Protein AF-U7PY48-F1 (afdb_monomer_lite)

pLDDT: mean 72.56, std 24.2, range [18.25, 97.94]

Secondary structure (DSSP, 8-state):
---EEE-TTS-EEE-----S-TTSPPS-EEEEEES----PPPSSSS---HHHHHHHHHHHHH-GGGTTSPPEEEEEES-TT-HHHHHHHTTTTT--TTSEEEEESS-EE--HHHHTTS--HHHHHHHHHHHHHTT-SEEEEEGGG----SEEPSEEEEHHHHHHH--S-PBEEEEEEEHHHHHHHHHHHHTTTTS--TT-EEEESEEEEE-TTSPTTS-EEEEEETTBPPPTTSEEEEEEEHHHHTTGGG-GGG-BGGGTSSBEEEE-TTTPPBHHHHHHHHHHHHHHTTT-S-S-HHHHHHHHHHHHHHHHHSPEEPPPPTHHHHSS----SSS-SS-----S-----GGG--HHHHHHHHHT-PBP-TT-SS--PPPTTHHHHHHHHHHHHHHHHHHHHHHHHHT----S-PPPPTTT---SSSPEE-----S-EEES----S-----S-------------------------------------------------------------------------------THHHHHHH-------S-----SS-----PPP---S-----------------HHHHHHHHHHH--S-THHHHHHHHHHH--TTHHHHHHHHHHTT----HHHHHHHH-HHHHHHHT--GGGHHHHHHHHHHHHHHHHHHHHHIIIIIS-S-THHHHHHHHHHHHHHHHH-S-TT--EEE-HHHHHHHHHHHHHHHHTTS--TT-HHHHHHHHHHHHHHHHHHHHHHHHTTGGGHHHHS-HHHHHHHHHHHHHHHHHHHHHHHTT-HHHHHHSTTTTTS-HHHHHHHHHHTGGG--HHHHHHHHHHHHHHHHHHHHHHHHTTT-GGGGG--HHHHHHHHHHHHHHHTTTTTTTPPB------TTSSS-----S--GGGHHHHHHHHHHHHHHHHHHHHHHHHHHHHHTTS-SSTT----HHHHHHHHHHHHHHHHTTTPPPEEE-HHHHHHHHHTT--STHHHHHHHHHHHHIIIIITTGGGG-BHHHHHHHHHHHHHHHHHTHHHHHHHHHHTT-HHHHHHHHHHHHHHHHT-HHHHHHHHHHHHHHHHHHHHSS---EEEEEPTTSS-EEETTT-GGG-BPPTTEEEEE--S-B-HHHHHHHHHHHHHHHHHSSTTS-TTSPP-S-GGGGSEEEEE-TT---B-HHHHHHHHHHHHHHHHTT-EEEEESPPPTTSHHHHHHHHTTHHHHHTSGGGEESSHHHHHHHHHHHHHHHTT-PPPP-

Organism: Sporothrix schenckii (strain ATCC 58251 / de Perez 2211183) (NCBI:txid1391915)

Radius of gyration: 40.42 Å; chains: 1; bounding box: 119×93×109 Å

Foldseek 3Di:
DFDWDADPVGDTDTDDDPPDDPPDADQAAEAEAEDDDDQDADPDPVGGHPVVVVVVLCCCQPPPVCVPHDGYHYYYDYPPPQVVVVCVVVVCLQHPFAAFLAFALAWWQLALQDLLAHATLVLALLQLLLCQLVVFLKEKEQSLQFQLNGIHHGATDTLNNLCNGHVDQWFKWKWWAFLQLVLQLCLLLCQPPPPSDRSNIRMGQKFWEFANVDHRPCGTPDMDGNNHGGDRGDITIYIYTLCLCCCPSNSQSNPDVVNVGDIDTPAHRVNGDGSSVSVSVLSVLQQPLVPDPDDDVVVNVSSVSSNVSSCVQWNWQAAQDCVVCVVVPPDDDDDDPPDDDDDPDDDPDCVCVDPVNLLVLRQPRHHDDPVDSNDPDPPPCSVVVVVNVVVVVVVVVVVVVVCVVVVPDDDDDDRRDSVRRHHRRGIHIHRDDPNSYHYPDDPPPDDPDDDDDDDDDDDDDDDDDDDDDDDDDDDDDDDDDDDDDDDDDDDDDDDDDDDDDDDDDDDDDDDDDDDDDDDDDDDDDDDPDDCVVVVVPPPPDDPDDDDDPDDPDDDDDPPPPPDDDDDDDDDDDDDDDDDDDDVVVVVVCCVVPVDPPPPPVLVVVLVVPDDPVCVVVCVVCVVVVHDDDSVLVVCQQWVLVVDVVVDDPVLVVLLLLLLVLLLLQCLLLLLLLQVQQQLAQSVLQLLQLQQQLVLCQGQPLFFLWAKGFDNLLSNLNNVLVVVCVVVVVDDSPLNVVSLLLQLLLLQLLLQLLQVCLVVVVLCLLVLADPLLVLLLLLLVLLLLLLSLVCVLQVNVVVQVVPPQANAHFSVSSVVVCVVCVVVGPVVSNCLLVVLLVQVVVLVVCCVVCCVVDVCSLSPSSLSCSQLVQLVCCVVVVVVVVSFDASAQSADSVNDLFDFDQSPDPVCVVSSVVSNLSSNLSSVVQLNQQSVLRVVSVPDPLDPPRDHDSSSQSNSLSVSSSRSSRRSHHRIHTHNVSSVSSVSSSRSGSVSSVSSNVVSVCCSVPVSVSSRSGGSSSSSSSSSSVSVVSNVVNVVVVVVCVVVVVVVSVVLSVQLSCCPRVPHSSRSSVSSSVVSNVVVLVVVQAFPKFWWFAQPPDPDTDGCQVPVPRGHQDAQETEIERQAAFDPRHLVCVVVQVVCCQQPVDSPDDPPDGRPHDPRRQLEYEYACLNHLYYDLNRLVSVLVVLLVCVVVNRAYAYEQDDDCVGPVVVSCVVSCVCVSNPHCCSYYHHPVSNVVVVVCVVCVVVVNDDPDD

Sequence (1253 aa):
MRTISTSSDGTEFPTFTPDHSIDSPPNLRILHFNDVYHLDPSSAEPVGGAARFQTAVNEYRSSKRYIGQPDLITLFSGDAFNPSLESSVTKGSHMSLEKAIGWTAAPLDARFTTVRVKESNLGNFVCDIMRLHYEADCAIMASGTIRGDQIYPPGPVRVKDITDCFPFEDPVVVLRVTGQAILDALENGVSLYPALEGRFAQVSNITYEFDPLKPPGSRITKWELGGAPADLQKMYVLCTRGYMARGKDGFASLLAKSEGGTAEEIVDEEGGILISMMLRQYFMALKVLDQWTHWSPPMEHHWGRVVSKVDHHHPHLQPGSTTALLIAEPIARQKDFRGRSLSPDNDEGWGDWTAARLRQRRCSAVPFNERVVDDATPAQNTEEMRRIDRQMQIMRRVARKWCRLAGVPSRLGDTLTEWEYEADWTKAIAPRVEGRIRVVCEVGEGNMASSSGSLTSSGGSSLRPSFALDAASSSSRDKLDPPRESSPQPSPRTRPTTQFRNDAGYSSYNVDEELRLSQAGPSAAPSESTALLQDVLNDRHCSHAGSCNHGTFSPRPASPALADDNSDTGIDSARDGPSGSIPIIDGLISTITGSRNSSTWRRRLVRNVRSKKMSSSSALAERHGLTDTGSMYLAYYVPSVAWMSQYKLGYLKGDFVAALTIAGIYLPMALSLASNLSHVPAISGLYAFVFNPMIYALLGSCPQMIVGPEAAGSLLVGTVIRASVDSGSGNDADDVLHARICGVITGIAGATVLLAGIARLGFLDSVLSRPFLRGFISAIGFVIFVDQLVPELGLSKLASETASVDHGSTVDKLRFIYSNLDRVHRLTAIIAFVSFAIIMVFREIKRRMQPRYLGVAYIPDRLIVVILSAYLAWRLEWDQQGVEILGTVKAASGRAFTFRWPFQASHMSHIRDSMSTSFLIALLGFFESSVAAKSLGGQETFPGIQLSPNRELVALGVANFVGGCFMSLPAFGGYGRSKVNKQTGGKTPMSSVFLSLISLVSILFLLPYFYYLPKPVLCSMISVVAWSLIEEAPSDISFFLRIHAWPEIGLMFIIVLATIFYSLNLGIAIGIGLSLLQVIRHATRPRIQILGRIPGTQRFENAEDHPERLEFIEGCLIVKIPEPLTFANTGELKTRLRRLELYGTSKAHPALPRLRREEHNRNVIFDIHGVTSMDGSGTQVLEEIVRAYRDRGVRVFFSRGPDKAHDVWQQMELSGIVDLIGGETHYVDDVEEALKMTEVEEGSELGIRPPSA

Structure (mmCIF, N/CA/C/O backbone):
data_AF-U7PY48-F1
#
_entry.id   AF-U7PY48-F1
#
loop_
_atom_site.group_PDB
_atom_site.id
_atom_site.type_symbol
_atom_site.label_atom_id
_atom_site.label_alt_id
_atom_site.label_comp_id
_atom_site.label_asym_id
_atom_site.label_entity_id
_atom_site.label_seq_id
_atom_site.pdbx_PDB_ins_code
_atom_site.Cartn_x
_atom_site.Cartn_y
_atom_site.Cartn_z
_atom_site.occupancy
_atom_site.B_iso_or_equiv
_atom_site.auth_seq_id
_atom_site.auth_comp_id
_atom_site.auth_asym_id
_atom_site.auth_atom_id
_atom_site.pdbx_PDB_model_num
ATOM 1 N N . MET A 1 1 ? -9.387 -53.737 -4.055 1.00 31.83 1 MET A N 1
ATOM 2 C CA . MET A 1 1 ? -8.280 -53.599 -5.038 1.00 31.83 1 MET A CA 1
ATOM 3 C C . MET A 1 1 ? -8.285 -52.168 -5.568 1.00 31.83 1 MET A C 1
ATOM 5 O O . MET A 1 1 ? -9.367 -51.637 -5.752 1.00 31.83 1 MET A O 1
ATOM 9 N N . ARG A 1 2 ? -7.126 -51.519 -5.766 1.00 30.47 2 ARG A N 1
ATOM 10 C CA . ARG A 1 2 ? -7.052 -50.192 -6.411 1.00 30.47 2 ARG A CA 1
ATOM 11 C C . ARG A 1 2 ? -7.219 -50.377 -7.917 1.00 30.47 2 ARG A C 1
ATOM 13 O O . ARG A 1 2 ? -6.299 -50.879 -8.553 1.00 30.47 2 ARG A O 1
ATOM 20 N N . THR A 1 3 ? -8.355 -49.994 -8.479 1.00 37.97 3 THR A N 1
ATOM 21 C CA . THR A 1 3 ? -8.480 -49.826 -9.931 1.00 37.97 3 THR A CA 1
ATOM 22 C C . THR A 1 3 ? -8.105 -48.395 -10.286 1.00 37.97 3 THR A C 1
ATOM 24 O O . THR A 1 3 ? -8.651 -47.442 -9.736 1.00 37.97 3 THR A O 1
ATOM 27 N N . ILE A 1 4 ? -7.109 -48.263 -11.156 1.00 41.09 4 ILE A N 1
ATOM 28 C CA . ILE A 1 4 ? -6.611 -46.994 -11.678 1.00 41.09 4 ILE A CA 1
ATOM 29 C C . ILE A 1 4 ? -7.418 -46.694 -12.940 1.00 41.09 4 ILE A C 1
ATOM 31 O O . ILE A 1 4 ? -7.403 -47.498 -13.871 1.00 41.09 4 ILE A O 1
ATOM 35 N N . SER A 1 5 ? -8.137 -45.574 -12.970 1.00 43.19 5 SER A N 1
ATOM 36 C CA . SER A 1 5 ? -8.785 -45.086 -14.191 1.00 43.19 5 SER A CA 1
ATOM 37 C C . SER A 1 5 ? -8.016 -43.892 -14.748 1.00 43.19 5 SER A C 1
ATOM 39 O O . SER A 1 5 ? -7.664 -42.971 -14.007 1.00 43.19 5 SER A O 1
ATOM 41 N N . THR A 1 6 ? -7.766 -43.928 -16.052 1.00 45.19 6 THR A N 1
ATOM 42 C CA . THR A 1 6 ? -7.030 -42.929 -16.830 1.00 45.19 6 THR A CA 1
ATOM 43 C C . THR A 1 6 ? -7.986 -41.932 -17.487 1.00 45.19 6 THR A C 1
ATOM 45 O O . THR A 1 6 ? -8.971 -42.322 -18.114 1.00 45.19 6 THR A O 1
ATOM 48 N N . SER A 1 7 ? -7.706 -40.635 -17.344 1.00 42.12 7 SER A N 1
ATOM 49 C CA . SER A 1 7 ? -8.405 -39.563 -18.068 1.00 42.12 7 SER A CA 1
ATOM 50 C C . SER A 1 7 ? -7.979 -39.495 -19.544 1.00 42.12 7 SER A C 1
ATOM 52 O O . SER A 1 7 ? -6.978 -40.100 -19.937 1.00 42.12 7 SER A O 1
ATOM 54 N N . SER A 1 8 ? -8.713 -38.729 -20.365 1.00 50.84 8 SER A N 1
ATOM 55 C CA . SER A 1 8 ? -8.420 -38.531 -21.800 1.00 50.84 8 SER A CA 1
ATOM 56 C C . SER A 1 8 ? -7.015 -37.990 -22.078 1.00 50.84 8 SER A C 1
ATOM 58 O O . SER A 1 8 ? -6.458 -38.277 -23.134 1.00 50.84 8 SER A O 1
ATOM 60 N N . ASP A 1 9 ? -6.426 -37.279 -21.113 1.00 54.41 9 ASP A N 1
ATOM 61 C CA . ASP A 1 9 ? -5.087 -36.690 -21.222 1.00 54.41 9 ASP A CA 1
ATOM 62 C C . ASP A 1 9 ? -4.021 -37.538 -20.495 1.00 54.41 9 ASP A C 1
ATOM 64 O O . ASP A 1 9 ? -2.923 -37.069 -20.197 1.00 54.41 9 ASP A O 1
ATOM 68 N N . GLY A 1 10 ? -4.330 -38.807 -20.198 1.00 35.09 10 GLY A N 1
ATOM 69 C CA . GLY A 1 10 ? -3.370 -39.795 -19.695 1.00 35.09 10 GLY A CA 1
ATOM 70 C C . GLY A 1 10 ? -3.006 -39.660 -18.216 1.00 35.09 10 GLY A C 1
ATOM 71 O O . GLY A 1 10 ? -2.039 -40.271 -17.768 1.00 35.09 10 GLY A O 1
ATOM 72 N N . THR A 1 11 ? -3.760 -38.880 -17.438 1.00 42.00 11 THR A N 1
ATOM 73 C CA . THR A 1 11 ? -3.543 -38.753 -15.991 1.00 42.00 11 THR A CA 1
ATOM 74 C C . THR A 1 11 ? -4.301 -39.846 -15.234 1.00 42.00 11 THR A C 1
ATOM 76 O O . THR A 1 11 ? -5.509 -40.019 -15.396 1.00 42.00 11 THR A O 1
ATOM 79 N N . GLU A 1 12 ? -3.575 -40.602 -14.411 1.00 37.62 12 GLU A N 1
ATOM 80 C CA . GLU A 1 12 ? -4.096 -41.680 -13.567 1.00 37.62 12 GLU A CA 1
ATOM 81 C C . GLU A 1 12 ? -4.584 -41.132 -12.221 1.00 37.62 12 GLU A C 1
ATOM 83 O O . GLU A 1 12 ? -3.803 -40.544 -11.470 1.00 37.62 12 GLU A O 1
ATOM 88 N N . PHE A 1 13 ? -5.855 -41.365 -11.878 1.00 43.56 13 PHE A N 1
ATOM 89 C CA . PHE A 1 13 ? -6.392 -41.014 -10.561 1.00 43.56 13 PHE A CA 1
ATOM 90 C C . PHE A 1 13 ? -6.893 -42.269 -9.829 1.00 43.56 13 PHE A C 1
ATOM 92 O O . PHE A 1 13 ? -7.588 -43.095 -10.427 1.00 43.56 13 PHE A O 1
ATOM 99 N N . PRO A 1 14 ? -6.568 -42.440 -8.535 1.00 35.44 14 PRO A N 1
ATOM 100 C CA . PRO A 1 14 ? -7.105 -43.532 -7.738 1.00 35.44 14 PRO A CA 1
ATOM 101 C C . PRO A 1 14 ? -8.566 -43.241 -7.373 1.00 35.44 14 PRO A C 1
ATOM 103 O O . PRO A 1 14 ? -8.846 -42.385 -6.536 1.00 35.44 14 PRO A O 1
ATOM 106 N N . THR A 1 15 ? -9.507 -43.969 -7.971 1.00 33.56 15 THR A N 1
ATOM 107 C CA . THR A 1 15 ? -10.919 -43.920 -7.572 1.00 33.56 15 THR A CA 1
ATOM 108 C C . THR A 1 15 ? -11.188 -44.991 -6.516 1.00 33.56 15 THR A C 1
ATOM 110 O O . THR A 1 15 ? -10.932 -46.175 -6.731 1.00 33.56 15 THR A O 1
ATOM 113 N N . PHE A 1 16 ? -11.699 -44.577 -5.357 1.00 35.91 16 PHE A N 1
ATOM 114 C CA . PHE A 1 16 ? -12.185 -45.486 -4.320 1.00 35.91 16 PHE A CA 1
ATOM 115 C C . PHE A 1 16 ? -13.639 -45.855 -4.622 1.00 35.91 16 PHE A C 1
ATOM 117 O O . PHE A 1 16 ? -14.543 -45.058 -4.387 1.00 35.91 16 PHE A O 1
ATOM 124 N N . THR A 1 17 ? -13.879 -47.062 -5.125 1.00 39.03 17 THR A N 1
ATOM 125 C CA . THR A 1 17 ? -15.214 -47.667 -5.091 1.00 39.03 17 THR A CA 1
ATOM 126 C C . THR A 1 17 ? -15.397 -48.370 -3.739 1.00 39.03 17 THR A C 1
ATOM 128 O O . THR A 1 17 ? -14.537 -49.168 -3.355 1.00 39.03 17 THR A O 1
ATOM 131 N N . PRO A 1 18 ? -16.454 -48.061 -2.965 1.00 39.59 18 PRO A N 1
ATOM 132 C CA . PRO A 1 18 ? -16.675 -48.689 -1.669 1.00 39.59 18 PRO A CA 1
ATOM 133 C C . PRO A 1 18 ? -17.075 -50.154 -1.871 1.00 39.59 18 PRO A C 1
ATOM 135 O O . PRO A 1 18 ? -18.191 -50.449 -2.280 1.00 39.59 18 PRO A O 1
ATOM 138 N N . ASP A 1 19 ? -16.155 -51.068 -1.569 1.00 41.53 19 ASP A N 1
ATOM 139 C CA . ASP A 1 19 ? -16.368 -52.524 -1.630 1.00 41.53 19 ASP A CA 1
ATOM 140 C C . ASP A 1 19 ? -16.940 -53.089 -0.312 1.00 41.53 19 ASP A C 1
ATOM 142 O O . ASP A 1 19 ? -16.859 -54.283 -0.035 1.00 41.53 19 ASP A O 1
ATOM 146 N N . HIS A 1 20 ? -17.500 -52.233 0.548 1.00 42.06 20 HIS A N 1
ATOM 147 C CA . HIS A 1 20 ? -18.075 -52.656 1.820 1.00 42.06 20 HIS A CA 1
ATOM 148 C C . HIS A 1 20 ? -19.596 -52.714 1.725 1.00 42.06 20 HIS A C 1
ATOM 150 O O . HIS A 1 20 ? -20.274 -51.696 1.589 1.00 42.06 20 HIS A O 1
ATOM 156 N N . SER A 1 21 ? -20.111 -53.940 1.821 1.00 37.78 21 SER A N 1
ATOM 157 C CA . SER A 1 21 ? -21.498 -54.256 2.151 1.00 37.78 21 SER A CA 1
ATOM 158 C C . SER A 1 21 ? -22.031 -53.280 3.204 1.00 37.78 21 SER A C 1
ATOM 160 O O . SER A 1 21 ? -21.446 -53.154 4.280 1.00 37.78 21 SER A O 1
ATOM 162 N N . ILE A 1 22 ? -23.143 -52.617 2.889 1.00 47.72 22 ILE A N 1
ATOM 163 C CA . ILE A 1 22 ? -23.787 -51.532 3.655 1.00 47.72 22 ILE A CA 1
ATOM 164 C C . ILE A 1 22 ? -24.178 -51.938 5.100 1.00 47.72 22 ILE A C 1
ATOM 166 O O . ILE A 1 22 ? -24.555 -51.088 5.902 1.00 47.72 22 ILE A O 1
ATOM 170 N N . ASP A 1 23 ? -24.028 -53.210 5.473 1.00 51.66 23 ASP A N 1
ATOM 171 C CA . ASP A 1 23 ? -24.512 -53.767 6.738 1.00 51.66 23 ASP A CA 1
ATOM 172 C C . ASP A 1 23 ? -23.545 -53.653 7.934 1.00 51.66 23 ASP A C 1
ATOM 174 O O . ASP A 1 23 ? -23.920 -54.006 9.052 1.00 51.66 23 ASP A O 1
ATOM 178 N N . SER A 1 24 ? -22.313 -53.157 7.760 1.00 60.91 24 SER A N 1
ATOM 179 C CA . SER A 1 24 ? -21.398 -52.928 8.893 1.00 60.91 24 SER A CA 1
ATOM 180 C C . SER A 1 24 ? -21.536 -51.513 9.478 1.00 60.91 24 SER A C 1
ATOM 182 O O . SER A 1 24 ? -21.611 -50.551 8.708 1.00 60.91 24 SER A O 1
ATOM 184 N N . PRO A 1 25 ? -21.516 -51.342 10.817 1.00 70.12 25 PRO A N 1
ATOM 185 C CA . PRO A 1 25 ? -21.620 -50.028 11.445 1.00 70.12 25 PRO A CA 1
ATOM 186 C C . PRO A 1 25 ? -20.457 -49.109 11.025 1.00 70.12 25 PRO A C 1
ATOM 188 O O . PRO A 1 25 ? -19.328 -49.581 10.864 1.00 70.12 25 PRO A O 1
ATOM 191 N N . PRO A 1 26 ? -20.703 -47.796 10.855 1.00 77.81 26 PRO A N 1
ATOM 192 C CA . PRO A 1 26 ? -19.671 -46.851 10.436 1.00 77.81 26 PRO A CA 1
ATOM 193 C C . PRO A 1 26 ? -18.576 -46.726 11.503 1.00 77.81 26 PRO A C 1
ATOM 195 O O . PRO A 1 26 ? -18.862 -46.824 12.691 1.00 77.81 26 PRO A O 1
ATOM 198 N N . ASN A 1 27 ? -17.330 -46.450 11.100 1.00 82.56 27 ASN A N 1
ATOM 199 C CA . ASN A 1 27 ? -16.225 -46.223 12.046 1.00 82.56 27 ASN A CA 1
ATOM 200 C C . ASN A 1 27 ? -16.312 -44.876 12.781 1.00 82.56 27 ASN A C 1
ATOM 202 O O . ASN A 1 27 ? -15.704 -44.714 13.835 1.00 82.56 27 ASN A O 1
ATOM 206 N N . LEU A 1 28 ? -17.036 -43.908 12.219 1.00 82.12 28 LEU A N 1
ATOM 207 C CA . LEU A 1 28 ? -17.170 -42.556 12.746 1.00 82.12 28 LEU A CA 1
ATOM 208 C C . LEU A 1 28 ? -18.557 -42.017 12.417 1.00 82.12 28 LEU A C 1
ATOM 210 O O . LEU A 1 28 ? -19.059 -42.224 11.311 1.00 82.12 28 LEU A O 1
ATOM 214 N N . ARG A 1 29 ? -19.166 -41.302 13.363 1.00 85.12 29 ARG A N 1
ATOM 215 C CA . ARG A 1 29 ? -20.477 -40.680 13.182 1.00 85.12 29 ARG A CA 1
ATOM 216 C C . ARG A 1 29 ? -20.379 -39.190 13.435 1.00 85.12 29 ARG A C 1
ATOM 218 O O . ARG A 1 29 ? -20.016 -38.774 14.529 1.00 85.12 29 ARG A O 1
ATOM 225 N N . ILE A 1 30 ? -20.707 -38.401 12.416 1.00 82.69 30 ILE A N 1
ATOM 226 C CA . ILE A 1 30 ? -20.664 -36.940 12.468 1.00 82.69 30 ILE A CA 1
ATOM 227 C C . ILE A 1 30 ? -22.059 -36.393 12.172 1.00 82.69 30 ILE A C 1
ATOM 229 O O . ILE A 1 30 ? -22.649 -36.732 11.148 1.00 82.69 30 ILE A O 1
ATOM 233 N N . LEU A 1 31 ? -22.566 -35.526 13.047 1.00 80.56 31 LEU A N 1
ATOM 234 C CA . LEU A 1 31 ? -23.701 -34.652 12.764 1.00 80.56 31 LEU A CA 1
ATOM 235 C C . LEU A 1 31 ? -23.160 -33.245 12.514 1.00 80.56 31 LEU A C 1
ATOM 237 O O . LEU A 1 31 ? -22.610 -32.621 13.416 1.00 80.56 31 LEU A O 1
ATOM 241 N N . HIS A 1 32 ? -23.276 -32.767 11.282 1.00 74.44 32 HIS A N 1
ATOM 242 C CA . HIS A 1 32 ? -22.669 -31.518 10.833 1.00 74.44 32 HIS A CA 1
ATOM 243 C C . HIS A 1 32 ? -23.745 -30.452 10.588 1.00 74.44 32 HIS A C 1
ATOM 245 O O . HIS A 1 32 ? -24.683 -30.685 9.826 1.00 74.44 32 HIS A O 1
ATOM 251 N N . PHE A 1 33 ? -23.611 -29.300 11.244 1.00 68.25 33 PHE A N 1
ATOM 252 C CA . PHE A 1 33 ? -24.504 -28.149 11.125 1.00 68.25 33 PHE A CA 1
ATOM 253 C C . PHE A 1 33 ? -23.804 -27.035 10.343 1.00 68.25 33 PHE A C 1
ATOM 255 O O . PHE A 1 33 ? -22.838 -26.462 10.846 1.00 68.25 33 PHE A O 1
ATOM 262 N N . ASN A 1 34 ? -24.296 -26.748 9.133 1.00 63.28 34 ASN A N 1
ATOM 263 C CA . ASN A 1 34 ? -23.718 -25.775 8.205 1.00 63.28 34 ASN A CA 1
ATOM 264 C C . ASN A 1 34 ? -24.680 -24.602 7.947 1.00 63.28 34 ASN A C 1
ATOM 266 O O . ASN A 1 34 ? -25.856 -24.836 7.674 1.00 63.28 34 ASN A O 1
ATOM 270 N N . ASP A 1 35 ? -24.183 -23.363 8.006 1.00 55.75 35 ASP A N 1
ATOM 271 C CA . ASP A 1 35 ? -24.884 -22.127 7.596 1.00 55.75 35 ASP A CA 1
ATOM 272 C C . ASP A 1 35 ? -26.216 -21.782 8.314 1.00 55.75 35 ASP A C 1
ATOM 274 O O . ASP A 1 35 ? -27.113 -21.179 7.719 1.00 55.75 35 ASP A O 1
ATOM 278 N N . VAL A 1 36 ? -26.375 -22.112 9.605 1.00 54.28 36 VAL A N 1
ATOM 279 C CA . VAL A 1 36 ? -27.564 -21.716 10.399 1.00 54.28 36 VAL A CA 1
ATOM 280 C C . VAL A 1 36 ? -27.224 -20.584 11.374 1.00 54.28 36 VAL A C 1
ATOM 282 O O . VAL A 1 36 ? -26.629 -20.819 12.422 1.00 54.28 36 VAL A O 1
ATOM 285 N N . TYR A 1 37 ? -27.636 -19.355 11.044 1.00 56.12 37 TYR A N 1
ATOM 286 C CA . TYR A 1 37 ? -27.324 -18.136 11.816 1.00 56.12 37 TYR A CA 1
ATOM 287 C C . TYR A 1 37 ? -28.415 -17.724 12.823 1.00 56.12 37 TYR A C 1
ATOM 289 O O . TYR A 1 37 ? -28.129 -17.043 13.806 1.00 56.12 37 TYR A O 1
ATOM 297 N N . HIS A 1 38 ? -29.666 -18.146 12.600 1.00 52.53 38 HIS A N 1
ATOM 298 C CA . HIS A 1 38 ? -30.813 -17.833 13.458 1.00 52.53 38 HIS A CA 1
ATOM 299 C C . HIS A 1 38 ? -31.591 -19.111 13.810 1.00 52.53 38 HIS A C 1
ATOM 301 O O . HIS A 1 38 ? -32.169 -19.759 12.941 1.00 52.53 38 HIS A O 1
ATOM 307 N N . LEU A 1 39 ? -31.616 -19.470 15.098 1.00 59.56 39 LEU A N 1
ATOM 308 C CA . LEU A 1 39 ? -32.328 -20.637 15.647 1.00 59.56 39 LEU A CA 1
ATOM 309 C C . LEU A 1 39 ? -33.665 -20.231 16.290 1.00 59.56 39 LEU A C 1
ATOM 311 O O . LEU A 1 39 ? -34.009 -20.701 17.377 1.00 59.56 39 LEU A O 1
ATOM 315 N N . ASP A 1 40 ? -34.413 -19.341 15.637 1.00 59.19 40 ASP A N 1
ATOM 316 C CA . ASP A 1 40 ? -35.706 -18.896 16.155 1.00 59.19 40 ASP A CA 1
ATOM 317 C C . ASP A 1 40 ? -36.750 -20.029 16.076 1.00 59.19 40 ASP A C 1
ATOM 319 O O . ASP A 1 40 ? -36.811 -20.755 15.075 1.00 59.19 40 ASP A O 1
ATOM 323 N N . PRO A 1 41 ? -37.602 -20.198 17.104 1.00 61.84 41 PRO A N 1
ATOM 324 C CA . PRO A 1 41 ? -38.715 -21.134 17.042 1.00 61.84 41 PRO A CA 1
ATOM 325 C C . PRO A 1 41 ? -39.719 -20.678 15.975 1.00 61.84 41 PRO A C 1
ATOM 327 O O . PRO A 1 41 ? -40.289 -19.588 16.055 1.00 61.84 41 PRO A O 1
ATOM 330 N N . SER A 1 42 ? -39.959 -21.527 14.978 1.00 59.25 42 SER A N 1
ATOM 331 C CA . SER A 1 42 ? -41.057 -21.353 14.020 1.00 59.25 42 SER A CA 1
ATOM 332 C C . SER A 1 42 ? -42.276 -22.161 14.483 1.00 59.25 42 SER A C 1
ATOM 334 O O . SER A 1 42 ? -42.167 -23.048 15.321 1.00 59.25 42 SER A O 1
ATOM 336 N N . SER A 1 43 ? -43.461 -21.850 13.959 1.00 66.19 43 SER A N 1
ATOM 337 C CA . SER A 1 43 ? -44.686 -22.650 14.169 1.00 66.19 43 SER A CA 1
ATOM 338 C C . SER A 1 43 ? -45.144 -23.380 12.900 1.00 66.19 43 SER A C 1
ATOM 340 O O . SER A 1 43 ? -46.146 -24.087 12.936 1.00 66.19 43 SER A O 1
ATOM 342 N N . ALA A 1 44 ? -44.421 -23.214 11.786 1.00 47.28 44 ALA A N 1
ATOM 343 C CA . ALA A 1 44 ? -44.731 -23.818 10.492 1.00 47.28 44 ALA A CA 1
ATOM 344 C C . ALA A 1 44 ? -43.461 -24.393 9.845 1.00 47.28 44 ALA A C 1
ATOM 346 O O . ALA A 1 44 ? -42.380 -23.827 10.018 1.00 47.28 44 ALA A O 1
ATOM 347 N N . GLU A 1 45 ? -43.599 -25.517 9.133 1.00 42.75 45 GLU A N 1
ATOM 348 C CA . GLU A 1 45 ? -42.483 -26.202 8.470 1.00 42.75 45 GLU A CA 1
ATOM 349 C C . GLU A 1 45 ? -41.885 -25.367 7.316 1.00 42.75 45 GLU A C 1
ATOM 351 O O . GLU A 1 45 ? -42.652 -24.806 6.530 1.00 42.75 45 GLU A O 1
ATOM 356 N N . PRO A 1 46 ? -40.543 -25.303 7.176 1.00 49.38 46 PRO A N 1
ATOM 357 C CA . PRO A 1 46 ? -39.547 -25.901 8.067 1.00 49.38 46 PRO A CA 1
ATOM 358 C C . PRO A 1 46 ? -39.532 -25.257 9.472 1.00 49.38 46 PRO A C 1
ATOM 360 O O . PRO A 1 46 ? -39.306 -24.056 9.620 1.00 49.38 46 PRO A O 1
ATOM 363 N N . VAL A 1 47 ? -39.797 -26.055 10.520 1.00 53.16 47 VAL A N 1
ATOM 364 C CA . VAL A 1 47 ? -39.908 -25.571 11.907 1.00 53.16 47 VAL A CA 1
ATOM 365 C C . VAL A 1 47 ? -38.499 -25.467 12.486 1.00 53.16 47 VAL A C 1
ATOM 367 O O . VAL A 1 47 ? -37.886 -26.496 12.778 1.00 53.16 47 VAL A O 1
ATOM 370 N N . GLY A 1 48 ? -37.980 -24.242 12.617 1.00 61.88 48 GLY A N 1
ATOM 371 C CA . GLY A 1 48 ? -36.717 -23.932 13.299 1.00 61.88 48 GLY A CA 1
ATOM 372 C C . GLY A 1 48 ? -36.815 -23.990 14.830 1.00 61.88 48 GLY A C 1
ATOM 373 O O . GLY A 1 48 ? -37.895 -24.188 15.389 1.00 61.88 48 GLY A O 1
ATOM 374 N N . GLY A 1 49 ? -35.681 -23.814 15.513 1.00 66.81 49 GLY A N 1
ATOM 375 C CA . GLY A 1 49 ? -35.600 -23.733 16.975 1.00 66.81 49 GLY A CA 1
ATOM 376 C C . GLY A 1 49 ? -34.566 -24.680 17.588 1.00 66.81 49 GLY A C 1
ATOM 377 O O . GLY A 1 49 ? -34.459 -25.847 17.202 1.00 66.81 49 GLY A O 1
ATOM 378 N N . ALA A 1 50 ? -33.845 -24.198 18.605 1.00 70.50 50 ALA A N 1
ATOM 379 C CA . ALA A 1 50 ? -32.818 -24.971 19.315 1.00 70.50 50 ALA A CA 1
ATOM 380 C C . ALA A 1 50 ? -33.338 -26.312 19.883 1.00 70.50 50 ALA A C 1
ATOM 382 O O . ALA A 1 50 ? -32.612 -27.303 19.886 1.00 70.50 50 ALA A O 1
ATOM 383 N N . ALA A 1 51 ? -34.611 -26.386 20.293 1.00 73.69 51 ALA A N 1
ATOM 384 C CA . ALA A 1 51 ? -35.215 -27.610 20.830 1.00 73.69 51 ALA A CA 1
ATOM 385 C C . ALA A 1 51 ? -35.306 -28.750 19.799 1.00 73.69 51 ALA A C 1
ATOM 387 O O . ALA A 1 51 ? -35.070 -29.910 20.136 1.00 73.69 51 ALA A O 1
ATOM 388 N N . ARG A 1 52 ? -35.607 -28.446 18.529 1.00 68.50 52 ARG A N 1
ATOM 389 C CA . ARG A 1 52 ? -35.670 -29.465 17.471 1.00 68.50 52 ARG A CA 1
ATOM 390 C C . ARG A 1 52 ? -34.273 -29.924 17.061 1.00 68.50 52 ARG A C 1
ATOM 392 O O . ARG A 1 52 ? -34.077 -31.113 16.838 1.00 68.50 52 ARG A O 1
ATOM 399 N N . PHE A 1 53 ? -33.297 -29.011 17.056 1.00 75.19 53 PHE A N 1
ATOM 400 C CA . PHE A 1 53 ? -31.884 -29.371 16.914 1.00 75.19 53 PHE A CA 1
ATOM 401 C C . PHE A 1 53 ? -31.444 -30.321 18.029 1.00 75.19 53 PHE A C 1
ATOM 403 O O . PHE A 1 53 ? -30.940 -31.402 17.739 1.00 75.19 53 PHE A O 1
ATOM 410 N N . GLN A 1 54 ? -31.725 -29.980 19.289 1.00 80.06 54 GLN A N 1
ATOM 411 C CA . GLN A 1 54 ? -31.442 -30.863 20.417 1.00 80.06 54 GLN A CA 1
ATOM 412 C C . GLN A 1 54 ? -32.165 -32.207 20.277 1.00 80.06 54 GLN A C 1
ATOM 414 O O . GLN A 1 54 ? -31.592 -33.243 20.593 1.00 80.06 54 GLN A O 1
ATOM 419 N N . THR A 1 55 ? -33.398 -32.212 19.767 1.00 81.00 55 THR A N 1
ATOM 420 C CA . THR A 1 55 ? -34.149 -33.447 19.498 1.00 81.00 55 THR A CA 1
ATOM 421 C C . THR A 1 55 ? -33.454 -34.300 18.438 1.00 81.00 55 THR A C 1
ATOM 423 O O . THR A 1 55 ? -33.309 -35.497 18.651 1.00 81.00 55 THR A O 1
ATOM 426 N N . ALA A 1 56 ? -32.953 -33.705 17.351 1.00 77.38 56 ALA A N 1
ATOM 427 C CA . ALA A 1 56 ? -32.190 -34.414 16.324 1.00 77.38 56 ALA A CA 1
ATOM 428 C C . ALA A 1 56 ? -30.843 -34.930 16.861 1.00 77.38 56 ALA A C 1
ATOM 430 O O . ALA A 1 56 ? -30.507 -36.093 16.657 1.00 77.38 56 ALA A O 1
ATOM 431 N N . VAL A 1 57 ? -30.091 -34.110 17.604 1.00 84.06 57 VAL A N 1
ATOM 432 C CA . VAL A 1 57 ? -28.850 -34.534 18.277 1.00 84.06 57 VAL A CA 1
ATOM 433 C C . VAL A 1 57 ? -29.132 -35.705 19.217 1.00 84.06 57 VAL A C 1
ATOM 435 O O . VAL A 1 57 ? -28.418 -36.704 19.177 1.00 84.06 57 VAL A O 1
ATOM 438 N N . ASN A 1 58 ? -30.195 -35.619 20.022 1.00 85.69 58 ASN A N 1
ATOM 439 C CA . ASN A 1 58 ? -30.622 -36.689 20.919 1.00 85.69 58 ASN A CA 1
ATOM 440 C C . ASN A 1 58 ? -31.029 -37.940 20.137 1.00 85.69 58 ASN A C 1
ATOM 442 O O . ASN A 1 58 ? -30.585 -39.024 20.483 1.00 85.69 58 ASN A O 1
ATOM 446 N N . GLU A 1 59 ? -31.805 -37.814 19.061 1.00 83.31 59 GLU A N 1
ATOM 447 C CA . GLU A 1 59 ? -32.203 -38.946 18.222 1.00 83.31 59 GLU A CA 1
ATOM 448 C C . GLU A 1 59 ? -30.980 -39.664 17.640 1.00 83.31 59 GLU A C 1
ATOM 450 O O . GLU A 1 59 ? -30.864 -40.883 17.762 1.00 83.31 59 GLU A O 1
ATOM 455 N N . TYR A 1 60 ? -30.020 -38.932 17.070 1.00 83.75 60 TYR A N 1
ATOM 456 C CA . TYR A 1 60 ? -28.780 -39.538 16.584 1.00 83.75 60 TYR A CA 1
ATOM 457 C C . TYR A 1 60 ? -27.934 -40.108 17.730 1.00 83.75 60 TYR A C 1
ATOM 459 O O . TYR A 1 60 ? -27.299 -41.146 17.561 1.00 83.75 60 TYR A O 1
ATOM 467 N N . ARG A 1 61 ? -27.928 -39.492 18.912 1.00 84.19 61 ARG A N 1
ATOM 468 C CA . ARG A 1 61 ? -27.128 -39.967 20.046 1.00 84.19 61 ARG A CA 1
ATOM 469 C C . ARG A 1 61 ? -27.715 -41.214 20.718 1.00 84.19 61 ARG A C 1
ATOM 471 O O . ARG A 1 61 ? -26.945 -42.084 21.102 1.00 84.19 61 ARG A O 1
ATOM 478 N N . SER A 1 62 ? -29.038 -41.317 20.859 1.00 80.62 62 SER A N 1
ATOM 479 C CA . SER A 1 62 ? -29.684 -42.312 21.734 1.00 80.62 62 SER A CA 1
ATOM 480 C C . SER A 1 62 ? -30.781 -43.165 21.087 1.00 80.62 62 SER A C 1
ATOM 482 O O . SER A 1 62 ? -31.299 -44.073 21.740 1.00 80.62 62 SER A O 1
ATOM 484 N N . SER A 1 63 ? -31.149 -42.941 19.818 1.00 82.06 63 SER A N 1
ATOM 485 C CA . SER A 1 63 ? -32.134 -43.799 19.145 1.00 82.06 63 SER A CA 1
ATOM 486 C C . SER A 1 63 ? -31.651 -45.247 19.065 1.00 82.06 63 SER A C 1
ATOM 488 O O . SER A 1 63 ? -30.486 -45.522 18.765 1.00 82.06 63 SER A O 1
ATOM 490 N N . LYS A 1 64 ? -32.584 -46.195 19.238 1.00 80.38 64 LYS A N 1
ATOM 491 C CA . LYS A 1 64 ? -32.311 -47.639 19.150 1.00 80.38 64 LYS A CA 1
ATOM 492 C C . LYS A 1 64 ? -31.644 -48.050 17.833 1.00 80.38 64 LYS A C 1
ATOM 494 O O . LYS A 1 64 ? -30.931 -49.046 17.805 1.00 80.38 64 LYS A O 1
ATOM 499 N N . ARG A 1 65 ? -31.840 -47.268 16.762 1.00 78.38 65 ARG A N 1
ATOM 500 C CA . ARG A 1 65 ? -31.234 -47.483 15.438 1.00 78.38 65 ARG A CA 1
ATOM 501 C C . ARG A 1 65 ? -29.701 -47.412 15.448 1.00 78.38 65 ARG A C 1
ATOM 503 O O . ARG A 1 65 ? -29.072 -47.988 14.567 1.00 78.38 65 ARG A O 1
ATOM 510 N N . TYR A 1 66 ? -29.113 -46.711 16.415 1.00 82.75 66 TYR A N 1
ATOM 511 C CA . TYR A 1 66 ? -27.673 -46.458 16.477 1.00 82.75 66 TYR A CA 1
ATOM 512 C C . TYR A 1 66 ? -26.971 -47.186 17.630 1.00 82.75 66 TYR A C 1
ATOM 514 O O . TYR A 1 66 ? -25.780 -46.976 17.850 1.00 82.75 66 TYR A O 1
ATOM 522 N N . ILE A 1 67 ? -27.686 -48.055 18.354 1.00 77.81 67 ILE A N 1
ATOM 523 C CA . ILE A 1 67 ? -27.104 -48.896 19.406 1.00 77.81 67 ILE A CA 1
ATOM 524 C C . ILE A 1 67 ? -26.016 -49.786 18.789 1.00 77.81 67 ILE A C 1
ATOM 526 O O . ILE A 1 67 ? -26.265 -50.495 17.816 1.00 77.81 67 ILE A O 1
ATOM 530 N N . GLY A 1 68 ? -24.806 -49.734 19.353 1.00 80.25 68 GLY A N 1
ATOM 531 C CA . GLY A 1 68 ? -23.632 -50.464 18.859 1.00 80.25 68 GLY A CA 1
ATOM 532 C C . GLY A 1 68 ? -22.818 -49.732 17.785 1.00 80.25 68 GLY A C 1
ATOM 533 O O . GLY A 1 68 ? -21.809 -50.267 17.332 1.00 80.25 68 GLY A O 1
ATOM 534 N N . GLN A 1 69 ? -23.220 -48.523 17.381 1.00 85.00 69 GLN A N 1
ATOM 535 C CA . GLN A 1 69 ? -22.405 -47.651 16.529 1.00 85.00 69 GLN A CA 1
ATOM 536 C C . GLN A 1 69 ? -21.553 -46.685 17.380 1.00 85.00 69 GLN A C 1
ATOM 538 O O . GLN A 1 69 ? -21.868 -46.484 18.552 1.00 85.00 69 GLN A O 1
ATOM 543 N N . PRO A 1 70 ? -20.503 -46.056 16.816 1.00 84.19 70 PRO A N 1
ATOM 544 C CA . PRO A 1 70 ? -19.664 -45.097 17.539 1.00 84.19 70 PRO A CA 1
ATOM 545 C C . PRO A 1 70 ? -20.417 -43.860 18.043 1.00 84.19 70 PRO A C 1
ATOM 547 O O . PRO A 1 70 ? -21.494 -43.513 17.537 1.00 84.19 70 PRO A O 1
ATOM 550 N N . ASP A 1 71 ? -19.798 -43.155 18.990 1.00 84.19 71 ASP A N 1
ATOM 551 C CA . ASP A 1 71 ? -20.320 -41.903 19.532 1.00 84.19 71 ASP A CA 1
ATOM 552 C C . ASP A 1 71 ? -20.469 -40.821 18.457 1.00 84.19 71 ASP A C 1
ATOM 554 O O . ASP A 1 71 ? -19.662 -40.684 17.533 1.00 84.19 71 ASP A O 1
ATOM 558 N N . LEU A 1 72 ? -21.542 -40.040 18.591 1.00 87.44 72 LEU A N 1
ATOM 559 C CA . LEU A 1 72 ? -21.866 -38.955 17.677 1.00 87.44 72 LEU A CA 1
ATOM 560 C C . LEU A 1 72 ? -20.994 -37.725 17.955 1.00 87.44 72 LEU A C 1
ATOM 562 O O . LEU A 1 72 ? -21.164 -37.058 18.978 1.00 87.44 72 LEU A O 1
ATOM 566 N N . ILE A 1 73 ? -20.156 -37.351 16.994 1.00 85.56 73 ILE A N 1
ATOM 567 C CA . ILE A 1 73 ? -19.456 -36.066 16.983 1.00 85.56 73 ILE A CA 1
ATOM 568 C C . ILE A 1 73 ? -20.366 -35.026 16.331 1.00 85.56 73 ILE A C 1
ATOM 570 O O . ILE A 1 73 ? -20.721 -35.149 15.164 1.00 85.56 73 ILE A O 1
ATOM 574 N N . THR A 1 74 ? -20.763 -33.993 17.070 1.00 80.62 74 THR A N 1
ATOM 575 C CA . THR A 1 74 ? -21.548 -32.881 16.508 1.00 80.62 74 THR A CA 1
ATOM 576 C C . THR A 1 74 ? -20.614 -31.722 16.176 1.00 80.62 74 THR A C 1
ATOM 578 O O . THR A 1 74 ? -19.906 -31.246 17.059 1.00 80.62 74 THR A O 1
ATOM 581 N N . LEU A 1 75 ? -20.585 -31.290 14.915 1.00 73.38 75 LEU A N 1
ATOM 582 C CA . LEU A 1 75 ? -19.727 -30.212 14.420 1.00 73.38 75 LEU A CA 1
ATOM 583 C C . LEU A 1 75 ? -20.584 -29.037 13.945 1.00 73.38 75 LEU A C 1
ATOM 585 O O . LEU A 1 75 ? -21.502 -29.226 13.149 1.00 73.38 75 LEU A O 1
ATOM 589 N N . PHE A 1 76 ? -20.244 -27.831 14.389 1.00 67.06 76 PHE A N 1
ATOM 590 C CA . PHE A 1 76 ? -20.727 -26.585 13.798 1.00 67.06 76 PHE A CA 1
ATOM 591 C C . PHE A 1 76 ? -19.657 -26.104 12.825 1.00 67.06 76 PHE A C 1
ATOM 593 O O . PHE A 1 76 ? -18.505 -25.928 13.224 1.00 67.06 76 PHE A O 1
ATOM 600 N N . SER A 1 77 ? -19.983 -25.946 11.549 1.00 55.84 77 SER A N 1
ATOM 601 C CA . SER A 1 77 ? -19.042 -25.400 10.569 1.00 55.84 77 SER A CA 1
ATOM 602 C C . SER A 1 77 ? -19.748 -24.359 9.713 1.00 55.84 77 SER A C 1
ATOM 604 O O . SER A 1 77 ? -20.941 -24.442 9.462 1.00 55.84 77 SER A O 1
ATOM 606 N N . GLY A 1 78 ? -19.019 -23.311 9.375 1.00 52.09 78 GLY A N 1
ATOM 607 C CA . GLY A 1 78 ? -19.544 -22.056 8.851 1.00 52.09 78 GLY A CA 1
ATOM 608 C C . GLY A 1 78 ? -18.662 -20.928 9.372 1.00 52.09 78 GLY A C 1
ATOM 609 O O . GLY A 1 78 ? -17.936 -21.128 10.351 1.00 52.09 78 GLY A O 1
ATOM 610 N N . ASP A 1 79 ? -18.678 -19.777 8.703 1.00 50.09 79 ASP A N 1
ATOM 611 C CA . ASP A 1 79 ? -17.836 -18.630 9.044 1.00 50.09 79 ASP A CA 1
ATOM 612 C C . ASP A 1 79 ? -18.056 -18.203 10.503 1.00 50.09 79 ASP A C 1
ATOM 614 O O . ASP A 1 79 ? -18.935 -17.400 10.816 1.00 50.09 79 ASP A O 1
ATOM 618 N N . ALA A 1 80 ? -17.219 -18.706 11.413 1.00 44.03 80 ALA A N 1
ATOM 619 C CA . ALA A 1 80 ? -17.149 -18.236 12.796 1.00 44.03 80 ALA A CA 1
ATOM 620 C C . ALA A 1 80 ? -16.850 -16.721 12.862 1.00 44.03 80 ALA A C 1
ATOM 622 O O . ALA A 1 80 ? -17.112 -16.076 13.874 1.00 44.03 80 ALA A O 1
ATOM 623 N N . PHE A 1 81 ? -16.351 -16.152 11.755 1.00 42.06 81 PHE A N 1
ATOM 624 C CA . PHE A 1 81 ? -16.016 -14.744 11.562 1.00 42.06 81 PHE A CA 1
ATOM 625 C C . PHE A 1 81 ? -16.685 -14.170 10.300 1.00 42.06 81 PHE A C 1
ATOM 627 O O . PHE A 1 81 ? -16.021 -13.748 9.361 1.00 42.06 81 PHE A O 1
ATOM 634 N N . ASN A 1 82 ? -18.016 -14.164 10.258 1.00 48.88 82 ASN A N 1
ATOM 635 C CA . ASN A 1 82 ? -18.770 -13.399 9.259 1.00 48.88 82 ASN A CA 1
ATOM 636 C C . ASN A 1 82 ? -18.497 -11.873 9.426 1.00 48.88 82 ASN A C 1
ATOM 638 O O . ASN A 1 82 ? -18.407 -11.416 10.570 1.00 48.88 82 ASN A O 1
ATOM 642 N N . PRO A 1 83 ? -18.449 -11.062 8.345 1.00 44.72 83 PRO A N 1
ATOM 643 C CA . PRO A 1 83 ? -18.320 -9.594 8.392 1.00 44.72 83 PRO A CA 1
ATOM 644 C C . PRO A 1 83 ? -19.277 -8.863 9.352 1.00 44.72 83 PRO A C 1
ATOM 646 O O . PRO A 1 83 ? -18.944 -7.823 9.906 1.00 44.72 83 PRO A O 1
ATOM 649 N N . SER A 1 84 ? -20.473 -9.395 9.595 1.00 45.69 84 SER A N 1
ATOM 650 C CA . SER A 1 84 ? -21.445 -8.893 10.577 1.00 45.69 84 SER A CA 1
ATOM 651 C C . SER A 1 84 ? -21.027 -9.171 12.030 1.00 45.69 84 SER A C 1
ATOM 653 O O . SER A 1 84 ? -21.315 -8.368 12.922 1.00 45.69 84 SER A O 1
ATOM 655 N N . LEU A 1 85 ? -20.279 -10.249 12.282 1.00 48.47 85 LEU A N 1
ATOM 656 C CA . LEU A 1 85 ? -19.660 -10.550 13.574 1.00 48.47 85 LEU A CA 1
ATOM 657 C C . LEU A 1 85 ? -18.372 -9.738 13.746 1.00 48.47 85 LEU A C 1
ATOM 659 O O . LEU A 1 85 ? -18.179 -9.151 14.804 1.00 48.47 85 LEU A O 1
ATOM 663 N N . GLU A 1 86 ? -17.566 -9.574 12.692 1.00 46.81 86 GLU A N 1
ATOM 664 C CA . GLU A 1 86 ? -16.453 -8.614 12.677 1.00 46.81 86 GLU A CA 1
ATOM 665 C C . GLU A 1 86 ? -16.955 -7.184 12.921 1.00 46.81 86 GLU A C 1
ATOM 667 O O . GLU A 1 86 ? -16.407 -6.471 13.754 1.00 46.81 86 GLU A O 1
ATOM 672 N N . SER A 1 87 ? -18.058 -6.776 12.296 1.00 46.16 87 SER A N 1
ATOM 673 C CA . SER A 1 87 ? -18.772 -5.525 12.567 1.00 46.16 87 SER A CA 1
ATOM 674 C C . SER A 1 87 ? -19.243 -5.433 14.018 1.00 46.16 87 SER A C 1
ATOM 676 O O . SER A 1 87 ? -19.130 -4.373 14.628 1.00 46.16 87 SER A O 1
ATOM 678 N N . SER A 1 88 ? -19.751 -6.521 14.593 1.00 45.19 88 SER A N 1
ATOM 679 C CA . SER A 1 88 ? -20.208 -6.543 15.985 1.00 45.19 88 SER A CA 1
ATOM 680 C C . SER A 1 88 ? -19.036 -6.448 16.971 1.00 45.19 88 SER A C 1
ATOM 682 O O . SER A 1 88 ? -19.128 -5.723 17.963 1.00 45.19 88 SER A O 1
ATOM 684 N N . VAL A 1 89 ? -17.912 -7.107 16.668 1.00 48.94 89 VAL A N 1
ATOM 685 C CA . VAL A 1 89 ? -16.668 -7.115 17.460 1.00 48.94 89 VAL A CA 1
ATOM 686 C C . VAL A 1 89 ? -15.936 -5.776 17.349 1.00 48.94 89 VAL A C 1
ATOM 688 O O . VAL A 1 89 ? -15.521 -5.205 18.355 1.00 48.94 89 VAL A O 1
ATOM 691 N N . THR A 1 90 ? -15.841 -5.221 16.143 1.00 47.62 90 THR A N 1
ATOM 692 C CA . THR A 1 90 ? -15.252 -3.897 15.876 1.00 47.62 90 THR A CA 1
ATOM 693 C C . THR A 1 90 ? -16.219 -2.746 16.167 1.00 47.62 90 THR A C 1
ATOM 695 O O . THR A 1 90 ? -15.850 -1.581 16.013 1.00 47.62 90 THR A O 1
ATOM 698 N N . LYS A 1 91 ? -17.467 -3.047 16.562 1.00 40.34 91 LYS A N 1
ATOM 699 C CA . LYS A 1 91 ? -18.591 -2.098 16.652 1.00 40.34 91 LYS A CA 1
ATOM 700 C C . LYS A 1 91 ? -18.747 -1.212 15.401 1.00 40.34 91 LYS A C 1
ATOM 702 O O . LYS A 1 91 ? -19.189 -0.070 15.504 1.00 40.34 91 LYS A O 1
ATOM 707 N N . GLY A 1 92 ? -18.368 -1.715 14.224 1.00 43.34 92 GLY A N 1
ATOM 708 C CA . GLY A 1 92 ? -18.443 -0.990 12.958 1.00 43.34 92 GLY A CA 1
ATOM 709 C C . GLY A 1 92 ? -17.548 0.250 12.902 1.00 43.34 92 GLY A C 1
ATOM 710 O O . GLY A 1 92 ? -17.850 1.172 12.153 1.00 43.34 92 GLY A O 1
ATOM 711 N N . SER A 1 93 ? -16.454 0.312 13.671 1.00 42.56 93 SER A N 1
ATOM 712 C CA . SER A 1 93 ? -15.526 1.457 13.647 1.00 42.56 93 SER A CA 1
ATOM 713 C C . SER A 1 93 ? -14.961 1.760 12.253 1.00 42.56 93 SER A C 1
ATOM 715 O O . SER A 1 93 ? -14.624 2.903 11.968 1.00 42.56 93 SER A O 1
ATOM 717 N N . HIS A 1 94 ? -14.913 0.765 11.366 1.00 46.22 94 HIS A N 1
ATOM 718 C CA . HIS A 1 94 ? -14.492 0.922 9.975 1.00 46.22 94 HIS A CA 1
ATOM 719 C C . HIS A 1 94 ? -15.635 1.339 9.026 1.00 46.22 94 HIS A C 1
ATOM 721 O O . HIS A 1 94 ? -15.372 1.803 7.920 1.00 46.22 94 HIS A O 1
ATOM 727 N N . MET A 1 95 ? -16.907 1.205 9.427 1.00 47.66 95 MET A N 1
ATOM 728 C CA . MET A 1 95 ? -18.078 1.494 8.592 1.00 47.66 95 MET A CA 1
ATOM 729 C C . MET A 1 95 ? -19.286 1.876 9.457 1.00 47.66 95 MET A C 1
ATOM 731 O O . MET A 1 95 ? -19.843 1.050 10.173 1.00 47.66 95 MET A O 1
ATOM 735 N N . SER A 1 96 ? -19.777 3.114 9.349 1.00 58.41 96 SER A N 1
ATOM 736 C CA . SER A 1 96 ? -21.037 3.529 9.987 1.00 58.41 96 SER A CA 1
ATOM 737 C C . SER A 1 96 ? -22.243 2.847 9.311 1.00 58.41 96 SER A C 1
ATOM 739 O O . SER A 1 96 ? -22.906 3.428 8.451 1.00 58.41 96 SER A O 1
ATOM 741 N N . LEU A 1 97 ? -22.492 1.584 9.673 1.00 65.00 97 LEU A N 1
ATOM 742 C CA . LEU A 1 97 ? -23.450 0.689 9.015 1.00 65.00 97 LEU A CA 1
ATOM 743 C C . LEU A 1 97 ? -24.908 1.177 9.097 1.00 65.00 97 LEU A C 1
ATOM 745 O O . LEU A 1 97 ? -25.691 0.950 8.181 1.00 65.00 97 LEU A O 1
ATOM 749 N N . GLU A 1 98 ? -25.283 1.890 10.159 1.00 67.38 98 GLU A N 1
ATOM 750 C CA . GLU A 1 98 ? -26.668 2.353 10.374 1.00 67.38 98 GLU A CA 1
ATOM 751 C C . GLU A 1 98 ? -27.070 3.562 9.508 1.00 67.38 98 GLU A C 1
ATOM 753 O O . GLU A 1 98 ? -28.232 3.970 9.508 1.00 67.38 98 GLU A O 1
ATOM 758 N N . LYS A 1 99 ? -26.139 4.169 8.763 1.00 72.88 99 LYS A N 1
ATOM 759 C CA . LYS A 1 99 ? -26.448 5.336 7.925 1.00 72.88 99 LYS A CA 1
ATOM 760 C C . LYS A 1 99 ? -27.297 4.944 6.714 1.00 72.88 99 LYS A C 1
ATOM 762 O O . LYS A 1 99 ? -26.969 3.997 5.998 1.00 72.88 99 LYS A O 1
ATOM 767 N N . ALA A 1 100 ? -28.342 5.726 6.445 1.00 80.75 100 ALA A N 1
ATOM 768 C CA . ALA A 1 100 ? -29.186 5.568 5.263 1.00 80.75 100 ALA A CA 1
ATOM 769 C C . ALA A 1 100 ? -28.439 6.041 4.007 1.00 80.75 100 ALA A C 1
ATOM 771 O O . ALA A 1 100 ? -28.041 7.200 3.925 1.00 80.75 100 ALA A O 1
ATOM 772 N N . ILE A 1 101 ? -28.244 5.169 3.023 1.00 83.62 101 ILE A N 1
ATOM 773 C CA . ILE A 1 101 ? -27.638 5.522 1.729 1.00 83.62 101 ILE A CA 1
ATOM 774 C C . ILE A 1 101 ? -28.690 5.906 0.691 1.00 83.62 101 ILE A C 1
ATOM 776 O O . ILE A 1 101 ? -28.422 6.756 -0.150 1.00 83.62 101 ILE A O 1
ATOM 780 N N . GLY A 1 102 ? -29.892 5.338 0.782 1.00 86.81 102 GLY A N 1
ATOM 781 C CA . GLY A 1 102 ? -30.990 5.602 -0.139 1.00 86.81 102 GLY A CA 1
ATOM 782 C C . GLY A 1 102 ? -32.348 5.312 0.479 1.00 86.81 102 GLY A C 1
ATOM 783 O O . GLY A 1 102 ? -32.464 5.125 1.691 1.00 86.81 102 GLY A O 1
ATOM 784 N N . TRP A 1 103 ? -33.376 5.259 -0.361 1.00 87.12 103 TRP A N 1
ATOM 785 C CA . TRP A 1 103 ? -34.745 4.973 0.052 1.00 87.12 103 TRP A CA 1
ATOM 786 C C . TRP A 1 103 ? -35.417 4.049 -0.957 1.00 87.12 103 TRP A C 1
ATOM 788 O O . TRP A 1 103 ? -35.247 4.235 -2.159 1.00 87.12 103 TRP A O 1
ATOM 798 N N . THR A 1 104 ? -36.185 3.071 -0.482 1.00 88.06 104 THR A N 1
ATOM 799 C CA . THR A 1 104 ? -36.997 2.185 -1.321 1.00 88.06 104 THR A CA 1
ATOM 800 C C . THR A 1 104 ? -38.485 2.399 -1.050 1.00 88.06 104 THR A C 1
ATOM 802 O O . THR A 1 104 ? -38.920 2.455 0.097 1.00 88.06 104 THR A O 1
ATOM 805 N N . ALA A 1 105 ? -39.277 2.556 -2.104 1.00 85.19 105 ALA A N 1
ATOM 806 C CA . ALA A 1 105 ? -40.733 2.664 -2.076 1.00 85.19 105 ALA A CA 1
ATOM 807 C C . ALA A 1 105 ? -41.423 1.302 -2.238 1.00 85.19 105 ALA A C 1
ATOM 809 O O . ALA A 1 105 ? -42.580 1.148 -1.853 1.00 85.19 105 ALA A O 1
ATOM 810 N N . ALA A 1 106 ? -40.714 0.306 -2.772 1.00 83.25 106 ALA A N 1
ATOM 811 C CA . ALA A 1 106 ? -41.180 -1.073 -2.873 1.00 83.25 106 ALA A CA 1
ATOM 812 C C . ALA A 1 106 ? -40.452 -1.968 -1.850 1.00 83.25 106 ALA A C 1
ATOM 814 O O . ALA A 1 106 ? -39.283 -1.714 -1.538 1.00 83.25 106 ALA A O 1
ATOM 815 N N . PRO A 1 107 ? -41.101 -3.020 -1.318 1.00 84.06 107 PRO A N 1
ATOM 816 C CA . PRO A 1 107 ? -40.414 -4.011 -0.497 1.00 84.06 107 PRO A CA 1
ATOM 817 C C . PRO A 1 107 ? -39.378 -4.773 -1.336 1.00 84.06 107 PRO A C 1
ATOM 819 O O . PRO A 1 107 ? -39.731 -5.294 -2.387 1.00 84.06 107 PRO A O 1
ATOM 822 N N . LEU A 1 108 ? -38.125 -4.876 -0.891 1.00 90.50 108 LEU A N 1
ATOM 823 C CA . LEU A 1 108 ? -37.069 -5.637 -1.574 1.00 90.50 108 LEU A CA 1
ATOM 824 C C . LEU A 1 108 ? -37.020 -7.061 -1.016 1.00 90.50 108 LEU A C 1
ATOM 826 O O . LEU A 1 108 ? -36.699 -7.255 0.158 1.00 90.50 108 LEU A O 1
ATOM 830 N N . ASP A 1 109 ? -37.346 -8.059 -1.834 1.00 89.19 109 ASP A N 1
ATOM 831 C CA . ASP A 1 109 ? -37.407 -9.454 -1.388 1.00 89.19 109 ASP A CA 1
ATOM 832 C C . ASP A 1 109 ? -36.048 -10.157 -1.532 1.00 89.19 109 ASP A C 1
ATOM 834 O O . ASP A 1 109 ? -35.678 -10.608 -2.618 1.00 89.19 109 ASP A O 1
ATOM 838 N N . ALA A 1 110 ? -35.304 -10.262 -0.429 1.00 90.94 110 ALA A N 1
ATOM 839 C CA . ALA A 1 110 ? -34.005 -10.933 -0.358 1.00 90.94 110 ALA A CA 1
ATOM 840 C C . ALA A 1 110 ? -34.080 -12.343 0.259 1.00 90.94 110 ALA A C 1
ATOM 842 O O . ALA A 1 110 ? -33.042 -12.930 0.569 1.00 90.94 110 ALA A O 1
ATOM 843 N N . ARG A 1 111 ? -35.287 -12.891 0.472 1.00 87.44 111 ARG A N 1
ATOM 844 C CA . ARG A 1 111 ? -35.474 -14.221 1.076 1.00 87.44 111 ARG A CA 1
ATOM 845 C C . ARG A 1 111 ? -34.901 -15.312 0.191 1.00 87.44 111 ARG A C 1
ATOM 847 O O . ARG A 1 111 ? -35.156 -15.320 -1.014 1.00 87.44 111 ARG A O 1
ATOM 854 N N . PHE A 1 112 ? -34.252 -16.309 0.786 1.00 87.38 112 PHE A N 1
ATOM 855 C CA . PHE A 1 112 ? -33.740 -17.468 0.046 1.00 87.38 112 PHE A CA 1
ATOM 856 C C . PHE A 1 112 ? -34.853 -18.245 -0.653 1.00 87.38 112 PHE A C 1
ATOM 858 O O . PHE A 1 112 ? -34.677 -18.690 -1.784 1.00 87.38 112 PHE A O 1
ATOM 865 N N . THR A 1 113 ? -36.028 -18.306 -0.027 1.00 84.19 113 THR A N 1
ATOM 866 C CA . THR A 1 113 ? -37.250 -18.901 -0.591 1.00 84.19 113 THR A CA 1
ATOM 867 C C . THR A 1 113 ? -37.813 -18.164 -1.806 1.00 84.19 113 THR A C 1
ATOM 869 O O . THR A 1 113 ? -38.665 -18.724 -2.486 1.00 84.19 113 THR A O 1
ATOM 872 N N . THR A 1 114 ? -37.349 -16.946 -2.103 1.00 87.88 114 THR A N 1
ATOM 873 C CA . THR A 1 114 ? -37.692 -16.224 -3.335 1.00 87.88 114 THR A CA 1
ATOM 874 C C . THR A 1 114 ? -36.500 -16.214 -4.284 1.00 87.88 114 THR A C 1
ATOM 876 O O . THR A 1 114 ? -36.583 -16.789 -5.365 1.00 87.88 114 THR A O 1
ATOM 879 N N . VAL A 1 115 ? -35.369 -15.621 -3.881 1.00 92.81 115 VAL A N 1
ATOM 880 C CA . VAL A 1 115 ? -34.241 -15.327 -4.786 1.00 92.81 115 VAL A CA 1
ATOM 881 C C . VAL A 1 115 ? -33.606 -16.574 -5.404 1.00 92.81 115 VAL A C 1
ATOM 883 O O . VAL A 1 115 ? -32.963 -16.452 -6.442 1.00 92.81 115 VAL A O 1
ATOM 886 N N . ARG A 1 116 ? -33.768 -17.756 -4.791 1.00 93.38 116 ARG A N 1
ATOM 887 C CA . ARG A 1 116 ? -33.172 -19.020 -5.263 1.00 93.38 116 ARG A CA 1
ATOM 888 C C . ARG A 1 116 ? -34.111 -19.893 -6.102 1.00 93.38 116 ARG A C 1
ATOM 890 O O . ARG A 1 116 ? -33.693 -20.936 -6.587 1.00 93.38 116 ARG A O 1
ATOM 897 N N . VAL A 1 117 ? -35.378 -19.508 -6.249 1.00 89.81 117 VAL A N 1
ATOM 898 C CA . VAL A 1 117 ? -36.395 -20.315 -6.960 1.00 89.81 117 VAL A CA 1
ATOM 899 C C . VAL A 1 117 ? -37.266 -19.501 -7.910 1.00 89.81 117 VAL A C 1
ATOM 901 O O . VAL A 1 117 ? -37.894 -20.066 -8.803 1.00 89.81 117 VAL A O 1
ATOM 904 N N . LYS A 1 118 ? -37.353 -18.185 -7.718 1.00 91.19 118 LYS A N 1
ATOM 905 C CA . LYS A 1 118 ? -38.188 -17.277 -8.502 1.00 91.19 118 LYS A CA 1
ATOM 906 C C . LYS A 1 118 ? -37.423 -15.979 -8.776 1.00 91.19 118 LYS A C 1
ATOM 908 O O . LYS A 1 118 ? -36.404 -15.673 -8.153 1.00 91.19 118 LYS A O 1
ATOM 913 N N . GLU A 1 119 ? -37.918 -15.209 -9.734 1.00 93.75 119 GLU A N 1
ATOM 914 C CA . GLU A 1 119 ? -37.462 -13.836 -9.957 1.00 93.75 119 GLU A CA 1
ATOM 915 C C . GLU A 1 119 ? -37.700 -12.992 -8.702 1.00 93.75 119 GLU A C 1
ATOM 917 O O . GLU A 1 119 ? -38.779 -13.039 -8.106 1.00 93.75 119 GLU A O 1
ATOM 922 N N . SER A 1 120 ? -36.695 -12.214 -8.302 1.00 93.44 120 SER A N 1
ATOM 923 C CA . SER A 1 120 ? -36.817 -11.242 -7.216 1.00 93.44 120 SER A CA 1
ATOM 924 C C . SER A 1 120 ? -36.639 -9.832 -7.758 1.00 93.44 120 SER A C 1
ATOM 926 O O . SER A 1 120 ? -35.780 -9.580 -8.602 1.00 93.44 120 SER A O 1
ATOM 928 N N . ASN A 1 121 ? -37.398 -8.881 -7.216 1.00 93.56 121 ASN A N 1
ATOM 929 C CA . ASN A 1 121 ? -37.222 -7.477 -7.561 1.00 93.56 121 ASN A CA 1
ATOM 930 C C . ASN A 1 121 ? -35.853 -6.926 -7.128 1.00 93.56 121 ASN A C 1
ATOM 932 O O . ASN A 1 121 ? -35.298 -6.084 -7.829 1.00 93.56 121 ASN A O 1
ATOM 936 N N . LEU A 1 122 ? -35.279 -7.420 -6.024 1.00 94.19 122 LEU A N 1
ATOM 937 C CA . LEU A 1 122 ? -33.908 -7.092 -5.628 1.00 94.19 122 LEU A CA 1
ATOM 938 C C . LEU A 1 122 ? -32.898 -7.674 -6.626 1.00 94.19 122 LEU A C 1
ATOM 940 O O . LEU A 1 122 ? -31.947 -6.993 -7.002 1.00 94.19 122 LEU A O 1
ATOM 944 N N . GLY A 1 123 ? -33.129 -8.912 -7.079 1.00 94.44 123 GLY A N 1
ATOM 945 C CA . GLY A 1 123 ? -32.320 -9.564 -8.110 1.00 94.44 123 GLY A CA 1
ATOM 946 C C . GLY A 1 123 ? -32.298 -8.766 -9.414 1.00 94.44 123 GLY A C 1
ATOM 947 O O . GLY A 1 123 ? -31.217 -8.463 -9.920 1.00 94.44 123 GLY A O 1
ATOM 948 N N . ASN A 1 124 ? -33.473 -8.353 -9.897 1.00 95.75 124 ASN A N 1
ATOM 949 C CA . ASN A 1 124 ? -33.614 -7.498 -11.079 1.00 95.75 124 ASN A CA 1
ATOM 950 C C . ASN A 1 124 ? -32.873 -6.172 -10.918 1.00 95.75 124 ASN A C 1
ATOM 952 O O . ASN A 1 124 ? -32.058 -5.825 -11.768 1.00 95.75 124 ASN A O 1
ATOM 956 N N . PHE A 1 125 ? -33.103 -5.480 -9.799 1.00 95.94 125 PHE A N 1
ATOM 957 C CA . PHE A 1 125 ? -32.502 -4.178 -9.521 1.00 95.94 125 PHE A CA 1
ATOM 958 C C . PHE A 1 125 ? -30.979 -4.215 -9.567 1.00 95.94 125 PHE A C 1
ATOM 960 O O . PHE A 1 125 ? -30.346 -3.382 -10.214 1.00 95.94 125 PHE A O 1
ATOM 967 N N . VAL A 1 126 ? -30.384 -5.212 -8.917 1.00 95.69 126 VAL A N 1
ATOM 968 C CA . VAL A 1 126 ? -28.928 -5.355 -8.850 1.00 95.69 126 VAL A CA 1
ATOM 969 C C . VAL A 1 126 ? -28.364 -5.732 -10.219 1.00 95.69 126 VAL A C 1
ATOM 971 O O . VAL A 1 126 ? -27.403 -5.109 -10.668 1.00 95.69 126 VAL A O 1
ATOM 974 N N . CYS A 1 127 ? -28.986 -6.685 -10.922 1.00 97.12 127 CYS A N 1
ATOM 975 C CA . CYS A 1 127 ? -28.539 -7.086 -12.257 1.00 97.12 127 CYS A CA 1
ATOM 976 C C . CYS A 1 127 ? -28.654 -5.939 -13.275 1.00 97.12 127 CYS A C 1
ATOM 978 O O . CYS A 1 127 ? -27.788 -5.799 -14.140 1.00 97.12 127 CYS A O 1
ATOM 980 N N . ASP A 1 128 ? -29.690 -5.104 -13.179 1.00 96.88 128 ASP A N 1
ATOM 981 C CA . ASP A 1 128 ? -29.876 -3.948 -14.057 1.00 96.88 128 ASP A CA 1
ATOM 982 C C . ASP A 1 128 ? -28.804 -2.887 -13.818 1.00 96.88 128 ASP A C 1
ATOM 984 O O . ASP A 1 128 ? -28.208 -2.405 -14.782 1.00 96.88 128 ASP A O 1
ATOM 988 N N . ILE A 1 129 ? -28.487 -2.573 -12.557 1.00 96.31 129 ILE A N 1
ATOM 989 C CA . ILE A 1 129 ? -27.389 -1.650 -12.236 1.00 96.31 129 ILE A CA 1
ATOM 990 C C . ILE A 1 129 ? -26.056 -2.219 -12.735 1.00 96.31 129 ILE A C 1
ATOM 992 O O . ILE A 1 129 ? -25.310 -1.493 -13.389 1.00 96.31 129 ILE A O 1
ATOM 996 N N . MET A 1 130 ? -25.778 -3.509 -12.509 1.00 96.50 130 MET A N 1
ATOM 997 C CA . MET A 1 130 ? -24.565 -4.179 -13.001 1.00 96.50 130 MET A CA 1
ATOM 998 C C . MET A 1 130 ? -24.414 -4.060 -14.520 1.00 96.50 130 MET A C 1
ATOM 1000 O O . MET A 1 130 ? -23.354 -3.672 -15.018 1.00 96.50 130 MET A O 1
ATOM 1004 N N . ARG A 1 131 ? -25.480 -4.366 -15.267 1.00 96.94 131 ARG A N 1
ATOM 1005 C CA . ARG A 1 131 ? -25.489 -4.283 -16.730 1.00 96.94 131 ARG A CA 1
ATOM 1006 C C . ARG A 1 131 ? -25.291 -2.850 -17.214 1.00 96.94 131 ARG A C 1
ATOM 1008 O O . ARG A 1 131 ? -24.498 -2.608 -18.119 1.00 96.94 131 ARG A O 1
ATOM 1015 N N . LEU A 1 132 ? -26.015 -1.900 -16.624 1.00 95.81 132 LEU A N 1
ATOM 1016 C CA . LEU A 1 132 ? -26.025 -0.504 -17.059 1.00 95.81 132 LEU A CA 1
ATOM 1017 C C . LEU A 1 132 ? -24.743 0.240 -16.679 1.00 95.81 132 LEU A C 1
ATOM 1019 O O . LEU A 1 132 ? -24.299 1.087 -17.451 1.00 95.81 132 LEU A O 1
ATOM 1023 N N . HIS A 1 133 ? -24.133 -0.095 -15.540 1.00 94.31 133 HIS A N 1
ATOM 1024 C CA . HIS A 1 133 ? -22.859 0.472 -15.102 1.00 94.31 133 HIS A CA 1
ATOM 1025 C C . HIS A 1 133 ? -21.703 0.089 -16.033 1.00 94.31 133 HIS A C 1
ATOM 1027 O O . HIS A 1 133 ? -20.845 0.922 -16.295 1.00 94.31 133 HIS A O 1
ATOM 1033 N N . TYR A 1 134 ? -21.691 -1.137 -16.559 1.00 94.62 134 TYR A N 1
ATOM 1034 C CA . TYR A 1 134 ? -20.650 -1.609 -17.482 1.00 94.62 134 TYR A CA 1
ATOM 1035 C C . TYR A 1 134 ? -21.038 -1.538 -18.964 1.00 94.62 134 TYR A C 1
ATOM 1037 O O . TYR A 1 134 ? -20.267 -1.973 -19.813 1.00 94.62 134 TYR A O 1
ATOM 1045 N N . GLU A 1 135 ? -22.223 -1.008 -19.285 1.00 92.19 135 GLU A N 1
ATOM 1046 C CA . GLU A 1 135 ? -22.779 -0.993 -20.648 1.00 92.19 135 GLU A CA 1
ATOM 1047 C C . GLU A 1 135 ? -22.780 -2.385 -21.318 1.00 92.19 135 GLU A C 1
ATOM 1049 O O . GLU A 1 135 ? -22.577 -2.518 -22.523 1.00 92.19 135 GLU A O 1
ATOM 1054 N N . ALA A 1 136 ? -23.014 -3.434 -20.527 1.00 95.69 136 ALA A N 1
ATOM 1055 C CA . ALA A 1 136 ? -23.050 -4.813 -21.000 1.00 95.69 136 ALA A CA 1
ATOM 1056 C C . ALA A 1 136 ? -24.363 -5.134 -21.742 1.00 95.69 136 ALA A C 1
ATOM 1058 O O . ALA A 1 136 ? -25.409 -4.521 -21.494 1.00 95.69 136 ALA A O 1
ATOM 1059 N N . ASP A 1 137 ? -24.336 -6.144 -22.615 1.00 96.44 137 ASP A N 1
ATOM 1060 C CA . ASP A 1 137 ? -25.527 -6.627 -23.326 1.00 96.44 137 ASP A CA 1
ATOM 1061 C C . ASP A 1 137 ? -26.525 -7.272 -22.353 1.00 96.44 137 ASP A C 1
ATOM 1063 O O . ASP A 1 137 ? -27.739 -7.096 -22.483 1.00 96.44 137 ASP A O 1
ATOM 1067 N N . CYS A 1 138 ? -26.020 -7.997 -21.353 1.00 96.88 138 CYS A N 1
ATOM 1068 C CA . CYS A 1 138 ? -26.811 -8.689 -20.337 1.00 96.88 138 CYS A CA 1
ATOM 1069 C C . CYS A 1 138 ? -26.041 -8.829 -19.014 1.00 96.88 138 CYS A C 1
ATOM 1071 O O . CYS A 1 138 ? -24.830 -8.598 -18.962 1.00 96.88 138 CYS A O 1
ATOM 1073 N N . ALA A 1 139 ? -26.738 -9.204 -17.938 1.00 97.75 139 ALA A N 1
ATOM 1074 C CA . ALA A 1 139 ? -26.101 -9.580 -16.675 1.00 97.75 139 ALA A CA 1
ATOM 1075 C C . ALA A 1 139 ? -26.689 -10.871 -16.103 1.00 97.75 139 ALA A C 1
ATOM 1077 O O . ALA A 1 139 ? -27.893 -11.106 -16.221 1.00 97.75 139 ALA A O 1
ATOM 1078 N N . ILE A 1 140 ? -25.836 -11.673 -15.461 1.00 97.62 140 ILE A N 1
ATOM 1079 C CA . ILE A 1 140 ? -26.215 -12.880 -14.720 1.00 97.62 140 ILE A CA 1
ATOM 1080 C C . ILE A 1 140 ? -25.552 -12.835 -13.346 1.00 97.62 140 ILE A C 1
ATOM 1082 O O . ILE A 1 140 ? -24.328 -12.726 -13.235 1.00 97.62 140 ILE A O 1
ATOM 1086 N N . MET A 1 141 ? -26.365 -12.990 -12.305 1.00 95.75 141 MET A N 1
ATOM 1087 C CA . MET A 1 141 ? -25.927 -13.090 -10.920 1.00 95.75 141 MET A CA 1
ATOM 1088 C C . MET A 1 141 ? -26.505 -14.355 -10.282 1.00 95.75 141 MET A C 1
ATOM 1090 O O . MET A 1 141 ? -27.720 -14.539 -10.219 1.00 95.75 141 MET A O 1
ATOM 1094 N N . ALA A 1 142 ? -25.635 -15.212 -9.752 1.00 94.06 142 ALA A N 1
ATOM 1095 C CA . ALA A 1 142 ? -26.046 -16.341 -8.926 1.00 94.06 142 ALA A CA 1
ATOM 1096 C C . ALA A 1 142 ? -26.767 -15.837 -7.664 1.00 94.06 142 ALA A C 1
ATOM 1098 O O . ALA A 1 142 ? -26.272 -14.963 -6.955 1.00 94.06 142 ALA A O 1
ATOM 1099 N N . SER A 1 143 ? -27.933 -16.382 -7.347 1.00 92.31 143 SER A N 1
ATOM 1100 C CA . SER A 1 143 ? -28.756 -15.986 -6.197 1.00 92.31 143 SER A CA 1
ATOM 1101 C C . SER A 1 143 ? -28.065 -16.151 -4.840 1.00 92.31 143 SER A C 1
ATOM 1103 O O . SER A 1 143 ? -28.391 -15.430 -3.903 1.00 92.31 143 SER A O 1
ATOM 1105 N N . GLY A 1 144 ? -27.053 -17.019 -4.741 1.00 89.00 144 GLY A N 1
ATOM 1106 C CA . GLY A 1 144 ? -26.184 -17.187 -3.573 1.00 89.00 144 GLY A CA 1
ATOM 1107 C C . GLY A 1 144 ? -25.339 -15.952 -3.249 1.00 89.00 144 GLY A C 1
ATOM 1108 O O . GLY A 1 144 ? -24.749 -15.882 -2.169 1.00 89.00 144 GLY A O 1
ATOM 1109 N N . THR A 1 145 ? -25.310 -14.975 -4.161 1.00 89.75 145 THR A N 1
ATOM 1110 C CA . THR A 1 145 ? -24.802 -13.619 -3.917 1.00 89.75 145 THR A CA 1
ATOM 1111 C C . THR A 1 145 ? -25.641 -12.875 -2.881 1.00 89.75 145 THR A C 1
ATOM 1113 O O . THR A 1 145 ? -25.084 -12.144 -2.071 1.00 89.75 145 THR A O 1
ATOM 1116 N N . ILE A 1 146 ? -26.966 -13.051 -2.907 1.00 91.00 146 ILE A N 1
ATOM 1117 C CA . ILE A 1 146 ? -27.900 -12.345 -2.029 1.00 91.00 146 ILE A CA 1
ATOM 1118 C C . ILE A 1 146 ? -28.035 -13.146 -0.729 1.00 91.00 146 ILE A C 1
ATOM 1120 O O . ILE A 1 146 ? -28.513 -14.281 -0.742 1.00 91.00 146 ILE A O 1
ATOM 1124 N N . ARG A 1 147 ? -27.613 -12.557 0.395 1.00 85.69 147 ARG A N 1
ATOM 1125 C CA . ARG A 1 147 ? -27.524 -13.201 1.721 1.00 85.69 147 ARG A CA 1
ATOM 1126 C C . ARG A 1 147 ? -28.424 -12.600 2.806 1.00 85.69 147 ARG A C 1
ATOM 1128 O O . ARG A 1 147 ? -28.402 -13.089 3.927 1.00 85.69 147 ARG A O 1
ATOM 1135 N N . GLY A 1 148 ? -29.269 -11.624 2.467 1.00 80.62 148 GLY A N 1
ATOM 1136 C CA . GLY A 1 148 ? -30.075 -10.901 3.459 1.00 80.62 148 GLY A CA 1
ATOM 1137 C C . GLY A 1 148 ? -31.187 -11.715 4.142 1.00 80.62 148 GLY A C 1
ATOM 1138 O O . GLY A 1 148 ? -31.625 -11.324 5.219 1.00 80.62 148 GLY A O 1
ATOM 1139 N N . ASP A 1 149 ? -31.668 -12.794 3.507 1.00 86.31 149 ASP A N 1
ATOM 1140 C CA . ASP A 1 149 ? -32.763 -13.701 3.927 1.00 86.31 149 ASP A CA 1
ATOM 1141 C C . ASP A 1 149 ? -33.987 -13.044 4.592 1.00 86.31 149 ASP A C 1
ATOM 1143 O O . ASP A 1 149 ? -34.626 -13.567 5.505 1.00 86.31 149 ASP A O 1
ATOM 1147 N N . GLN A 1 150 ? -34.342 -11.853 4.129 1.00 78.88 150 GLN A N 1
ATOM 1148 C CA . GLN A 1 150 ? -35.462 -11.096 4.663 1.00 78.88 150 GLN A CA 1
ATOM 1149 C C . GLN A 1 150 ? -36.073 -10.221 3.582 1.00 78.88 150 GLN A C 1
ATOM 1151 O O . GLN A 1 150 ? -35.542 -10.080 2.483 1.00 78.88 150 GLN A O 1
ATOM 1156 N N . ILE A 1 151 ? -37.214 -9.621 3.899 1.00 80.69 151 ILE A N 1
ATOM 1157 C CA . ILE A 1 151 ? -37.814 -8.612 3.035 1.00 80.69 151 ILE A CA 1
ATOM 1158 C C . ILE A 1 151 ? -37.510 -7.253 3.636 1.00 80.69 151 ILE A C 1
ATOM 1160 O O . ILE A 1 151 ? -37.996 -6.941 4.730 1.00 80.69 151 ILE A O 1
ATOM 1164 N N . TYR A 1 152 ? -36.746 -6.445 2.909 1.00 84.19 152 TYR A N 1
ATOM 1165 C CA . TYR A 1 152 ? -36.510 -5.065 3.294 1.00 84.19 152 TYR A CA 1
ATOM 1166 C C . TYR A 1 152 ? -37.769 -4.265 2.960 1.00 84.19 152 TYR A C 1
ATOM 1168 O O . TYR A 1 152 ? -38.197 -4.230 1.809 1.00 84.19 152 TYR A O 1
ATOM 1176 N N . PRO A 1 153 ? -38.437 -3.680 3.957 1.00 73.38 153 PRO A N 1
ATOM 1177 C CA . PRO A 1 153 ? -39.680 -2.946 3.753 1.00 73.38 153 PRO A CA 1
ATOM 1178 C C . PRO A 1 153 ? -39.442 -1.639 2.973 1.00 73.38 153 PRO A C 1
ATOM 1180 O O . PRO A 1 153 ? -38.317 -1.143 2.958 1.00 73.38 153 PRO A O 1
ATOM 1183 N N . PRO A 1 154 ? -40.504 -0.998 2.448 1.00 80.31 154 PRO A N 1
ATOM 1184 C CA . PRO A 1 154 ? -40.428 0.400 2.041 1.00 80.31 154 PRO A CA 1
ATOM 1185 C C . PRO A 1 154 ? -39.894 1.286 3.180 1.00 80.31 154 PRO A C 1
ATOM 1187 O O . PRO A 1 154 ? -40.361 1.178 4.322 1.00 80.31 154 PRO A O 1
ATOM 1190 N N . GLY A 1 155 ? -38.911 2.137 2.881 1.00 80.12 155 GLY A N 1
ATOM 1191 C CA . GLY A 1 155 ? -38.179 2.941 3.860 1.00 80.12 155 GLY A CA 1
ATOM 1192 C C . GLY A 1 155 ? -36.713 3.205 3.481 1.00 80.12 155 GLY A C 1
ATOM 1193 O O . GLY A 1 155 ? -36.307 2.938 2.347 1.00 80.12 155 GLY A O 1
ATOM 1194 N N . PRO A 1 156 ? -35.908 3.736 4.420 1.00 82.12 156 PRO A N 1
ATOM 1195 C CA . PRO A 1 156 ? -34.490 3.988 4.193 1.00 82.12 156 PRO A CA 1
ATOM 1196 C C . PRO A 1 156 ? -33.719 2.677 3.996 1.00 82.12 156 PRO A C 1
ATOM 1198 O O . PRO A 1 156 ? -33.850 1.757 4.798 1.00 82.12 156 PRO A O 1
ATOM 1201 N N . VAL A 1 157 ? -32.877 2.637 2.964 1.00 86.75 157 VAL A N 1
ATOM 1202 C CA . VAL A 1 157 ? -31.896 1.572 2.721 1.00 86.75 157 VAL A CA 1
ATOM 1203 C C . VAL A 1 157 ? -30.583 1.999 3.362 1.00 86.75 157 VAL A C 1
ATOM 1205 O O . VAL A 1 157 ? -30.034 3.048 3.012 1.00 86.75 157 VAL A O 1
ATOM 1208 N N . ARG A 1 158 ? -30.084 1.219 4.316 1.00 83.50 158 ARG A N 1
ATOM 1209 C CA . ARG A 1 158 ? -28.864 1.498 5.084 1.00 83.50 158 ARG A CA 1
ATOM 1210 C C . ARG A 1 158 ? -27.652 0.801 4.490 1.00 83.50 158 ARG A C 1
ATOM 1212 O O . ARG A 1 158 ? -27.779 -0.164 3.741 1.00 83.50 158 ARG A O 1
ATOM 1219 N N . VAL A 1 159 ? -26.459 1.259 4.872 1.00 81.88 159 VAL A N 1
ATOM 1220 C CA . VAL A 1 159 ? -25.215 0.539 4.547 1.00 81.88 159 VAL A CA 1
ATOM 1221 C C . VAL A 1 159 ? -25.297 -0.899 5.068 1.00 81.88 159 VAL A C 1
ATOM 1223 O O . VAL A 1 159 ? -24.967 -1.818 4.331 1.00 81.88 159 VAL A O 1
ATOM 1226 N N . LYS A 1 160 ? -25.828 -1.090 6.283 1.00 78.81 160 LYS A N 1
ATOM 1227 C CA . LYS A 1 160 ? -26.095 -2.402 6.876 1.00 78.81 160 LYS A CA 1
ATOM 1228 C C . LYS A 1 160 ? -26.942 -3.286 5.966 1.00 78.81 160 LYS A C 1
ATOM 1230 O O . LYS A 1 160 ? -26.572 -4.424 5.746 1.00 78.81 160 LYS A O 1
ATOM 1235 N N . ASP A 1 161 ? -28.028 -2.761 5.401 1.00 86.25 161 ASP A N 1
ATOM 1236 C CA . ASP A 1 161 ? -28.925 -3.550 4.551 1.00 86.25 161 ASP A CA 1
ATOM 1237 C C . ASP A 1 161 ? -28.199 -4.075 3.303 1.00 86.25 161 ASP A C 1
ATOM 1239 O O . ASP A 1 161 ? -28.383 -5.225 2.908 1.00 86.25 161 ASP A O 1
ATOM 1243 N N . ILE A 1 162 ? -27.322 -3.252 2.713 1.00 87.44 162 ILE A N 1
ATOM 1244 C CA . ILE A 1 162 ? -26.475 -3.657 1.585 1.00 87.44 162 ILE A CA 1
ATOM 1245 C C . ILE A 1 162 ? -25.407 -4.659 2.017 1.00 87.44 162 ILE A C 1
ATOM 1247 O O . ILE A 1 162 ? -25.189 -5.630 1.302 1.00 87.44 162 ILE A O 1
ATOM 1251 N N . THR A 1 163 ? -24.750 -4.450 3.158 1.00 81.00 163 THR A N 1
ATOM 1252 C CA . THR A 1 163 ? -23.726 -5.366 3.682 1.00 81.00 163 THR A CA 1
ATOM 1253 C C . THR A 1 163 ? -24.322 -6.722 4.072 1.00 81.00 163 THR A C 1
ATOM 1255 O O . THR A 1 163 ? -23.738 -7.749 3.750 1.00 81.00 163 THR A O 1
ATOM 1258 N N . ASP A 1 164 ? -25.511 -6.744 4.677 1.00 82.56 164 ASP A N 1
ATOM 1259 C CA . ASP A 1 164 ? -26.248 -7.967 5.012 1.00 82.56 164 ASP A CA 1
ATOM 1260 C C . ASP A 1 164 ? -26.689 -8.706 3.732 1.00 82.56 164 ASP A C 1
ATOM 1262 O O . ASP A 1 164 ? -26.635 -9.934 3.657 1.00 82.56 164 ASP A O 1
ATOM 1266 N N . CYS A 1 165 ? -27.093 -7.969 2.687 1.00 86.50 165 CYS A N 1
ATOM 1267 C CA . CYS A 1 165 ? -27.420 -8.558 1.386 1.00 86.50 165 CYS A CA 1
ATOM 1268 C C . CYS A 1 165 ? -26.197 -9.072 0.622 1.00 86.50 165 CYS A C 1
ATOM 1270 O O . CYS A 1 165 ? -26.297 -10.110 -0.026 1.00 86.50 165 CYS A O 1
ATOM 1272 N N . PHE A 1 166 ? -25.081 -8.346 0.664 1.00 88.81 166 PHE A N 1
ATOM 1273 C CA . PHE A 1 166 ? -23.877 -8.567 -0.141 1.00 88.81 166 PHE A CA 1
ATOM 1274 C C . PHE A 1 166 ? -22.629 -8.572 0.756 1.00 88.81 166 PHE A C 1
ATOM 1276 O O . PHE A 1 166 ? -21.826 -7.638 0.690 1.00 88.81 166 PHE A O 1
ATOM 1283 N N . PRO A 1 167 ? -22.460 -9.600 1.608 1.00 77.31 167 PRO A N 1
ATOM 1284 C CA . PRO A 1 167 ? -21.374 -9.639 2.585 1.00 77.31 167 PRO A CA 1
ATOM 1285 C C . PRO A 1 167 ? -20.011 -9.948 1.957 1.00 77.31 167 PRO A C 1
ATOM 1287 O O . PRO A 1 167 ? -18.984 -9.641 2.551 1.00 77.31 167 PRO A O 1
ATOM 1290 N N . PHE A 1 168 ? -19.989 -10.562 0.771 1.00 76.94 168 PHE A N 1
ATOM 1291 C CA . PHE A 1 168 ? -18.754 -10.961 0.102 1.00 76.94 168 PHE A CA 1
ATOM 1292 C C . PHE A 1 168 ? -18.183 -9.830 -0.755 1.00 76.94 168 PHE A C 1
ATOM 1294 O O . PHE A 1 168 ? -18.907 -9.179 -1.515 1.00 76.94 168 PHE A O 1
ATOM 1301 N N . GLU A 1 169 ? -16.865 -9.652 -0.689 1.00 75.38 169 GLU A N 1
ATOM 1302 C CA . GLU A 1 169 ? -16.100 -8.727 -1.530 1.00 75.38 169 GLU A CA 1
ATOM 1303 C C . GLU A 1 169 ? -15.855 -9.307 -2.931 1.00 75.38 169 GLU A C 1
ATOM 1305 O O . GLU A 1 169 ? -14.727 -9.373 -3.408 1.00 75.38 169 GLU A O 1
ATOM 1310 N N . ASP A 1 170 ? -16.916 -9.742 -3.611 1.00 71.75 170 ASP A N 1
ATOM 1311 C CA . ASP A 1 170 ? -16.790 -10.238 -4.979 1.00 71.75 170 ASP A CA 1
ATOM 1312 C C . ASP A 1 170 ? -16.973 -9.105 -5.999 1.00 71.75 170 ASP A C 1
ATOM 1314 O O . ASP A 1 170 ? -18.064 -8.516 -6.082 1.00 71.75 170 ASP A O 1
ATOM 1318 N N . PRO A 1 171 ? -15.939 -8.803 -6.803 1.00 88.44 171 PRO A N 1
ATOM 1319 C CA . PRO A 1 171 ? -16.021 -7.795 -7.841 1.00 88.44 171 PRO A CA 1
ATOM 1320 C C . PRO A 1 171 ? -16.894 -8.266 -9.004 1.00 88.44 171 PRO A C 1
ATOM 1322 O O . PRO A 1 171 ? -17.046 -9.462 -9.296 1.00 88.44 171 PRO A O 1
ATOM 1325 N N . VAL A 1 172 ? -17.478 -7.285 -9.683 1.00 94.25 172 VAL A N 1
ATOM 1326 C CA . VAL A 1 172 ? -18.197 -7.488 -10.934 1.00 94.25 172 VAL A CA 1
ATOM 1327 C C . VAL A 1 172 ? -17.195 -7.605 -12.080 1.00 94.25 172 VAL A C 1
ATOM 1329 O O . VAL A 1 172 ? -16.415 -6.690 -12.322 1.00 94.25 172 VAL A O 1
ATOM 1332 N N . VAL A 1 173 ? -17.253 -8.720 -12.799 1.00 94.25 173 VAL A N 1
ATOM 1333 C CA . VAL A 1 173 ? -16.404 -9.050 -13.948 1.00 94.25 173 VAL A CA 1
ATOM 1334 C C . VAL A 1 173 ? -17.232 -8.925 -15.221 1.00 94.25 173 VAL A C 1
ATOM 1336 O O . VAL A 1 173 ? -18.408 -9.299 -15.258 1.00 94.25 173 VAL A O 1
ATOM 1339 N N . VAL A 1 174 ? -16.620 -8.408 -16.284 1.00 97.44 174 VAL A N 1
ATOM 1340 C CA . VAL A 1 174 ? -17.263 -8.267 -17.594 1.00 97.44 174 VAL A CA 1
ATOM 1341 C C . VAL A 1 174 ? -16.604 -9.226 -18.568 1.00 97.44 174 VAL A C 1
ATOM 1343 O O . VAL A 1 174 ? -15.425 -9.088 -18.889 1.00 97.44 174 VAL A O 1
ATOM 1346 N N . LEU A 1 175 ? -17.378 -10.185 -19.059 1.00 96.50 175 LEU A N 1
ATOM 1347 C CA . LEU A 1 175 ? -16.930 -11.249 -19.945 1.00 96.50 175 LEU A CA 1
ATOM 1348 C C . LEU A 1 175 ? -17.502 -11.062 -21.349 1.00 96.50 175 LEU A C 1
ATOM 1350 O O . LEU A 1 175 ? -18.657 -10.685 -21.524 1.00 96.50 175 LEU A O 1
ATOM 1354 N N . ARG A 1 176 ? -16.722 -11.400 -22.370 1.00 96.81 176 ARG A N 1
ATOM 1355 C CA . ARG A 1 176 ? -17.197 -11.626 -23.731 1.00 96.81 176 ARG A CA 1
ATOM 1356 C C . ARG A 1 176 ? -17.395 -13.127 -23.927 1.00 96.81 176 ARG A C 1
ATOM 1358 O O . ARG A 1 176 ? -16.424 -13.886 -23.936 1.00 96.81 176 ARG A O 1
ATOM 1365 N N . VAL A 1 177 ? -18.646 -13.544 -24.093 1.00 96.44 177 VAL A N 1
ATOM 1366 C CA . VAL A 1 177 ? -19.061 -14.956 -24.166 1.00 96.44 177 VAL A CA 1
ATOM 1367 C C . VAL A 1 177 ? -20.012 -15.198 -25.333 1.00 96.44 177 VAL A C 1
ATOM 1369 O O . VAL A 1 177 ? -20.667 -14.272 -25.802 1.00 96.44 177 VAL A O 1
ATOM 1372 N N . THR A 1 178 ? -20.092 -16.434 -25.820 1.00 95.50 178 THR A N 1
ATOM 1373 C CA . THR A 1 178 ? -21.067 -16.817 -26.851 1.00 95.50 178 THR A CA 1
ATOM 1374 C C . THR A 1 178 ? -22.479 -16.910 -26.270 1.00 95.50 178 THR A C 1
ATOM 1376 O O . THR A 1 178 ? -22.654 -17.144 -25.071 1.00 95.50 178 THR A O 1
ATOM 1379 N N . GLY A 1 179 ? -23.507 -16.792 -27.116 1.00 94.56 179 GLY A N 1
ATOM 1380 C CA . GLY A 1 179 ? -24.890 -17.067 -26.713 1.00 94.56 179 GLY A CA 1
ATOM 1381 C C . GLY A 1 179 ? -25.079 -18.482 -26.148 1.00 94.56 179 GLY A C 1
ATOM 1382 O O . GLY A 1 179 ? -25.848 -18.664 -25.209 1.00 94.56 179 GLY A O 1
ATOM 1383 N N . GLN A 1 180 ? -24.325 -19.469 -26.646 1.00 94.88 180 GLN A N 1
ATOM 1384 C CA . GLN A 1 180 ? -24.315 -20.827 -26.094 1.00 94.88 180 GLN A CA 1
ATOM 1385 C C . GLN A 1 180 ? -23.819 -20.861 -24.642 1.00 94.88 180 GLN A C 1
ATOM 1387 O O . GLN A 1 180 ? -24.466 -21.466 -23.797 1.00 94.88 180 GLN A O 1
ATOM 1392 N N . ALA A 1 181 ? -22.724 -20.164 -24.323 1.00 95.75 181 ALA A N 1
ATOM 1393 C CA . ALA A 1 181 ? -22.195 -20.133 -22.960 1.00 95.75 181 ALA A CA 1
ATOM 1394 C C . ALA A 1 181 ? -23.177 -19.492 -21.959 1.00 95.75 181 ALA A C 1
ATOM 1396 O O . ALA A 1 181 ? -23.243 -19.910 -20.799 1.00 95.75 181 ALA A O 1
ATOM 1397 N N . ILE A 1 182 ? -23.963 -18.508 -22.418 1.00 96.75 182 ILE A N 1
ATOM 1398 C CA . ILE A 1 182 ? -25.064 -17.902 -21.655 1.00 96.75 182 ILE A CA 1
ATOM 1399 C C . ILE A 1 182 ? -26.172 -18.931 -21.406 1.00 96.75 182 ILE A C 1
ATOM 1401 O O . ILE A 1 182 ? -26.604 -19.080 -20.265 1.00 96.75 182 ILE A O 1
ATOM 1405 N N . LEU A 1 183 ? -26.607 -19.667 -22.434 1.00 96.62 183 LEU A N 1
ATOM 1406 C CA . LEU A 1 183 ? -27.610 -20.726 -22.286 1.00 96.62 183 LEU A CA 1
ATOM 1407 C C . LEU A 1 183 ? -27.150 -21.811 -21.302 1.00 96.62 183 LEU A C 1
ATOM 1409 O O . LEU A 1 183 ? -27.901 -22.169 -20.398 1.00 96.62 183 LEU A O 1
ATOM 1413 N N . ASP A 1 184 ? -25.905 -22.268 -21.422 1.00 96.06 184 ASP A N 1
ATOM 1414 C CA . ASP A 1 184 ? -25.321 -23.272 -20.527 1.00 96.06 184 ASP A CA 1
ATOM 1415 C C . ASP A 1 184 ? -25.267 -22.769 -19.072 1.00 96.06 184 ASP A C 1
ATOM 1417 O O . ASP A 1 184 ? -25.516 -23.525 -18.130 1.00 96.06 184 ASP A O 1
ATOM 1421 N N . ALA A 1 185 ? -25.002 -21.472 -18.872 1.00 96.50 185 ALA A N 1
ATOM 1422 C CA . ALA A 1 185 ? -25.041 -20.850 -17.551 1.00 96.50 185 ALA A CA 1
ATOM 1423 C C . ALA A 1 185 ? -26.468 -20.816 -16.972 1.00 96.50 185 ALA A C 1
ATOM 1425 O O . ALA A 1 185 ? -26.651 -21.088 -15.783 1.00 96.50 185 ALA A O 1
ATOM 1426 N N . LEU A 1 186 ? -27.484 -20.519 -17.791 1.00 96.75 186 LEU A N 1
ATOM 1427 C CA . LEU A 1 186 ? -28.891 -20.546 -17.371 1.00 96.75 186 LEU A CA 1
ATOM 1428 C C . LEU A 1 186 ? -29.351 -21.970 -17.032 1.00 96.75 186 LEU A C 1
ATOM 1430 O O . LEU A 1 186 ? -29.966 -22.173 -15.985 1.00 96.75 186 LEU A O 1
ATOM 1434 N N . GLU A 1 187 ? -28.999 -22.956 -17.861 1.00 96.19 187 GLU A N 1
ATOM 1435 C CA . GLU A 1 187 ? -29.243 -24.382 -17.607 1.00 96.19 187 GLU A CA 1
ATOM 1436 C C . GLU A 1 187 ? -28.598 -24.845 -16.297 1.00 96.19 187 GLU A C 1
ATOM 1438 O O . GLU A 1 187 ? -29.250 -25.497 -15.476 1.00 96.19 187 GLU A O 1
ATOM 1443 N N . ASN A 1 188 ? -27.344 -24.450 -16.043 1.00 95.88 188 ASN A N 1
ATOM 1444 C CA . ASN A 1 188 ? -26.693 -24.714 -14.762 1.00 95.88 188 ASN A CA 1
ATOM 1445 C C . ASN A 1 188 ? -27.457 -24.063 -13.597 1.00 95.88 188 ASN A C 1
ATOM 1447 O O . ASN A 1 188 ? -27.649 -24.700 -12.557 1.00 95.88 188 ASN A O 1
ATOM 1451 N N . GLY A 1 189 ? -27.953 -22.837 -13.777 1.00 93.81 189 GLY A N 1
ATOM 1452 C CA . GLY A 1 189 ? -28.721 -22.125 -12.758 1.00 93.81 189 GLY A CA 1
ATOM 1453 C C . GLY A 1 189 ? -30.007 -22.843 -12.338 1.00 93.81 189 GLY A C 1
ATOM 1454 O O . GLY A 1 189 ? -30.338 -22.864 -11.154 1.00 93.81 189 GLY A O 1
ATOM 1455 N N . VAL A 1 190 ? -30.705 -23.498 -13.271 1.00 94.06 190 VAL A N 1
ATOM 1456 C CA . VAL A 1 190 ? -31.950 -24.241 -12.987 1.00 94.06 190 VAL A CA 1
ATOM 1457 C C . VAL A 1 190 ? -31.747 -25.748 -12.793 1.00 94.06 190 VAL A C 1
ATOM 1459 O O . VAL A 1 190 ? -32.706 -26.469 -12.511 1.00 94.06 190 VAL A O 1
ATOM 1462 N N . SER A 1 191 ? -30.513 -26.246 -12.905 1.00 92.56 191 SER A N 1
ATOM 1463 C CA . SER A 1 191 ? -30.178 -27.679 -12.873 1.00 92.56 191 SER A CA 1
ATOM 1464 C C . SER A 1 191 ? -30.611 -28.404 -11.594 1.00 92.56 191 SER A C 1
ATOM 1466 O O . SER A 1 191 ? -31.076 -29.539 -11.664 1.00 92.56 191 SER A O 1
ATOM 1468 N N . LEU A 1 192 ? -30.507 -27.748 -10.434 1.00 89.12 192 LEU A N 1
ATOM 1469 C CA . LEU A 1 192 ? -30.882 -28.309 -9.128 1.00 89.12 192 LEU A CA 1
ATOM 1470 C C . LEU A 1 192 ? -32.249 -27.833 -8.623 1.00 89.12 192 LEU A C 1
ATOM 1472 O O . LEU A 1 192 ? -32.643 -28.176 -7.512 1.00 89.12 192 LEU A O 1
ATOM 1476 N N . TYR A 1 193 ? -33.002 -27.072 -9.421 1.00 87.62 193 TYR A N 1
ATOM 1477 C CA . TYR A 1 193 ? -34.349 -26.635 -9.048 1.00 87.62 193 TYR A CA 1
ATOM 1478 C C . TYR A 1 193 ? -35.239 -27.842 -8.670 1.00 87.62 193 TYR A C 1
ATOM 1480 O O . TYR A 1 193 ? -35.187 -28.850 -9.389 1.00 87.62 193 TYR A O 1
ATOM 1488 N N . PRO A 1 194 ? -36.068 -27.767 -7.602 1.00 82.44 194 PRO A N 1
ATOM 1489 C CA . PRO A 1 194 ? -36.377 -26.604 -6.752 1.00 82.44 194 PRO A CA 1
ATOM 1490 C C . PRO A 1 194 ? -35.501 -26.463 -5.490 1.00 82.44 194 PRO A C 1
ATOM 1492 O O . PRO A 1 194 ? -35.917 -25.804 -4.537 1.00 82.44 194 PRO A O 1
ATOM 1495 N N . ALA A 1 195 ? -34.319 -27.088 -5.431 1.00 82.00 195 ALA A N 1
ATOM 1496 C CA . ALA A 1 195 ? -33.429 -26.923 -4.283 1.00 82.00 195 ALA A CA 1
ATOM 1497 C C . ALA A 1 195 ? -33.088 -25.437 -4.078 1.00 82.00 195 ALA A C 1
ATOM 1499 O O . ALA A 1 195 ? -32.824 -24.722 -5.046 1.00 82.00 195 ALA A O 1
ATOM 1500 N N . LEU A 1 196 ? -33.076 -24.978 -2.819 1.00 81.00 196 LEU A N 1
ATOM 1501 C CA . LEU A 1 196 ? -32.722 -23.604 -2.427 1.00 81.00 196 LEU A CA 1
ATOM 1502 C C . LEU A 1 196 ? -31.206 -23.365 -2.547 1.00 81.00 196 LEU A C 1
ATOM 1504 O O . LEU A 1 196 ? -30.549 -22.918 -1.608 1.00 81.00 196 LEU A O 1
ATOM 1508 N N . GLU A 1 197 ? -30.646 -23.682 -3.706 1.00 80.56 197 GLU A N 1
ATOM 1509 C CA . GLU A 1 197 ? -29.230 -23.600 -4.037 1.00 80.56 197 GLU A CA 1
ATOM 1510 C C . GLU A 1 197 ? -28.854 -22.201 -4.524 1.00 80.56 197 GLU A C 1
ATOM 1512 O O . GLU A 1 197 ? -29.620 -21.529 -5.213 1.00 80.56 197 GLU A O 1
ATOM 1517 N N . GLY A 1 198 ? -27.640 -21.758 -4.195 1.00 84.38 198 GLY A N 1
ATOM 1518 C CA . GLY A 1 198 ? -27.158 -20.425 -4.571 1.00 84.38 198 GLY A CA 1
ATOM 1519 C C . GLY A 1 198 ? -26.963 -20.228 -6.080 1.00 84.38 198 GLY A C 1
ATOM 1520 O O . GLY A 1 198 ? -26.868 -19.095 -6.547 1.00 84.38 198 GLY A O 1
ATOM 1521 N N . ARG A 1 199 ? -26.942 -21.306 -6.870 1.00 92.00 199 ARG A N 1
ATOM 1522 C CA . ARG A 1 199 ? -26.676 -21.239 -8.314 1.00 92.00 199 ARG A CA 1
ATOM 1523 C C . ARG A 1 199 ? -27.822 -20.667 -9.150 1.00 92.00 199 ARG A C 1
ATOM 1525 O O . ARG A 1 199 ? -27.583 -20.299 -10.292 1.00 92.00 199 ARG A O 1
ATOM 1532 N N . PHE A 1 200 ? -29.045 -20.573 -8.623 1.00 95.25 200 PHE A N 1
ATOM 1533 C CA . PHE A 1 200 ? -30.180 -20.045 -9.392 1.00 95.25 200 PHE A CA 1
ATOM 1534 C C . PHE A 1 200 ? -29.885 -18.640 -9.929 1.00 95.25 200 PHE A C 1
ATOM 1536 O O . PHE A 1 200 ? -29.442 -17.776 -9.174 1.00 95.25 200 PHE A O 1
ATOM 1543 N N . ALA A 1 201 ? -30.093 -18.417 -11.226 1.00 95.56 201 ALA A N 1
ATOM 1544 C CA . ALA A 1 201 ? -29.626 -17.225 -11.926 1.00 95.56 201 ALA A CA 1
ATOM 1545 C C . ALA A 1 201 ? -30.675 -16.099 -11.919 1.00 95.56 201 ALA A C 1
ATOM 1547 O O . ALA A 1 201 ? -31.720 -16.212 -12.564 1.00 95.56 201 ALA A O 1
ATOM 1548 N N . GLN A 1 202 ? -30.363 -14.991 -11.239 1.00 96.81 202 GLN A N 1
ATOM 1549 C CA . GLN A 1 202 ? -31.033 -13.699 -11.423 1.00 96.81 202 GLN A CA 1
ATOM 1550 C C . GLN A 1 202 ? -30.405 -12.984 -12.626 1.00 96.81 202 GLN A C 1
ATOM 1552 O O . GLN A 1 202 ? -29.199 -13.110 -12.857 1.00 96.81 202 GLN A O 1
ATOM 1557 N N . VAL A 1 203 ? -31.208 -12.265 -13.415 1.00 97.19 203 VAL A N 1
ATOM 1558 C CA . VAL A 1 203 ? -30.777 -11.801 -14.743 1.00 97.19 203 VAL A CA 1
ATOM 1559 C C . VAL A 1 203 ? -31.223 -10.379 -15.096 1.00 97.19 203 VAL A C 1
ATOM 1561 O O . VAL A 1 203 ? -32.240 -9.876 -14.615 1.00 97.19 203 VAL A O 1
ATOM 1564 N N . SER A 1 204 ? -30.472 -9.743 -16.001 1.00 96.94 204 SER A N 1
ATOM 1565 C CA . SER A 1 204 ? -30.832 -8.478 -16.654 1.00 96.94 204 SER A CA 1
ATOM 1566 C C . SER A 1 204 ? -30.757 -8.599 -18.170 1.00 96.94 204 SER A C 1
ATOM 1568 O O . SER A 1 204 ? -29.777 -9.118 -18.708 1.00 96.94 204 SER A O 1
ATOM 1570 N N . ASN A 1 205 ? -31.784 -8.077 -18.850 1.00 95.75 205 ASN A N 1
ATOM 1571 C CA . ASN A 1 205 ? -31.951 -8.124 -20.308 1.00 95.75 205 ASN A CA 1
ATOM 1572 C C . ASN A 1 205 ? -31.980 -9.548 -20.906 1.00 95.75 205 ASN A C 1
ATOM 1574 O O . ASN A 1 205 ? -31.753 -9.735 -22.101 1.00 95.75 205 ASN A O 1
ATOM 1578 N N . ILE A 1 206 ? -32.272 -10.542 -20.065 1.00 96.88 206 ILE A N 1
ATOM 1579 C CA . ILE A 1 206 ? -32.512 -11.940 -20.423 1.00 96.88 206 ILE A CA 1
ATOM 1580 C C . ILE A 1 206 ? -33.898 -12.291 -19.890 1.00 96.88 206 ILE A C 1
ATOM 1582 O O . ILE A 1 206 ? -34.219 -11.967 -18.748 1.00 96.88 206 ILE A O 1
ATOM 1586 N N . THR A 1 207 ? -34.709 -12.948 -20.710 1.00 96.25 207 THR A N 1
ATOM 1587 C CA . THR A 1 207 ? -35.966 -13.575 -20.289 1.00 96.25 207 THR A CA 1
ATOM 1588 C C . THR A 1 207 ? -35.869 -15.062 -20.581 1.00 96.25 207 THR A C 1
ATOM 1590 O O . THR A 1 207 ? -35.496 -15.424 -21.691 1.00 96.25 207 THR A O 1
ATOM 1593 N N . TYR A 1 208 ? -36.175 -15.930 -19.620 1.00 95.81 208 TYR A N 1
ATOM 1594 C CA . TYR A 1 208 ? -36.166 -17.374 -19.833 1.00 95.81 208 TYR A CA 1
ATOM 1595 C C . TYR A 1 208 ? -37.329 -18.078 -19.132 1.00 95.81 208 TYR A C 1
ATOM 1597 O O . TYR A 1 208 ? -37.769 -17.706 -18.042 1.00 95.81 208 TYR A O 1
ATOM 1605 N N . GLU A 1 209 ? -37.825 -19.120 -19.787 1.00 94.62 209 GLU A N 1
ATOM 1606 C CA . GLU A 1 209 ? -38.853 -20.023 -19.296 1.00 94.62 209 GLU A CA 1
ATOM 1607 C C . GLU A 1 209 ? -38.245 -21.409 -19.134 1.00 94.62 209 GLU A C 1
ATOM 1609 O O . GLU A 1 209 ? -37.626 -21.931 -20.068 1.00 94.62 209 GLU A O 1
ATOM 1614 N N . PHE A 1 210 ? -38.436 -22.033 -17.977 1.00 94.56 210 PHE A N 1
ATOM 1615 C CA . PHE A 1 210 ? -37.909 -23.368 -17.724 1.00 94.56 210 PHE A CA 1
ATOM 1616 C C . PHE A 1 210 ? -38.970 -24.331 -17.202 1.00 94.56 210 PHE A C 1
ATOM 1618 O O . PHE A 1 210 ? -39.928 -23.943 -16.531 1.00 94.56 210 PHE A O 1
ATOM 1625 N N . ASP A 1 211 ? -38.787 -25.601 -17.544 1.00 92.19 211 ASP A N 1
ATOM 1626 C CA . ASP A 1 211 ? -39.618 -26.713 -17.109 1.00 92.19 211 ASP A CA 1
ATOM 1627 C C . ASP A 1 211 ? -38.815 -27.592 -16.133 1.00 92.19 211 ASP A C 1
ATOM 1629 O O . ASP A 1 211 ? -37.882 -28.288 -16.552 1.00 92.19 211 ASP A O 1
ATOM 1633 N N . PRO A 1 212 ? -39.158 -27.579 -14.833 1.00 89.50 212 PRO A N 1
ATOM 1634 C CA . PRO A 1 212 ? -38.526 -28.418 -13.819 1.00 89.50 212 PRO A CA 1
ATOM 1635 C C . PRO A 1 212 ? -38.604 -29.921 -14.101 1.00 89.50 212 PRO A C 1
ATOM 1637 O O . PRO A 1 212 ? -37.770 -30.671 -13.592 1.00 89.50 212 PRO A O 1
ATOM 1640 N N . LEU A 1 213 ? -39.604 -30.366 -14.875 1.00 87.69 213 LEU A N 1
ATOM 1641 C CA . LEU A 1 213 ? -39.824 -31.778 -15.199 1.00 87.69 213 LEU A CA 1
ATOM 1642 C C . LEU A 1 213 ? -38.805 -32.309 -16.212 1.00 87.69 213 LEU A C 1
ATOM 1644 O O . LEU A 1 213 ? -38.621 -33.522 -16.324 1.00 87.69 213 LEU A O 1
ATOM 1648 N N . LYS A 1 214 ? -38.124 -31.423 -16.946 1.00 90.31 214 LYS A N 1
ATOM 1649 C CA . LYS A 1 214 ? -37.071 -31.813 -17.883 1.00 90.31 214 LYS A CA 1
ATOM 1650 C C . LYS A 1 214 ? -35.764 -32.159 -17.153 1.00 90.31 214 LYS A C 1
ATOM 1652 O O . LYS A 1 214 ? -35.475 -31.621 -16.074 1.00 90.31 214 LYS A O 1
ATOM 1657 N N . PRO A 1 215 ? -34.941 -33.058 -17.726 1.00 89.31 215 PRO A N 1
ATOM 1658 C CA . PRO A 1 215 ? -33.651 -33.398 -17.139 1.00 89.31 215 PRO A CA 1
ATOM 1659 C C . PRO A 1 215 ? -32.742 -32.155 -17.048 1.00 89.31 215 PRO A C 1
ATOM 1661 O O . PRO A 1 215 ? -32.797 -31.299 -17.937 1.00 89.31 215 PRO A O 1
ATOM 1664 N N . PRO A 1 216 ? -31.912 -32.033 -15.991 1.00 87.50 216 PRO A N 1
ATOM 1665 C CA . PRO A 1 216 ? -30.920 -30.961 -15.871 1.00 87.50 216 PRO A CA 1
ATOM 1666 C C . PRO A 1 216 ? -30.054 -30.840 -17.138 1.00 87.50 216 PRO A C 1
ATOM 1668 O O . PRO A 1 216 ? -29.568 -31.854 -17.635 1.00 87.50 216 PRO A O 1
ATOM 1671 N N . GLY A 1 217 ? -29.873 -29.621 -17.660 1.00 87.38 217 GLY A N 1
ATOM 1672 C CA . GLY A 1 217 ? -29.183 -29.365 -18.934 1.00 87.38 217 GLY A CA 1
ATOM 1673 C C . GLY A 1 217 ? -30.106 -29.259 -20.155 1.00 87.38 217 GLY A C 1
ATOM 1674 O O . GLY A 1 217 ? -29.640 -28.978 -21.255 1.00 87.38 217 GLY A O 1
ATOM 1675 N N . SER A 1 218 ? -31.411 -29.494 -20.000 1.00 91.56 218 SER A N 1
ATOM 1676 C CA . SER A 1 218 ? -32.428 -29.216 -21.030 1.00 91.56 218 SER A CA 1
ATOM 1677 C C . SER A 1 218 ? -33.715 -28.642 -20.427 1.00 91.56 218 SER A C 1
ATOM 1679 O O . SER A 1 218 ? -34.816 -28.883 -20.932 1.00 91.56 218 SER A O 1
ATOM 1681 N N . ARG A 1 219 ? -33.595 -27.940 -19.296 1.00 93.81 219 ARG A N 1
ATOM 1682 C CA . ARG A 1 219 ? -34.720 -27.367 -18.549 1.00 93.81 219 ARG A CA 1
ATOM 1683 C C . ARG A 1 219 ? -35.193 -26.052 -19.138 1.00 93.81 219 ARG A C 1
ATOM 1685 O O . ARG A 1 219 ? -36.389 -25.779 -19.076 1.00 93.81 219 ARG A O 1
ATOM 1692 N N . ILE A 1 220 ? -34.304 -25.255 -19.718 1.00 94.62 220 ILE A N 1
ATOM 1693 C CA . ILE A 1 220 ? -34.651 -24.007 -20.393 1.00 94.62 220 ILE A CA 1
ATOM 1694 C C . ILE A 1 220 ? -35.433 -24.359 -21.665 1.00 94.62 220 ILE A C 1
ATOM 1696 O O . ILE A 1 220 ? -34.935 -24.981 -22.598 1.00 94.62 220 ILE A O 1
ATOM 1700 N N . THR A 1 221 ? -36.708 -23.983 -21.693 1.00 91.81 221 THR A N 1
ATOM 1701 C CA . THR A 1 221 ? -37.630 -24.277 -22.802 1.00 91.81 221 THR A CA 1
ATOM 1702 C C . THR A 1 221 ? -37.691 -23.151 -23.822 1.00 91.81 221 THR A C 1
ATOM 1704 O O . THR A 1 221 ? -37.795 -23.405 -25.021 1.00 91.81 221 THR A O 1
ATOM 1707 N N . LYS A 1 222 ? -37.598 -21.910 -23.346 1.00 91.94 222 LYS A N 1
ATOM 1708 C CA . LYS A 1 222 ? -37.590 -20.699 -24.156 1.00 91.94 222 LYS A CA 1
ATOM 1709 C C . LYS A 1 222 ? -36.672 -19.691 -23.486 1.00 91.94 222 LYS A C 1
ATOM 1711 O O . LYS A 1 222 ? -36.699 -19.564 -22.267 1.00 91.94 222 LYS A O 1
ATOM 1716 N N . TRP A 1 223 ? -35.881 -18.960 -24.259 1.00 94.69 223 TRP A N 1
ATOM 1717 C CA . TRP A 1 223 ? -35.141 -17.820 -23.736 1.00 94.69 223 TRP A CA 1
ATOM 1718 C C . TRP A 1 223 ? -34.894 -16.772 -24.818 1.00 94.69 223 TRP A C 1
ATOM 1720 O O . TRP A 1 223 ? -34.829 -17.080 -26.009 1.00 94.69 223 TRP A O 1
ATOM 1730 N N . GLU A 1 224 ? -34.797 -15.523 -24.390 1.00 94.62 224 GLU A N 1
ATOM 1731 C CA . GLU A 1 224 ? -34.632 -14.341 -25.225 1.00 94.62 224 GLU A CA 1
ATOM 1732 C C . GLU A 1 224 ? -33.605 -13.414 -24.565 1.00 94.62 224 GLU A C 1
ATOM 1734 O O . GLU A 1 224 ? -33.569 -13.277 -23.339 1.00 94.62 224 GLU A O 1
ATOM 1739 N N . LEU A 1 225 ? -32.783 -12.756 -25.379 1.00 94.06 225 LEU A N 1
ATOM 1740 C CA . LEU A 1 225 ? -31.815 -11.752 -24.945 1.00 94.06 225 LEU A CA 1
ATOM 1741 C C . LEU A 1 225 ? -32.127 -10.448 -25.679 1.00 94.06 225 LEU A C 1
ATOM 1743 O O . LEU A 1 225 ? -32.166 -10.410 -26.908 1.00 94.06 225 LEU A O 1
ATOM 1747 N N . GLY A 1 226 ? -32.397 -9.377 -24.932 1.00 88.69 226 GLY A N 1
ATOM 1748 C CA . GLY A 1 226 ? -32.822 -8.100 -25.516 1.00 88.69 226 GLY A CA 1
ATOM 1749 C C . GLY A 1 226 ? -34.194 -8.131 -26.200 1.00 88.69 226 GLY A C 1
ATOM 1750 O O . GLY A 1 226 ? -34.430 -7.335 -27.104 1.00 88.69 226 GLY A O 1
ATOM 1751 N N . GLY A 1 227 ? -35.080 -9.057 -25.811 1.00 86.62 227 GLY A N 1
ATOM 1752 C CA . GLY A 1 227 ? -36.423 -9.215 -26.394 1.00 86.62 227 GLY A CA 1
ATOM 1753 C C . GLY A 1 227 ? -36.462 -9.943 -27.743 1.00 86.62 227 GLY A C 1
ATOM 1754 O O . GLY A 1 227 ? -37.508 -9.989 -28.385 1.00 86.62 227 GLY A O 1
ATOM 1755 N N . ALA A 1 228 ? -35.335 -10.504 -28.187 1.00 88.31 228 ALA A N 1
ATOM 1756 C CA . ALA A 1 228 ? -35.251 -11.354 -29.368 1.00 88.31 228 ALA A CA 1
ATOM 1757 C C . ALA A 1 228 ? -34.651 -12.723 -29.001 1.00 88.31 228 ALA A C 1
ATOM 1759 O O . ALA A 1 228 ? -33.877 -12.814 -28.042 1.00 88.31 228 ALA A O 1
ATOM 1760 N N . PRO A 1 229 ? -34.957 -13.794 -29.759 1.00 88.88 229 PRO A N 1
ATOM 1761 C CA . PRO A 1 229 ? -34.256 -15.066 -29.623 1.00 88.88 229 PRO A CA 1
ATOM 1762 C C . PRO A 1 229 ? -32.748 -14.849 -29.776 1.00 88.88 229 PRO A C 1
ATOM 1764 O O . PRO A 1 229 ? -32.298 -14.239 -30.749 1.00 88.88 229 PRO A O 1
ATOM 1767 N N . ALA A 1 230 ? -31.970 -15.302 -28.798 1.00 84.19 230 ALA A N 1
ATOM 1768 C CA . ALA A 1 230 ? -30.533 -15.081 -28.786 1.00 84.19 230 ALA A CA 1
ATOM 1769 C C . ALA A 1 230 ? -29.819 -15.963 -29.823 1.00 84.19 230 ALA A C 1
ATOM 1771 O O . ALA A 1 230 ? -30.157 -17.132 -30.007 1.00 84.19 230 ALA A O 1
ATOM 1772 N N . ASP A 1 231 ? -28.800 -15.408 -30.476 1.00 91.06 231 ASP A N 1
ATOM 1773 C CA . ASP A 1 231 ? -27.951 -16.149 -31.407 1.00 91.06 231 ASP A CA 1
ATOM 1774 C C . ASP A 1 231 ? -26.854 -16.879 -30.624 1.00 91.06 231 ASP A C 1
ATOM 1776 O O . ASP A 1 231 ? -25.995 -16.256 -29.999 1.00 91.06 231 ASP A O 1
ATOM 1780 N N . LEU A 1 232 ? -26.870 -18.212 -30.666 1.00 92.69 232 LEU A N 1
ATOM 1781 C CA . LEU A 1 232 ? -25.950 -19.061 -29.907 1.00 92.69 232 LEU A CA 1
ATOM 1782 C C . LEU A 1 232 ? -24.476 -18.852 -30.283 1.00 92.69 232 LEU A C 1
ATOM 1784 O O . LEU A 1 232 ? -23.605 -19.060 -29.439 1.00 92.69 232 LEU A O 1
ATOM 1788 N N . GLN A 1 233 ? -24.189 -18.430 -31.517 1.00 91.75 233 GLN A N 1
ATOM 1789 C CA . GLN A 1 233 ? -22.819 -18.245 -32.010 1.00 91.75 233 GLN A CA 1
ATOM 1790 C C . GLN A 1 233 ? -22.334 -16.796 -31.896 1.00 91.75 233 GLN A C 1
ATOM 1792 O O . GLN A 1 233 ? -21.137 -16.526 -32.010 1.00 91.75 233 GLN A O 1
ATOM 1797 N N . LYS A 1 234 ? -23.242 -15.848 -31.646 1.00 92.44 234 LYS A N 1
ATOM 1798 C CA . LYS A 1 234 ? -22.886 -14.443 -31.457 1.00 92.44 234 LYS A CA 1
ATOM 1799 C C . LYS A 1 234 ? -22.169 -14.246 -30.121 1.00 92.44 234 LYS A C 1
ATOM 1801 O O . LYS A 1 234 ? -22.557 -14.808 -29.100 1.00 92.44 234 LYS A O 1
ATOM 1806 N N . MET A 1 235 ? -21.132 -13.408 -30.133 1.00 94.75 235 MET A N 1
ATOM 1807 C CA . MET A 1 235 ? -20.460 -12.950 -28.917 1.00 94.75 235 MET A CA 1
ATOM 1808 C C . MET A 1 235 ? -21.248 -11.799 -28.284 1.00 94.75 235 MET A C 1
ATOM 1810 O O . MET A 1 235 ? -21.531 -10.802 -28.951 1.00 94.75 235 MET A O 1
ATOM 1814 N N . TYR A 1 236 ? -21.531 -11.920 -26.994 1.00 96.31 236 TYR A N 1
ATOM 1815 C CA . TYR A 1 236 ? -22.192 -10.929 -26.156 1.00 96.31 236 TYR A CA 1
ATOM 1816 C C . TYR A 1 236 ? -21.265 -10.480 -25.028 1.00 96.31 236 TYR A C 1
ATOM 1818 O O . TYR A 1 236 ? -20.390 -11.227 -24.584 1.00 96.31 236 TYR A O 1
ATOM 1826 N N . VAL A 1 237 ? -21.471 -9.257 -24.557 1.00 97.38 237 VAL A N 1
ATOM 1827 C CA . VAL A 1 237 ? -20.851 -8.715 -23.350 1.00 97.38 237 VAL A CA 1
ATOM 1828 C C . VAL A 1 237 ? -21.755 -9.040 -22.159 1.00 97.38 237 VAL A C 1
ATOM 1830 O O . VAL A 1 237 ? -22.846 -8.489 -22.025 1.00 97.38 237 VAL A O 1
ATOM 1833 N N . LEU A 1 238 ? -21.308 -9.952 -21.303 1.00 97.94 238 LEU A N 1
ATOM 1834 C CA . LEU A 1 238 ? -21.994 -10.409 -20.101 1.00 97.94 238 LEU A CA 1
ATOM 1835 C C . LEU A 1 238 ? -21.334 -9.809 -18.858 1.00 97.94 238 LEU A C 1
ATOM 1837 O O . LEU A 1 238 ? -20.137 -9.964 -18.639 1.00 97.94 238 LEU A O 1
ATOM 1841 N N . CYS A 1 239 ? -22.136 -9.190 -18.004 1.00 96.94 239 CYS A N 1
ATOM 1842 C CA . CYS A 1 239 ? -21.722 -8.738 -16.683 1.00 96.94 239 CYS A CA 1
ATOM 1843 C C . CYS A 1 239 ? -22.068 -9.804 -15.627 1.00 96.94 239 CYS A C 1
ATOM 1845 O O . CYS A 1 239 ? -23.213 -10.254 -15.543 1.00 96.94 239 CYS A O 1
ATOM 1847 N N . THR A 1 240 ? -21.094 -10.246 -14.835 1.00 96.44 240 THR A N 1
ATOM 1848 C CA . THR A 1 240 ? -21.283 -11.296 -13.822 1.00 96.44 240 THR A CA 1
ATOM 1849 C C . THR A 1 240 ? -20.344 -11.103 -12.626 1.00 96.44 240 THR A C 1
ATOM 1851 O O . THR A 1 240 ? -19.710 -10.062 -12.496 1.00 96.44 240 THR A O 1
ATOM 1854 N N . ARG A 1 241 ? -20.275 -12.066 -11.704 1.00 91.94 241 ARG A N 1
ATOM 1855 C CA . ARG A 1 241 ? -19.344 -12.046 -10.563 1.00 91.94 241 ARG A CA 1
ATOM 1856 C C . ARG A 1 241 ? -18.052 -12.787 -10.875 1.00 91.94 241 ARG A C 1
ATOM 1858 O O . ARG A 1 241 ? -18.099 -13.826 -11.532 1.00 91.94 241 ARG A O 1
ATOM 1865 N N . GLY A 1 242 ? -16.947 -12.355 -10.267 1.00 90.25 242 GLY A N 1
ATOM 1866 C CA . GLY A 1 242 ? -15.676 -13.091 -10.293 1.00 90.25 242 GLY A CA 1
ATOM 1867 C C . GLY A 1 242 ? -15.809 -14.564 -9.885 1.00 90.25 242 GLY A C 1
ATOM 1868 O O . GLY A 1 242 ? -15.347 -15.466 -10.580 1.00 90.25 242 GLY A O 1
ATOM 1869 N N . TYR A 1 243 ? -16.600 -14.846 -8.843 1.00 89.38 243 TYR A N 1
ATOM 1870 C CA . TYR A 1 243 ? -16.940 -16.216 -8.434 1.00 89.38 243 TYR A CA 1
ATOM 1871 C C . TYR A 1 243 ? -17.485 -17.091 -9.584 1.00 89.38 243 TYR A C 1
ATOM 1873 O O . TYR A 1 243 ? -17.097 -18.249 -9.724 1.00 89.38 243 TYR A O 1
ATOM 1881 N N . MET A 1 244 ? -18.347 -16.533 -10.440 1.00 93.88 244 MET A N 1
ATOM 1882 C CA . MET A 1 244 ? -18.910 -17.236 -11.600 1.00 93.88 244 MET A CA 1
ATOM 1883 C C . MET A 1 244 ? -17.907 -17.312 -12.758 1.00 93.88 244 MET A C 1
ATOM 1885 O O . MET A 1 244 ? -17.813 -18.352 -13.404 1.00 93.88 244 MET A O 1
ATOM 1889 N N . ALA A 1 245 ? -17.113 -16.256 -12.972 1.00 93.00 245 ALA A N 1
ATOM 1890 C CA . ALA A 1 245 ? -16.041 -16.216 -13.971 1.00 93.00 245 ALA A CA 1
ATOM 1891 C C . ALA A 1 245 ? -14.913 -17.232 -13.692 1.00 93.00 245 ALA A C 1
ATOM 1893 O O . ALA A 1 245 ? -14.242 -17.687 -14.613 1.00 93.00 245 ALA A O 1
ATOM 1894 N N . ARG A 1 246 ? -14.752 -17.666 -12.434 1.00 90.94 246 ARG A N 1
ATOM 1895 C CA . ARG A 1 246 ? -13.870 -18.776 -12.020 1.00 90.94 246 ARG A CA 1
ATOM 1896 C C . ARG A 1 246 ? -14.501 -20.168 -12.172 1.00 90.94 246 ARG A C 1
ATOM 1898 O O . ARG A 1 246 ? -13.957 -21.154 -11.672 1.00 90.94 246 ARG A O 1
ATOM 1905 N N . GLY A 1 247 ? -15.673 -20.271 -12.801 1.00 87.94 247 GLY A N 1
ATOM 1906 C CA . GLY A 1 247 ? -16.374 -21.536 -13.037 1.00 87.94 247 GLY A CA 1
ATOM 1907 C C . GLY A 1 247 ? -16.945 -22.208 -11.782 1.00 87.94 247 GLY A C 1
ATOM 1908 O O . GLY A 1 247 ? -17.252 -23.402 -11.809 1.00 87.94 247 GLY A O 1
ATOM 1909 N N . LYS A 1 248 ? -17.076 -21.479 -10.665 1.00 88.94 248 LYS A N 1
ATOM 1910 C CA . LYS A 1 248 ? -17.635 -22.013 -9.410 1.00 88.94 248 LYS A CA 1
ATOM 1911 C C . LYS A 1 248 ? -19.149 -22.232 -9.533 1.00 88.94 248 LYS A C 1
ATOM 1913 O O . LYS A 1 248 ? -19.770 -21.748 -10.473 1.00 88.94 248 LYS A O 1
ATOM 1918 N N . ASP A 1 249 ? -19.741 -23.026 -8.638 1.00 87.12 249 ASP A N 1
ATOM 1919 C CA . ASP A 1 249 ? -21.160 -23.446 -8.684 1.00 87.12 249 ASP A CA 1
ATOM 1920 C C . ASP A 1 249 ? -21.623 -24.106 -10.000 1.00 87.12 249 ASP A C 1
ATOM 1922 O O . ASP A 1 249 ? -22.818 -24.191 -10.285 1.00 87.12 249 ASP A O 1
ATOM 1926 N N . GLY A 1 250 ? -20.683 -24.616 -10.802 1.00 87.38 250 GLY A N 1
ATOM 1927 C CA . GLY A 1 250 ? -20.970 -25.256 -12.087 1.00 87.38 250 GLY A CA 1
ATOM 1928 C C . GLY A 1 250 ? -21.042 -24.291 -13.272 1.00 87.38 250 GLY A C 1
ATOM 1929 O O . GLY A 1 250 ? -21.314 -24.733 -14.385 1.00 87.38 250 GLY A O 1
ATOM 1930 N N . PHE A 1 251 ? -20.740 -23.000 -13.089 1.00 94.31 251 PHE A N 1
ATOM 1931 C CA . PHE A 1 251 ? -20.690 -22.007 -14.172 1.00 94.31 251 PHE A CA 1
ATOM 1932 C C . PHE A 1 251 ? -19.439 -22.143 -15.062 1.00 94.31 251 PHE A C 1
ATOM 1934 O O . PHE A 1 251 ? -18.847 -21.152 -15.479 1.00 94.31 251 PHE A O 1
ATOM 1941 N N . ALA A 1 252 ? -19.023 -23.372 -15.378 1.00 90.44 252 ALA A N 1
ATOM 1942 C CA . ALA A 1 252 ? -17.843 -23.661 -16.194 1.00 90.44 252 ALA A CA 1
ATOM 1943 C C . ALA A 1 252 ? -17.923 -23.048 -17.606 1.00 90.44 252 ALA A C 1
ATOM 1945 O O . ALA A 1 252 ? -16.890 -22.733 -18.191 1.00 90.44 252 ALA A O 1
ATOM 1946 N N . SER A 1 253 ? -19.132 -22.812 -18.131 1.00 94.19 253 SER A N 1
ATOM 1947 C CA . SER A 1 253 ? -19.335 -22.106 -19.404 1.00 94.19 253 SER A CA 1
ATOM 1948 C C . SER A 1 253 ? -18.865 -20.646 -19.374 1.00 94.19 253 SER A C 1
ATOM 1950 O O . SER A 1 253 ? -18.544 -20.080 -20.418 1.00 94.19 253 SER A O 1
ATOM 1952 N N . LEU A 1 254 ? -18.797 -20.040 -18.185 1.00 95.38 254 LEU A N 1
ATOM 1953 C CA . LEU A 1 254 ? -18.328 -18.673 -17.962 1.00 95.38 254 LEU A CA 1
ATOM 1954 C C . LEU A 1 254 ? -16.861 -18.617 -17.518 1.00 95.38 254 LEU A C 1
ATOM 1956 O O . LEU A 1 254 ? -16.377 -17.533 -17.204 1.00 95.38 254 LEU A O 1
ATOM 1960 N N . LEU A 1 255 ? -16.157 -19.757 -17.493 1.00 93.81 255 LEU A N 1
ATOM 1961 C CA . LEU A 1 255 ? -14.765 -19.816 -17.063 1.00 93.81 255 LEU A CA 1
ATOM 1962 C C . LEU A 1 255 ? -13.898 -18.902 -17.942 1.00 93.81 255 LEU A C 1
ATOM 1964 O O . LEU A 1 255 ? -13.852 -19.051 -19.171 1.00 93.81 255 LEU A O 1
ATOM 1968 N N . ALA A 1 256 ? -13.219 -17.953 -17.308 1.00 89.62 256 ALA A N 1
ATOM 1969 C CA . ALA A 1 256 ? -12.360 -16.991 -17.976 1.00 89.62 256 ALA A CA 1
ATOM 1970 C C . ALA A 1 256 ? -11.129 -17.653 -18.615 1.00 89.62 256 ALA A C 1
ATOM 1972 O O . ALA A 1 256 ? -10.588 -18.633 -18.103 1.00 89.62 256 ALA A O 1
ATOM 1973 N N . LYS A 1 257 ? -10.635 -17.092 -19.726 1.00 84.44 257 LYS A N 1
ATOM 1974 C CA . LYS A 1 257 ? -9.403 -17.533 -20.413 1.00 84.44 257 LYS A CA 1
ATOM 1975 C C . LYS A 1 257 ? -8.177 -17.505 -19.494 1.00 84.44 257 LYS A C 1
ATOM 1977 O O . LYS A 1 257 ? -7.285 -18.335 -19.654 1.00 84.44 257 LYS A O 1
ATOM 1982 N N . SER A 1 258 ? -8.124 -16.563 -18.554 1.00 79.38 258 SER A N 1
ATOM 1983 C CA . SER A 1 258 ? -7.088 -16.460 -17.515 1.00 79.38 258 SER A CA 1
ATOM 1984 C C . SER A 1 258 ? -7.044 -17.697 -16.607 1.00 79.38 258 SER A C 1
ATOM 1986 O O . SER A 1 258 ? -5.956 -18.159 -16.263 1.00 79.38 258 SER A O 1
ATOM 1988 N N . GLU A 1 259 ? -8.207 -18.286 -16.328 1.00 80.94 259 GLU A N 1
ATOM 1989 C CA . GLU A 1 259 ? -8.418 -19.489 -15.510 1.00 80.94 259 GLU A CA 1
ATOM 1990 C C . GLU A 1 259 ? -8.517 -20.786 -16.344 1.00 80.94 259 GLU A C 1
ATOM 1992 O O . GLU A 1 259 ? -8.870 -21.848 -15.832 1.00 80.94 259 GLU A O 1
ATOM 1997 N N . GLY A 1 260 ? -8.200 -20.727 -17.644 1.00 80.44 260 GLY A N 1
ATOM 1998 C CA . GLY A 1 260 ? -8.195 -21.887 -18.546 1.00 80.44 260 GLY A CA 1
ATOM 1999 C C . GLY A 1 260 ? -9.517 -22.180 -19.265 1.00 80.44 260 GLY A C 1
ATOM 2000 O O . GLY A 1 260 ? -9.652 -23.246 -19.863 1.00 80.44 260 GLY A O 1
ATOM 2001 N N . GLY A 1 261 ? -10.484 -21.262 -19.235 1.00 87.75 261 GLY A N 1
ATOM 2002 C CA . GLY A 1 261 ? -11.756 -21.388 -19.950 1.00 87.75 261 GLY A CA 1
ATOM 2003 C C . GLY A 1 261 ? -11.813 -20.662 -21.300 1.00 87.75 261 GLY A C 1
ATOM 2004 O O . GLY A 1 261 ? -10.797 -20.295 -21.893 1.00 87.75 261 GLY A O 1
ATOM 2005 N N . THR A 1 262 ? -13.028 -20.466 -21.816 1.00 85.19 262 THR A N 1
ATOM 2006 C CA . THR A 1 262 ? -13.283 -19.878 -23.145 1.00 85.19 262 THR A CA 1
ATOM 2007 C C . THR A 1 262 ? -13.720 -18.413 -23.106 1.00 85.19 262 THR A C 1
ATOM 2009 O O . THR A 1 262 ? -13.650 -17.737 -24.137 1.00 85.19 262 THR A O 1
ATOM 2012 N N . ALA A 1 263 ? -14.162 -17.907 -21.951 1.00 90.62 263 ALA A N 1
ATOM 2013 C CA . ALA A 1 263 ? -14.693 -16.554 -21.804 1.00 90.62 263 ALA A CA 1
ATOM 2014 C C . ALA A 1 263 ? -13.571 -15.505 -21.787 1.00 90.62 263 ALA A C 1
ATOM 2016 O O . ALA A 1 263 ? -12.585 -15.636 -21.067 1.00 90.62 263 ALA A O 1
ATOM 2017 N N . GLU A 1 264 ? -13.690 -14.449 -22.586 1.00 90.25 264 GLU A N 1
ATOM 2018 C CA . GLU A 1 264 ? -12.684 -13.382 -22.626 1.00 90.25 264 GLU A CA 1
ATOM 2019 C C . GLU A 1 264 ? -13.026 -12.265 -21.644 1.00 90.25 264 GLU A C 1
ATOM 2021 O O . GLU A 1 264 ? -14.095 -11.675 -21.734 1.00 90.25 264 GLU A O 1
ATOM 2026 N N . GLU A 1 265 ? -12.121 -11.944 -20.727 1.00 91.81 265 GLU A N 1
ATOM 2027 C CA . GLU A 1 265 ? -12.316 -10.861 -19.760 1.00 91.81 265 GLU A CA 1
ATOM 2028 C C . GLU A 1 265 ? -12.100 -9.495 -20.428 1.00 91.81 265 GLU A C 1
ATOM 2030 O O . GLU A 1 265 ? -11.026 -9.201 -20.950 1.00 91.81 265 GLU A O 1
ATOM 2035 N N . ILE A 1 266 ? -13.140 -8.659 -20.420 1.00 91.31 266 ILE A N 1
ATOM 2036 C CA . ILE A 1 266 ? -13.074 -7.234 -20.783 1.00 91.31 266 ILE A CA 1
ATOM 2037 C C . ILE A 1 266 ? -12.709 -6.409 -19.544 1.00 91.31 266 ILE A C 1
ATOM 2039 O O . ILE A 1 266 ? -11.914 -5.476 -19.634 1.00 91.31 266 ILE A O 1
ATOM 2043 N N . VAL A 1 267 ? -13.303 -6.762 -18.402 1.00 90.19 267 VAL A N 1
ATOM 2044 C CA . VAL A 1 267 ? -12.976 -6.241 -17.071 1.00 90.19 267 VAL A CA 1
ATOM 2045 C C . VAL A 1 267 ? -12.757 -7.453 -16.183 1.00 90.19 267 VAL A C 1
ATOM 2047 O O . VAL A 1 267 ? -13.680 -8.250 -16.030 1.00 90.19 267 VAL A O 1
ATOM 2050 N N . ASP A 1 268 ? -11.546 -7.600 -15.662 1.00 87.25 268 ASP A N 1
ATOM 2051 C CA . ASP A 1 268 ? -11.131 -8.666 -14.753 1.00 87.25 268 ASP A CA 1
ATOM 2052 C C . ASP A 1 268 ? -11.563 -8.381 -13.303 1.00 87.25 268 ASP A C 1
ATOM 2054 O O . ASP A 1 268 ? -12.148 -7.337 -13.003 1.00 87.25 268 ASP A O 1
ATOM 2058 N N . GLU A 1 269 ? -11.298 -9.319 -12.387 1.00 81.50 269 GLU A N 1
ATOM 2059 C CA . GLU A 1 269 ? -11.627 -9.152 -10.963 1.00 81.50 269 GLU A CA 1
ATOM 2060 C C . GLU A 1 269 ? -10.945 -7.908 -10.353 1.00 81.50 269 GLU A C 1
ATOM 2062 O O . GLU A 1 269 ? -11.563 -7.216 -9.546 1.00 81.50 269 GLU A O 1
ATOM 2067 N N . GLU A 1 270 ? -9.722 -7.565 -10.781 1.00 72.25 270 GLU A N 1
ATOM 2068 C CA . GLU A 1 270 ? -8.999 -6.375 -10.299 1.00 72.25 270 GLU A CA 1
ATOM 2069 C C . GLU A 1 270 ? -9.604 -5.051 -10.805 1.00 72.25 270 GLU A C 1
ATOM 2071 O O . GLU A 1 270 ? -9.604 -4.049 -10.085 1.00 72.25 270 GLU A O 1
ATOM 2076 N N . GLY A 1 271 ? -10.108 -5.016 -12.043 1.00 77.88 271 GLY A N 1
ATOM 2077 C CA . GLY A 1 271 ? -10.783 -3.852 -12.624 1.00 77.88 271 GLY A CA 1
ATOM 2078 C C . GLY A 1 271 ? -12.262 -3.722 -12.236 1.00 77.88 271 GLY A C 1
ATOM 2079 O O . GLY A 1 271 ? -12.891 -2.696 -12.520 1.00 77.88 271 GLY A O 1
ATOM 2080 N N . GLY A 1 272 ? -12.828 -4.757 -11.617 1.00 85.50 272 GLY A N 1
ATOM 2081 C CA . GLY A 1 272 ? -14.230 -4.849 -11.235 1.00 85.50 272 GLY A CA 1
ATOM 2082 C C . GLY A 1 272 ? -14.584 -4.068 -9.967 1.00 85.50 272 GLY A C 1
ATOM 2083 O O . GLY A 1 272 ? -13.855 -4.072 -8.979 1.00 85.50 272 GLY A O 1
ATOM 2084 N N . ILE A 1 273 ? -15.750 -3.420 -9.946 1.00 88.38 273 ILE A N 1
ATOM 2085 C CA . ILE A 1 273 ? -16.295 -2.796 -8.734 1.00 88.38 273 ILE A CA 1
ATOM 2086 C C . ILE A 1 273 ? -17.075 -3.833 -7.918 1.00 88.38 273 ILE A C 1
ATOM 2088 O O . ILE A 1 273 ? -17.816 -4.648 -8.468 1.00 88.38 273 ILE A O 1
ATOM 2092 N N . LEU A 1 274 ? -16.958 -3.780 -6.592 1.00 88.44 274 LEU A N 1
ATOM 2093 C CA . LEU A 1 274 ? -17.791 -4.576 -5.688 1.00 88.44 274 LEU A CA 1
ATOM 2094 C C . LEU A 1 274 ? -19.271 -4.206 -5.853 1.00 88.44 274 LEU A C 1
ATOM 2096 O O . LEU A 1 274 ? -19.605 -3.019 -5.898 1.00 88.44 274 LEU A O 1
ATOM 2100 N N . ILE A 1 275 ? -20.173 -5.192 -5.843 1.00 89.44 275 ILE A N 1
ATOM 2101 C CA . ILE A 1 275 ? -21.629 -4.950 -5.935 1.00 89.44 275 ILE A CA 1
ATOM 2102 C C . ILE A 1 275 ? -22.095 -3.991 -4.828 1.00 89.44 275 ILE A C 1
ATOM 2104 O O . ILE A 1 275 ? -22.825 -3.036 -5.092 1.00 89.44 275 ILE A O 1
ATOM 2108 N N . SER A 1 276 ? -21.613 -4.176 -3.597 1.00 85.38 276 SER A N 1
ATOM 2109 C CA . SER A 1 276 ? -21.927 -3.296 -2.466 1.00 85.38 276 SER A CA 1
ATOM 2110 C C . SER A 1 276 ? -21.489 -1.844 -2.710 1.00 85.38 276 SER A C 1
ATOM 2112 O O . SER A 1 276 ? -22.219 -0.905 -2.391 1.00 85.38 276 SER A O 1
ATOM 2114 N N . MET A 1 277 ? -20.317 -1.629 -3.316 1.00 85.12 277 MET A N 1
ATOM 2115 C CA . MET A 1 277 ? -19.818 -0.299 -3.677 1.00 85.12 277 MET A CA 1
ATOM 2116 C C . MET A 1 277 ? -20.599 0.305 -4.846 1.00 85.12 277 MET A C 1
ATOM 2118 O O . MET A 1 277 ? -20.953 1.481 -4.796 1.00 85.12 277 MET A O 1
ATOM 2122 N N . MET A 1 278 ? -20.939 -0.499 -5.853 1.00 90.44 278 MET A N 1
ATOM 2123 C CA . MET A 1 278 ? -21.760 -0.083 -6.989 1.00 90.44 278 MET A CA 1
ATOM 2124 C C . MET A 1 278 ? -23.140 0.407 -6.535 1.00 90.44 278 MET A C 1
ATOM 2126 O O . MET A 1 278 ? -23.576 1.481 -6.947 1.00 90.44 278 MET A O 1
ATOM 2130 N N . LEU A 1 279 ? -23.801 -0.331 -5.637 1.00 91.19 279 LEU A N 1
ATOM 2131 C CA . LEU A 1 279 ? -25.092 0.061 -5.065 1.00 91.19 279 LEU A CA 1
ATOM 2132 C C . LEU A 1 279 ? -24.977 1.349 -4.238 1.00 91.19 279 LEU A C 1
ATOM 2134 O O . LEU A 1 279 ? -25.828 2.229 -4.355 1.00 91.19 279 LEU A O 1
ATOM 2138 N N . ARG A 1 280 ? -23.903 1.510 -3.449 1.00 85.69 280 ARG A N 1
ATOM 2139 C CA . ARG A 1 280 ? -23.635 2.762 -2.716 1.00 85.69 280 ARG A CA 1
ATOM 2140 C C . ARG A 1 280 ? -23.473 3.956 -3.658 1.00 85.69 280 ARG A C 1
ATOM 2142 O O . ARG A 1 280 ? -24.116 4.980 -3.436 1.00 85.69 280 ARG A O 1
ATOM 2149 N N . GLN A 1 281 ? -22.671 3.821 -4.715 1.00 86.38 281 GLN A N 1
ATOM 2150 C CA . GLN A 1 281 ? -22.469 4.882 -5.708 1.00 86.38 281 GLN A CA 1
ATOM 2151 C C . GLN A 1 281 ? -23.755 5.203 -6.477 1.00 86.38 281 GLN A C 1
ATOM 2153 O O . GLN A 1 281 ? -24.045 6.373 -6.716 1.00 86.38 281 GLN A O 1
ATOM 2158 N N . TYR A 1 282 ? -24.567 4.191 -6.790 1.00 91.44 282 TYR A N 1
ATOM 2159 C CA . TYR A 1 282 ? -25.880 4.379 -7.401 1.00 91.44 282 TYR A CA 1
ATOM 2160 C C . TYR A 1 282 ? -26.814 5.218 -6.514 1.00 91.44 282 TYR A C 1
ATOM 2162 O O . TYR A 1 282 ? -27.371 6.222 -6.963 1.00 91.44 282 TYR A O 1
ATOM 2170 N N . PHE A 1 283 ? -26.957 4.864 -5.232 1.00 89.50 283 PHE A N 1
ATOM 2171 C CA . PHE A 1 283 ? -27.781 5.641 -4.303 1.00 89.50 283 PHE A CA 1
ATOM 2172 C C . PHE A 1 283 ? -27.223 7.047 -4.053 1.00 89.50 283 PHE A C 1
ATOM 2174 O O . PHE A 1 283 ? -27.981 8.010 -3.925 1.00 89.50 283 PHE A O 1
ATOM 2181 N N . MET A 1 284 ? -25.898 7.194 -4.039 1.00 81.69 284 MET A N 1
ATOM 2182 C CA . MET A 1 284 ? -25.261 8.504 -3.966 1.00 81.69 284 MET A CA 1
ATOM 2183 C C . MET A 1 284 ? -25.578 9.355 -5.200 1.00 81.69 284 MET A C 1
ATOM 2185 O O . MET A 1 284 ? -25.873 10.541 -5.056 1.00 81.69 284 MET A O 1
ATOM 2189 N N . ALA A 1 285 ? -25.572 8.763 -6.396 1.00 81.81 285 ALA A N 1
ATOM 2190 C CA . ALA A 1 285 ? -25.954 9.449 -7.622 1.00 81.81 285 ALA A CA 1
ATOM 2191 C C . ALA A 1 285 ? -27.408 9.950 -7.559 1.00 81.81 285 ALA A C 1
ATOM 2193 O O . ALA A 1 285 ? -27.646 11.115 -7.871 1.00 81.81 285 ALA A O 1
ATOM 2194 N N . LEU A 1 286 ? -28.354 9.138 -7.065 1.00 83.56 286 LEU A N 1
ATOM 2195 C CA . LEU A 1 286 ? -29.756 9.553 -6.866 1.00 83.56 286 LEU A CA 1
ATOM 2196 C C . LEU A 1 286 ? -29.908 10.775 -5.950 1.00 83.56 286 LEU A C 1
ATOM 2198 O O . LEU A 1 286 ? -30.786 11.605 -6.174 1.00 83.56 286 LEU A O 1
ATOM 2202 N N . LYS A 1 287 ? -29.050 10.892 -4.933 1.00 73.88 287 LYS A N 1
ATOM 2203 C CA . LYS A 1 287 ? -29.038 12.012 -3.983 1.00 73.88 287 LYS A CA 1
ATOM 2204 C C . LYS A 1 287 ? -28.406 13.283 -4.566 1.00 73.88 287 LYS A C 1
ATOM 2206 O O . LYS A 1 287 ? -28.834 14.390 -4.252 1.00 73.88 287 LYS A O 1
ATOM 2211 N N . VAL A 1 288 ? -27.327 13.127 -5.334 1.00 64.31 288 VAL A N 1
ATOM 2212 C CA . VAL A 1 288 ? -26.367 14.206 -5.630 1.00 64.31 288 VAL A CA 1
ATOM 2213 C C . VAL A 1 288 ? -26.514 14.794 -7.032 1.00 64.31 288 VAL A C 1
ATOM 2215 O O . VAL A 1 288 ? -26.212 15.976 -7.194 1.00 64.31 288 VAL A O 1
ATOM 2218 N N . LEU A 1 289 ? -26.985 14.024 -8.021 1.00 55.97 289 LEU A N 1
ATOM 2219 C CA . LEU A 1 289 ? -27.132 14.504 -9.405 1.00 55.97 289 LEU A CA 1
ATOM 2220 C C . LEU A 1 289 ? -28.003 15.770 -9.509 1.00 55.97 289 LEU A C 1
ATOM 2222 O O . LEU A 1 289 ? -27.727 16.609 -10.355 1.00 55.97 289 LEU A O 1
ATOM 2226 N N . ASP A 1 290 ? -28.969 15.969 -8.605 1.00 49.88 290 ASP A N 1
ATOM 2227 C CA . ASP A 1 290 ? -29.786 17.194 -8.575 1.00 49.88 290 ASP A CA 1
ATOM 2228 C C . ASP A 1 290 ? -29.159 18.339 -7.735 1.00 49.88 290 ASP A C 1
ATOM 2230 O O . ASP A 1 290 ? -29.646 19.466 -7.771 1.00 49.88 290 ASP A O 1
ATOM 2234 N N . GLN A 1 291 ? -28.089 18.088 -6.961 1.00 47.44 291 GLN A N 1
ATOM 2235 C CA . GLN A 1 291 ? -27.542 19.027 -5.959 1.00 47.44 291 GLN A CA 1
ATOM 2236 C C . GLN A 1 291 ? -26.114 19.541 -6.240 1.00 47.44 291 GLN A C 1
ATOM 2238 O O . GLN A 1 291 ? -25.712 20.541 -5.642 1.00 47.44 291 GLN A O 1
ATOM 2243 N N . TRP A 1 292 ? -25.307 18.879 -7.079 1.00 45.28 292 TRP A N 1
ATOM 2244 C CA . TRP A 1 292 ? -23.887 19.228 -7.273 1.00 45.28 292 TRP A CA 1
ATOM 2245 C C . TRP A 1 292 ? -23.570 19.839 -8.641 1.00 45.28 292 TRP A C 1
ATOM 2247 O O . TRP A 1 292 ? -23.749 19.211 -9.672 1.00 45.28 292 TRP A O 1
ATOM 2257 N N . THR A 1 293 ? -22.926 21.008 -8.624 1.00 46.78 293 THR A N 1
ATOM 2258 C CA . THR A 1 293 ? -22.391 21.725 -9.799 1.00 46.78 293 THR A CA 1
ATOM 2259 C C . THR A 1 293 ? -20.957 21.332 -10.198 1.00 46.78 293 THR A C 1
ATOM 2261 O O . THR A 1 293 ? -20.417 21.889 -11.151 1.00 46.78 293 THR A O 1
ATOM 2264 N N . HIS A 1 294 ? -20.286 20.434 -9.459 1.00 45.69 294 HIS A N 1
ATOM 2265 C CA . HIS A 1 294 ? -18.826 20.226 -9.556 1.00 45.69 294 HIS A CA 1
ATOM 2266 C C . HIS A 1 294 ? -18.372 18.773 -9.781 1.00 45.69 294 HIS A C 1
ATOM 2268 O O . HIS A 1 294 ? -17.217 18.443 -9.499 1.00 45.69 294 HIS A O 1
ATOM 2274 N N . TRP A 1 295 ? -19.234 17.881 -10.273 1.00 44.88 295 TRP A N 1
ATOM 2275 C CA . TRP A 1 295 ? -18.739 16.607 -10.802 1.00 44.88 295 TRP A CA 1
ATOM 2276 C C . TRP A 1 295 ? -17.903 16.846 -12.063 1.00 44.88 295 TRP A C 1
ATOM 2278 O O . TRP A 1 295 ? -18.139 17.781 -12.826 1.00 44.88 295 TRP A O 1
ATOM 2288 N N . SER A 1 296 ? -16.894 16.002 -12.295 1.00 55.41 296 SER A N 1
ATOM 2289 C CA . SER A 1 296 ? -16.251 15.986 -13.606 1.00 55.41 296 SER A CA 1
ATOM 2290 C C . SER A 1 296 ? -17.310 15.572 -14.640 1.00 55.41 296 SER A C 1
ATOM 2292 O O . SER A 1 296 ? -17.963 14.547 -14.405 1.00 55.41 296 SER A O 1
ATOM 2294 N N . PRO A 1 297 ? -17.441 16.268 -15.783 1.00 64.62 297 PRO A N 1
ATOM 2295 C CA . PRO A 1 297 ? -18.468 15.975 -16.785 1.00 64.62 297 PRO A CA 1
ATOM 2296 C C . PRO A 1 297 ? -18.613 14.486 -17.171 1.00 64.62 297 PRO A C 1
ATOM 2298 O O . PRO A 1 297 ? -19.743 14.030 -17.330 1.00 64.62 297 PRO A O 1
ATOM 2301 N N . PRO A 1 298 ? -17.531 13.675 -17.266 1.00 69.19 298 PRO A N 1
ATOM 2302 C CA . PRO A 1 298 ? -17.657 12.253 -17.594 1.00 69.19 298 PRO A CA 1
ATOM 2303 C C . PRO A 1 298 ? -18.417 11.433 -16.548 1.00 69.19 298 PRO A C 1
ATOM 2305 O O . PRO A 1 298 ? -19.177 10.538 -16.904 1.00 69.19 298 PRO A O 1
ATOM 2308 N N . MET A 1 299 ? -18.217 11.723 -15.262 1.00 66.31 299 MET A N 1
ATOM 2309 C CA . MET A 1 299 ? -18.830 10.957 -14.176 1.00 66.31 299 MET A CA 1
ATOM 2310 C C . MET A 1 299 ? -20.316 11.294 -14.047 1.00 66.31 299 MET A C 1
ATOM 2312 O O . MET A 1 299 ? -21.127 10.394 -13.839 1.00 66.31 299 MET A O 1
ATOM 2316 N N . GLU A 1 300 ? -20.674 12.566 -14.256 1.00 70.19 300 GLU A N 1
ATOM 2317 C CA . GLU A 1 300 ? -22.068 13.037 -14.259 1.00 70.19 300 GLU A CA 1
ATOM 2318 C C . GLU A 1 300 ? -22.823 12.412 -15.422 1.00 70.19 300 GLU A C 1
ATOM 2320 O O . GLU A 1 300 ? -23.901 11.851 -15.244 1.00 70.19 300 GLU A O 1
ATOM 2325 N N . HIS A 1 301 ? -22.185 12.389 -16.591 1.00 78.00 301 HIS A N 1
ATOM 2326 C CA . HIS A 1 301 ? -22.713 11.714 -17.760 1.00 78.00 301 HIS A CA 1
ATOM 2327 C C . HIS A 1 301 ? -22.858 10.197 -17.545 1.00 78.00 301 HIS A C 1
ATOM 2329 O O . HIS A 1 301 ? -23.854 9.617 -17.973 1.00 78.00 301 HIS A O 1
ATOM 2335 N N . HIS A 1 302 ? -21.900 9.541 -16.879 1.00 85.56 302 HIS A N 1
ATOM 2336 C CA . HIS A 1 302 ? -21.961 8.104 -16.590 1.00 85.56 302 HIS A CA 1
ATOM 2337 C C . HIS A 1 302 ? -23.125 7.753 -15.664 1.00 85.56 302 HIS A C 1
ATOM 2339 O O . HIS A 1 302 ? -24.050 7.053 -16.074 1.00 85.56 302 HIS A O 1
ATOM 2345 N N . TRP A 1 303 ? -23.121 8.268 -14.432 1.00 85.94 303 TRP A N 1
ATOM 2346 C CA . TRP A 1 303 ? -24.159 7.931 -13.459 1.00 85.94 303 TRP A CA 1
ATOM 2347 C C . TRP A 1 303 ? -25.512 8.543 -13.806 1.00 85.94 303 TRP A C 1
ATOM 2349 O O . TRP A 1 303 ? -26.521 7.894 -13.560 1.00 85.94 303 TRP A O 1
ATOM 2359 N N . GLY A 1 304 ? -25.565 9.716 -14.444 1.00 83.75 304 GLY A N 1
ATOM 2360 C CA . GLY A 1 304 ? -26.809 10.267 -14.985 1.00 83.75 304 GLY A CA 1
ATOM 2361 C C . GLY A 1 304 ? -27.442 9.336 -16.024 1.00 83.75 304 GLY A C 1
ATOM 2362 O O . GLY A 1 304 ? -28.652 9.101 -16.004 1.00 83.75 304 GLY A O 1
ATOM 2363 N N . ARG A 1 305 ? -26.627 8.708 -16.882 1.00 87.25 305 ARG A N 1
ATOM 2364 C CA . ARG A 1 305 ? -27.088 7.687 -17.833 1.00 87.25 305 ARG A CA 1
ATOM 2365 C C . ARG A 1 305 ? -27.517 6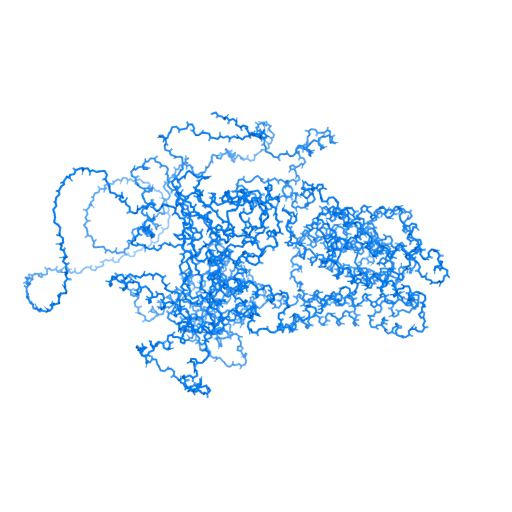.392 -17.141 1.00 87.25 305 ARG A C 1
ATOM 2367 O O . ARG A 1 305 ? -28.526 5.814 -17.529 1.00 87.25 305 ARG A O 1
ATOM 2374 N N . VAL A 1 306 ? -26.768 5.926 -16.141 1.00 90.25 306 VAL A N 1
ATOM 2375 C CA . VAL A 1 306 ? -27.134 4.723 -15.372 1.00 90.25 306 VAL A CA 1
ATOM 2376 C C . VAL A 1 306 ? -28.457 4.950 -14.643 1.00 90.25 306 VAL A C 1
ATOM 2378 O O . VAL A 1 306 ? -29.384 4.175 -14.836 1.00 90.25 306 VAL A O 1
ATOM 2381 N N . VAL A 1 307 ? -28.580 6.037 -13.877 1.00 89.12 307 VAL A N 1
ATOM 2382 C CA . VAL A 1 307 ? -29.791 6.398 -13.124 1.00 89.12 307 VAL A CA 1
ATOM 2383 C C . VAL A 1 307 ? -30.994 6.537 -14.051 1.00 89.12 307 VAL A C 1
ATOM 2385 O O . VAL A 1 307 ? -32.010 5.898 -13.801 1.00 89.12 307 VAL A O 1
ATOM 2388 N N . SER A 1 308 ? -30.874 7.289 -15.151 1.00 87.00 308 SER A N 1
ATOM 2389 C CA . SER A 1 308 ? -31.980 7.445 -16.109 1.00 87.00 308 SER A CA 1
ATOM 2390 C C . SER A 1 308 ? -32.399 6.121 -16.746 1.00 87.00 308 SER A C 1
ATOM 2392 O O . SER A 1 308 ? -33.590 5.871 -16.886 1.00 87.00 308 SER A O 1
ATOM 2394 N N . LYS A 1 309 ? -31.463 5.235 -17.104 1.00 90.06 309 LYS A N 1
ATOM 2395 C CA . LYS A 1 309 ? -31.804 3.917 -17.665 1.00 90.06 309 LYS A CA 1
ATOM 2396 C C . LYS A 1 309 ? -32.381 2.953 -16.626 1.00 90.06 309 LYS A C 1
ATOM 2398 O O . LYS A 1 309 ? -33.258 2.172 -16.979 1.00 90.06 309 LYS A O 1
ATOM 2403 N N . VAL A 1 310 ? -31.920 2.997 -15.373 1.00 90.50 310 VAL A N 1
ATOM 2404 C CA . VAL A 1 310 ? -32.512 2.200 -14.285 1.00 90.50 310 VAL A CA 1
ATOM 2405 C C . VAL A 1 310 ? -33.938 2.671 -14.005 1.00 90.50 310 VAL A C 1
ATOM 2407 O O . VAL A 1 310 ? -34.807 1.826 -13.841 1.00 90.50 310 VAL A O 1
ATOM 2410 N N . ASP A 1 311 ? -34.204 3.981 -14.026 1.00 87.75 311 ASP A N 1
ATOM 2411 C CA . ASP A 1 311 ? -35.542 4.568 -13.824 1.00 87.75 311 ASP A CA 1
ATOM 2412 C C . ASP A 1 311 ? -36.597 4.014 -14.804 1.00 87.75 311 ASP A C 1
ATOM 2414 O O . ASP A 1 311 ? -37.742 3.778 -14.427 1.00 87.75 311 ASP A O 1
ATOM 2418 N N . HIS A 1 312 ? -36.201 3.694 -16.044 1.00 85.44 312 HIS A N 1
ATOM 2419 C CA . HIS A 1 312 ? -37.106 3.092 -17.036 1.00 85.44 312 HIS A CA 1
ATOM 2420 C C . HIS A 1 312 ? -37.631 1.705 -16.617 1.00 85.44 312 HIS A C 1
ATOM 2422 O O . HIS A 1 312 ? -38.761 1.356 -16.954 1.00 85.44 312 HIS A O 1
ATOM 2428 N N . HIS A 1 313 ? -36.824 0.916 -15.901 1.00 83.31 313 HIS A N 1
ATOM 2429 C CA . HIS A 1 313 ? -37.181 -0.427 -15.415 1.00 83.31 313 HIS A CA 1
ATOM 2430 C C . HIS A 1 313 ? -37.691 -0.407 -13.963 1.00 83.31 313 HIS A C 1
ATOM 2432 O O . HIS A 1 313 ? -38.552 -1.187 -13.544 1.00 83.31 313 HIS A O 1
ATOM 2438 N N . HIS A 1 314 ? -37.149 0.505 -13.163 1.00 89.19 314 HIS A N 1
ATOM 2439 C CA . HIS A 1 314 ? -37.356 0.623 -11.729 1.00 89.19 314 HIS A CA 1
ATOM 2440 C C . HIS A 1 314 ? -37.629 2.088 -11.391 1.00 89.19 314 HIS A C 1
ATOM 2442 O O . HIS A 1 314 ? -36.690 2.801 -11.025 1.00 89.19 314 HIS A O 1
ATOM 2448 N N . PRO A 1 315 ? -38.894 2.534 -11.508 1.00 83.81 315 PRO A N 1
ATOM 2449 C CA . PRO A 1 315 ? -39.232 3.945 -11.425 1.00 83.81 315 PRO A CA 1
ATOM 2450 C C . PRO A 1 315 ? -38.847 4.534 -10.074 1.00 83.81 315 PRO A C 1
ATOM 2452 O O . PRO A 1 315 ? -38.970 3.883 -9.027 1.00 83.81 315 PRO A O 1
ATOM 2455 N N . HIS A 1 316 ? -38.392 5.778 -10.109 1.00 84.69 316 HIS A N 1
ATOM 2456 C CA . HIS A 1 316 ? -38.058 6.560 -8.936 1.00 84.69 316 HIS A CA 1
ATOM 2457 C C . HIS A 1 316 ? -39.212 7.484 -8.560 1.00 84.69 316 HIS A C 1
ATOM 2459 O O . HIS A 1 316 ? -39.756 8.195 -9.402 1.00 84.69 316 HIS A O 1
ATOM 2465 N N . LEU A 1 317 ? -39.566 7.522 -7.277 1.00 80.69 317 LEU A N 1
ATOM 2466 C CA . LEU A 1 317 ? -40.440 8.571 -6.755 1.00 80.69 317 LEU A CA 1
ATOM 2467 C C . LEU A 1 317 ? -39.604 9.827 -6.507 1.00 80.69 317 LEU A C 1
ATOM 2469 O O . LEU A 1 317 ? -38.542 9.762 -5.875 1.00 80.69 317 LEU A O 1
ATOM 2473 N N . GLN A 1 318 ? -40.084 10.963 -7.017 1.00 78.19 318 GLN A N 1
ATOM 2474 C CA . GLN A 1 318 ? -39.438 12.259 -6.813 1.00 78.19 318 GLN A CA 1
ATOM 2475 C C . GLN A 1 318 ? -39.429 12.627 -5.328 1.00 78.19 318 GLN A C 1
ATOM 2477 O O . GLN A 1 318 ? -40.400 12.300 -4.645 1.00 78.19 318 GLN A O 1
ATOM 2482 N N . PRO A 1 319 ? -38.381 13.315 -4.827 1.00 71.69 319 PRO A N 1
ATOM 2483 C CA . PRO A 1 319 ? -38.311 13.761 -3.438 1.00 71.69 319 PRO A CA 1
ATOM 2484 C C . PRO A 1 319 ? -39.605 14.463 -3.016 1.00 71.69 319 PRO A C 1
ATOM 2486 O O . PRO A 1 319 ? -40.174 15.229 -3.799 1.00 71.69 319 PRO A O 1
ATOM 2489 N N . GLY A 1 320 ? -40.067 14.214 -1.789 1.00 62.22 320 GLY A N 1
ATOM 2490 C CA . GLY A 1 320 ? -41.298 14.822 -1.280 1.00 62.22 320 GLY A CA 1
ATOM 2491 C C . GLY A 1 320 ? -41.293 16.347 -1.459 1.00 62.22 320 GLY A C 1
ATOM 2492 O O . GLY A 1 320 ? -40.351 17.029 -1.052 1.00 62.22 320 GLY A O 1
ATOM 2493 N N . SER A 1 321 ? -42.341 16.901 -2.079 1.00 47.81 321 SER A N 1
ATOM 2494 C CA . SER A 1 321 ? -42.456 18.348 -2.284 1.00 47.81 321 SER A CA 1
ATOM 2495 C C . SER A 1 321 ? -42.518 19.080 -0.940 1.00 47.81 321 SER A C 1
ATOM 2497 O O . SER A 1 321 ? -43.419 18.855 -0.127 1.00 47.81 321 SER A O 1
ATOM 2499 N N . THR A 1 322 ? -41.609 20.038 -0.733 1.00 42.53 322 THR A N 1
ATOM 2500 C CA . THR A 1 322 ? -41.593 20.928 0.442 1.00 42.53 322 THR A CA 1
ATOM 2501 C C . THR A 1 322 ? -42.914 21.700 0.601 1.00 42.53 322 THR A C 1
ATOM 2503 O O . THR A 1 322 ? -43.215 22.207 1.680 1.00 42.53 322 THR A O 1
ATOM 2506 N N . THR A 1 323 ? -43.747 21.769 -0.446 1.00 35.97 323 THR A N 1
ATOM 2507 C CA . THR A 1 323 ? -45.051 22.444 -0.430 1.00 35.97 323 THR A CA 1
ATOM 2508 C C . THR A 1 323 ? -46.043 21.815 0.555 1.00 35.97 323 THR A C 1
ATOM 2510 O O . THR A 1 323 ? -46.858 22.546 1.114 1.00 35.97 323 THR A O 1
ATOM 2513 N N . ALA A 1 324 ? -45.941 20.516 0.871 1.00 36.19 324 ALA A N 1
ATOM 2514 C CA . ALA A 1 324 ? -46.791 19.902 1.899 1.00 36.19 324 ALA A CA 1
ATOM 2515 C C . ALA A 1 324 ? -46.526 20.471 3.310 1.00 36.19 324 ALA A C 1
ATOM 2517 O O . ALA A 1 324 ? -47.430 20.500 4.143 1.00 36.19 324 ALA A O 1
ATOM 2518 N N . LEU A 1 325 ? -45.319 20.997 3.560 1.00 36.19 325 LEU A N 1
ATOM 2519 C CA . LEU A 1 325 ? -44.975 21.695 4.801 1.00 36.19 325 LEU A CA 1
ATOM 2520 C C . LEU A 1 325 ? -45.354 23.181 4.791 1.00 36.19 325 LEU A C 1
ATOM 2522 O O . LEU A 1 325 ? -45.430 23.762 5.862 1.00 36.19 325 LEU A O 1
ATOM 2526 N N . LEU A 1 326 ? -45.618 23.807 3.637 1.00 32.66 326 LEU A N 1
ATOM 2527 C CA . LEU A 1 326 ? -46.026 25.221 3.589 1.00 32.66 326 LEU A CA 1
ATOM 2528 C C . LEU A 1 326 ? -47.504 25.432 3.952 1.00 32.66 326 LEU A C 1
ATOM 2530 O O . LEU A 1 326 ? -47.863 26.513 4.407 1.00 32.66 326 LEU A O 1
ATOM 2534 N N . ILE A 1 327 ? -48.353 24.410 3.780 1.00 33.72 327 ILE A 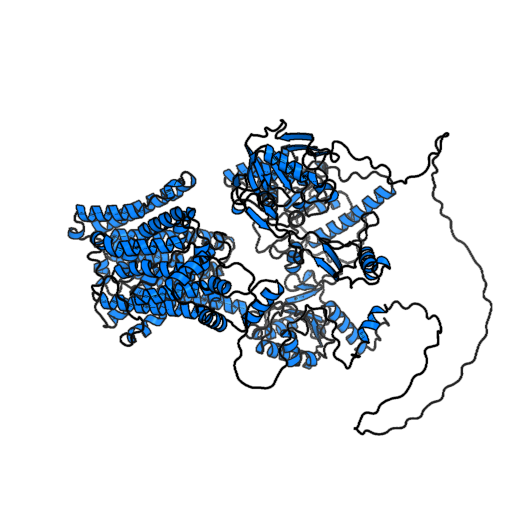N 1
ATOM 2535 C CA . ILE A 1 327 ? -49.753 24.441 4.247 1.00 33.72 327 ILE A CA 1
ATOM 2536 C C . ILE A 1 327 ? -49.832 24.193 5.764 1.00 33.72 327 ILE A C 1
ATOM 2538 O O . ILE A 1 327 ? -50.792 24.605 6.413 1.00 33.72 327 ILE A O 1
ATOM 2542 N N . ALA A 1 328 ? -48.801 23.591 6.361 1.00 31.77 328 ALA A N 1
ATOM 2543 C CA . ALA A 1 328 ? -48.604 23.678 7.799 1.00 31.77 328 ALA A CA 1
ATOM 2544 C C . ALA A 1 328 ? -48.016 25.064 8.102 1.00 31.77 328 ALA A C 1
ATOM 2546 O O . ALA A 1 328 ? -46.822 25.291 7.929 1.00 31.77 328 ALA A O 1
ATOM 2547 N N . GLU A 1 329 ? -48.875 26.008 8.491 1.00 26.61 329 GLU A N 1
ATOM 2548 C CA . GLU A 1 329 ? -48.475 27.358 8.897 1.00 26.61 329 GLU A CA 1
ATOM 2549 C C . GLU A 1 329 ? -47.186 27.344 9.742 1.00 26.61 329 GLU A C 1
ATOM 2551 O O . GLU A 1 329 ? -47.024 26.478 10.611 1.00 26.61 329 GLU A O 1
ATOM 2556 N N . PRO A 1 330 ? -46.257 28.294 9.520 1.00 29.17 330 PRO A N 1
ATOM 2557 C CA . PRO A 1 330 ? -44.947 28.304 10.153 1.00 29.17 330 PRO A CA 1
ATOM 2558 C C . PRO A 1 330 ? -45.068 28.713 11.625 1.00 29.17 330 PRO A C 1
ATOM 2560 O O . PRO A 1 330 ? -44.722 29.827 12.015 1.00 29.17 330 PRO A O 1
ATOM 2563 N N . ILE A 1 331 ? -45.528 27.798 12.475 1.00 28.58 331 ILE A N 1
ATOM 2564 C CA . ILE A 1 331 ? -45.404 27.935 13.920 1.00 28.58 331 ILE A CA 1
ATOM 2565 C C . ILE A 1 331 ? -43.954 27.596 14.278 1.00 28.58 331 ILE A C 1
ATOM 2567 O O . ILE A 1 331 ? -43.563 26.445 14.444 1.00 28.58 331 ILE A O 1
ATOM 2571 N N . ALA A 1 332 ? -43.163 28.664 14.370 1.00 26.19 332 ALA A N 1
ATOM 2572 C CA . ALA A 1 332 ? -41.948 28.775 15.169 1.00 26.19 332 ALA A CA 1
ATOM 2573 C C . ALA A 1 332 ? -40.788 27.820 14.820 1.00 26.19 332 ALA A C 1
ATOM 2575 O O . ALA A 1 332 ? -40.381 26.957 15.596 1.00 26.19 332 ALA A O 1
ATOM 2576 N N . ARG A 1 333 ? -40.102 28.127 13.712 1.00 25.23 333 ARG A N 1
ATOM 2577 C CA . ARG A 1 333 ? -38.630 28.096 13.734 1.00 25.23 333 ARG A CA 1
ATOM 2578 C C . ARG A 1 333 ? -38.149 29.196 14.696 1.00 25.23 333 ARG A C 1
ATOM 2580 O O . ARG A 1 333 ? -38.610 30.326 14.601 1.00 25.23 333 ARG A O 1
ATOM 2587 N N . GLN A 1 334 ? -37.201 28.859 15.571 1.00 29.92 334 GLN A N 1
ATOM 2588 C CA . GLN A 1 334 ? -36.483 29.754 16.498 1.00 29.92 334 GLN A CA 1
ATOM 2589 C C . GLN A 1 334 ? -37.286 30.365 17.661 1.00 29.92 334 GLN A C 1
ATOM 2591 O O . GLN A 1 334 ? -37.613 31.549 17.660 1.00 29.92 334 GLN A O 1
ATOM 2596 N N . LYS A 1 335 ? -37.451 29.584 18.732 1.00 27.08 335 LYS A N 1
ATOM 2597 C CA . LYS A 1 335 ? -37.048 29.894 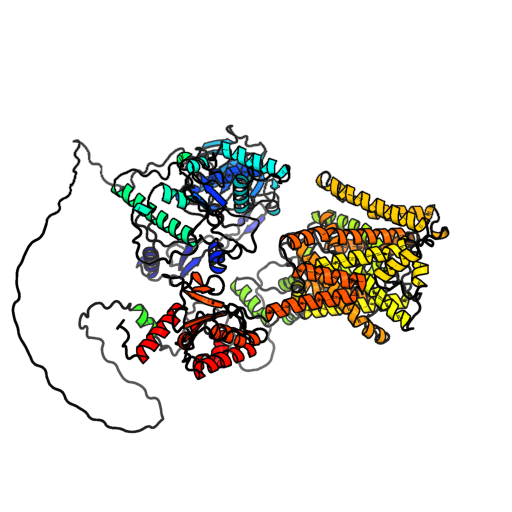20.123 1.00 27.08 335 LYS A CA 1
ATOM 2598 C C . LYS A 1 335 ? -37.499 28.725 21.009 1.00 27.08 335 LYS A C 1
ATOM 2600 O O . LYS A 1 335 ? -38.475 28.068 20.690 1.00 27.08 335 LYS A O 1
ATOM 2605 N N . ASP A 1 336 ? -36.744 28.460 22.069 1.00 25.39 336 ASP A N 1
ATOM 2606 C CA . ASP A 1 336 ? -37.030 27.467 23.118 1.00 25.39 336 ASP A CA 1
ATOM 2607 C C . ASP A 1 336 ? -36.588 26.015 22.853 1.00 25.39 336 ASP A C 1
ATOM 2609 O O . ASP A 1 336 ? -37.370 25.073 22.888 1.00 25.39 336 ASP A O 1
ATOM 2613 N N . PHE A 1 337 ? -35.272 25.815 22.708 1.00 28.28 337 PHE A N 1
ATOM 2614 C CA . PHE A 1 337 ? -34.621 24.561 23.144 1.00 28.28 337 PHE A CA 1
ATOM 2615 C C . PHE A 1 337 ? -33.726 24.762 24.384 1.00 28.28 337 PHE A C 1
ATOM 2617 O O . PHE A 1 337 ? -32.908 23.918 24.735 1.00 28.28 337 PHE A O 1
ATOM 2624 N N . ARG A 1 338 ? -33.879 25.896 25.081 1.00 23.56 338 ARG A N 1
ATOM 2625 C CA . ARG A 1 338 ? -33.319 26.121 26.419 1.00 23.56 338 ARG A CA 1
ATOM 2626 C C . ARG A 1 338 ? -34.477 26.223 27.407 1.00 23.56 338 ARG A C 1
ATOM 2628 O O . ARG A 1 338 ? -35.220 27.192 27.355 1.00 23.56 338 ARG A O 1
ATOM 2635 N N . GLY A 1 339 ? -34.596 25.257 28.316 1.00 26.34 339 GLY A N 1
ATOM 2636 C CA . GLY A 1 339 ? -35.266 25.498 29.598 1.00 26.34 339 GLY A CA 1
ATOM 2637 C C . GLY A 1 339 ? -36.677 24.948 29.813 1.00 26.34 339 GLY A C 1
ATOM 2638 O O . GLY A 1 339 ? -37.398 25.527 30.618 1.00 26.34 339 GLY A O 1
ATOM 2639 N N . ARG A 1 340 ? -37.073 23.817 29.215 1.00 24.58 340 ARG A N 1
ATOM 2640 C CA . ARG A 1 340 ? -38.127 22.993 29.836 1.00 24.58 340 ARG A CA 1
ATOM 2641 C C . ARG A 1 340 ? -37.502 21.785 30.516 1.00 24.58 340 ARG A C 1
ATOM 2643 O O . ARG A 1 340 ? -37.094 20.834 29.861 1.00 24.58 340 ARG A O 1
ATOM 2650 N N . SER A 1 341 ? -37.413 21.881 31.841 1.00 24.48 341 SER A N 1
ATOM 2651 C CA . SER A 1 341 ? -37.244 20.745 32.739 1.00 24.48 341 SER A CA 1
ATOM 2652 C C . SER A 1 341 ? -38.292 19.695 32.380 1.00 24.48 341 SER A C 1
ATOM 2654 O O . SER A 1 341 ? -39.491 19.947 32.505 1.00 24.48 341 SER A O 1
ATOM 2656 N N . LEU A 1 342 ? -37.834 18.554 31.881 1.00 29.02 342 LEU A N 1
ATOM 2657 C CA . LEU A 1 342 ? -38.661 17.381 31.647 1.00 29.02 342 LEU A CA 1
ATOM 2658 C C . LEU A 1 342 ? -39.080 16.841 33.018 1.00 29.02 342 LEU A C 1
ATOM 2660 O O . LEU A 1 342 ? -38.300 16.184 33.700 1.00 29.02 342 LEU A O 1
ATOM 2664 N N . SER A 1 343 ? -40.286 17.191 33.456 1.00 25.55 343 SER A N 1
ATOM 2665 C CA . SER A 1 343 ? -40.983 16.456 34.509 1.00 25.55 343 SER A CA 1
ATOM 2666 C C . SER A 1 343 ? -41.330 15.055 33.972 1.00 25.55 343 SER A C 1
ATOM 2668 O O . SER A 1 343 ? -41.791 14.986 32.829 1.00 25.55 343 SER A O 1
ATOM 2670 N N . PRO A 1 344 ? -41.132 13.958 34.731 1.00 39.12 344 PRO A N 1
ATOM 2671 C CA . PRO A 1 344 ? -41.218 12.594 34.194 1.00 39.12 344 PRO A CA 1
ATOM 2672 C C . PRO A 1 344 ? -42.641 12.098 33.902 1.00 39.12 344 PRO A C 1
ATOM 2674 O O . PRO A 1 344 ? -42.792 11.050 33.284 1.00 39.12 344 PRO A O 1
ATOM 2677 N N . ASP A 1 345 ? -43.678 12.841 34.284 1.00 31.30 345 ASP A N 1
ATOM 2678 C CA . ASP A 1 345 ? -45.064 12.403 34.129 1.00 31.30 345 ASP A CA 1
ATOM 2679 C C . ASP A 1 345 ? -45.719 13.071 32.918 1.00 31.30 345 ASP A C 1
ATOM 2681 O O . ASP A 1 345 ? -46.336 14.130 33.015 1.00 31.30 345 ASP A O 1
ATOM 2685 N N . ASN A 1 346 ? -45.576 12.450 31.752 1.00 34.31 346 ASN A N 1
ATOM 2686 C CA . ASN A 1 346 ? -46.564 12.558 30.685 1.00 34.31 346 ASN A CA 1
ATOM 2687 C C . ASN A 1 346 ? -46.602 11.216 29.962 1.00 34.31 346 ASN A C 1
ATOM 2689 O O . ASN A 1 346 ? -45.791 10.949 29.075 1.00 34.31 346 ASN A O 1
ATOM 2693 N N . ASP A 1 347 ? -47.550 10.379 30.381 1.00 36.38 347 ASP A N 1
ATOM 2694 C CA . ASP A 1 347 ? -47.992 9.198 29.651 1.00 36.38 347 ASP A CA 1
ATOM 2695 C C . ASP A 1 347 ? -48.108 9.529 28.153 1.00 36.38 347 ASP A C 1
ATOM 2697 O O . ASP A 1 347 ? -48.897 10.390 27.750 1.00 36.38 347 ASP A O 1
ATOM 2701 N N . GLU A 1 348 ? -47.289 8.860 27.331 1.00 44.84 348 GLU A N 1
ATOM 2702 C CA . GLU A 1 348 ? -47.263 8.949 25.865 1.00 44.84 348 GLU A CA 1
ATOM 2703 C C . GLU A 1 348 ? -48.623 8.480 25.295 1.00 44.84 348 GLU A C 1
ATOM 2705 O O . GLU A 1 348 ? -48.804 7.337 24.873 1.00 44.84 348 GLU A O 1
ATOM 2710 N N . GLY A 1 349 ? -49.626 9.358 25.328 1.00 38.16 349 GLY A N 1
ATOM 2711 C CA . GLY A 1 349 ? -50.978 9.075 24.860 1.00 38.16 349 GLY A CA 1
ATOM 2712 C C . GLY A 1 349 ? -51.082 8.940 23.336 1.00 38.16 349 GLY A C 1
ATOM 2713 O O . GLY A 1 349 ? -50.246 9.414 22.567 1.00 38.16 349 GLY A O 1
ATOM 2714 N N . TRP A 1 350 ? -52.192 8.358 22.873 1.00 41.53 350 TRP A N 1
ATOM 2715 C CA . TRP A 1 350 ? -52.521 8.164 21.450 1.00 41.53 350 TRP A CA 1
ATOM 2716 C C . TRP A 1 350 ? -52.467 9.447 20.588 1.00 41.53 350 TRP A C 1
ATOM 2718 O O . TRP A 1 350 ? -52.353 9.353 19.368 1.00 41.53 350 TRP A O 1
ATOM 2728 N N . GLY A 1 351 ? -52.490 10.643 21.192 1.00 50.56 351 GLY A N 1
ATOM 2729 C CA . GLY A 1 351 ? -52.321 11.930 20.499 1.00 50.56 351 GLY A CA 1
ATOM 2730 C C . GLY A 1 351 ? -50.936 12.148 19.862 1.00 50.56 351 GLY A C 1
ATOM 2731 O O . GLY A 1 351 ? -50.788 12.986 18.970 1.00 50.56 351 GLY A O 1
ATOM 2732 N N . ASP A 1 352 ? -49.922 11.374 20.256 1.00 51.28 352 ASP A N 1
ATOM 2733 C CA . ASP A 1 352 ? -48.605 11.366 19.602 1.00 51.28 352 ASP A CA 1
ATOM 2734 C C . ASP A 1 352 ? -48.556 10.505 18.329 1.00 51.28 352 ASP A C 1
ATOM 2736 O O . ASP A 1 352 ? -47.644 10.659 17.516 1.00 51.28 352 ASP A O 1
ATOM 2740 N N . TRP A 1 353 ? -49.571 9.669 18.100 1.00 52.22 353 TRP A N 1
ATOM 2741 C CA . TRP A 1 353 ? -49.685 8.754 16.959 1.00 52.22 353 TRP A CA 1
ATOM 2742 C C . TRP A 1 353 ? -50.536 9.326 15.818 1.00 52.22 353 TRP A C 1
ATOM 2744 O O . TRP A 1 353 ? -51.183 8.590 15.072 1.00 52.22 353 TRP A O 1
ATOM 2754 N N . THR A 1 354 ? -50.554 10.651 15.653 1.00 51.97 354 THR A N 1
ATOM 2755 C CA . THR A 1 354 ? -51.176 11.253 14.468 1.00 51.97 354 THR A CA 1
ATOM 2756 C C . THR A 1 354 ? -50.385 10.874 13.223 1.00 51.97 354 THR A C 1
ATOM 2758 O O . THR A 1 354 ? -49.159 10.754 13.271 1.00 51.97 354 THR A O 1
ATOM 2761 N N . ALA A 1 355 ? -51.074 10.733 12.084 1.00 48.47 355 ALA A N 1
ATOM 2762 C CA . ALA A 1 355 ? -50.411 10.463 10.812 1.00 48.47 355 ALA A CA 1
ATOM 2763 C C . ALA A 1 355 ? -49.260 11.458 10.596 1.00 48.47 355 ALA A C 1
ATOM 2765 O O . ALA A 1 355 ? -48.131 11.028 10.447 1.00 48.47 355 ALA A O 1
ATOM 2766 N N . ALA A 1 356 ? -49.490 12.768 10.748 1.00 47.34 356 ALA A N 1
ATOM 2767 C CA . ALA A 1 356 ? -48.460 13.801 10.589 1.00 47.34 356 ALA A CA 1
ATOM 2768 C C . ALA A 1 356 ? -47.203 13.619 11.475 1.00 47.34 356 ALA A C 1
ATOM 2770 O O . ALA A 1 356 ? -46.094 13.807 10.982 1.00 47.34 356 ALA A O 1
ATOM 2771 N N . ARG A 1 357 ? -47.338 13.221 12.751 1.00 52.19 357 ARG A N 1
ATOM 2772 C CA . ARG A 1 357 ? -46.180 12.952 13.631 1.00 52.19 357 ARG A CA 1
ATOM 2773 C C . ARG A 1 357 ? -45.460 11.653 13.272 1.00 52.19 357 ARG A C 1
ATOM 2775 O O . ARG A 1 357 ? -44.233 11.615 13.297 1.00 52.19 357 ARG A O 1
ATOM 2782 N N . LEU A 1 358 ? -46.201 10.611 12.887 1.00 50.34 358 LEU A N 1
ATOM 2783 C CA . LEU A 1 358 ? -45.626 9.377 12.337 1.00 50.34 358 LEU A CA 1
ATOM 2784 C C . LEU A 1 358 ? -44.851 9.644 11.036 1.00 50.34 358 LEU A C 1
ATOM 2786 O O . LEU A 1 358 ? -43.786 9.058 10.847 1.00 50.34 358 LEU A O 1
ATOM 2790 N N . ARG A 1 359 ? -45.347 10.563 10.192 1.00 49.44 359 ARG A N 1
ATOM 2791 C CA . ARG A 1 359 ? -44.658 11.051 8.986 1.00 49.44 359 ARG A CA 1
ATOM 2792 C C . ARG A 1 359 ? -43.362 11.781 9.335 1.00 49.44 359 ARG A C 1
ATOM 2794 O O . ARG A 1 359 ? -42.289 11.390 8.890 1.00 49.44 359 ARG A O 1
ATOM 2801 N N . GLN A 1 360 ? -43.425 12.756 10.247 1.00 50.31 360 GLN A N 1
ATOM 2802 C CA . GLN A 1 360 ? -42.250 13.510 10.709 1.00 50.31 360 GLN A CA 1
ATOM 2803 C C . GLN A 1 360 ? -41.140 12.600 11.274 1.00 50.31 360 GLN A C 1
ATOM 2805 O O . GLN A 1 360 ? -39.958 12.862 11.055 1.00 50.31 360 GLN A O 1
ATOM 2810 N N . ARG A 1 361 ? -41.508 11.506 11.960 1.00 53.88 361 ARG A N 1
ATOM 2811 C CA . ARG A 1 361 ? -40.565 10.501 12.485 1.00 53.88 361 ARG A CA 1
ATOM 2812 C C . ARG A 1 361 ? -39.940 9.609 11.403 1.00 53.88 361 ARG A C 1
ATOM 2814 O O . ARG A 1 361 ? -38.845 9.106 11.621 1.00 53.88 361 ARG A O 1
ATOM 2821 N N . ARG A 1 362 ? -40.594 9.400 10.252 1.00 51.81 362 ARG A N 1
ATOM 2822 C CA . ARG A 1 362 ? -40.015 8.666 9.108 1.00 51.81 362 ARG A CA 1
ATOM 2823 C C . ARG A 1 362 ? -38.989 9.515 8.349 1.00 51.81 362 ARG A C 1
ATOM 2825 O O . ARG A 1 362 ? -37.957 8.980 7.957 1.00 51.81 362 ARG A O 1
ATOM 2832 N N . CYS A 1 363 ? -39.232 10.819 8.191 1.00 48.19 363 CYS A N 1
ATOM 2833 C CA . CYS A 1 363 ? -38.353 11.739 7.452 1.00 48.19 363 CYS A CA 1
ATOM 2834 C C . CYS A 1 363 ? -36.966 11.959 8.089 1.00 48.19 363 CYS A C 1
ATOM 2836 O O . CYS A 1 363 ? -36.050 12.414 7.411 1.00 48.19 363 CYS A O 1
ATOM 2838 N N . SER A 1 364 ? -36.772 11.652 9.377 1.00 49.72 364 SER A N 1
ATOM 2839 C CA . SER A 1 364 ? -35.563 12.024 10.136 1.00 49.72 364 SER A CA 1
ATOM 2840 C C . SER A 1 364 ? -34.308 11.178 9.848 1.00 49.72 364 SER A C 1
ATOM 2842 O O . SER A 1 364 ? -33.284 11.355 10.516 1.00 49.72 364 SER A O 1
ATOM 2844 N N . ALA A 1 365 ? -34.347 10.278 8.856 1.00 59.44 365 ALA A N 1
ATOM 2845 C CA . ALA A 1 365 ? -33.209 9.440 8.491 1.00 59.44 365 ALA A CA 1
ATOM 2846 C C . ALA A 1 365 ? -32.035 10.284 7.968 1.00 59.44 365 ALA A C 1
ATOM 2848 O O . ALA A 1 365 ? -32.076 10.840 6.871 1.00 59.44 365 ALA A O 1
ATOM 2849 N N . VAL A 1 366 ? -30.965 10.360 8.762 1.00 60.31 366 VAL A N 1
ATOM 2850 C CA . VAL A 1 366 ? -29.764 11.128 8.417 1.00 60.31 366 VAL A CA 1
ATOM 2851 C C . VAL A 1 366 ? -29.041 10.447 7.249 1.00 60.31 366 VAL A C 1
ATOM 2853 O O . VAL A 1 366 ? -28.665 9.274 7.365 1.00 60.31 366 VAL A O 1
ATOM 2856 N N . PRO A 1 367 ? -28.809 11.152 6.130 1.00 58.69 367 PRO A N 1
ATOM 2857 C CA . PRO A 1 367 ? -28.226 10.540 4.953 1.00 58.69 367 PRO A CA 1
ATOM 2858 C C . PRO A 1 367 ? -26.732 10.253 5.139 1.00 58.69 367 PRO A C 1
ATOM 2860 O O . PRO A 1 367 ? -25.995 11.015 5.771 1.00 58.69 367 PRO A O 1
ATOM 2863 N N . PHE A 1 368 ? -26.256 9.181 4.511 1.00 58.69 368 PHE A N 1
ATOM 2864 C CA . PHE A 1 368 ? -24.842 8.848 4.411 1.00 58.69 368 PHE A CA 1
ATOM 2865 C C . PHE A 1 368 ? -24.087 9.983 3.703 1.00 58.69 368 PHE A C 1
ATOM 2867 O O . PHE A 1 368 ? -24.557 10.559 2.712 1.00 58.69 368 PHE A O 1
ATOM 2874 N N . ASN A 1 369 ? -22.924 10.340 4.247 1.00 54.69 369 ASN A N 1
ATOM 2875 C CA . ASN A 1 369 ? -22.050 11.383 3.724 1.00 54.69 369 ASN A CA 1
ATOM 2876 C C . ASN A 1 369 ? -20.626 10.824 3.636 1.00 54.69 369 ASN A C 1
ATOM 2878 O O . ASN A 1 369 ? -19.965 10.680 4.664 1.00 54.69 369 ASN A O 1
ATOM 2882 N N . GLU A 1 370 ? -20.164 10.525 2.419 1.00 48.28 370 GLU A N 1
ATOM 2883 C CA . GLU A 1 370 ? -18.809 10.010 2.159 1.00 48.28 370 GLU A CA 1
ATOM 2884 C C . GLU A 1 370 ? -17.698 10.971 2.590 1.00 48.28 370 GLU A C 1
ATOM 2886 O O . GLU A 1 370 ? -16.569 10.546 2.794 1.00 48.28 370 GLU A O 1
ATOM 2891 N N . ARG A 1 371 ? -17.986 12.268 2.776 1.00 44.72 371 ARG A N 1
ATOM 2892 C CA . ARG A 1 371 ? -16.962 13.233 3.207 1.00 44.72 371 ARG A CA 1
ATOM 2893 C C . ARG A 1 371 ? -16.476 13.013 4.648 1.00 44.72 371 ARG A C 1
ATOM 2895 O O . ARG A 1 371 ? -15.536 13.682 5.058 1.00 44.72 371 ARG A O 1
ATOM 2902 N N . VAL A 1 372 ? -17.104 12.114 5.410 1.00 38.44 372 VAL A N 1
ATOM 2903 C CA . VAL A 1 372 ? -16.770 11.823 6.811 1.00 38.44 372 VAL A CA 1
ATOM 2904 C C . VAL A 1 372 ? -16.657 10.306 6.989 1.00 38.44 372 VAL A C 1
ATOM 2906 O O . VAL A 1 372 ? -17.585 9.666 7.489 1.00 38.44 372 VAL A O 1
ATOM 2909 N N . VAL A 1 373 ? -15.551 9.722 6.516 1.00 35.94 373 VAL A N 1
ATOM 2910 C CA . VAL A 1 373 ? -15.222 8.308 6.788 1.00 35.94 373 VAL A CA 1
ATOM 2911 C C . VAL A 1 373 ? -14.465 8.161 8.112 1.00 35.94 373 VAL A C 1
ATOM 2913 O O . VAL A 1 373 ? -14.719 7.193 8.815 1.00 35.94 373 VAL A O 1
ATOM 2916 N N . ASP A 1 374 ? -13.683 9.159 8.537 1.00 32.28 374 ASP A N 1
ATOM 2917 C CA . ASP A 1 374 ? -12.823 8.999 9.724 1.00 32.28 374 ASP A CA 1
ATOM 2918 C C . ASP A 1 374 ? -13.376 9.584 11.041 1.00 32.28 374 ASP A C 1
ATOM 2920 O O . ASP A 1 374 ? -12.883 9.219 12.098 1.00 32.28 374 ASP A O 1
ATOM 2924 N N . ASP A 1 375 ? -14.433 10.411 11.026 1.00 31.73 375 ASP A N 1
ATOM 2925 C CA . ASP A 1 375 ? -14.966 11.065 12.248 1.00 31.73 375 ASP A CA 1
ATOM 2926 C C . ASP A 1 375 ? -16.505 11.097 12.305 1.00 31.73 375 ASP A C 1
ATOM 2928 O O . ASP A 1 375 ? -17.151 12.075 12.699 1.00 31.73 375 ASP A O 1
ATOM 2932 N N . ALA A 1 376 ? -17.148 10.013 11.872 1.00 34.53 376 ALA A N 1
ATOM 2933 C CA . ALA A 1 376 ? -18.593 9.887 11.994 1.00 34.53 376 ALA A CA 1
ATOM 2934 C C . ALA A 1 376 ? -18.985 9.633 13.459 1.00 34.53 376 ALA A C 1
ATOM 2936 O O . ALA A 1 376 ? -19.198 8.492 13.860 1.00 34.53 376 ALA A O 1
ATOM 2937 N N . THR A 1 377 ? -19.135 10.702 14.243 1.00 34.66 377 THR A N 1
ATOM 2938 C CA . THR A 1 377 ? -19.912 10.657 15.489 1.00 34.66 377 THR A CA 1
ATOM 2939 C C . THR A 1 377 ? -21.256 9.980 15.185 1.00 34.66 377 THR A C 1
ATOM 2941 O O . THR A 1 377 ? -21.918 10.375 14.215 1.00 34.66 377 THR A O 1
ATOM 2944 N N . PRO A 1 378 ? -21.661 8.929 15.929 1.00 38.06 378 PRO A N 1
ATOM 2945 C CA . PRO A 1 378 ? -22.952 8.295 15.709 1.00 38.06 378 PRO A CA 1
ATOM 2946 C C . PRO A 1 378 ? -24.014 9.384 15.815 1.00 38.06 378 PRO A C 1
ATOM 2948 O O . PRO A 1 378 ? -24.101 10.079 16.829 1.00 38.06 378 PRO A O 1
ATOM 2951 N N . ALA A 1 379 ? -24.756 9.598 14.725 1.00 41.91 379 ALA A N 1
ATOM 2952 C CA . ALA A 1 379 ? -25.736 10.669 14.637 1.00 41.91 379 ALA A CA 1
ATOM 2953 C C . ALA A 1 379 ? -26.617 10.643 15.893 1.00 41.91 379 ALA A C 1
ATOM 2955 O O . ALA A 1 379 ? -27.059 9.571 16.322 1.00 41.91 379 ALA A O 1
ATOM 2956 N N . GLN A 1 380 ? -26.862 11.815 16.486 1.00 40.34 380 GLN A N 1
ATOM 2957 C CA . GLN A 1 380 ? -27.544 11.955 17.777 1.00 40.34 380 GLN A CA 1
ATOM 2958 C C . GLN A 1 380 ? -28.918 11.253 17.840 1.00 40.34 380 GLN A C 1
ATOM 2960 O O . GLN A 1 380 ? -29.361 10.951 18.945 1.00 40.34 380 GLN A O 1
ATOM 2965 N N . ASN A 1 381 ? -29.511 10.895 16.693 1.00 47.88 381 ASN A N 1
ATOM 2966 C CA . ASN A 1 381 ? -30.808 10.226 16.557 1.00 47.88 381 ASN A CA 1
ATOM 2967 C C . ASN A 1 381 ? -30.735 8.699 16.339 1.00 47.88 381 ASN A C 1
ATOM 2969 O O . ASN A 1 381 ? -31.759 8.082 16.065 1.00 47.88 381 ASN A O 1
ATOM 2973 N N . THR A 1 382 ? -29.565 8.053 16.437 1.00 48.16 382 THR A N 1
ATOM 2974 C CA . THR A 1 382 ? -29.440 6.600 16.161 1.00 48.16 382 THR A CA 1
ATOM 2975 C C . THR A 1 382 ? -30.336 5.756 17.078 1.00 48.16 382 THR A C 1
ATOM 2977 O O . THR A 1 382 ? -30.964 4.802 16.622 1.00 48.16 382 THR A O 1
ATOM 2980 N N . GLU A 1 383 ? -30.449 6.127 18.356 1.00 52.75 383 GLU A N 1
ATOM 2981 C CA . GLU A 1 383 ? -31.306 5.414 19.312 1.00 52.75 383 GLU A CA 1
ATOM 2982 C C . GLU A 1 383 ? -32.796 5.657 19.049 1.00 52.75 383 GLU A C 1
ATOM 2984 O O . GLU A 1 383 ? -33.595 4.728 19.115 1.00 52.75 383 GLU A O 1
ATOM 2989 N N . GLU A 1 384 ? -33.170 6.880 18.663 1.00 53.72 384 GLU A N 1
ATOM 2990 C CA . GLU A 1 384 ? -34.535 7.186 18.235 1.00 53.72 384 GLU A CA 1
ATOM 2991 C C . GLU A 1 384 ? -34.905 6.354 17.002 1.00 53.72 384 GLU A C 1
ATOM 2993 O O . GLU A 1 384 ? -35.958 5.721 16.975 1.00 53.72 384 GLU A O 1
ATOM 2998 N N . MET A 1 385 ? -33.995 6.253 16.029 1.00 50.66 385 MET A N 1
ATOM 2999 C CA . MET A 1 385 ? -34.183 5.446 14.826 1.00 50.66 385 MET A CA 1
ATOM 3000 C C . MET A 1 385 ? -34.324 3.952 15.155 1.00 50.66 385 MET A C 1
ATOM 3002 O O . MET A 1 385 ? -35.211 3.292 14.620 1.00 50.66 385 MET A O 1
ATOM 3006 N N . ARG A 1 386 ? -33.518 3.422 16.089 1.00 54.44 386 ARG A N 1
ATOM 3007 C CA . ARG A 1 386 ? -33.652 2.043 16.598 1.00 54.44 386 ARG A CA 1
ATOM 3008 C C . ARG A 1 386 ? -34.968 1.819 17.338 1.00 54.44 386 ARG A C 1
ATOM 3010 O O . ARG A 1 386 ? -35.603 0.783 17.144 1.00 54.44 386 ARG A O 1
ATOM 3017 N N . ARG A 1 387 ? -35.397 2.772 18.174 1.00 59.06 387 ARG A N 1
ATOM 3018 C CA . ARG A 1 387 ? -36.684 2.723 18.888 1.00 59.06 387 ARG A CA 1
ATOM 3019 C C . ARG A 1 387 ? -37.840 2.720 17.887 1.00 59.06 387 ARG A C 1
ATOM 3021 O O . ARG A 1 387 ? -38.732 1.885 18.021 1.00 59.06 387 ARG A O 1
ATOM 3028 N N . ILE A 1 388 ? -37.783 3.568 16.857 1.00 54.75 388 ILE A N 1
ATOM 3029 C CA . ILE A 1 388 ? -38.758 3.628 15.757 1.00 54.75 388 ILE A CA 1
ATOM 3030 C C . ILE A 1 388 ? -38.771 2.316 14.970 1.00 54.75 388 ILE A C 1
ATOM 3032 O O . ILE A 1 388 ? -39.844 1.757 14.755 1.00 54.75 388 ILE A O 1
ATOM 3036 N N . ASP A 1 389 ? -37.614 1.778 14.582 1.00 54.47 389 ASP A N 1
ATOM 3037 C CA . ASP A 1 389 ? -37.519 0.492 13.883 1.00 54.47 389 ASP A CA 1
ATOM 3038 C C . ASP A 1 389 ? -38.117 -0.643 14.701 1.00 54.47 389 ASP A C 1
ATOM 3040 O O . ASP A 1 389 ? -38.896 -1.442 14.183 1.00 54.47 389 ASP A O 1
ATOM 3044 N N . ARG A 1 390 ? -37.777 -0.712 15.991 1.00 62.38 390 ARG A N 1
ATOM 3045 C CA . ARG A 1 390 ? -38.294 -1.732 16.904 1.00 62.38 390 ARG A CA 1
ATOM 3046 C C . ARG A 1 390 ? -39.806 -1.600 17.063 1.00 62.38 390 ARG A C 1
ATOM 3048 O O . ARG A 1 390 ? -40.515 -2.600 16.968 1.00 62.38 390 ARG A O 1
ATOM 3055 N N . GLN A 1 391 ? -40.316 -0.381 17.244 1.00 63.50 391 GLN A N 1
ATOM 3056 C CA . GLN A 1 391 ? -41.754 -0.106 17.274 1.00 63.50 391 GLN A CA 1
ATOM 3057 C C . GLN A 1 391 ? -42.419 -0.514 15.958 1.00 63.50 391 GLN A C 1
ATOM 3059 O O . GLN A 1 391 ? -43.434 -1.199 15.982 1.00 63.50 391 GLN A O 1
ATOM 3064 N N . MET A 1 392 ? -41.824 -0.193 14.810 1.00 54.91 392 MET A N 1
ATOM 3065 C CA . MET A 1 392 ? -42.341 -0.550 13.489 1.00 54.91 392 MET A CA 1
ATOM 3066 C C . MET A 1 392 ? -42.326 -2.066 13.262 1.00 54.91 392 MET A C 1
ATOM 3068 O O . MET A 1 392 ? -43.283 -2.623 12.727 1.00 54.91 392 MET A O 1
ATOM 3072 N N . GLN A 1 393 ? -41.273 -2.765 13.694 1.00 59.47 393 GLN A N 1
ATOM 3073 C CA . GLN A 1 393 ? -41.208 -4.227 13.682 1.00 59.47 393 GLN A CA 1
ATOM 3074 C C . GLN A 1 393 ? -42.334 -4.830 14.525 1.00 59.47 393 GLN A C 1
ATOM 3076 O O . GLN A 1 393 ? -43.015 -5.748 14.063 1.00 59.47 393 GLN A O 1
ATOM 3081 N N . ILE A 1 394 ? -42.574 -4.296 15.726 1.00 69.44 394 ILE A N 1
ATOM 3082 C CA . ILE A 1 394 ? -43.681 -4.713 16.594 1.00 69.44 394 ILE A CA 1
ATOM 3083 C C . ILE A 1 394 ? -45.025 -4.421 15.918 1.00 69.44 394 ILE A C 1
ATOM 3085 O O . ILE A 1 394 ? -45.836 -5.334 15.785 1.00 69.44 394 ILE A O 1
ATOM 3089 N N . MET A 1 395 ? -45.247 -3.208 15.407 1.00 63.56 395 MET A N 1
ATOM 3090 C CA . MET A 1 395 ? -46.470 -2.825 14.692 1.00 63.56 395 MET A CA 1
ATOM 3091 C C . MET A 1 395 ? -46.726 -3.725 13.489 1.00 63.56 395 MET A C 1
ATOM 3093 O O . MET A 1 395 ? -47.856 -4.140 13.277 1.00 63.56 395 MET A O 1
ATOM 3097 N N . ARG A 1 396 ? -45.693 -4.098 12.726 1.00 60.03 396 ARG A N 1
ATOM 3098 C CA . ARG A 1 396 ? -45.816 -5.040 11.604 1.00 60.03 396 ARG A CA 1
ATOM 3099 C C . ARG A 1 396 ? -46.149 -6.448 12.073 1.00 60.03 396 ARG A C 1
ATOM 3101 O O . ARG A 1 396 ? -46.979 -7.100 11.448 1.00 60.03 396 ARG A O 1
ATOM 3108 N N . ARG A 1 397 ? -45.534 -6.930 13.160 1.00 71.25 397 ARG A N 1
ATOM 3109 C CA . ARG A 1 397 ? -45.886 -8.226 13.768 1.00 71.25 397 ARG A CA 1
ATOM 3110 C C . ARG A 1 397 ? -47.347 -8.228 14.218 1.00 71.25 397 ARG A C 1
ATOM 3112 O O . ARG A 1 397 ? -48.063 -9.188 13.942 1.00 71.25 397 ARG A O 1
ATOM 3119 N N . VAL A 1 398 ? -47.802 -7.137 14.833 1.00 74.12 398 VAL A N 1
ATOM 3120 C CA . VAL A 1 398 ? -49.196 -6.938 15.250 1.00 74.12 398 VAL A CA 1
ATOM 3121 C C . VAL A 1 398 ? -50.126 -6.843 14.042 1.00 74.12 398 VAL A C 1
ATOM 3123 O O . VAL A 1 398 ? -51.119 -7.557 14.011 1.00 74.12 398 VAL A O 1
ATOM 3126 N N . ALA A 1 399 ? -49.792 -6.058 13.017 1.00 68.44 399 ALA A N 1
ATOM 3127 C CA . ALA A 1 399 ? -50.590 -5.898 11.803 1.00 68.44 399 ALA A CA 1
ATOM 3128 C C . ALA A 1 399 ? -50.713 -7.214 11.028 1.00 68.44 399 ALA A C 1
ATOM 3130 O O . ALA A 1 399 ? -51.813 -7.593 10.655 1.00 68.44 399 ALA A O 1
ATOM 3131 N N . ARG A 1 400 ? -49.622 -7.977 10.860 1.00 63.44 400 ARG A N 1
ATOM 3132 C CA . ARG A 1 400 ? -49.679 -9.326 10.266 1.00 63.44 400 ARG A CA 1
ATOM 3133 C C . ARG A 1 400 ? -50.549 -10.264 11.094 1.00 63.44 400 ARG A C 1
ATOM 3135 O O . ARG A 1 400 ? -51.364 -10.992 10.535 1.00 63.44 400 ARG A O 1
ATOM 3142 N N . LYS A 1 401 ? -50.388 -10.252 12.425 1.00 74.31 401 LYS A N 1
ATOM 3143 C CA . LYS A 1 401 ? -51.221 -11.049 13.335 1.00 74.31 401 LYS A CA 1
ATOM 3144 C C . LYS A 1 401 ? -52.694 -10.654 13.203 1.00 74.31 401 LYS A C 1
ATOM 3146 O O . LYS A 1 401 ? -53.533 -11.545 13.165 1.00 74.31 401 LYS A O 1
ATOM 3151 N N . TRP A 1 402 ? -52.989 -9.362 13.086 1.00 79.06 402 TRP A N 1
ATOM 3152 C CA . TRP A 1 402 ? -54.330 -8.825 12.893 1.00 79.06 402 TRP A CA 1
ATOM 3153 C C . TRP A 1 402 ? -54.911 -9.209 11.531 1.00 79.06 402 TRP A C 1
ATOM 3155 O O . TRP A 1 402 ? -55.990 -9.778 11.513 1.00 79.06 402 TRP A O 1
ATOM 3165 N N . CYS A 1 403 ? -54.191 -9.026 10.417 1.00 72.19 403 CYS A N 1
ATOM 3166 C CA . CYS A 1 403 ? -54.648 -9.454 9.089 1.00 72.19 403 CYS A CA 1
ATOM 3167 C C . CYS A 1 403 ? -54.953 -10.955 9.062 1.00 72.19 403 CYS A C 1
ATOM 3169 O O . CYS A 1 403 ? -56.004 -11.362 8.576 1.00 72.19 403 CYS A O 1
ATOM 3171 N N . ARG A 1 404 ? -54.075 -11.769 9.668 1.00 74.31 404 ARG A N 1
ATOM 3172 C CA . ARG A 1 404 ? -54.283 -13.214 9.817 1.00 74.31 404 ARG A CA 1
ATOM 3173 C C . ARG A 1 404 ? -55.538 -13.539 10.632 1.00 74.31 404 ARG A C 1
ATOM 3175 O O . ARG A 1 404 ? -56.291 -14.417 10.235 1.00 74.31 404 ARG A O 1
ATOM 3182 N N . LEU A 1 405 ? -55.762 -12.856 11.757 1.00 75.50 405 LEU A N 1
ATOM 3183 C CA . LEU A 1 405 ? -56.941 -13.069 12.610 1.00 75.50 405 LEU A CA 1
ATOM 3184 C C . LEU A 1 405 ? -58.237 -12.530 11.983 1.00 75.50 405 LEU A C 1
ATOM 3186 O O . LEU A 1 405 ? -59.294 -13.112 12.187 1.00 75.50 405 LEU A O 1
ATOM 3190 N N . ALA A 1 406 ? -58.159 -11.446 11.214 1.00 77.50 406 ALA A N 1
ATOM 3191 C CA . ALA A 1 406 ? -59.290 -10.820 10.537 1.00 77.50 406 ALA A CA 1
ATOM 3192 C C . ALA A 1 406 ? -59.633 -11.487 9.192 1.00 77.50 406 ALA A C 1
ATOM 3194 O O . ALA A 1 406 ? -60.592 -11.082 8.540 1.00 77.50 406 ALA A O 1
ATOM 3195 N N . GLY A 1 407 ? -58.843 -12.472 8.743 1.00 61.66 407 GLY A N 1
ATOM 3196 C CA . GLY A 1 407 ? -58.997 -13.086 7.421 1.00 61.66 407 GLY A CA 1
ATOM 3197 C C . GLY A 1 407 ? -58.754 -12.113 6.262 1.00 61.66 407 GLY A C 1
ATOM 3198 O O . GLY A 1 407 ? -59.168 -12.387 5.138 1.00 61.66 407 GLY A O 1
ATOM 3199 N N . VAL A 1 408 ? -58.102 -10.973 6.519 1.00 65.44 408 VAL A N 1
ATOM 3200 C CA . VAL A 1 408 ? -57.751 -9.995 5.488 1.00 65.44 408 VAL A CA 1
ATOM 3201 C C . VAL A 1 408 ? -56.532 -10.538 4.742 1.00 65.44 408 VAL A C 1
ATOM 3203 O O . VAL A 1 408 ? -55.479 -10.715 5.365 1.00 65.44 408 VAL A O 1
ATOM 3206 N N . PRO A 1 409 ? -56.625 -10.808 3.427 1.00 50.22 409 PRO A N 1
ATOM 3207 C CA . PRO A 1 409 ? -55.475 -11.245 2.652 1.00 50.22 409 PRO A CA 1
ATOM 3208 C C . PRO A 1 409 ? -54.428 -10.129 2.643 1.00 50.22 409 PRO A C 1
ATOM 3210 O O . PRO A 1 409 ? -54.578 -9.115 1.966 1.00 50.22 409 PRO A O 1
ATOM 3213 N N . SER A 1 410 ? -53.349 -10.300 3.404 1.00 47.44 410 SER A N 1
ATOM 3214 C CA . SER A 1 410 ? -52.201 -9.403 3.333 1.00 47.44 410 SER A CA 1
ATOM 3215 C C . SER A 1 410 ? -51.339 -9.807 2.138 1.00 47.44 410 SER A C 1
ATOM 3217 O O . SER A 1 410 ? -50.536 -10.736 2.246 1.00 47.44 410 SER A O 1
ATOM 3219 N N . ARG A 1 411 ? -51.479 -9.123 0.997 1.00 49.31 411 ARG A N 1
ATOM 3220 C CA . ARG A 1 411 ? -50.392 -9.101 0.008 1.00 49.31 411 ARG A CA 1
ATOM 3221 C C . ARG A 1 411 ? -49.258 -8.262 0.580 1.00 49.31 411 ARG A C 1
ATOM 3223 O O . ARG A 1 411 ? -49.487 -7.266 1.265 1.00 49.31 411 ARG A O 1
ATOM 3230 N N . LEU A 1 412 ? -48.031 -8.721 0.383 1.00 48.62 412 LEU A N 1
ATOM 3231 C CA . LEU A 1 412 ? -46.881 -8.101 1.010 1.00 48.62 412 LEU A CA 1
ATOM 3232 C C . LEU A 1 412 ? -46.481 -6.845 0.228 1.00 48.62 412 LEU A C 1
ATOM 3234 O O . LEU A 1 412 ? -45.764 -6.940 -0.757 1.00 48.62 412 LEU A O 1
ATOM 3238 N N . GLY A 1 413 ? -46.967 -5.699 0.713 1.00 53.66 413 GLY A N 1
ATOM 3239 C CA . GLY A 1 413 ? -46.509 -4.349 0.384 1.00 53.66 413 GLY A CA 1
ATOM 3240 C C . GLY A 1 413 ? -46.853 -3.880 -1.025 1.00 53.66 413 GLY A C 1
ATOM 3241 O O . GLY A 1 413 ? -46.090 -4.117 -1.957 1.00 53.66 413 GLY A O 1
ATOM 3242 N N . ASP A 1 414 ? -47.947 -3.129 -1.156 1.00 53.25 414 ASP A N 1
ATOM 3243 C CA . ASP A 1 414 ? -48.086 -2.214 -2.287 1.00 53.25 414 ASP A CA 1
ATOM 3244 C C . ASP A 1 414 ? -46.882 -1.258 -2.306 1.00 53.25 414 ASP A C 1
ATOM 3246 O O . ASP A 1 414 ? -46.325 -0.899 -1.262 1.00 53.25 414 ASP A O 1
ATOM 3250 N N . THR A 1 415 ? -46.439 -0.893 -3.509 1.00 64.50 415 THR A N 1
ATOM 3251 C CA . THR A 1 415 ? -45.432 0.164 -3.659 1.00 64.50 415 THR A CA 1
ATOM 3252 C C . THR A 1 415 ? -46.017 1.445 -3.080 1.00 64.50 415 THR A C 1
ATOM 3254 O O . THR A 1 415 ? -47.167 1.761 -3.383 1.00 64.50 415 THR A O 1
ATOM 3257 N N . LEU A 1 416 ? -45.244 2.173 -2.271 1.00 65.25 416 LEU A N 1
ATOM 3258 C CA . LEU A 1 416 ? -45.670 3.485 -1.787 1.00 65.25 416 LEU A CA 1
ATOM 3259 C C . LEU A 1 416 ? -46.053 4.363 -2.983 1.00 65.25 416 LEU A C 1
ATOM 3261 O O . LEU A 1 416 ? -45.333 4.424 -3.981 1.00 65.25 416 LEU A O 1
ATOM 3265 N N . THR A 1 417 ? -47.193 5.033 -2.885 1.00 66.56 417 THR A N 1
ATOM 3266 C CA . THR A 1 417 ? -47.594 6.056 -3.857 1.00 66.56 417 THR A CA 1
ATOM 3267 C C . THR A 1 417 ? -46.787 7.342 -3.647 1.00 66.56 417 THR A C 1
ATOM 3269 O O . THR A 1 417 ? -46.213 7.546 -2.577 1.00 66.56 417 THR A O 1
ATOM 3272 N N . GLU A 1 418 ? -46.754 8.248 -4.635 1.00 60.50 418 GLU A N 1
ATOM 3273 C CA . GLU A 1 418 ? -46.098 9.567 -4.492 1.00 60.50 418 GLU A CA 1
ATOM 3274 C C . GLU A 1 418 ? -46.562 10.329 -3.236 1.00 60.50 418 GLU A C 1
ATOM 3276 O O . GLU A 1 418 ? -45.779 11.051 -2.629 1.00 60.50 418 GLU A O 1
ATOM 3281 N N . TRP A 1 419 ? -47.811 10.125 -2.803 1.00 55.34 419 TRP A N 1
ATOM 3282 C CA . TRP A 1 419 ? -48.393 10.762 -1.616 1.00 55.34 419 TRP A CA 1
ATOM 3283 C C . TRP A 1 419 ? -47.974 10.127 -0.282 1.00 55.34 419 TRP A C 1
ATOM 3285 O O . TRP A 1 419 ? -48.145 10.746 0.765 1.00 55.34 419 TRP A O 1
ATOM 3295 N N . GLU A 1 420 ? -47.462 8.896 -0.304 1.00 61.09 420 GLU A N 1
ATOM 3296 C CA . GLU A 1 420 ? -46.953 8.178 0.875 1.00 61.09 420 GLU A CA 1
ATOM 3297 C C . GLU A 1 420 ? -45.421 8.246 0.975 1.00 61.09 420 GLU A C 1
ATOM 3299 O O . GLU A 1 420 ? -44.833 7.786 1.960 1.00 61.09 420 GLU A O 1
ATOM 3304 N N . TYR A 1 421 ? -44.768 8.786 -0.059 1.00 64.50 421 TYR A N 1
ATOM 3305 C CA . TYR A 1 421 ? -43.332 8.984 -0.111 1.00 64.50 421 TYR A CA 1
ATOM 3306 C C . TYR A 1 421 ? -42.930 10.325 0.506 1.00 64.50 421 TYR A C 1
ATOM 3308 O O . TYR A 1 421 ? -43.370 11.391 0.087 1.00 64.50 421 TYR A O 1
ATOM 3316 N N . GLU A 1 422 ? -42.071 10.264 1.519 1.00 60.56 422 GLU A N 1
ATOM 3317 C CA . GLU A 1 422 ? -41.822 11.399 2.414 1.00 60.56 422 GLU A CA 1
ATOM 3318 C C . GLU A 1 422 ? -40.341 11.756 2.554 1.00 60.56 422 GLU A C 1
ATOM 3320 O O . GLU A 1 422 ? -40.003 12.640 3.336 1.00 60.56 422 GLU A O 1
ATOM 3325 N N . ALA A 1 423 ? -39.442 11.087 1.824 1.00 71.38 423 ALA A N 1
ATOM 3326 C CA . ALA A 1 423 ? -38.030 11.441 1.856 1.00 71.38 423 ALA A CA 1
ATOM 3327 C C . ALA A 1 423 ? -37.732 12.556 0.849 1.00 71.38 423 ALA A C 1
ATOM 3329 O O . ALA A 1 423 ? -37.936 12.433 -0.355 1.00 71.38 423 ALA A O 1
ATOM 3330 N N . ASP A 1 424 ? -37.242 13.661 1.377 1.00 69.00 424 ASP A N 1
ATOM 3331 C CA . ASP A 1 424 ? -36.959 14.922 0.701 1.00 69.00 424 ASP A CA 1
ATOM 3332 C C . ASP A 1 424 ? -35.486 15.044 0.270 1.00 69.00 424 ASP A C 1
ATOM 3334 O O . ASP A 1 424 ? -35.145 15.847 -0.596 1.00 69.00 424 ASP A O 1
ATOM 3338 N N . TRP A 1 425 ? -34.599 14.212 0.824 1.00 71.88 425 TRP A N 1
ATOM 3339 C CA . TRP A 1 425 ? -33.160 14.258 0.542 1.00 71.88 425 TRP A CA 1
ATOM 3340 C C . TRP A 1 425 ? -32.699 13.365 -0.618 1.00 71.88 425 TRP A C 1
ATOM 3342 O O . TRP A 1 425 ? -31.541 13.464 -1.019 1.00 71.88 425 TRP A O 1
ATOM 3352 N N . THR A 1 426 ? -33.545 12.473 -1.136 1.00 83.38 426 THR A N 1
ATOM 3353 C CA . THR A 1 426 ? -33.202 11.561 -2.241 1.00 83.38 426 THR A CA 1
ATOM 3354 C C . THR A 1 426 ? -34.437 11.179 -3.050 1.00 83.38 426 THR A C 1
ATOM 3356 O O . THR A 1 426 ? -35.560 11.488 -2.658 1.00 83.38 426 THR A O 1
ATOM 3359 N N . LYS A 1 427 ? -34.228 10.501 -4.176 1.00 86.50 427 LYS A N 1
ATOM 3360 C CA . LYS A 1 427 ? -35.256 9.798 -4.950 1.00 86.50 427 LYS A CA 1
ATOM 3361 C C . LYS A 1 427 ? -35.435 8.382 -4.392 1.00 86.50 427 LYS A C 1
ATOM 3363 O O . LYS A 1 427 ? -34.437 7.714 -4.105 1.00 86.50 427 LYS A O 1
ATOM 3368 N N . ALA A 1 428 ? -36.672 7.905 -4.253 1.00 86.56 428 ALA A N 1
ATOM 3369 C CA . ALA A 1 428 ? -36.914 6.537 -3.790 1.00 86.56 428 ALA A CA 1
ATOM 3370 C C . ALA A 1 428 ? -37.019 5.557 -4.944 1.00 86.56 428 ALA A C 1
ATOM 3372 O O . ALA A 1 428 ? -37.816 5.755 -5.853 1.00 86.56 428 ALA A O 1
ATOM 3373 N N . ILE A 1 429 ? -36.277 4.457 -4.865 1.00 90.62 429 ILE A N 1
ATOM 3374 C CA . ILE A 1 429 ? -36.365 3.378 -5.847 1.00 90.62 429 ILE A CA 1
ATOM 3375 C C . ILE A 1 429 ? -37.634 2.552 -5.637 1.00 90.62 429 ILE A C 1
ATOM 3377 O O . ILE A 1 429 ? -38.001 2.259 -4.504 1.00 90.62 429 ILE A O 1
ATOM 3381 N N . ALA A 1 430 ? -38.276 2.093 -6.708 1.00 88.69 430 ALA A N 1
ATOM 3382 C CA . ALA A 1 430 ? -39.338 1.092 -6.625 1.00 88.69 430 ALA A CA 1
ATOM 3383 C C . ALA A 1 430 ? -39.029 -0.122 -7.517 1.00 88.69 430 ALA A C 1
ATOM 3385 O O . ALA A 1 430 ? -39.637 -0.257 -8.581 1.00 88.69 430 ALA A O 1
ATOM 3386 N N . PRO A 1 431 ? -38.094 -1.011 -7.123 1.00 91.69 431 PRO A N 1
ATOM 3387 C CA . PRO A 1 431 ? -37.789 -2.215 -7.888 1.00 91.69 431 PRO A CA 1
ATOM 3388 C C . PRO A 1 431 ? -38.994 -3.127 -8.095 1.00 91.69 431 PRO A C 1
ATOM 3390 O O . PRO A 1 431 ? -39.775 -3.367 -7.168 1.00 91.69 431 PRO A O 1
ATOM 3393 N N . ARG A 1 432 ? -39.104 -3.692 -9.300 1.00 87.88 432 ARG A N 1
ATOM 3394 C CA . ARG A 1 432 ? -40.242 -4.516 -9.732 1.00 87.88 432 ARG A CA 1
ATOM 3395 C C . ARG A 1 432 ? -39.787 -5.861 -10.289 1.00 87.88 432 ARG A C 1
ATOM 3397 O O . ARG A 1 432 ? -38.661 -6.013 -10.759 1.00 87.88 432 ARG A O 1
ATOM 3404 N N . VAL A 1 433 ? -40.700 -6.824 -10.237 1.00 89.81 433 VAL A N 1
ATOM 3405 C CA . VAL A 1 433 ? -40.611 -8.087 -10.977 1.00 89.81 433 VAL A CA 1
ATOM 3406 C C . VAL A 1 433 ? -41.245 -7.850 -12.349 1.00 89.81 433 VAL A C 1
ATOM 3408 O O . VAL A 1 433 ? -42.357 -7.330 -12.417 1.00 89.81 433 VAL A O 1
ATOM 3411 N N . GLU A 1 434 ? -40.545 -8.196 -13.427 1.00 87.75 434 GLU A N 1
ATOM 3412 C CA . GLU A 1 434 ? -40.998 -7.969 -14.810 1.00 87.75 434 GLU A CA 1
ATOM 3413 C C . GLU A 1 434 ? -41.458 -9.271 -15.492 1.00 87.75 434 GLU A C 1
ATOM 3415 O O . GLU A 1 434 ? -41.992 -9.244 -16.601 1.00 87.75 434 GLU A O 1
ATOM 3420 N N . GLY A 1 435 ? -41.287 -10.422 -14.832 1.00 88.69 435 GLY A N 1
ATOM 3421 C CA . GLY A 1 435 ? -41.618 -11.728 -15.400 1.00 88.69 435 GLY A CA 1
ATOM 3422 C C . GLY A 1 435 ? -40.565 -12.213 -16.398 1.00 88.69 435 GLY A C 1
ATOM 3423 O O . GLY A 1 435 ? -40.923 -12.891 -17.366 1.00 88.69 435 GLY A O 1
ATOM 3424 N N . ARG A 1 436 ? -39.298 -11.843 -16.156 1.00 93.12 436 ARG A N 1
ATOM 3425 C CA . ARG A 1 436 ? -38.084 -12.299 -16.848 1.00 93.12 436 ARG A CA 1
ATOM 3426 C C . ARG A 1 436 ? -37.828 -13.788 -16.623 1.00 93.12 436 ARG A C 1
ATOM 3428 O O . ARG A 1 436 ? -37.249 -14.432 -17.488 1.00 93.12 436 ARG A O 1
ATOM 3435 N N . ILE A 1 437 ? -38.241 -14.343 -15.483 1.00 94.75 437 ILE A N 1
ATOM 3436 C CA . ILE A 1 437 ? -38.048 -15.764 -15.168 1.00 94.75 437 ILE A CA 1
ATOM 3437 C C . ILE A 1 437 ? -39.408 -16.418 -14.961 1.00 94.75 437 ILE A C 1
ATOM 3439 O O . ILE A 1 437 ? -40.147 -16.050 -14.046 1.00 94.75 437 ILE A O 1
ATOM 3443 N N . ARG A 1 438 ? -39.745 -17.403 -15.797 1.00 91.94 438 ARG A N 1
ATOM 3444 C CA . ARG A 1 438 ? -41.038 -18.100 -15.734 1.00 91.94 438 ARG A CA 1
ATOM 3445 C C . ARG A 1 438 ? -40.853 -19.604 -15.614 1.00 91.94 438 ARG A C 1
ATOM 3447 O O . ARG A 1 438 ? -39.975 -20.192 -16.239 1.00 91.94 438 ARG A O 1
ATOM 3454 N N . VAL A 1 439 ? -41.722 -20.228 -14.830 1.00 89.88 439 VAL A N 1
ATOM 3455 C CA . VAL A 1 439 ? -41.788 -21.685 -14.695 1.00 89.88 439 VAL A CA 1
ATOM 3456 C C . VAL A 1 439 ? -42.997 -22.165 -15.490 1.00 89.88 439 VAL A C 1
ATOM 3458 O O . VAL A 1 439 ? -44.108 -21.704 -15.241 1.00 89.88 439 VAL A O 1
ATOM 3461 N N . VAL A 1 440 ? -42.793 -23.057 -16.462 1.00 82.12 440 VAL A N 1
ATOM 3462 C CA . VAL A 1 440 ? -43.850 -23.493 -17.402 1.00 82.12 440 VAL A CA 1
ATOM 3463 C C . VAL A 1 440 ? -44.915 -24.367 -16.717 1.00 82.12 440 VAL A C 1
ATOM 3465 O O . VAL A 1 440 ? -46.056 -24.425 -17.169 1.00 82.12 440 VAL A O 1
ATOM 3468 N N . CYS A 1 441 ? -44.577 -25.018 -15.602 1.00 61.88 441 CYS A N 1
ATOM 3469 C CA . CYS A 1 441 ? -45.490 -25.844 -14.814 1.00 61.88 441 CYS A CA 1
ATOM 3470 C C . CYS A 1 441 ? -45.226 -25.631 -13.317 1.00 61.88 441 CYS A C 1
ATOM 3472 O O . CYS A 1 441 ? -44.225 -26.118 -12.790 1.00 61.88 441 CYS A O 1
ATOM 3474 N N . GLU A 1 442 ? -46.119 -24.931 -12.608 1.00 43.16 442 GLU A N 1
ATOM 3475 C CA . GLU A 1 442 ? -46.195 -25.103 -11.154 1.00 43.16 442 GLU A CA 1
ATOM 3476 C C . GLU A 1 442 ? -46.750 -26.509 -10.899 1.00 43.16 442 GLU A C 1
ATOM 3478 O O . GLU A 1 442 ? -47.852 -26.847 -11.335 1.00 43.16 442 GLU A O 1
ATOM 3483 N N . VAL A 1 443 ? -45.972 -27.349 -10.210 1.00 37.16 443 VAL A N 1
ATOM 3484 C CA . VAL A 1 443 ? -46.517 -28.524 -9.529 1.00 37.16 443 VAL A CA 1
ATOM 3485 C C . VAL A 1 443 ? -47.602 -27.976 -8.613 1.00 37.16 443 VAL A C 1
ATOM 3487 O O . VAL A 1 443 ? -47.287 -27.278 -7.651 1.00 37.16 443 VAL A O 1
ATOM 3490 N N . GLY A 1 444 ? -48.870 -28.211 -8.954 1.00 31.98 444 GLY A N 1
ATOM 3491 C CA . GLY A 1 444 ? -49.972 -27.835 -8.082 1.00 31.98 444 GLY A CA 1
ATOM 3492 C C . GLY A 1 444 ? -49.681 -28.354 -6.678 1.00 31.98 444 GLY A C 1
ATOM 3493 O O . GLY A 1 444 ? -49.255 -29.500 -6.523 1.00 31.98 444 GLY A O 1
ATOM 3494 N N . GLU A 1 445 ? -49.879 -27.508 -5.669 1.00 26.95 445 GLU A N 1
ATOM 3495 C CA . GLU A 1 445 ? -49.973 -27.924 -4.271 1.00 26.95 445 GLU A CA 1
ATOM 3496 C C . GLU A 1 445 ? -51.123 -28.941 -4.165 1.00 26.95 445 GLU A C 1
ATOM 3498 O O . GLU A 1 445 ? -52.282 -28.603 -3.948 1.00 26.95 445 GLU A O 1
ATOM 3503 N N . GLY A 1 446 ? -50.813 -30.204 -4.446 1.00 23.25 446 GLY A N 1
ATOM 3504 C CA . GLY A 1 446 ? -51.765 -31.282 -4.629 1.00 23.25 446 GLY A CA 1
ATOM 3505 C C . GLY A 1 446 ? -51.245 -32.535 -3.948 1.00 23.25 446 GLY A C 1
ATOM 3506 O O . GLY A 1 446 ? -50.432 -33.265 -4.500 1.00 23.25 446 GLY A O 1
ATOM 3507 N N . ASN A 1 447 ? -51.774 -32.778 -2.750 1.00 22.67 447 ASN A N 1
ATOM 3508 C CA . ASN A 1 447 ? -51.875 -34.081 -2.099 1.00 22.67 447 ASN A CA 1
ATOM 3509 C C . ASN A 1 447 ? -50.566 -34.861 -1.870 1.00 22.67 447 ASN A C 1
ATOM 3511 O O . ASN A 1 447 ? -50.340 -35.915 -2.460 1.00 22.67 447 ASN A O 1
ATOM 3515 N N . MET A 1 448 ? -49.831 -34.491 -0.813 1.00 22.97 448 MET A N 1
ATOM 3516 C CA . MET A 1 448 ? -49.323 -35.521 0.108 1.00 22.97 448 MET A CA 1
ATOM 3517 C C . MET A 1 448 ? -50.503 -36.075 0.922 1.00 22.97 448 MET A C 1
ATOM 3519 O O . MET A 1 448 ? -50.667 -35.786 2.102 1.00 22.97 448 MET A O 1
ATOM 3523 N N . ALA A 1 449 ? -51.367 -36.843 0.267 1.00 23.52 449 ALA A N 1
ATOM 3524 C CA . ALA A 1 449 ? -52.388 -37.639 0.925 1.00 23.52 449 ALA A CA 1
ATOM 3525 C C . ALA A 1 449 ? -52.378 -39.024 0.286 1.00 23.52 449 ALA A C 1
ATOM 3527 O O . ALA A 1 449 ? -52.911 -39.239 -0.797 1.00 23.52 449 ALA A O 1
ATOM 3528 N N . SER A 1 450 ? -51.677 -39.919 0.982 1.00 24.53 450 SER A N 1
ATOM 3529 C CA . SER A 1 450 ? -52.005 -41.329 1.174 1.00 24.53 450 SER A CA 1
ATOM 3530 C C . SER A 1 450 ? -52.686 -42.063 0.017 1.00 24.53 450 SER A C 1
ATOM 3532 O O . SER A 1 450 ? -53.881 -41.925 -0.238 1.00 24.53 450 SER A O 1
ATOM 3534 N N . SER A 1 451 ? -51.942 -43.022 -0.522 1.00 20.52 451 SER A N 1
ATOM 3535 C CA . SER A 1 451 ? -52.470 -44.300 -0.985 1.00 20.52 451 SER A CA 1
ATOM 3536 C C . SER A 1 451 ? -53.536 -44.852 -0.023 1.00 20.52 451 SER A C 1
ATOM 3538 O O . SER A 1 451 ? -53.200 -45.390 1.029 1.00 20.52 451 SER A O 1
ATOM 3540 N N . SER A 1 452 ? -54.818 -44.724 -0.353 1.00 23.50 452 SER A N 1
ATOM 3541 C CA . SER A 1 452 ? -55.848 -45.714 -0.016 1.00 23.50 452 SER A CA 1
ATOM 3542 C C . SER A 1 452 ? -57.191 -45.340 -0.639 1.00 23.50 452 SER A C 1
ATOM 3544 O O . SER A 1 452 ? -57.655 -44.213 -0.527 1.00 23.50 452 SER A O 1
ATOM 3546 N N . GLY A 1 453 ? -57.825 -46.341 -1.249 1.00 22.52 453 GLY A N 1
ATOM 3547 C CA . GLY A 1 453 ? -59.268 -46.518 -1.146 1.00 22.52 453 GLY A CA 1
ATOM 3548 C C . GLY A 1 453 ? -60.139 -45.668 -2.058 1.00 22.52 453 GLY A C 1
ATOM 3549 O O . GLY A 1 453 ? -60.669 -44.637 -1.665 1.00 22.52 453 GLY A O 1
ATOM 3550 N N . SER A 1 454 ? -60.417 -46.223 -3.232 1.00 18.95 454 SER A N 1
ATOM 3551 C CA . SER A 1 454 ? -61.703 -46.072 -3.906 1.00 18.95 454 SER A CA 1
ATOM 3552 C C . SER A 1 454 ? -62.877 -46.121 -2.918 1.00 18.95 454 SER A C 1
ATOM 3554 O O . SER A 1 454 ? -63.068 -47.147 -2.268 1.00 18.95 454 SER A O 1
ATOM 3556 N N . LEU A 1 455 ? -63.704 -45.079 -2.874 1.00 22.59 455 LEU A N 1
ATOM 3557 C CA . LEU A 1 455 ? -65.119 -45.194 -2.534 1.00 22.59 455 LEU A CA 1
ATOM 3558 C C . LEU A 1 455 ? -65.897 -44.088 -3.244 1.00 22.59 455 LEU A C 1
ATOM 3560 O O . LEU A 1 455 ? -65.515 -42.924 -3.321 1.00 22.59 455 LEU A O 1
ATOM 3564 N N . THR A 1 456 ? -66.960 -44.557 -3.861 1.00 20.41 456 THR A N 1
ATOM 3565 C CA . THR A 1 456 ? -67.827 -43.933 -4.839 1.00 20.41 456 THR A CA 1
ATOM 3566 C C . THR A 1 456 ? -68.880 -43.021 -4.208 1.00 20.41 456 THR A C 1
ATOM 3568 O O . THR A 1 456 ? -69.358 -43.278 -3.109 1.00 20.41 456 THR A O 1
ATOM 3571 N N . SER A 1 457 ? -69.336 -42.068 -5.027 1.00 19.94 457 SER A N 1
ATOM 3572 C CA . SER A 1 457 ? -70.705 -41.531 -5.128 1.00 19.94 457 SER A CA 1
ATOM 3573 C C . SER A 1 457 ? -71.329 -40.687 -3.998 1.00 19.94 457 SER A C 1
ATOM 3575 O O . SER A 1 457 ? -71.642 -41.173 -2.919 1.00 19.94 457 SER A O 1
ATOM 3577 N N . SER A 1 458 ? -71.764 -39.495 -4.438 1.00 21.95 458 SER A N 1
ATOM 3578 C CA . SER A 1 458 ? -73.039 -38.802 -4.152 1.00 21.95 458 SER A CA 1
ATOM 3579 C C . SER A 1 458 ? -73.177 -37.866 -2.934 1.00 21.95 458 SER A C 1
ATOM 3581 O O . SER A 1 458 ? -73.139 -38.298 -1.793 1.00 21.95 458 SER A O 1
ATOM 3583 N N . GLY A 1 459 ? -73.514 -36.596 -3.233 1.00 21.77 459 GLY A N 1
ATOM 3584 C CA . GLY A 1 459 ? -74.595 -35.859 -2.553 1.00 21.77 459 GLY A CA 1
ATOM 3585 C C . GLY A 1 459 ? -74.239 -34.654 -1.661 1.00 21.77 459 GLY A C 1
ATOM 3586 O O . GLY A 1 459 ? -73.672 -34.831 -0.596 1.00 21.77 459 GLY A O 1
ATOM 3587 N N . GLY A 1 460 ? -74.727 -33.461 -2.050 1.00 21.47 460 GLY A N 1
ATOM 3588 C CA . GLY A 1 460 ? -75.163 -32.367 -1.147 1.00 21.47 460 GLY A CA 1
ATOM 3589 C C . GLY A 1 460 ? -74.078 -31.403 -0.644 1.00 21.47 460 GLY A C 1
ATOM 3590 O O . GLY A 1 460 ? -73.290 -31.737 0.225 1.00 21.47 460 GLY A O 1
ATOM 3591 N N . SER A 1 461 ? -73.907 -30.227 -1.255 1.00 21.19 461 SER A N 1
ATOM 3592 C CA . SER A 1 461 ? -74.565 -28.944 -0.915 1.00 21.19 461 SER A CA 1
ATOM 3593 C C . SER A 1 461 ? -74.231 -28.364 0.469 1.00 21.19 461 SER A C 1
ATOM 3595 O O . SER A 1 461 ? -74.650 -28.900 1.487 1.00 21.19 461 SER A O 1
ATOM 3597 N N . SER A 1 462 ? -73.553 -27.209 0.436 1.00 21.11 462 SER A N 1
ATOM 3598 C CA . SER A 1 462 ? -73.593 -26.066 1.366 1.00 21.11 462 SER A CA 1
ATOM 3599 C C . SER A 1 462 ? -73.986 -26.314 2.827 1.00 21.11 462 SER A C 1
ATOM 3601 O O . SER A 1 462 ? -75.136 -26.644 3.085 1.00 21.11 462 SER A O 1
ATOM 3603 N N . LEU A 1 463 ? -73.113 -25.934 3.767 1.00 23.67 463 LEU A N 1
ATOM 3604 C CA . LEU A 1 463 ? -73.476 -25.156 4.963 1.00 23.67 463 LEU A CA 1
ATOM 3605 C C . LEU A 1 463 ? -72.217 -24.692 5.718 1.00 23.67 463 LEU A C 1
ATOM 3607 O O . LEU A 1 463 ? -71.329 -25.473 6.047 1.00 23.67 463 LEU A O 1
ATOM 3611 N N . ARG A 1 464 ? -72.176 -23.384 5.992 1.00 18.25 464 ARG A N 1
ATOM 3612 C CA . ARG A 1 464 ? -71.366 -22.749 7.041 1.00 18.25 464 ARG A CA 1
ATOM 3613 C C . ARG A 1 464 ? -71.834 -23.232 8.423 1.00 18.25 464 ARG A C 1
ATOM 3615 O O . ARG A 1 464 ? -73.026 -23.491 8.583 1.00 18.25 464 ARG A O 1
ATOM 3622 N N . PRO A 1 465 ? -70.968 -23.135 9.443 1.00 23.59 465 PRO A N 1
ATOM 3623 C CA . PRO A 1 465 ? -71.415 -22.526 10.690 1.00 23.59 465 PRO A CA 1
ATOM 3624 C C . PRO A 1 465 ? -70.436 -21.456 11.188 1.00 23.59 465 PRO A C 1
ATOM 3626 O O . PRO A 1 465 ? -69.255 -21.686 11.429 1.00 23.59 465 PRO A O 1
ATOM 3629 N N . SER A 1 466 ? -70.989 -20.261 11.343 1.00 19.80 466 SER A N 1
ATOM 3630 C CA . SER A 1 466 ? -70.542 -19.200 12.236 1.00 19.80 466 SER A CA 1
ATOM 3631 C C . SER A 1 466 ? -70.633 -19.656 13.695 1.00 19.80 466 SER A C 1
ATOM 3633 O O . SER A 1 466 ? -71.694 -20.122 14.104 1.00 19.80 466 SER A O 1
ATOM 3635 N N . PHE A 1 467 ? -69.584 -19.440 14.489 1.00 25.39 467 PHE A N 1
ATOM 3636 C CA . PHE A 1 467 ? -69.684 -19.411 15.949 1.00 25.39 467 PHE A CA 1
ATOM 3637 C C . PHE A 1 467 ? -69.363 -18.000 16.437 1.00 25.39 467 PHE A C 1
ATOM 3639 O O . PHE A 1 467 ? -68.270 -17.477 16.222 1.00 25.39 467 PHE A O 1
ATOM 3646 N N . ALA A 1 468 ? -70.394 -17.381 17.005 1.00 21.61 468 ALA A N 1
ATOM 3647 C CA . ALA A 1 468 ? -70.388 -16.074 17.630 1.00 21.61 468 ALA A CA 1
ATOM 3648 C C . ALA A 1 468 ? -70.008 -16.181 19.115 1.00 21.61 468 ALA A C 1
ATOM 3650 O O . ALA A 1 468 ? -70.060 -17.254 19.712 1.00 21.61 468 ALA A O 1
ATOM 3651 N N . LEU A 1 469 ? -69.619 -15.023 19.647 1.00 21.69 469 LEU A N 1
ATOM 3652 C CA . LEU A 1 469 ? -69.341 -14.706 21.044 1.00 21.69 469 LEU A CA 1
ATOM 3653 C C . LEU A 1 469 ? -70.414 -15.204 22.015 1.00 21.69 469 LEU A C 1
ATOM 3655 O O . LEU A 1 469 ? -71.594 -15.071 21.716 1.00 21.69 469 LEU A O 1
ATOM 3659 N N . ASP A 1 470 ? -69.983 -15.571 23.224 1.00 22.22 470 ASP A N 1
ATOM 3660 C CA . ASP A 1 470 ? -70.742 -15.246 24.428 1.00 22.22 470 ASP A CA 1
ATOM 3661 C C . ASP A 1 470 ? -69.830 -14.991 25.632 1.00 22.22 470 ASP A C 1
ATOM 3663 O O . ASP A 1 470 ? -68.838 -15.680 25.877 1.00 22.22 470 ASP A O 1
ATOM 3667 N N . ALA A 1 471 ? -70.204 -13.945 26.362 1.00 20.39 471 ALA A N 1
ATOM 3668 C CA . ALA A 1 471 ? -69.678 -13.516 27.642 1.00 20.39 471 ALA A CA 1
ATOM 3669 C C . ALA A 1 471 ? -70.780 -13.705 28.698 1.00 20.39 471 ALA A C 1
ATOM 3671 O O . ALA A 1 471 ? -71.911 -13.284 28.478 1.00 20.39 471 ALA A O 1
ATOM 3672 N N . ALA A 1 472 ? -70.443 -14.285 29.852 1.00 24.67 472 ALA A N 1
ATOM 3673 C CA . ALA A 1 472 ? -71.260 -14.324 31.075 1.00 24.67 472 ALA A CA 1
ATOM 3674 C C . ALA A 1 472 ? -70.299 -14.598 32.254 1.00 24.67 472 ALA A C 1
ATOM 3676 O O . ALA A 1 472 ? -69.561 -15.577 32.230 1.00 24.67 472 ALA A O 1
ATOM 3677 N N . SER A 1 473 ? -70.000 -13.630 33.126 1.00 22.42 473 SER A N 1
ATOM 3678 C CA . SER A 1 473 ? -70.741 -13.200 34.329 1.00 22.42 473 SER A CA 1
ATOM 3679 C C . SER A 1 473 ? -70.709 -14.188 35.512 1.00 22.42 473 SER A C 1
ATOM 3681 O O . SER A 1 473 ? -71.366 -15.221 35.500 1.00 22.42 473 SER A O 1
ATOM 3683 N N . SER A 1 474 ? -69.964 -13.780 36.547 1.00 19.86 474 SER A N 1
ATOM 3684 C CA . SER A 1 474 ? -70.180 -13.931 38.000 1.00 19.86 474 SER A CA 1
ATOM 3685 C C . SER A 1 474 ? -71.295 -14.855 38.527 1.00 19.86 474 SER A C 1
ATOM 3687 O O . SER A 1 474 ? -72.467 -14.612 38.252 1.00 19.86 474 SER A O 1
ATOM 3689 N N . SER A 1 475 ? -70.969 -15.737 39.486 1.00 21.84 475 SER A N 1
ATOM 3690 C CA . SER A 1 475 ? -71.431 -15.653 40.895 1.00 21.84 475 SER A CA 1
ATOM 3691 C C . SER A 1 475 ? -71.217 -16.946 41.713 1.00 21.84 475 SER A C 1
ATOM 3693 O O . SER A 1 475 ? -71.460 -18.050 41.247 1.00 21.84 475 SER A O 1
ATOM 3695 N N . SER A 1 476 ? -70.827 -16.720 42.978 1.00 22.14 476 SER A N 1
ATOM 3696 C CA . SER A 1 476 ? -71.224 -17.407 44.226 1.00 22.14 476 SER A CA 1
ATOM 3697 C C . SER A 1 476 ? -70.844 -18.866 44.536 1.00 22.14 476 SER A C 1
ATOM 3699 O O . SER A 1 476 ? -71.302 -19.771 43.858 1.00 22.14 476 SER A O 1
ATOM 3701 N N . ARG A 1 477 ? -70.167 -19.002 45.704 1.00 20.28 477 ARG A N 1
ATOM 3702 C CA . ARG A 1 477 ? -70.453 -19.877 46.882 1.00 20.28 477 ARG A CA 1
ATOM 3703 C C . ARG A 1 477 ? -70.655 -21.379 46.591 1.00 20.28 477 ARG A C 1
ATOM 3705 O O . ARG A 1 477 ? -71.442 -21.746 45.746 1.00 20.28 477 ARG A O 1
ATOM 3712 N N . ASP A 1 478 ? -70.068 -22.333 47.306 1.00 22.66 478 ASP A N 1
ATOM 3713 C CA . ASP A 1 478 ? -70.067 -22.511 48.756 1.00 22.66 478 ASP A CA 1
ATOM 3714 C C . ASP A 1 478 ? -69.212 -23.756 49.099 1.00 22.66 478 ASP A C 1
ATOM 3716 O O . ASP A 1 478 ? -69.219 -24.728 48.352 1.00 22.66 478 ASP A O 1
ATOM 3720 N N . LYS A 1 479 ? -68.551 -23.702 50.263 1.00 21.75 479 LYS A N 1
ATOM 3721 C CA . LYS A 1 479 ? -68.338 -24.764 51.273 1.00 21.75 479 LYS A CA 1
ATOM 3722 C C . LYS A 1 479 ? -67.983 -26.197 50.845 1.00 21.75 479 LYS A C 1
ATOM 3724 O O . LYS A 1 479 ? -68.805 -26.899 50.273 1.00 21.75 479 LYS A O 1
ATOM 3729 N N . LEU A 1 480 ? -66.875 -26.688 51.413 1.00 30.38 480 LEU A N 1
ATOM 3730 C CA . LEU A 1 480 ? -66.845 -27.858 52.312 1.00 30.38 480 LEU A CA 1
ATOM 3731 C C . LEU A 1 480 ? -65.441 -27.996 52.940 1.00 30.38 480 LEU A C 1
ATOM 3733 O O . LEU A 1 480 ? -64.525 -28.506 52.307 1.00 30.38 480 LEU A O 1
ATOM 3737 N N . ASP A 1 481 ? -65.302 -27.556 54.192 1.00 22.39 481 ASP A N 1
ATOM 3738 C CA . ASP A 1 481 ? -64.258 -28.023 55.118 1.00 22.39 481 ASP A CA 1
ATOM 3739 C C . ASP A 1 481 ? -64.825 -29.183 55.955 1.00 22.39 481 ASP A C 1
ATOM 3741 O O . ASP A 1 481 ? -65.961 -29.081 56.438 1.00 22.39 481 ASP A O 1
ATOM 3745 N N . PRO A 1 482 ? -64.028 -30.229 56.230 1.00 30.55 482 PRO A N 1
ATOM 3746 C CA . PRO A 1 482 ? -64.128 -31.019 57.448 1.00 30.55 482 PRO A CA 1
ATOM 3747 C C . PRO A 1 482 ? -62.883 -30.849 58.353 1.00 30.55 482 PRO A C 1
ATOM 3749 O O . PRO A 1 482 ? -61.850 -30.338 57.922 1.00 30.55 482 PRO A O 1
ATOM 3752 N N . PRO A 1 483 ? -62.982 -31.220 59.644 1.00 22.61 483 PRO A N 1
ATOM 3753 C CA . PRO A 1 483 ? -62.234 -30.579 60.720 1.00 22.61 483 PRO A CA 1
ATOM 3754 C C . PRO A 1 483 ? -61.017 -31.368 61.230 1.00 22.61 483 PRO A C 1
ATOM 3756 O O . PRO A 1 483 ? -60.955 -32.585 61.121 1.00 22.61 483 PRO A O 1
ATOM 3759 N N . ARG A 1 484 ? -60.121 -30.605 61.877 1.00 20.98 484 ARG A N 1
ATOM 3760 C CA . ARG A 1 484 ? -59.309 -30.904 63.077 1.00 20.98 484 ARG A CA 1
ATOM 3761 C C . ARG A 1 484 ? -58.876 -32.358 63.311 1.00 20.98 484 ARG A C 1
ATOM 3763 O O . ARG A 1 484 ? -59.697 -33.180 63.682 1.00 20.98 484 ARG A O 1
ATOM 3770 N N . GLU A 1 485 ? -57.566 -32.543 63.464 1.00 23.53 485 GLU A N 1
ATOM 3771 C CA . GLU A 1 485 ? -57.038 -32.992 64.756 1.00 23.53 485 GLU A CA 1
ATOM 3772 C C . GLU A 1 485 ? -55.581 -32.569 64.964 1.00 23.53 485 GLU A C 1
ATOM 3774 O O . GLU A 1 485 ? -54.774 -32.448 64.046 1.00 23.53 485 GLU A O 1
ATOM 3779 N N . SER A 1 486 ? -55.320 -32.224 66.213 1.00 20.55 486 SER A N 1
ATOM 3780 C CA . SER A 1 486 ? -54.157 -31.545 66.749 1.00 20.55 486 SER A CA 1
ATOM 3781 C C . SER A 1 486 ? -53.251 -32.520 67.490 1.00 20.55 486 SER A C 1
ATOM 3783 O O . SER A 1 486 ? -53.758 -33.391 68.192 1.00 20.55 486 SER A O 1
ATOM 3785 N N . SER A 1 487 ? -51.952 -32.198 67.504 1.00 22.17 487 SER A N 1
ATOM 3786 C CA . SER A 1 487 ? -50.930 -32.613 68.487 1.00 22.17 487 SER A CA 1
ATOM 3787 C C . SER A 1 487 ? -50.445 -34.078 68.412 1.00 22.17 487 SER A C 1
ATOM 3789 O O . SER A 1 487 ? -51.196 -34.925 67.945 1.00 22.17 487 SER A O 1
ATOM 3791 N N . PRO A 1 488 ? -49.212 -34.414 68.865 1.00 25.38 488 PRO A N 1
ATOM 3792 C CA . PRO A 1 488 ? -48.318 -33.613 69.706 1.00 25.38 488 PRO A CA 1
ATOM 3793 C C . PRO A 1 488 ? -46.856 -33.481 69.228 1.00 25.38 488 PRO A C 1
ATOM 3795 O O . PRO A 1 488 ? -46.265 -34.361 68.609 1.00 25.38 488 PRO A O 1
ATOM 3798 N N . GLN A 1 489 ? -46.257 -32.357 69.628 1.00 22.94 489 GLN A N 1
ATOM 3799 C CA . GLN A 1 489 ? -44.812 -32.162 69.737 1.00 22.94 489 GLN A CA 1
ATOM 3800 C C . GLN A 1 489 ? -44.194 -33.130 70.761 1.00 22.94 489 GLN A C 1
ATOM 3802 O O . GLN A 1 489 ? -44.769 -33.318 71.836 1.00 22.94 489 GLN A O 1
ATOM 3807 N N . PRO A 1 490 ? -42.960 -33.599 70.523 1.00 28.27 490 PRO A N 1
ATOM 3808 C CA . PRO A 1 490 ? -42.009 -33.911 71.573 1.00 28.27 490 PRO A CA 1
ATOM 3809 C C . PRO A 1 490 ? -40.928 -32.826 71.680 1.00 28.27 490 PRO A C 1
ATOM 3811 O O . PRO A 1 490 ? -40.439 -32.258 70.706 1.00 28.27 490 PRO A O 1
ATOM 3814 N N . SER A 1 491 ? -40.599 -32.565 72.934 1.00 22.72 491 SER A N 1
ATOM 3815 C CA . SER A 1 491 ? -39.754 -31.534 73.522 1.00 22.72 491 SER A CA 1
ATOM 3816 C C . SER A 1 491 ? -38.238 -31.811 73.399 1.00 22.72 491 SER A C 1
ATOM 3818 O O . SER A 1 491 ? -37.828 -32.898 72.992 1.00 22.72 491 SER A O 1
ATOM 3820 N N . PRO A 1 492 ? -37.381 -30.837 73.773 1.00 30.31 492 PRO A N 1
ATOM 3821 C CA . PRO A 1 492 ? -35.965 -30.798 73.420 1.00 30.31 492 PRO A CA 1
ATOM 3822 C C . PRO A 1 492 ? -35.068 -31.514 74.439 1.00 30.31 492 PRO A C 1
ATOM 3824 O O . PRO A 1 492 ? -35.319 -31.479 75.645 1.00 30.31 492 PRO A O 1
ATOM 3827 N N . ARG A 1 493 ? -33.948 -32.075 73.967 1.00 24.33 493 ARG A N 1
ATOM 3828 C CA . ARG A 1 493 ? -32.797 -32.408 74.817 1.00 24.33 493 ARG A CA 1
ATOM 3829 C C . ARG A 1 493 ? -31.496 -31.883 74.223 1.00 24.33 493 ARG A C 1
ATOM 3831 O O . ARG A 1 493 ? -31.103 -32.185 73.104 1.00 24.33 493 ARG A O 1
ATOM 3838 N N . THR A 1 494 ? -30.875 -31.057 75.045 1.00 21.16 494 THR A N 1
ATOM 3839 C CA . THR A 1 494 ? -29.574 -30.409 74.967 1.00 21.16 494 THR A CA 1
ATOM 3840 C C . THR A 1 494 ? -28.421 -31.378 75.256 1.00 21.16 494 THR A C 1
ATOM 3842 O O . THR A 1 494 ? -28.535 -32.178 76.175 1.00 21.16 494 THR A O 1
ATOM 3845 N N . ARG A 1 495 ? -27.299 -31.162 74.539 1.00 22.78 495 ARG A N 1
ATOM 3846 C CA . ARG A 1 495 ? -25.867 -31.357 74.904 1.00 22.78 495 ARG A CA 1
ATOM 3847 C C . ARG A 1 495 ? -25.397 -32.757 75.374 1.00 22.78 495 ARG A C 1
ATOM 3849 O O . ARG A 1 495 ? -26.022 -33.378 76.222 1.00 22.78 495 ARG A O 1
ATOM 3856 N N . PRO A 1 496 ? -24.211 -33.206 74.909 1.00 22.59 496 PRO A N 1
ATOM 3857 C CA . PRO A 1 496 ? -22.979 -32.686 75.506 1.00 22.59 496 PRO A CA 1
ATOM 3858 C C . PRO A 1 496 ? -21.832 -32.382 74.532 1.00 22.59 496 PRO A C 1
ATOM 3860 O O . PRO A 1 496 ? -21.573 -33.067 73.551 1.00 22.59 496 PRO A O 1
ATOM 3863 N N . THR A 1 497 ? -21.118 -31.324 74.894 1.00 20.48 497 THR A N 1
ATOM 3864 C CA . THR A 1 497 ? -19.739 -30.997 74.538 1.00 20.48 497 THR A CA 1
ATOM 3865 C C . THR A 1 497 ? -18.758 -31.998 75.146 1.00 20.48 497 THR A C 1
ATOM 3867 O O . THR A 1 497 ? -18.763 -32.167 76.364 1.00 20.48 497 THR A O 1
ATOM 3870 N N . THR A 1 498 ? -17.831 -32.513 74.340 1.00 26.58 498 THR A N 1
ATOM 3871 C CA . THR A 1 498 ? -16.506 -32.960 74.796 1.00 26.58 498 THR A CA 1
ATOM 3872 C C . THR A 1 498 ? -15.457 -32.561 73.765 1.00 26.58 498 THR A C 1
ATOM 3874 O O . THR A 1 498 ? -15.484 -32.989 72.615 1.00 26.58 498 THR A O 1
ATOM 3877 N N . GLN A 1 499 ? -14.564 -31.683 74.214 1.00 19.02 499 GLN A N 1
ATOM 3878 C CA . GLN A 1 499 ? -13.270 -31.358 73.628 1.00 19.02 499 GLN A CA 1
ATOM 3879 C C . GLN A 1 499 ? -12.354 -32.593 73.668 1.00 19.02 499 GLN A C 1
ATOM 3881 O O . GLN A 1 499 ? -12.396 -33.318 74.658 1.00 19.02 499 GLN A O 1
ATOM 3886 N N . PHE A 1 500 ? -11.490 -32.783 72.666 1.00 21.89 500 PHE A N 1
ATOM 3887 C CA . PHE A 1 500 ? -10.024 -32.641 72.773 1.00 21.89 500 PHE A CA 1
ATOM 3888 C C . PHE A 1 500 ? -9.263 -33.414 71.677 1.00 21.89 500 PHE A C 1
ATOM 3890 O O . PHE A 1 500 ? -9.441 -34.612 71.505 1.00 21.89 500 PHE A O 1
ATOM 3897 N N . ARG A 1 501 ? -8.286 -32.684 71.116 1.00 20.55 501 ARG A N 1
ATOM 3898 C CA . ARG A 1 501 ? -6.923 -33.080 70.712 1.00 20.55 501 ARG A CA 1
ATOM 3899 C C . ARG A 1 501 ? -6.644 -33.723 69.345 1.00 20.55 501 ARG A C 1
ATOM 3901 O O . ARG A 1 501 ? -6.927 -34.885 69.094 1.00 20.55 501 ARG A O 1
ATOM 3908 N N . ASN A 1 502 ? -5.915 -32.922 68.560 1.00 21.25 502 ASN A N 1
ATOM 3909 C CA . ASN A 1 502 ? -4.751 -33.259 67.737 1.00 21.25 502 ASN A CA 1
ATOM 3910 C C . ASN A 1 502 ? -4.031 -34.546 68.175 1.00 21.25 502 ASN A C 1
ATOM 3912 O O . ASN A 1 502 ? -3.643 -34.654 69.336 1.00 21.25 502 ASN A O 1
ATOM 3916 N N . ASP A 1 503 ? -3.742 -35.439 67.233 1.00 22.77 503 ASP A N 1
ATOM 3917 C CA . ASP A 1 503 ? -2.394 -35.510 66.670 1.00 22.77 503 ASP A CA 1
ATOM 3918 C C . ASP A 1 503 ? -2.348 -36.364 65.403 1.00 22.77 503 ASP A C 1
ATOM 3920 O O . ASP A 1 503 ? -3.186 -37.224 65.142 1.00 22.77 503 ASP A O 1
ATOM 3924 N N . ALA A 1 504 ? -1.366 -36.004 64.591 1.00 21.52 504 ALA A N 1
ATOM 3925 C CA . ALA A 1 504 ? -1.085 -36.484 63.263 1.00 21.52 504 ALA A CA 1
ATOM 3926 C C . ALA A 1 504 ? -0.628 -37.947 63.214 1.00 21.52 504 ALA A C 1
ATOM 3928 O O . ALA A 1 504 ? 0.063 -38.441 64.104 1.00 21.52 504 ALA A O 1
ATOM 3929 N N . GLY A 1 505 ? -0.856 -38.548 62.049 1.00 20.83 505 GLY A N 1
ATOM 3930 C CA . GLY A 1 505 ? 0.035 -39.560 61.505 1.00 20.83 505 GLY A CA 1
ATOM 3931 C C . GLY A 1 505 ? -0.607 -40.919 61.275 1.00 20.83 505 GLY A C 1
ATOM 3932 O O . GLY A 1 505 ? -1.303 -41.457 62.123 1.00 20.83 505 GLY A O 1
ATOM 3933 N N . TYR A 1 506 ? -0.216 -41.483 60.135 1.00 20.80 506 TYR A N 1
ATOM 3934 C CA . TYR A 1 506 ? -0.255 -42.896 59.775 1.00 20.80 506 TYR A CA 1
ATOM 3935 C C . TYR A 1 506 ? -1.528 -43.464 59.128 1.00 20.80 506 TYR A C 1
ATOM 3937 O O . TYR A 1 506 ? -2.520 -43.779 59.764 1.00 20.80 506 TYR A O 1
ATOM 3945 N N . SER A 1 507 ? -1.336 -43.747 57.832 1.00 20.80 507 SER A N 1
ATOM 3946 C CA . SER A 1 507 ? -1.371 -45.104 57.270 1.00 20.80 507 SER A CA 1
ATOM 3947 C C . SER A 1 507 ? -2.729 -45.790 57.111 1.00 20.80 507 SER A C 1
ATOM 3949 O O . SER A 1 507 ? -3.278 -46.335 58.057 1.00 20.80 507 SER A O 1
ATOM 3951 N N . SER A 1 508 ? -3.141 -45.908 55.841 1.00 21.39 508 SER A N 1
ATOM 3952 C CA . SER A 1 508 ? -3.302 -47.197 55.137 1.00 21.39 508 SER A CA 1
ATOM 3953 C C . SER A 1 508 ? -3.752 -48.382 56.001 1.00 21.39 508 SER A C 1
ATOM 3955 O O . SER A 1 508 ? -2.911 -48.916 56.711 1.00 21.39 508 SER A O 1
ATOM 3957 N N . TYR A 1 509 ? -5.005 -48.822 55.838 1.00 22.75 509 TYR A N 1
ATOM 3958 C CA . TYR A 1 509 ? -5.488 -50.215 55.688 1.00 22.75 509 TYR A CA 1
ATOM 3959 C C . TYR A 1 509 ? -6.971 -50.099 55.261 1.00 22.75 509 TYR A C 1
ATOM 3961 O O . TYR A 1 509 ? -7.743 -49.399 55.905 1.00 22.75 509 TYR A O 1
ATOM 3969 N N . ASN A 1 510 ? -7.310 -50.426 54.013 1.00 20.67 510 ASN A N 1
ATOM 3970 C CA . ASN A 1 510 ? -7.767 -51.735 53.529 1.00 20.67 510 ASN A CA 1
ATOM 3971 C C . ASN A 1 510 ? -9.093 -52.229 54.136 1.00 20.67 510 ASN A C 1
ATOM 3973 O O . ASN A 1 510 ? -9.141 -52.545 55.316 1.00 20.67 510 ASN A O 1
ATOM 3977 N N . VAL A 1 511 ? -10.059 -52.396 53.218 1.00 22.05 511 VAL A N 1
ATOM 3978 C CA . VAL A 1 511 ? -10.897 -53.596 53.028 1.00 22.05 511 VAL A CA 1
ATOM 3979 C C . VAL A 1 511 ? -11.867 -53.923 54.169 1.00 22.05 511 VAL A C 1
ATOM 3981 O O . VAL A 1 511 ? -11.456 -54.417 55.206 1.00 22.05 511 VAL A O 1
ATOM 3984 N N . ASP A 1 512 ? -13.164 -53.679 53.952 1.00 24.02 512 ASP A N 1
ATOM 3985 C CA . ASP A 1 512 ? -14.127 -54.773 53.764 1.00 24.02 512 ASP A CA 1
ATOM 3986 C C . ASP A 1 512 ? -15.538 -54.272 53.403 1.00 24.02 512 ASP A C 1
ATOM 3988 O O . ASP A 1 512 ? -16.013 -53.251 53.897 1.00 24.02 512 ASP A O 1
ATOM 3992 N N . GLU A 1 513 ? -16.125 -55.038 52.480 1.00 23.11 513 GLU A N 1
ATOM 3993 C CA . GLU A 1 513 ? -17.526 -55.469 52.355 1.00 23.11 513 GLU A CA 1
ATOM 3994 C C . GLU A 1 513 ? -18.649 -54.417 52.331 1.00 23.11 513 GLU A C 1
ATOM 3996 O O . GLU A 1 513 ? -18.950 -53.700 53.278 1.00 23.11 513 GLU A O 1
ATOM 4001 N N . GLU A 1 514 ? -19.278 -54.256 51.163 1.00 22.08 514 GLU A N 1
ATOM 4002 C CA . GLU A 1 514 ? -20.544 -54.934 50.831 1.00 22.08 514 GLU A CA 1
ATOM 4003 C C . GLU A 1 514 ? -21.659 -54.654 51.849 1.00 22.08 514 GLU A C 1
ATOM 4005 O O . GLU A 1 514 ? -21.697 -55.250 52.914 1.00 22.08 514 GLU A O 1
ATOM 4010 N N . LEU A 1 515 ? -22.658 -53.852 51.463 1.00 24.91 515 LEU A N 1
ATOM 4011 C CA . LEU A 1 515 ? -24.050 -54.310 51.491 1.00 24.91 515 LEU A CA 1
ATOM 4012 C C . LEU A 1 515 ? -25.008 -53.283 50.853 1.00 24.91 515 LEU A C 1
ATOM 4014 O O . LEU A 1 515 ? -25.205 -52.177 51.342 1.00 24.91 515 LEU A O 1
ATOM 4018 N N . ARG A 1 516 ? -25.703 -53.773 49.822 1.00 22.42 516 ARG A N 1
ATOM 4019 C CA . ARG A 1 516 ? -27.128 -53.550 49.513 1.00 22.42 516 ARG A CA 1
ATOM 4020 C C . ARG A 1 516 ? -27.607 -52.153 49.101 1.00 22.42 516 ARG A C 1
ATOM 4022 O O . ARG A 1 516 ? -28.116 -51.357 49.881 1.00 22.42 516 ARG A O 1
ATOM 4029 N N . LEU A 1 517 ? -27.705 -52.036 47.776 1.00 20.56 517 LEU A N 1
ATOM 4030 C CA . LEU A 1 517 ? -28.960 -51.750 47.068 1.00 20.56 517 LEU A CA 1
ATOM 4031 C C . LEU A 1 517 ? -30.207 -52.239 47.829 1.00 20.56 517 LEU A C 1
ATOM 4033 O O . LEU A 1 517 ? -30.407 -53.444 47.955 1.00 20.56 517 LEU A O 1
ATOM 4037 N N . SER A 1 518 ? -31.053 -51.302 48.258 1.00 21.25 518 SER A N 1
ATOM 4038 C CA . SER A 1 518 ? -32.512 -51.286 48.046 1.00 21.25 518 SER A CA 1
ATOM 4039 C C . S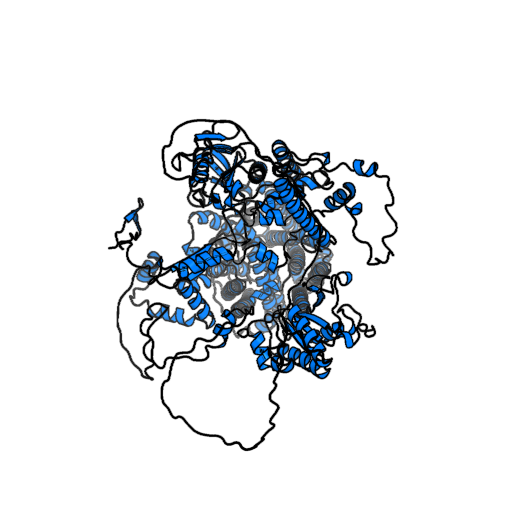ER A 1 518 ? -33.165 -50.373 49.083 1.00 21.25 518 SER A C 1
ATOM 4041 O O . SER A 1 518 ? -33.251 -50.752 50.248 1.00 21.25 518 SER A O 1
ATOM 4043 N N . GLN A 1 519 ? -33.672 -49.215 48.662 1.00 26.30 519 GLN A N 1
ATOM 4044 C CA . GLN A 1 519 ? -34.930 -48.659 49.169 1.00 26.30 519 GLN A CA 1
ATOM 4045 C C . GLN A 1 519 ? -35.334 -47.452 48.321 1.00 26.30 519 GLN A C 1
ATOM 4047 O O . GLN A 1 519 ? -34.745 -46.379 48.386 1.00 26.30 519 GLN A O 1
ATOM 4052 N N . ALA A 1 520 ? -36.354 -47.679 47.499 1.00 22.48 520 ALA A N 1
ATOM 4053 C CA . ALA A 1 520 ? -37.179 -46.636 46.926 1.00 22.48 520 ALA A CA 1
ATOM 4054 C C . ALA A 1 520 ? -38.075 -46.054 48.036 1.00 22.48 520 ALA A C 1
ATOM 4056 O O . ALA A 1 520 ? -38.731 -46.803 48.760 1.00 22.48 520 ALA A O 1
ATOM 4057 N N . GLY A 1 521 ? -38.095 -44.728 48.156 1.00 24.59 521 GLY A N 1
ATOM 4058 C CA . GLY A 1 521 ? -38.897 -43.938 49.095 1.00 24.59 521 GLY A CA 1
ATOM 4059 C C . GLY A 1 521 ? -38.979 -42.481 48.607 1.00 24.59 521 GLY A C 1
ATOM 4060 O O . GLY A 1 521 ? -38.181 -42.095 47.759 1.00 24.59 521 GLY A O 1
ATOM 4061 N N . PRO A 1 522 ? -39.985 -41.697 49.028 1.00 31.80 522 PRO A N 1
ATOM 4062 C CA . PRO A 1 522 ? -41.003 -41.192 48.104 1.00 31.80 522 PRO A CA 1
ATOM 4063 C C . PRO A 1 522 ? -40.795 -39.758 47.589 1.00 31.80 522 PRO A C 1
ATOM 4065 O O . PRO A 1 522 ? -40.304 -38.888 48.297 1.00 31.80 522 PRO A O 1
ATOM 4068 N N . SER A 1 523 ? -41.288 -39.546 46.361 1.00 23.47 523 SER A N 1
ATOM 4069 C CA . SER A 1 523 ? -41.875 -38.323 45.782 1.00 23.47 523 SER A CA 1
ATOM 4070 C C . SER A 1 523 ? -41.763 -37.042 46.627 1.00 23.47 523 SER A C 1
ATOM 4072 O O . SER A 1 523 ? -42.684 -36.703 47.373 1.00 23.47 523 SER A O 1
ATOM 4074 N N . ALA A 1 524 ? -40.685 -36.283 46.427 1.00 31.11 524 ALA A N 1
ATOM 4075 C CA . ALA A 1 524 ? -40.610 -34.871 46.790 1.00 31.11 524 ALA A CA 1
ATOM 4076 C C . ALA A 1 524 ? -40.905 -34.008 45.552 1.00 31.11 524 ALA A C 1
ATOM 4078 O O . ALA A 1 524 ? -40.495 -34.335 44.439 1.00 31.11 524 ALA A O 1
ATOM 4079 N N . ALA A 1 525 ? -41.677 -32.944 45.764 1.00 27.58 525 ALA A N 1
ATOM 4080 C CA . ALA A 1 525 ? -42.149 -32.000 44.758 1.00 27.58 525 ALA A CA 1
ATOM 4081 C C . ALA A 1 525 ? -41.011 -31.420 43.885 1.00 27.58 525 ALA A C 1
ATOM 4083 O O . ALA A 1 525 ? -39.890 -31.271 44.371 1.00 27.58 525 ALA A O 1
ATOM 4084 N N . PRO A 1 526 ? -41.287 -31.076 42.612 1.00 25.38 526 PRO A N 1
ATOM 4085 C CA . PRO A 1 526 ? -40.271 -30.616 41.673 1.00 25.38 526 PRO A CA 1
ATOM 4086 C C . PRO A 1 526 ? -39.727 -29.245 42.093 1.00 25.38 526 PRO A C 1
ATOM 4088 O O . PRO A 1 526 ? -40.433 -28.243 42.014 1.00 25.38 526 PRO A O 1
ATOM 4091 N N . SER A 1 527 ? -38.467 -29.199 42.524 1.00 29.25 527 SER A N 1
ATOM 4092 C CA . SER A 1 527 ? -37.663 -27.979 42.476 1.00 29.25 527 SER A CA 1
ATOM 4093 C C . SER A 1 527 ? -36.950 -27.935 41.128 1.00 29.25 527 SER A C 1
ATOM 4095 O O . SER A 1 527 ? -36.292 -28.902 40.741 1.00 29.25 527 SER A O 1
ATOM 4097 N N . GLU A 1 528 ? -37.091 -26.827 40.406 1.00 29.98 528 GLU A N 1
ATOM 4098 C CA . GLU A 1 528 ? -36.421 -26.564 39.132 1.00 29.98 528 GLU A CA 1
ATOM 4099 C C . GLU A 1 528 ? -34.918 -26.323 39.356 1.00 29.98 528 GLU A C 1
ATOM 4101 O O . GLU A 1 528 ? -34.421 -25.205 39.295 1.00 29.98 528 GLU A O 1
ATOM 4106 N N . SER A 1 529 ? -34.172 -27.388 39.639 1.00 33.28 529 SER A N 1
ATOM 4107 C CA . SER A 1 529 ? -32.716 -27.402 39.536 1.00 33.28 529 SER A CA 1
ATOM 4108 C C . SER A 1 529 ? -32.291 -28.661 38.785 1.00 33.28 529 SER A C 1
ATOM 4110 O O . SER A 1 529 ? -32.477 -29.802 39.203 1.00 33.28 529 SER A O 1
ATOM 4112 N N . THR A 1 530 ? -31.809 -28.432 37.571 1.00 30.59 530 THR A N 1
ATOM 4113 C CA . THR A 1 530 ? -31.478 -29.440 36.571 1.00 30.59 530 THR A CA 1
ATOM 4114 C C . THR A 1 530 ? -30.361 -30.351 37.082 1.00 30.59 530 THR A C 1
ATOM 4116 O O . THR A 1 530 ? -29.272 -29.874 37.398 1.00 30.59 530 THR A O 1
ATOM 4119 N N . ALA A 1 531 ? -30.592 -31.669 37.074 1.00 35.41 531 ALA A N 1
ATOM 4120 C CA . ALA A 1 531 ? -29.620 -32.710 37.444 1.00 35.41 531 ALA A CA 1
ATOM 4121 C C . ALA A 1 531 ? -28.257 -32.603 36.718 1.00 35.41 531 ALA A C 1
ATOM 4123 O O . ALA A 1 531 ? -27.255 -33.136 37.181 1.00 35.41 531 ALA A O 1
ATOM 4124 N N . LEU A 1 532 ? -28.193 -31.842 35.621 1.00 31.53 532 LEU A N 1
ATOM 4125 C CA . LEU A 1 532 ? -26.970 -31.528 34.881 1.00 31.53 532 LEU A CA 1
ATOM 4126 C C . LEU A 1 532 ? -25.890 -30.807 35.703 1.00 31.53 532 LEU A C 1
ATOM 4128 O O . LEU A 1 532 ? -24.713 -30.981 35.408 1.00 31.53 532 LEU A O 1
ATOM 4132 N N . LEU A 1 533 ? -26.252 -30.010 36.716 1.00 32.59 533 LEU A N 1
ATOM 4133 C CA . LEU A 1 533 ? -25.250 -29.321 37.543 1.00 32.59 533 LEU A CA 1
ATOM 4134 C C . LEU A 1 533 ? -24.653 -30.221 38.630 1.00 32.59 533 LEU A C 1
ATOM 4136 O O . LEU A 1 533 ? -23.557 -29.947 39.115 1.00 32.59 533 LEU A O 1
ATOM 4140 N N . GLN A 1 534 ? -25.341 -31.302 38.994 1.00 32.72 534 GLN A N 1
ATOM 4141 C CA . GLN A 1 534 ? -24.906 -32.170 40.084 1.00 32.72 534 GLN A CA 1
ATOM 4142 C C . GLN A 1 534 ? -23.920 -33.247 39.610 1.00 32.72 534 GLN A C 1
ATOM 4144 O O . GLN A 1 534 ? -22.999 -33.582 40.353 1.00 32.72 534 GLN A O 1
ATOM 4149 N N . ASP A 1 535 ? -24.035 -33.697 38.355 1.00 31.98 535 ASP A N 1
ATOM 4150 C CA . ASP A 1 535 ? -23.105 -34.673 37.767 1.00 31.98 535 ASP A CA 1
ATOM 4151 C C . ASP A 1 535 ? -21.742 -34.062 37.398 1.00 31.98 535 ASP A C 1
ATOM 4153 O O . ASP A 1 535 ? -20.720 -34.734 37.489 1.00 31.98 535 ASP A O 1
ATOM 4157 N N . VAL A 1 536 ? -21.678 -32.771 37.047 1.00 35.25 536 VAL A N 1
ATOM 4158 C CA . VAL A 1 536 ? -20.401 -32.126 36.673 1.00 35.25 536 VAL A CA 1
ATOM 4159 C C . VAL A 1 536 ? -19.532 -31.801 37.895 1.00 35.25 536 VAL A C 1
ATOM 4161 O O . VAL A 1 536 ? -18.309 -31.731 37.782 1.00 35.25 536 VAL A O 1
ATOM 4164 N N . LEU A 1 537 ? -20.131 -31.631 39.077 1.00 29.67 537 LEU A N 1
ATOM 4165 C CA . LEU A 1 537 ? -19.398 -31.243 40.287 1.00 29.67 537 LEU A CA 1
ATOM 4166 C C . LEU A 1 537 ? -18.851 -32.426 41.104 1.00 29.67 537 LEU A C 1
ATOM 4168 O O . LEU A 1 537 ? -18.002 -32.193 41.965 1.00 29.67 537 LEU A O 1
ATOM 4172 N N . ASN A 1 538 ? -19.276 -33.669 40.842 1.00 30.20 538 ASN A N 1
ATOM 4173 C CA . ASN A 1 538 ? -18.965 -34.802 41.726 1.00 30.20 538 ASN A CA 1
ATOM 4174 C C . ASN A 1 538 ? -17.961 -35.848 41.213 1.00 30.20 538 ASN A C 1
ATOM 4176 O O . ASN A 1 538 ? -17.563 -36.704 42.003 1.00 30.20 538 ASN A O 1
ATOM 4180 N N . ASP A 1 539 ? -17.430 -35.749 39.994 1.00 29.83 539 ASP A N 1
ATOM 4181 C CA . ASP A 1 539 ? -16.370 -36.667 39.543 1.00 29.83 539 ASP A CA 1
ATOM 4182 C C . ASP A 1 539 ? -14.961 -36.150 39.878 1.00 29.83 539 ASP A C 1
ATOM 4184 O O . ASP A 1 539 ? -14.169 -35.730 39.034 1.00 29.83 539 ASP A O 1
ATOM 4188 N N . ARG A 1 540 ? -14.619 -36.231 41.169 1.00 25.64 540 ARG A N 1
ATOM 4189 C CA . ARG A 1 540 ? -13.233 -36.230 41.669 1.00 25.64 540 ARG A CA 1
ATOM 4190 C C . ARG A 1 540 ? -12.803 -37.632 42.106 1.00 25.64 540 ARG A C 1
ATOM 4192 O O . ARG A 1 540 ? -12.254 -37.779 43.186 1.00 25.64 540 ARG A O 1
ATOM 4199 N N . HIS A 1 541 ? -13.000 -38.668 41.290 1.00 27.53 541 HIS A N 1
ATOM 4200 C CA . HIS A 1 541 ? -12.340 -39.960 41.521 1.00 27.53 541 HIS A CA 1
ATOM 4201 C C . HIS A 1 541 ? -12.003 -40.687 40.211 1.00 27.53 541 HIS A C 1
ATOM 4203 O O . HIS A 1 541 ? -12.823 -41.383 39.621 1.00 27.53 541 HIS A O 1
ATOM 4209 N N . CYS A 1 542 ? -10.735 -40.570 39.798 1.00 25.08 542 CYS A N 1
ATOM 4210 C CA . CYS A 1 542 ? -10.116 -41.435 38.797 1.00 25.08 542 CYS A CA 1
ATOM 4211 C C . CYS A 1 542 ? -10.107 -42.884 39.302 1.00 25.08 542 CYS A C 1
ATOM 4213 O O . CYS A 1 542 ? -9.296 -43.254 40.152 1.00 25.08 542 CYS A O 1
ATOM 4215 N N . SER A 1 543 ? -10.997 -43.711 38.770 1.00 27.17 543 SER A N 1
ATOM 4216 C CA . SER A 1 543 ? -11.082 -45.139 39.056 1.00 27.17 543 SER A CA 1
ATOM 4217 C C . SER A 1 543 ? -10.452 -45.933 37.913 1.00 27.17 543 SER A C 1
ATOM 4219 O O . SER A 1 543 ? -11.155 -46.439 37.057 1.00 27.17 543 SER A O 1
ATOM 4221 N N . HIS A 1 544 ? -9.119 -46.035 37.872 1.00 26.69 544 HIS A N 1
ATOM 4222 C CA . HIS A 1 544 ? -8.438 -47.215 37.315 1.00 26.69 544 HIS A CA 1
ATOM 4223 C C . HIS A 1 544 ? -6.932 -47.194 37.617 1.00 26.69 544 HIS A C 1
ATOM 4225 O O . HIS A 1 544 ? -6.186 -46.347 37.132 1.00 26.69 544 HIS A O 1
ATOM 4231 N N . ALA A 1 545 ? -6.477 -48.186 38.386 1.00 31.66 545 ALA A N 1
ATOM 4232 C CA . ALA A 1 545 ? -5.071 -48.554 38.519 1.00 31.66 545 ALA A CA 1
ATOM 4233 C C . ALA A 1 545 ? -4.759 -49.669 37.501 1.00 31.66 545 ALA A C 1
ATOM 4235 O O . ALA A 1 545 ? -4.911 -50.851 37.793 1.00 31.66 545 ALA A O 1
ATOM 4236 N N . GLY A 1 546 ? -4.400 -49.290 36.271 1.00 25.56 546 GLY A N 1
ATOM 4237 C CA . GLY A 1 546 ? -4.018 -50.214 35.195 1.00 25.56 546 GLY A CA 1
ATOM 4238 C C . GLY A 1 546 ? -3.981 -49.528 33.826 1.00 25.56 546 GLY A C 1
ATOM 4239 O O . GLY A 1 546 ? -4.787 -48.637 33.562 1.00 25.56 546 GLY A O 1
ATOM 4240 N N . SER A 1 547 ? -3.036 -49.906 32.953 1.00 26.42 547 SER A N 1
ATOM 4241 C CA . SER A 1 547 ? -2.896 -49.302 31.620 1.00 26.42 547 SER A CA 1
ATOM 4242 C C . SER A 1 547 ? -4.059 -49.708 30.708 1.00 26.42 547 SER A C 1
ATOM 4244 O O . SER A 1 547 ? -4.141 -50.820 30.189 1.00 26.42 547 SER A O 1
ATOM 4246 N N . CYS A 1 548 ? -4.997 -48.785 30.522 1.00 28.47 548 CYS A N 1
ATOM 4247 C CA . CYS A 1 548 ? -6.175 -48.990 29.693 1.00 28.47 548 CYS A CA 1
ATOM 4248 C C . CYS A 1 548 ? -5.873 -48.545 28.253 1.00 28.47 548 CYS A C 1
ATOM 4250 O O . CYS A 1 548 ? -5.823 -47.355 27.954 1.00 28.47 548 CYS A O 1
ATOM 4252 N N . ASN A 1 549 ? -5.680 -49.516 27.359 1.00 27.08 549 ASN A N 1
ATOM 4253 C CA . ASN A 1 549 ? -5.435 -49.329 25.924 1.00 27.08 549 ASN A CA 1
ATOM 4254 C C . ASN A 1 549 ? -6.743 -49.205 25.115 1.00 27.08 549 ASN A C 1
ATOM 4256 O O . ASN A 1 549 ? -7.029 -50.048 24.268 1.00 27.08 549 ASN A O 1
ATOM 4260 N N . HIS A 1 550 ? -7.530 -48.150 25.331 1.00 31.66 550 HIS A N 1
ATOM 4261 C CA . HIS A 1 550 ? -8.564 -47.754 24.364 1.00 31.66 550 HIS A CA 1
ATOM 4262 C C . HIS A 1 550 ? -8.373 -46.280 24.005 1.00 31.66 550 HIS A C 1
ATOM 4264 O O . HIS A 1 550 ? -8.521 -45.381 24.826 1.00 31.66 550 HIS A O 1
ATOM 4270 N N . GLY A 1 551 ? -7.897 -46.069 22.778 1.00 31.39 551 GLY A N 1
ATOM 4271 C CA . GLY A 1 551 ? -7.470 -44.782 22.257 1.00 31.39 551 GLY A CA 1
ATOM 4272 C C . GLY A 1 551 ? -8.516 -44.124 21.367 1.00 31.39 551 GLY A C 1
ATOM 4273 O O . GLY A 1 551 ? -9.198 -44.789 20.593 1.00 31.39 551 GLY A O 1
ATOM 4274 N N . THR A 1 552 ? -8.528 -42.793 21.420 1.00 31.34 552 THR A N 1
ATOM 4275 C CA . THR A 1 552 ? -9.239 -41.904 20.482 1.00 31.34 552 THR A CA 1
ATOM 4276 C C . THR A 1 552 ? -8.265 -41.160 19.554 1.00 31.34 552 THR A C 1
ATOM 4278 O O . THR A 1 552 ? -8.633 -40.206 18.884 1.00 31.34 552 THR A O 1
ATOM 4281 N N . PHE A 1 553 ? -7.006 -41.597 19.454 1.00 28.41 553 PHE A N 1
ATOM 4282 C CA . PHE A 1 553 ? -6.059 -41.076 18.465 1.00 28.41 553 PHE A CA 1
ATOM 4283 C C . PHE A 1 553 ? -5.250 -42.227 17.855 1.00 28.41 553 PHE A C 1
ATOM 4285 O O . PHE A 1 553 ? -4.806 -43.121 18.570 1.00 28.41 553 PHE A O 1
ATOM 4292 N N . SER A 1 554 ? -5.122 -42.192 16.525 1.00 28.53 554 SER A N 1
ATOM 4293 C CA . SER A 1 554 ? -4.439 -43.135 15.621 1.00 28.53 554 SER A CA 1
ATOM 4294 C C . SER A 1 554 ? -3.192 -43.830 16.198 1.00 28.53 554 SER A C 1
ATOM 4296 O O . SER A 1 554 ? -2.471 -43.206 16.981 1.00 28.53 554 SER A O 1
ATOM 4298 N N . PRO A 1 555 ? -2.869 -45.067 15.758 1.00 27.95 555 PRO A N 1
ATOM 4299 C CA . PRO A 1 555 ? -1.778 -45.864 16.314 1.00 27.95 555 PRO A CA 1
ATOM 4300 C C . PRO A 1 555 ? -0.459 -45.092 16.251 1.00 27.95 555 PRO A C 1
ATOM 4302 O O . PRO A 1 555 ? 0.105 -44.874 15.179 1.00 27.95 555 PRO A O 1
ATOM 4305 N N . ARG A 1 556 ? 0.029 -44.667 17.420 1.00 26.38 556 ARG A N 1
ATOM 4306 C CA . ARG A 1 556 ? 1.393 -44.163 17.564 1.00 26.38 556 ARG A CA 1
ATOM 4307 C C . ARG A 1 556 ? 2.334 -45.321 17.201 1.00 26.38 556 ARG A C 1
ATOM 4309 O O . ARG A 1 556 ? 2.198 -46.386 17.806 1.00 26.38 556 ARG A O 1
ATOM 4316 N N . PRO A 1 557 ? 3.282 -45.161 16.257 1.00 26.91 557 PRO A N 1
ATOM 4317 C CA . PRO A 1 557 ? 4.433 -46.055 16.202 1.00 26.91 557 PRO A CA 1
ATOM 4318 C C . PRO A 1 557 ? 5.045 -46.059 17.599 1.00 26.91 557 PRO A C 1
ATOM 4320 O O . PRO A 1 557 ? 5.156 -44.986 18.195 1.00 26.91 557 PRO A O 1
ATOM 4323 N N . ALA A 1 558 ? 5.358 -47.241 18.134 1.00 26.38 558 ALA A N 1
ATOM 4324 C CA . ALA A 1 558 ? 5.912 -47.394 19.471 1.00 26.38 558 ALA A CA 1
ATOM 4325 C C . ALA A 1 558 ? 7.033 -46.367 19.688 1.00 26.38 558 ALA A C 1
ATOM 4327 O O . ALA A 1 558 ? 8.108 -46.475 19.099 1.00 26.38 558 ALA A O 1
ATOM 4328 N N . SER A 1 559 ? 6.761 -45.340 20.495 1.00 27.50 559 SER A N 1
ATOM 4329 C CA . SER A 1 559 ? 7.809 -44.477 21.020 1.00 27.50 559 SER A CA 1
ATOM 4330 C C . SER A 1 559 ? 8.750 -45.405 21.782 1.00 27.50 559 SER A C 1
ATOM 4332 O O . SER A 1 559 ? 8.249 -46.141 22.641 1.00 27.50 559 SER A O 1
ATOM 4334 N N . PRO A 1 560 ? 10.057 -45.455 21.465 1.00 25.58 560 PRO A N 1
ATOM 4335 C CA . PRO A 1 560 ? 10.969 -46.322 22.188 1.00 25.58 560 PRO A CA 1
ATOM 4336 C C . PRO A 1 560 ? 10.819 -46.023 23.673 1.00 25.58 560 PRO A C 1
ATOM 4338 O O . PRO A 1 560 ? 10.795 -44.853 24.070 1.00 25.58 560 PRO A O 1
ATOM 4341 N N . ALA A 1 561 ? 10.650 -47.085 24.461 1.00 26.33 561 ALA A N 1
ATOM 4342 C CA . ALA A 1 561 ? 10.713 -46.996 25.905 1.00 26.33 561 ALA A CA 1
ATOM 4343 C C . ALA A 1 561 ? 11.949 -46.171 26.277 1.00 26.33 561 ALA A C 1
ATOM 4345 O O . ALA A 1 561 ? 13.000 -46.324 25.651 1.00 26.33 561 ALA A O 1
ATOM 4346 N N . LEU A 1 562 ? 11.779 -45.282 27.255 1.00 25.77 562 LEU A N 1
ATOM 4347 C CA . LEU A 1 562 ? 12.849 -44.540 27.910 1.00 25.77 562 LEU A CA 1
ATOM 4348 C C . LEU A 1 562 ? 13.795 -45.561 28.557 1.00 25.77 562 LEU A C 1
ATOM 4350 O O . LEU A 1 562 ? 13.678 -45.870 29.736 1.00 25.77 562 LEU A O 1
ATOM 4354 N N . ALA A 1 563 ? 14.654 -46.166 27.746 1.00 25.47 563 ALA A N 1
ATOM 4355 C CA . ALA A 1 563 ? 15.821 -46.868 28.210 1.00 25.47 563 ALA A CA 1
ATOM 4356 C C . ALA A 1 563 ? 16.843 -45.785 28.533 1.00 25.47 563 ALA A C 1
ATOM 4358 O O . ALA A 1 563 ? 17.150 -44.938 27.689 1.00 25.47 563 ALA A O 1
ATOM 4359 N N . ASP A 1 564 ? 17.278 -45.814 29.787 1.00 25.58 564 ASP A N 1
ATOM 4360 C CA . ASP A 1 564 ? 18.464 -45.146 30.293 1.00 25.58 564 ASP A CA 1
ATOM 4361 C C . ASP A 1 564 ? 19.591 -45.082 29.255 1.00 25.58 564 ASP A C 1
ATOM 4363 O O . ASP A 1 564 ? 19.784 -46.006 28.461 1.00 25.58 564 ASP A O 1
ATOM 4367 N N . ASP A 1 565 ? 20.332 -43.976 29.317 1.00 21.95 565 ASP A N 1
ATOM 4368 C CA . ASP A 1 565 ? 21.646 -43.751 28.717 1.00 21.95 565 ASP A CA 1
ATOM 4369 C C . ASP A 1 565 ? 22.365 -45.033 28.256 1.00 21.95 565 ASP A C 1
ATOM 4371 O O . ASP A 1 565 ? 22.762 -45.852 29.085 1.00 21.95 565 ASP A O 1
ATOM 4375 N N . ASN A 1 566 ? 22.605 -45.176 26.945 1.00 21.64 566 ASN A N 1
ATOM 4376 C CA . ASN A 1 566 ? 23.920 -45.543 26.404 1.00 21.64 566 ASN A CA 1
ATOM 4377 C C . ASN A 1 566 ? 23.972 -45.571 24.865 1.00 21.64 566 ASN A C 1
ATOM 4379 O O . ASN A 1 566 ? 22.985 -45.728 24.153 1.00 21.64 566 ASN A O 1
ATOM 4383 N N . SER A 1 567 ? 25.196 -45.366 24.394 1.00 21.20 567 SER A N 1
ATOM 4384 C CA . SER A 1 567 ? 25.719 -45.277 23.032 1.00 21.20 567 SER A CA 1
ATOM 4385 C C . SER A 1 567 ? 25.410 -46.437 22.065 1.00 21.20 567 SER A C 1
ATOM 4387 O O . SER A 1 567 ? 25.239 -47.579 22.472 1.00 21.20 567 SER A O 1
ATOM 4389 N N . ASP A 1 568 ? 25.548 -46.097 20.775 1.00 21.91 568 ASP A N 1
ATOM 4390 C CA . ASP A 1 568 ? 25.929 -46.920 19.609 1.00 21.91 568 ASP A CA 1
ATOM 4391 C C . ASP A 1 568 ? 24.881 -47.482 18.614 1.00 21.91 568 ASP A C 1
ATOM 4393 O O . ASP A 1 568 ? 24.040 -48.324 18.895 1.00 21.91 568 ASP A O 1
ATOM 4397 N N . THR A 1 569 ? 25.048 -46.981 17.378 1.00 22.80 569 THR A N 1
ATOM 4398 C CA . THR A 1 569 ? 24.943 -47.586 16.033 1.00 22.80 569 THR A CA 1
ATOM 4399 C C . THR A 1 569 ? 23.996 -48.768 15.758 1.00 22.80 569 THR A C 1
ATOM 4401 O O . THR A 1 569 ? 24.237 -49.888 16.192 1.00 22.80 569 THR A O 1
ATOM 4404 N N . GLY A 1 570 ? 23.062 -48.565 14.816 1.00 22.88 570 GLY A N 1
ATOM 4405 C CA . GLY A 1 570 ? 22.357 -49.640 14.103 1.00 22.88 570 GLY A CA 1
ATOM 4406 C C . GLY A 1 570 ? 21.470 -49.116 12.967 1.00 22.88 570 GLY A C 1
ATOM 4407 O O . GLY A 1 570 ? 20.624 -48.255 13.178 1.00 22.88 570 GLY A O 1
ATOM 4408 N N . ILE A 1 571 ? 21.724 -49.599 11.753 1.00 22.69 571 ILE A N 1
ATOM 4409 C CA . ILE A 1 571 ? 21.108 -49.247 10.464 1.00 22.69 571 ILE A CA 1
ATOM 4410 C C . ILE A 1 571 ? 19.870 -50.122 10.236 1.00 22.69 571 ILE A C 1
ATOM 4412 O O . ILE A 1 571 ? 19.999 -51.328 10.394 1.00 22.69 571 ILE A O 1
ATOM 4416 N N . ASP A 1 572 ? 18.744 -49.557 9.773 1.00 24.84 572 ASP A N 1
ATOM 4417 C CA . ASP A 1 572 ? 17.784 -50.308 8.950 1.00 24.84 572 ASP A CA 1
ATOM 4418 C C . ASP A 1 572 ? 16.816 -49.435 8.129 1.00 24.84 572 ASP A C 1
ATOM 4420 O O . ASP A 1 572 ? 16.739 -48.215 8.279 1.00 24.84 572 ASP A O 1
ATOM 4424 N N . SER A 1 573 ? 16.160 -50.078 7.166 1.00 22.52 573 SER A N 1
ATOM 4425 C CA . SER A 1 573 ? 15.967 -49.620 5.792 1.00 22.52 573 SER A CA 1
ATOM 4426 C C . SER A 1 573 ? 14.502 -49.657 5.298 1.00 22.52 573 SER A C 1
ATOM 4428 O O . SER A 1 573 ? 13.699 -50.466 5.742 1.00 22.52 573 SER A O 1
ATOM 4430 N N . ALA A 1 574 ? 14.207 -48.784 4.319 1.00 24.06 574 ALA A N 1
ATOM 4431 C CA . ALA A 1 574 ? 13.172 -48.850 3.266 1.00 24.06 574 ALA A CA 1
ATOM 4432 C C . ALA A 1 574 ? 11.655 -48.859 3.605 1.00 24.06 574 ALA A C 1
ATOM 4434 O O . ALA A 1 574 ? 11.086 -49.881 3.977 1.00 24.06 574 ALA A O 1
ATOM 4435 N N . ARG A 1 575 ? 10.969 -47.750 3.250 1.00 23.73 575 ARG A N 1
ATOM 4436 C CA . ARG A 1 575 ? 9.637 -47.696 2.590 1.00 23.73 575 ARG A CA 1
ATOM 4437 C C . ARG A 1 575 ? 9.319 -46.249 2.157 1.00 23.73 575 ARG A C 1
ATOM 4439 O O . ARG A 1 575 ? 8.747 -45.481 2.921 1.00 23.73 575 ARG A O 1
ATOM 4446 N N . ASP A 1 576 ? 9.708 -45.896 0.930 1.00 24.47 576 ASP A N 1
ATOM 4447 C CA . ASP A 1 576 ? 9.372 -44.629 0.260 1.00 24.47 576 ASP A CA 1
ATOM 4448 C C . ASP A 1 576 ? 8.137 -44.805 -0.647 1.00 24.47 576 ASP A C 1
ATOM 4450 O O . ASP A 1 576 ? 8.052 -45.766 -1.415 1.00 24.47 576 ASP A O 1
ATOM 4454 N N . GLY A 1 577 ? 7.196 -43.858 -0.575 1.00 22.98 577 GLY A N 1
ATOM 4455 C CA . GLY A 1 577 ? 6.114 -43.632 -1.544 1.00 22.98 577 GLY A CA 1
ATOM 4456 C C . GLY A 1 577 ? 6.237 -42.219 -2.147 1.00 22.98 577 GLY A C 1
ATOM 4457 O O . GLY A 1 577 ? 6.814 -41.347 -1.498 1.00 22.98 577 GLY A O 1
ATOM 4458 N N . PRO A 1 578 ? 5.760 -41.961 -3.382 1.00 27.53 578 PRO A N 1
ATOM 4459 C CA . PRO A 1 578 ? 6.225 -40.823 -4.168 1.00 27.53 578 PRO A CA 1
ATOM 4460 C C . PRO A 1 578 ? 5.413 -39.556 -3.875 1.00 27.53 578 PRO A C 1
ATOM 4462 O O . PRO A 1 578 ? 4.234 -39.469 -4.207 1.00 27.53 578 PRO A O 1
ATOM 4465 N N . SER A 1 579 ? 6.059 -38.546 -3.293 1.00 26.77 579 SER A N 1
ATOM 4466 C CA . SER A 1 579 ? 5.499 -37.202 -3.123 1.00 26.77 579 SER A CA 1
ATOM 4467 C C . SER A 1 579 ? 6.417 -36.146 -3.750 1.00 26.77 579 SER A C 1
ATOM 4469 O O . SER A 1 579 ? 7.483 -35.848 -3.216 1.00 26.77 579 SER A O 1
ATOM 4471 N N . GLY A 1 580 ? 5.979 -35.574 -4.876 1.00 27.14 580 GLY A N 1
ATOM 4472 C CA . GLY A 1 580 ? 6.211 -34.174 -5.261 1.00 27.14 580 GLY A CA 1
ATOM 4473 C C . GLY A 1 580 ? 7.643 -33.643 -5.431 1.00 27.14 580 GLY A C 1
ATOM 4474 O O . GLY A 1 580 ? 7.841 -32.446 -5.235 1.00 27.14 580 GLY A O 1
ATOM 4475 N N . SER A 1 581 ? 8.640 -34.458 -5.787 1.00 27.73 581 SER A N 1
ATOM 4476 C CA . SER A 1 581 ? 9.977 -33.959 -6.151 1.00 27.73 581 SER A CA 1
ATOM 4477 C C . SER A 1 581 ? 10.054 -33.585 -7.638 1.00 27.73 581 SER A C 1
ATOM 4479 O O . SER A 1 581 ? 9.651 -34.346 -8.513 1.00 27.73 581 SER A O 1
ATOM 4481 N N . ILE A 1 582 ? 10.559 -32.382 -7.933 1.00 32.72 582 ILE A N 1
ATOM 4482 C CA . ILE A 1 582 ? 10.665 -31.834 -9.295 1.00 32.72 582 ILE A CA 1
ATOM 4483 C C . ILE A 1 582 ? 11.864 -32.495 -10.009 1.00 32.72 582 ILE A C 1
ATOM 4485 O O . ILE A 1 582 ? 13.011 -32.190 -9.666 1.00 32.72 582 ILE A O 1
ATOM 4489 N N . PRO A 1 583 ? 11.645 -33.353 -11.024 1.00 32.22 583 PRO A N 1
ATOM 4490 C CA . PRO A 1 583 ? 12.686 -34.223 -11.587 1.00 32.22 583 PRO A CA 1
ATOM 4491 C C . PRO A 1 583 ? 13.833 -33.467 -12.279 1.00 32.22 583 PRO A C 1
ATOM 4493 O O . PRO A 1 583 ? 14.947 -33.978 -12.373 1.00 32.22 583 PRO A O 1
ATOM 4496 N N . ILE A 1 584 ? 13.598 -32.228 -12.723 1.00 34.84 584 ILE A N 1
ATOM 4497 C CA . ILE A 1 584 ? 14.593 -31.429 -13.454 1.00 34.84 584 ILE A CA 1
ATOM 4498 C C . ILE A 1 584 ? 15.738 -30.978 -12.534 1.00 34.84 584 ILE A C 1
ATOM 4500 O O . ILE A 1 584 ? 16.902 -31.034 -12.927 1.00 34.84 584 ILE A O 1
ATOM 4504 N N . ILE A 1 585 ? 15.431 -30.566 -11.298 1.00 37.91 585 ILE A N 1
ATOM 4505 C CA . ILE A 1 585 ? 16.441 -30.065 -10.351 1.00 37.91 585 ILE A CA 1
ATOM 4506 C C . ILE A 1 585 ? 17.274 -31.224 -9.795 1.00 37.91 585 ILE A C 1
ATOM 4508 O O . ILE A 1 585 ? 18.498 -31.112 -9.715 1.00 37.91 585 ILE A O 1
ATOM 4512 N N . ASP A 1 586 ? 16.645 -32.358 -9.478 1.00 37.59 586 ASP A N 1
ATOM 4513 C CA . ASP A 1 586 ? 17.380 -33.544 -9.027 1.00 37.59 586 ASP A CA 1
ATOM 4514 C C . ASP A 1 586 ? 18.236 -34.149 -10.154 1.00 37.59 586 ASP A C 1
ATOM 4516 O O . ASP A 1 586 ? 19.366 -34.576 -9.901 1.00 37.59 586 ASP A O 1
ATOM 4520 N N . GLY A 1 587 ? 17.778 -34.095 -11.411 1.00 30.75 587 GLY A N 1
ATOM 4521 C CA . GLY A 1 587 ? 18.572 -34.486 -12.582 1.00 30.75 587 GLY A CA 1
ATOM 4522 C C . GLY A 1 587 ? 19.813 -33.610 -12.786 1.00 30.75 587 GLY A C 1
ATOM 4523 O O . GLY A 1 587 ? 20.923 -34.119 -12.940 1.00 30.75 587 GLY A O 1
ATOM 4524 N N . LEU A 1 588 ? 19.669 -32.284 -12.713 1.00 32.50 588 LEU A N 1
ATOM 4525 C CA . LEU A 1 588 ? 20.789 -31.351 -12.899 1.00 32.50 588 LEU A CA 1
ATOM 4526 C C . LEU A 1 588 ? 21.802 -31.411 -11.747 1.00 32.50 588 LEU A C 1
ATOM 4528 O O . LEU A 1 588 ? 23.010 -31.429 -11.985 1.00 32.50 588 LEU A O 1
ATOM 4532 N N . ILE A 1 589 ? 21.332 -31.506 -10.499 1.00 36.03 589 ILE A N 1
ATOM 4533 C CA . ILE A 1 589 ? 22.212 -31.580 -9.324 1.00 36.03 589 ILE A CA 1
ATOM 4534 C C . ILE A 1 589 ? 22.941 -32.930 -9.262 1.00 36.03 589 ILE A C 1
ATOM 4536 O O . ILE A 1 589 ? 24.130 -32.954 -8.930 1.00 36.03 589 ILE A O 1
ATOM 4540 N N . SER A 1 590 ? 22.284 -34.041 -9.616 1.00 35.69 590 SER A N 1
ATOM 4541 C CA . SER A 1 590 ? 22.937 -35.360 -9.674 1.00 35.69 590 SER A CA 1
ATOM 4542 C C . SER A 1 590 ? 23.988 -35.448 -10.785 1.00 35.69 590 SER A C 1
ATOM 4544 O O . SER A 1 590 ? 25.047 -36.034 -10.565 1.00 35.69 590 SER A O 1
ATOM 4546 N N . THR A 1 591 ? 23.752 -34.790 -11.926 1.00 32.25 591 THR A N 1
ATOM 4547 C CA . THR A 1 591 ? 24.711 -34.734 -13.043 1.00 32.25 591 THR A CA 1
ATOM 4548 C C . THR A 1 591 ? 25.944 -33.891 -12.700 1.00 32.25 591 THR A C 1
ATOM 4550 O O . THR A 1 591 ? 27.062 -34.277 -13.030 1.00 32.25 591 THR A O 1
ATOM 4553 N N . ILE A 1 592 ? 25.767 -32.761 -12.001 1.00 35.22 592 ILE A N 1
ATOM 4554 C CA . ILE A 1 592 ? 26.875 -31.854 -11.648 1.00 35.22 592 ILE A CA 1
ATOM 4555 C C . ILE A 1 592 ? 27.720 -32.398 -10.490 1.00 35.22 592 ILE A C 1
ATOM 4557 O O . ILE A 1 592 ? 28.934 -32.207 -10.474 1.00 35.22 592 ILE A O 1
ATOM 4561 N N . THR A 1 593 ? 27.106 -33.047 -9.495 1.00 40.97 593 THR A N 1
ATOM 4562 C CA . THR A 1 593 ? 27.809 -33.353 -8.235 1.00 40.97 593 THR A CA 1
ATOM 4563 C C . THR A 1 593 ? 28.377 -34.765 -8.133 1.00 40.97 593 THR A C 1
ATOM 4565 O O . THR A 1 593 ? 29.083 -35.036 -7.164 1.00 40.97 593 THR A O 1
ATOM 4568 N N . GLY A 1 594 ? 28.127 -35.653 -9.108 1.00 30.84 594 GLY A N 1
ATOM 4569 C CA . GLY A 1 594 ? 28.817 -36.948 -9.264 1.00 30.84 594 GLY A CA 1
ATOM 4570 C C . GLY A 1 594 ? 28.810 -37.877 -8.039 1.00 30.84 594 GLY A C 1
ATOM 4571 O O . GLY A 1 594 ? 29.546 -38.859 -8.003 1.00 30.84 594 GLY A O 1
ATOM 4572 N N . SER A 1 595 ? 28.007 -37.579 -7.015 1.00 30.56 595 SER A N 1
ATOM 4573 C CA . SER A 1 595 ? 28.127 -38.167 -5.684 1.00 30.56 595 SER A CA 1
ATOM 4574 C C . SER A 1 595 ? 26.757 -38.577 -5.168 1.00 30.56 595 SER A C 1
ATOM 4576 O O . SER A 1 595 ? 25.878 -37.760 -4.898 1.00 30.56 595 SER A O 1
ATOM 4578 N N . ARG A 1 596 ? 26.587 -39.890 -5.011 1.00 31.39 596 ARG A N 1
ATOM 4579 C CA . ARG A 1 596 ? 25.340 -40.569 -4.637 1.00 31.39 596 ARG A CA 1
ATOM 4580 C C . ARG A 1 596 ? 24.986 -40.438 -3.138 1.00 31.39 596 ARG A C 1
ATOM 4582 O O . ARG A 1 596 ? 24.145 -41.179 -2.653 1.00 31.39 596 ARG A O 1
ATOM 4589 N N . ASN A 1 597 ? 25.584 -39.483 -2.413 1.00 30.22 597 ASN A N 1
ATOM 4590 C CA . ASN A 1 597 ? 25.414 -39.273 -0.963 1.00 30.22 597 ASN A CA 1
ATOM 4591 C C . ASN A 1 597 ? 24.919 -37.851 -0.602 1.00 30.22 597 ASN A C 1
ATOM 4593 O O . ASN A 1 597 ? 25.441 -37.199 0.302 1.00 30.22 597 ASN A O 1
ATOM 4597 N N . SER A 1 598 ? 23.885 -37.349 -1.289 1.00 31.73 598 SER A N 1
ATOM 4598 C CA . SER A 1 598 ? 23.347 -35.985 -1.104 1.00 31.73 598 SER A CA 1
ATOM 4599 C C . SER A 1 598 ? 22.441 -35.783 0.131 1.00 31.73 598 SER A C 1
ATOM 4601 O O . SER A 1 598 ? 22.044 -34.653 0.431 1.00 31.73 598 SER A O 1
ATOM 4603 N N . SER A 1 599 ? 22.108 -36.839 0.882 1.00 35.91 599 SER A N 1
ATOM 4604 C CA . SER A 1 599 ? 21.096 -36.773 1.951 1.00 35.91 599 SER A CA 1
ATOM 4605 C C . SER A 1 599 ? 21.601 -36.192 3.284 1.00 35.91 599 SER A C 1
ATOM 4607 O O . SER A 1 599 ? 20.802 -35.684 4.076 1.00 35.91 599 SER A O 1
ATOM 4609 N N . THR A 1 600 ? 22.910 -36.209 3.550 1.00 34.19 600 THR A N 1
ATOM 4610 C CA . THR A 1 600 ? 23.477 -35.882 4.874 1.00 34.19 600 THR A CA 1
ATOM 4611 C C . THR A 1 600 ? 23.631 -34.383 5.132 1.00 34.19 600 THR A C 1
ATOM 4613 O O . THR A 1 600 ? 23.243 -33.906 6.201 1.00 34.19 600 THR A O 1
ATOM 4616 N N . TRP A 1 601 ? 24.136 -33.603 4.171 1.00 39.78 601 TRP A N 1
ATOM 4617 C CA . TRP A 1 601 ? 24.261 -32.146 4.338 1.00 39.78 601 TRP A CA 1
ATOM 4618 C C . TRP A 1 601 ? 22.884 -31.468 4.382 1.00 39.78 601 TRP A C 1
ATOM 4620 O O . TRP A 1 601 ? 22.651 -30.660 5.285 1.00 39.78 601 TRP A O 1
ATOM 4630 N N . ARG A 1 602 ? 21.940 -31.832 3.495 1.00 33.31 602 ARG A N 1
ATOM 4631 C CA . ARG A 1 602 ? 20.588 -31.237 3.477 1.00 33.31 602 ARG A CA 1
ATOM 4632 C C . ARG A 1 602 ? 19.889 -31.354 4.837 1.00 33.31 602 ARG A C 1
ATOM 4634 O O . ARG A 1 602 ? 19.401 -30.348 5.345 1.00 33.31 602 ARG A O 1
ATOM 4641 N N . ARG A 1 603 ? 19.924 -32.529 5.486 1.00 38.56 603 ARG A N 1
ATOM 4642 C CA . ARG A 1 603 ? 19.358 -32.705 6.843 1.00 38.56 603 ARG A CA 1
ATOM 4643 C C . ARG A 1 603 ? 20.062 -31.844 7.894 1.00 38.56 603 ARG A C 1
ATOM 4645 O O . ARG A 1 603 ? 19.397 -31.300 8.772 1.00 38.56 603 ARG A O 1
ATOM 4652 N N . ARG A 1 604 ? 21.389 -31.688 7.807 1.00 40.38 604 ARG A N 1
ATOM 4653 C CA . ARG A 1 604 ? 22.168 -30.862 8.748 1.00 40.38 604 ARG A CA 1
ATOM 4654 C C . ARG A 1 604 ? 21.805 -29.380 8.639 1.00 40.38 604 ARG A C 1
ATOM 4656 O O . ARG A 1 604 ? 21.642 -28.724 9.663 1.00 40.38 604 ARG A O 1
ATOM 4663 N N . LEU A 1 605 ? 21.632 -28.876 7.417 1.00 38.72 605 LEU A N 1
ATOM 4664 C CA . LEU A 1 605 ? 21.288 -27.475 7.170 1.00 38.72 605 LEU A CA 1
ATOM 4665 C C . LEU A 1 605 ? 19.844 -27.170 7.594 1.00 38.72 605 LEU A C 1
ATOM 4667 O O . LEU A 1 605 ? 19.614 -26.187 8.289 1.00 38.72 605 LEU A O 1
ATOM 4671 N N . VAL A 1 606 ? 18.895 -28.063 7.286 1.00 43.91 606 VAL A N 1
ATOM 4672 C CA . VAL A 1 606 ? 17.492 -27.940 7.729 1.00 43.91 606 VAL A CA 1
ATOM 4673 C C . VAL A 1 606 ? 17.376 -27.977 9.257 1.00 43.91 606 VAL A C 1
ATOM 4675 O O . VAL A 1 606 ? 16.649 -27.171 9.833 1.00 43.91 606 VAL A O 1
ATOM 4678 N N . ARG A 1 607 ? 18.130 -28.853 9.939 1.00 44.44 607 ARG A N 1
ATOM 4679 C CA . ARG A 1 607 ? 18.137 -28.918 11.410 1.00 44.44 607 ARG A CA 1
ATOM 4680 C C . ARG A 1 607 ? 18.695 -27.643 12.049 1.00 44.44 607 ARG A C 1
ATOM 4682 O O . ARG A 1 607 ? 18.156 -27.200 13.054 1.00 44.44 607 ARG A O 1
ATOM 4689 N N . ASN A 1 608 ? 19.732 -27.041 11.466 1.00 45.59 608 ASN A N 1
ATOM 4690 C CA . ASN A 1 608 ? 20.360 -25.830 12.007 1.00 45.59 608 ASN A CA 1
ATOM 4691 C C . ASN A 1 608 ? 19.516 -24.554 11.808 1.00 45.59 608 ASN A C 1
ATOM 4693 O O . ASN A 1 608 ? 19.752 -23.567 12.496 1.00 45.59 608 ASN A O 1
ATOM 4697 N N . VAL A 1 609 ? 18.540 -24.564 10.894 1.00 45.75 609 VAL A N 1
ATOM 4698 C CA . VAL A 1 609 ? 17.627 -23.428 10.655 1.00 45.75 609 VAL A CA 1
ATOM 4699 C C . VAL A 1 609 ? 16.413 -23.452 11.604 1.00 45.75 609 VAL A C 1
ATOM 4701 O O . VAL A 1 609 ? 15.752 -22.430 11.779 1.00 45.75 609 VAL A O 1
ATOM 4704 N N . ARG A 1 610 ? 16.123 -24.583 12.270 1.00 39.84 610 ARG A N 1
ATOM 4705 C CA . ARG A 1 610 ? 14.936 -24.739 13.130 1.00 39.84 610 ARG A CA 1
ATOM 4706 C C . ARG A 1 610 ? 15.046 -23.972 14.461 1.00 39.84 610 ARG A C 1
ATOM 4708 O O . ARG A 1 610 ? 15.831 -24.324 15.334 1.00 39.84 610 ARG A O 1
ATOM 4715 N N . SER A 1 611 ? 14.216 -22.940 14.638 1.00 49.19 611 SER A N 1
ATOM 4716 C CA . SER A 1 611 ? 14.036 -22.178 15.891 1.00 49.19 611 SER A CA 1
ATOM 4717 C C . SER A 1 611 ? 13.014 -22.844 16.832 1.00 49.19 611 SER A C 1
ATOM 4719 O O . SER A 1 611 ? 12.114 -23.530 16.359 1.00 49.19 611 SER A O 1
ATOM 4721 N N . LYS A 1 612 ? 13.052 -22.563 18.151 1.00 45.81 612 LYS A N 1
ATOM 4722 C CA . LYS A 1 612 ? 11.994 -22.969 19.114 1.00 45.81 612 LYS A CA 1
ATOM 4723 C C . LYS A 1 612 ? 10.580 -22.582 18.646 1.00 45.81 612 LYS A C 1
ATOM 4725 O O . LYS A 1 612 ? 9.652 -23.360 18.835 1.00 45.81 612 LYS A O 1
ATOM 4730 N N . LYS A 1 613 ? 10.416 -21.426 17.980 1.00 43.94 613 LYS A N 1
ATOM 4731 C CA . LYS A 1 613 ? 9.124 -20.994 17.402 1.00 43.94 613 LYS A CA 1
ATOM 4732 C C . LYS A 1 613 ? 8.674 -21.839 16.202 1.00 43.94 613 LYS A C 1
ATOM 4734 O O . LYS A 1 613 ? 7.491 -21.862 15.911 1.00 43.94 613 LYS A O 1
ATOM 4739 N N . MET A 1 614 ? 9.574 -22.554 15.521 1.00 50.28 614 MET A N 1
ATOM 4740 C CA . MET A 1 614 ? 9.193 -23.439 14.411 1.00 50.28 614 MET A CA 1
ATOM 4741 C C . MET A 1 614 ? 8.518 -24.725 14.894 1.00 50.28 614 MET A C 1
ATOM 4743 O O . MET A 1 614 ? 7.857 -25.361 14.089 1.00 50.28 614 MET A O 1
ATOM 4747 N N . SER A 1 615 ? 8.608 -25.061 16.190 1.00 50.84 615 SER A N 1
ATOM 4748 C CA . SER A 1 615 ? 7.844 -26.167 16.784 1.00 50.84 615 SER A CA 1
ATOM 4749 C C . SER A 1 615 ? 6.332 -25.950 16.652 1.00 50.84 615 SER A C 1
ATOM 4751 O O . SER A 1 615 ? 5.600 -26.876 16.317 1.00 50.84 615 SER A O 1
ATOM 4753 N N . SER A 1 616 ? 5.850 -24.711 16.831 1.00 60.16 616 SER A N 1
ATOM 4754 C CA . SER A 1 616 ? 4.428 -24.412 16.626 1.00 60.16 616 SER A CA 1
ATOM 4755 C C . SER A 1 616 ? 4.048 -24.461 15.150 1.00 60.16 616 SER A C 1
ATOM 4757 O O . SER A 1 616 ? 2.972 -24.945 14.824 1.00 60.16 616 SER A O 1
ATOM 4759 N N . SER A 1 617 ? 4.930 -24.013 14.250 1.00 62.78 617 SER A N 1
ATOM 4760 C CA . SER A 1 617 ? 4.695 -24.075 12.804 1.00 62.78 617 SER A CA 1
ATOM 4761 C C . SER A 1 617 ? 4.660 -25.512 12.288 1.00 62.78 617 SER A C 1
ATOM 4763 O O . SER A 1 617 ? 3.778 -25.839 11.502 1.00 62.78 617 SER A O 1
ATOM 4765 N N . SER A 1 618 ? 5.570 -26.376 12.748 1.00 60.78 618 SER A N 1
ATOM 4766 C CA . SER A 1 618 ? 5.553 -27.797 12.402 1.00 60.78 618 SER A CA 1
ATOM 4767 C C . SER A 1 618 ? 4.337 -28.493 13.003 1.00 60.78 618 SER A C 1
ATOM 4769 O O . SER A 1 618 ? 3.660 -29.222 12.293 1.00 60.78 618 SER A O 1
ATOM 4771 N N . ALA A 1 619 ? 3.991 -28.201 14.263 1.00 67.31 619 ALA A N 1
ATOM 4772 C CA . ALA A 1 619 ? 2.781 -28.731 14.887 1.00 67.31 619 ALA A CA 1
ATOM 4773 C C . ALA A 1 619 ? 1.503 -28.272 14.163 1.00 67.31 619 ALA A C 1
ATOM 4775 O O . ALA A 1 619 ? 0.551 -29.037 14.050 1.00 67.31 619 ALA A O 1
ATOM 4776 N N . LEU A 1 620 ? 1.470 -27.038 13.652 1.00 69.31 620 LEU A N 1
ATOM 4777 C CA . LEU A 1 620 ? 0.360 -26.519 12.854 1.00 69.31 620 LEU A CA 1
ATOM 4778 C C . LEU A 1 620 ? 0.290 -27.200 11.480 1.00 69.31 620 LEU A C 1
ATOM 4780 O O . LEU A 1 620 ? -0.789 -27.615 11.068 1.00 69.31 620 LEU A O 1
ATOM 4784 N N . ALA A 1 621 ? 1.426 -27.354 10.794 1.00 72.06 621 ALA A N 1
ATOM 4785 C CA . ALA A 1 621 ? 1.497 -28.072 9.523 1.00 72.06 621 ALA A CA 1
ATOM 4786 C C . ALA A 1 621 ? 1.024 -29.524 9.686 1.00 72.06 621 ALA A C 1
ATOM 4788 O O . ALA A 1 621 ? 0.155 -29.971 8.941 1.00 72.06 621 ALA A O 1
ATOM 4789 N N . GLU A 1 622 ? 1.497 -30.213 10.728 1.00 71.19 622 GLU A N 1
ATOM 4790 C CA . GLU A 1 622 ? 1.065 -31.567 11.084 1.00 71.19 622 GLU A CA 1
ATOM 4791 C C . GLU A 1 622 ? -0.434 -31.629 11.409 1.00 71.19 622 GLU A C 1
ATOM 4793 O O . GLU A 1 622 ? -1.124 -32.513 10.903 1.00 71.19 622 GLU A O 1
ATOM 4798 N N . ARG A 1 623 ? -0.973 -30.667 12.177 1.00 71.69 623 ARG A N 1
ATOM 4799 C CA . ARG A 1 623 ? -2.420 -30.571 12.468 1.00 71.69 623 ARG A CA 1
ATOM 4800 C C . ARG A 1 623 ? -3.280 -30.430 11.212 1.00 71.69 623 ARG A C 1
ATOM 4802 O O . ARG A 1 623 ? -4.411 -30.902 11.213 1.00 71.69 623 ARG A O 1
ATOM 4809 N N . HIS A 1 624 ? -2.759 -29.805 10.159 1.00 72.50 624 HIS A N 1
ATOM 4810 C CA . HIS A 1 624 ? -3.450 -29.634 8.878 1.00 72.50 624 HIS A CA 1
ATOM 4811 C C . HIS A 1 624 ? -3.036 -30.663 7.809 1.00 72.50 624 HIS A C 1
ATOM 4813 O O . HIS A 1 624 ? -3.416 -30.518 6.650 1.00 72.50 624 HIS A O 1
ATOM 4819 N N . GLY A 1 625 ? -2.271 -31.703 8.166 1.00 63.53 625 GLY A N 1
ATOM 4820 C CA . GLY A 1 625 ? -1.853 -32.753 7.228 1.00 63.53 625 GLY A CA 1
ATOM 4821 C C . GLY A 1 625 ? -0.829 -32.307 6.174 1.00 63.53 625 GLY A C 1
ATOM 4822 O O . GLY A 1 625 ? -0.672 -32.972 5.152 1.00 63.53 625 GLY A O 1
ATOM 4823 N N . LEU A 1 626 ? -0.129 -31.192 6.398 1.00 70.88 626 LEU A N 1
ATOM 4824 C CA . LEU A 1 626 ? 0.925 -30.680 5.524 1.00 70.88 626 LEU A CA 1
ATOM 4825 C C . LEU A 1 626 ? 2.299 -31.168 5.997 1.00 70.88 626 LEU A C 1
ATOM 4827 O O . LEU A 1 626 ? 2.644 -31.072 7.174 1.00 70.88 626 LEU A O 1
ATOM 4831 N N . THR A 1 627 ? 3.129 -31.643 5.068 1.00 64.94 627 THR A N 1
ATOM 4832 C CA . THR A 1 627 ? 4.521 -31.996 5.369 1.00 64.94 627 THR A CA 1
ATOM 4833 C C . THR A 1 627 ? 5.385 -30.739 5.416 1.00 64.94 627 THR A C 1
ATOM 4835 O O . THR A 1 627 ? 5.595 -30.091 4.388 1.00 64.94 627 THR A O 1
ATOM 4838 N N . ASP A 1 628 ? 5.931 -30.417 6.588 1.00 62.25 628 ASP A N 1
ATOM 4839 C CA . ASP A 1 628 ? 6.926 -29.355 6.741 1.00 62.25 628 ASP A CA 1
ATOM 4840 C C . ASP A 1 628 ? 8.241 -29.731 6.025 1.00 62.25 628 ASP A C 1
ATOM 4842 O O . ASP A 1 628 ? 9.029 -30.546 6.516 1.00 62.25 628 ASP A O 1
ATOM 4846 N N . THR A 1 629 ? 8.485 -29.156 4.843 1.00 72.44 629 THR A N 1
ATOM 4847 C CA . THR A 1 629 ? 9.715 -29.386 4.072 1.00 72.44 629 THR A CA 1
ATOM 4848 C C . THR A 1 629 ? 10.668 -28.199 4.173 1.00 72.44 629 THR A C 1
ATOM 4850 O O . THR A 1 629 ? 10.287 -27.039 4.040 1.00 72.44 629 THR A O 1
ATOM 4853 N N . GLY A 1 630 ? 11.969 -28.478 4.316 1.00 67.81 630 GLY A N 1
ATOM 4854 C CA . GLY A 1 630 ? 13.003 -27.435 4.352 1.00 67.81 630 GLY A CA 1
ATOM 4855 C C . GLY A 1 630 ? 13.026 -26.527 3.111 1.00 67.81 630 GLY A C 1
ATOM 4856 O O . GLY A 1 630 ? 13.451 -25.378 3.203 1.00 67.81 630 GLY A O 1
ATOM 4857 N N . SER A 1 631 ? 12.532 -27.012 1.965 1.00 65.81 631 SER A N 1
ATOM 4858 C CA . SER A 1 631 ? 12.349 -26.226 0.739 1.00 65.81 631 SER A CA 1
ATOM 4859 C C . SER A 1 631 ? 11.331 -25.096 0.892 1.00 65.81 631 SER A C 1
ATOM 4861 O O . SER A 1 631 ? 11.546 -24.037 0.311 1.00 65.81 631 SER A O 1
ATOM 4863 N N . MET A 1 632 ? 10.272 -25.273 1.692 1.00 72.50 632 MET A N 1
ATOM 4864 C CA . MET A 1 632 ? 9.282 -24.217 1.949 1.00 72.50 632 MET A CA 1
ATOM 4865 C C . MET A 1 632 ? 9.921 -23.045 2.697 1.00 72.50 632 MET A C 1
ATOM 4867 O O . MET A 1 632 ? 9.778 -21.892 2.293 1.00 72.50 632 MET A O 1
ATOM 4871 N N . TYR A 1 633 ? 10.717 -23.334 3.731 1.00 79.69 633 TYR A N 1
ATOM 4872 C CA . TYR A 1 633 ? 11.480 -22.299 4.433 1.00 79.69 633 TYR A CA 1
ATOM 4873 C C . TYR A 1 633 ? 12.562 -21.676 3.553 1.00 79.69 633 TYR A C 1
ATOM 4875 O O . TYR A 1 633 ? 12.777 -20.467 3.613 1.00 79.69 633 TYR A O 1
ATOM 4883 N N . LEU A 1 634 ? 13.237 -22.469 2.715 1.00 79.25 634 LEU A N 1
ATOM 4884 C CA . LEU A 1 634 ? 14.231 -21.937 1.787 1.00 79.25 634 LEU A CA 1
ATOM 4885 C C . LEU A 1 634 ? 13.596 -20.962 0.789 1.00 79.25 634 LEU A C 1
ATOM 4887 O O . LEU A 1 634 ? 14.147 -19.888 0.591 1.00 79.25 634 LEU A O 1
ATOM 4891 N N . ALA A 1 635 ? 12.433 -21.288 0.218 1.00 77.94 635 ALA A N 1
ATOM 4892 C CA . ALA A 1 635 ? 11.685 -20.385 -0.658 1.00 77.94 635 ALA A CA 1
ATOM 4893 C C . ALA A 1 635 ? 11.219 -19.113 0.077 1.00 77.94 635 ALA A C 1
ATOM 4895 O O . ALA A 1 635 ? 11.181 -18.030 -0.510 1.00 77.94 635 ALA A O 1
ATOM 4896 N N . TYR A 1 636 ? 10.930 -19.218 1.380 1.00 81.12 636 TYR A N 1
ATOM 4897 C CA . TYR A 1 636 ? 10.632 -18.062 2.221 1.00 81.12 636 TYR A CA 1
ATOM 4898 C C . TYR A 1 636 ? 11.858 -17.167 2.470 1.00 81.12 636 TYR A C 1
ATOM 4900 O O . TYR A 1 636 ? 11.726 -15.953 2.447 1.00 81.12 636 TYR A O 1
ATOM 4908 N N . TYR A 1 637 ? 13.061 -17.700 2.692 1.00 83.88 637 TYR A N 1
ATOM 4909 C CA . TYR A 1 637 ? 14.252 -16.859 2.921 1.00 83.88 637 TYR A CA 1
ATOM 4910 C C . TYR A 1 637 ? 14.965 -16.430 1.632 1.00 83.88 637 TYR A C 1
ATOM 4912 O O . TYR A 1 637 ? 15.587 -15.371 1.599 1.00 83.88 637 TYR A O 1
ATOM 4920 N N . VAL A 1 638 ? 14.851 -17.223 0.567 1.00 88.44 638 VAL A N 1
ATOM 4921 C CA . VAL A 1 638 ? 15.458 -17.003 -0.749 1.00 88.44 638 VAL A CA 1
ATOM 4922 C C . VAL A 1 638 ? 14.337 -16.995 -1.800 1.00 88.44 638 VAL A C 1
ATOM 4924 O O . VAL A 1 638 ? 14.082 -18.015 -2.448 1.00 88.44 638 VAL A O 1
ATOM 4927 N N . PRO A 1 639 ? 13.638 -15.855 -1.977 1.00 85.25 639 PRO A N 1
ATOM 4928 C CA . PRO A 1 639 ? 12.481 -15.750 -2.875 1.00 85.25 639 PRO A CA 1
ATOM 4929 C C . PRO A 1 639 ? 12.775 -16.099 -4.338 1.00 85.25 639 PRO A C 1
ATOM 4931 O O . PRO A 1 639 ? 11.849 -16.429 -5.077 1.00 85.25 639 PRO A O 1
ATOM 4934 N N . SER A 1 640 ? 14.041 -16.094 -4.765 1.00 87.69 640 SER A N 1
ATOM 4935 C CA . SER A 1 640 ? 14.412 -16.540 -6.111 1.00 87.69 640 SER A CA 1
ATOM 4936 C C . SER A 1 640 ? 14.104 -17.993 -6.417 1.00 87.69 640 SER A C 1
ATOM 4938 O O . SER A 1 640 ? 13.726 -18.299 -7.545 1.00 87.69 640 SER A O 1
ATOM 4940 N N . VAL A 1 641 ? 14.134 -18.873 -5.417 1.00 85.00 641 VAL A N 1
ATOM 4941 C CA . VAL A 1 641 ? 13.699 -20.264 -5.598 1.00 85.00 641 VAL A CA 1
ATOM 4942 C C . VAL A 1 641 ? 12.216 -20.323 -5.988 1.00 85.00 641 VAL A C 1
ATOM 4944 O O . VAL A 1 641 ? 11.840 -21.137 -6.828 1.00 85.00 641 VAL A O 1
ATOM 4947 N N . ALA A 1 642 ? 11.388 -19.430 -5.434 1.00 82.94 642 ALA A N 1
ATOM 4948 C CA . ALA A 1 642 ? 9.962 -19.367 -5.735 1.00 82.94 642 ALA A CA 1
ATOM 4949 C C . ALA A 1 642 ? 9.703 -18.792 -7.136 1.00 82.94 642 ALA A C 1
ATOM 4951 O O . ALA A 1 642 ? 9.124 -19.481 -7.978 1.00 82.94 642 ALA A O 1
ATOM 4952 N N . TRP A 1 643 ? 10.174 -17.572 -7.428 1.00 86.62 643 TRP A N 1
ATOM 4953 C CA . TRP A 1 643 ? 9.819 -16.915 -8.693 1.00 86.62 643 TRP A CA 1
ATOM 4954 C C . TRP A 1 643 ? 10.480 -17.556 -9.919 1.00 86.62 643 TRP A C 1
ATOM 4956 O O . TRP A 1 643 ? 9.846 -17.609 -10.970 1.00 86.62 643 TRP A O 1
ATOM 4966 N N . MET A 1 644 ? 11.705 -18.096 -9.808 1.00 87.94 644 MET A N 1
ATOM 4967 C CA . MET A 1 644 ? 12.358 -18.771 -10.943 1.00 87.94 644 MET A CA 1
ATOM 4968 C C . MET A 1 644 ? 11.584 -20.021 -11.374 1.00 87.94 644 MET A C 1
ATOM 4970 O O . MET A 1 644 ? 11.491 -20.301 -12.565 1.00 87.94 644 MET A O 1
ATOM 4974 N N . SER A 1 645 ? 10.988 -20.748 -10.422 1.00 83.12 645 SER A N 1
ATOM 4975 C CA . SER A 1 645 ? 10.178 -21.938 -10.720 1.00 83.12 645 SER A CA 1
ATOM 4976 C C . SER A 1 645 ? 8.841 -21.614 -11.397 1.00 83.12 645 SER A C 1
ATOM 4978 O O . SER A 1 645 ? 8.295 -22.446 -12.115 1.00 83.12 645 SER A O 1
ATOM 4980 N N . GLN A 1 646 ? 8.333 -20.393 -11.203 1.00 83.50 646 GLN A N 1
ATOM 4981 C CA . GLN A 1 646 ? 7.053 -19.914 -11.733 1.00 83.50 646 GLN A CA 1
ATOM 4982 C C . GLN A 1 646 ? 7.227 -18.976 -12.944 1.00 83.50 646 GLN A C 1
ATOM 4984 O O . GLN A 1 646 ? 6.265 -18.348 -13.398 1.00 83.50 646 GLN A O 1
ATOM 4989 N N . TYR A 1 647 ? 8.449 -18.844 -13.470 1.00 88.19 647 TYR A N 1
ATOM 4990 C CA . TYR A 1 647 ? 8.748 -17.919 -14.555 1.00 88.19 647 TYR A CA 1
ATOM 4991 C C . TYR A 1 647 ? 8.156 -18.397 -15.886 1.00 88.19 647 TYR A C 1
ATOM 4993 O O . TYR A 1 647 ? 8.529 -19.445 -16.413 1.00 88.19 647 TYR A O 1
ATOM 5001 N N . LYS A 1 648 ? 7.252 -17.603 -16.468 1.00 87.06 648 LYS A N 1
ATOM 5002 C CA . LYS A 1 648 ? 6.660 -17.876 -17.784 1.00 87.06 648 LYS A CA 1
ATOM 5003 C C . LYS A 1 648 ? 7.459 -17.160 -18.875 1.00 87.06 648 LYS A C 1
ATOM 5005 O O . LYS A 1 648 ? 7.721 -15.965 -18.764 1.00 87.06 648 LYS A O 1
ATOM 5010 N N . LEU A 1 649 ? 7.751 -17.843 -19.987 1.00 89.44 649 LEU A N 1
ATOM 5011 C CA . LEU A 1 649 ? 8.456 -17.251 -21.140 1.00 89.44 649 LEU A CA 1
ATOM 5012 C C . LEU A 1 649 ? 7.752 -16.005 -21.715 1.00 89.44 649 LEU A C 1
ATOM 5014 O O . LEU A 1 649 ? 8.413 -15.127 -22.263 1.00 89.44 649 LEU A O 1
ATOM 5018 N N . GLY A 1 650 ? 6.431 -15.877 -21.541 1.00 87.25 650 GLY A N 1
ATOM 5019 C CA . GLY A 1 650 ? 5.680 -14.675 -21.925 1.00 87.25 650 GLY A CA 1
ATOM 5020 C C . GLY A 1 650 ? 6.081 -13.401 -21.165 1.00 87.25 650 GLY A C 1
ATOM 5021 O O . GLY A 1 650 ? 5.856 -12.301 -21.665 1.00 87.25 650 GLY A O 1
ATOM 5022 N N . TYR A 1 651 ? 6.708 -13.521 -19.989 1.00 89.00 651 TYR A N 1
ATOM 5023 C CA . TYR A 1 651 ? 7.190 -12.376 -19.204 1.00 89.00 651 TYR A CA 1
ATOM 5024 C C . TYR A 1 651 ? 8.518 -11.817 -19.729 1.00 89.00 651 TYR A C 1
ATOM 5026 O O . TYR A 1 651 ? 8.791 -10.631 -19.552 1.00 89.00 651 TYR A O 1
ATOM 5034 N N . LEU A 1 652 ? 9.290 -12.628 -20.463 1.00 92.81 652 LEU A N 1
ATOM 5035 C CA . LEU A 1 652 ? 10.627 -12.297 -20.964 1.00 92.81 652 LEU A CA 1
ATOM 5036 C C . LEU A 1 652 ? 10.667 -10.984 -21.745 1.00 92.81 652 LEU A C 1
ATOM 5038 O O . LEU A 1 652 ? 11.533 -10.143 -21.513 1.00 92.81 652 LEU A O 1
ATOM 5042 N N . LYS A 1 653 ? 9.705 -10.789 -22.654 1.00 90.75 653 LYS A N 1
ATOM 5043 C CA . LYS A 1 653 ? 9.623 -9.574 -23.471 1.00 90.75 653 LYS A CA 1
ATOM 5044 C C . LYS A 1 653 ? 9.383 -8.331 -22.608 1.00 90.75 653 LYS A C 1
ATOM 5046 O O . LYS A 1 653 ? 10.010 -7.306 -22.852 1.00 90.75 653 LYS A O 1
ATOM 5051 N N . GLY A 1 654 ? 8.490 -8.425 -21.621 1.00 88.88 654 GLY A N 1
ATOM 5052 C CA . GLY A 1 654 ? 8.174 -7.321 -20.711 1.00 88.88 654 GLY A CA 1
ATOM 5053 C C . GLY A 1 654 ? 9.356 -6.969 -19.810 1.00 88.88 654 GLY A C 1
ATOM 5054 O O . GLY A 1 654 ? 9.774 -5.815 -19.776 1.00 88.88 654 GLY A O 1
ATOM 5055 N N . ASP A 1 655 ? 9.957 -7.975 -19.171 1.00 93.44 655 ASP A N 1
ATOM 5056 C CA . ASP A 1 655 ? 11.092 -7.786 -18.263 1.00 93.44 655 ASP A CA 1
ATOM 5057 C C . ASP A 1 655 ? 12.329 -7.229 -18.982 1.00 93.44 655 ASP A C 1
ATOM 5059 O O . ASP A 1 655 ? 13.005 -6.347 -18.452 1.00 93.44 655 ASP A O 1
ATOM 5063 N N . PHE A 1 656 ? 12.618 -7.698 -20.202 1.00 94.88 656 PHE A N 1
ATOM 5064 C CA . PHE A 1 656 ? 13.750 -7.209 -20.993 1.00 94.88 656 PHE A CA 1
ATOM 5065 C C . PHE A 1 656 ? 13.547 -5.764 -21.473 1.00 94.88 656 PHE A C 1
ATOM 5067 O O . PHE A 1 656 ? 14.452 -4.939 -21.345 1.00 94.88 656 PHE A O 1
ATOM 5074 N N . VAL A 1 657 ? 12.360 -5.428 -21.995 1.00 90.31 657 VAL A N 1
ATOM 5075 C CA . VAL A 1 657 ? 12.043 -4.057 -22.443 1.00 90.31 657 VAL A CA 1
ATOM 5076 C C . VAL A 1 657 ? 12.058 -3.081 -21.267 1.00 90.31 657 VAL A C 1
ATOM 5078 O O . VAL A 1 657 ? 12.578 -1.967 -21.393 1.00 90.31 657 VAL A O 1
ATOM 5081 N N . ALA A 1 658 ? 11.544 -3.503 -20.112 1.00 91.50 658 ALA A N 1
ATOM 5082 C CA . ALA A 1 658 ? 11.583 -2.705 -18.900 1.00 91.50 658 ALA A CA 1
ATOM 5083 C C . ALA A 1 658 ? 13.019 -2.450 -18.436 1.00 91.50 658 ALA A C 1
ATOM 5085 O O . ALA A 1 658 ? 13.402 -1.294 -18.243 1.00 91.50 658 ALA A O 1
ATOM 5086 N N . ALA A 1 659 ? 13.848 -3.496 -18.373 1.00 94.75 659 ALA A N 1
ATOM 5087 C CA . ALA A 1 659 ? 15.261 -3.382 -18.032 1.00 94.75 659 ALA A CA 1
ATOM 5088 C C . ALA A 1 659 ? 16.033 -2.463 -18.988 1.00 94.75 659 ALA A C 1
ATOM 5090 O O . ALA A 1 659 ? 16.801 -1.619 -18.533 1.00 94.75 659 ALA A O 1
ATOM 5091 N N . LEU A 1 660 ? 15.797 -2.575 -20.299 1.00 92.25 660 LEU A N 1
ATOM 5092 C CA . LEU A 1 660 ? 16.422 -1.717 -21.308 1.00 92.25 660 LEU A CA 1
ATOM 5093 C C . LEU A 1 660 ? 16.011 -0.248 -21.141 1.00 92.25 660 LEU A C 1
ATOM 5095 O O . LEU A 1 660 ? 16.849 0.649 -21.238 1.00 92.25 660 LEU A O 1
ATOM 5099 N N . THR A 1 661 ? 14.736 -0.000 -20.835 1.00 88.75 661 THR A N 1
ATOM 5100 C CA . THR A 1 661 ? 14.221 1.354 -20.591 1.00 88.75 661 THR A CA 1
ATOM 5101 C C . THR A 1 661 ? 14.827 1.954 -19.324 1.00 88.75 661 THR A C 1
ATOM 5103 O O . THR A 1 661 ? 15.293 3.092 -19.339 1.00 88.75 661 THR A O 1
ATOM 5106 N N . ILE A 1 662 ? 14.877 1.183 -18.234 1.00 92.25 662 ILE A N 1
ATOM 5107 C CA . ILE A 1 662 ? 15.503 1.601 -16.976 1.00 92.25 662 ILE A CA 1
ATOM 5108 C C . ILE A 1 662 ? 16.997 1.856 -17.178 1.00 92.25 662 ILE A C 1
ATOM 5110 O O . ILE A 1 662 ? 17.485 2.904 -16.763 1.00 92.25 662 ILE A O 1
ATOM 5114 N N . ALA A 1 663 ? 17.714 0.969 -17.868 1.00 93.19 663 ALA A N 1
ATOM 5115 C CA . ALA A 1 663 ? 19.133 1.140 -18.166 1.00 93.19 663 ALA A CA 1
ATOM 5116 C C . ALA A 1 663 ? 19.399 2.430 -18.957 1.00 93.19 663 ALA A C 1
ATOM 5118 O O . ALA A 1 663 ? 20.290 3.201 -18.598 1.00 93.19 663 ALA A O 1
ATOM 5119 N N . GLY A 1 664 ? 18.586 2.709 -19.982 1.00 89.00 664 GLY A N 1
ATOM 5120 C CA . GLY A 1 664 ? 18.734 3.905 -20.811 1.00 89.00 664 GLY A CA 1
ATOM 5121 C C . GLY A 1 664 ? 18.496 5.226 -20.070 1.00 89.00 664 GLY A C 1
ATOM 5122 O O . GLY A 1 664 ? 19.038 6.253 -20.469 1.00 89.00 664 GLY A O 1
ATOM 5123 N N . ILE A 1 665 ? 17.719 5.205 -18.984 1.00 87.19 665 ILE A N 1
ATOM 5124 C CA . ILE A 1 665 ? 17.460 6.375 -18.134 1.00 87.19 665 ILE A CA 1
ATOM 5125 C C . ILE A 1 665 ? 18.504 6.486 -17.019 1.00 87.19 665 ILE A C 1
ATOM 5127 O O . ILE A 1 665 ? 19.035 7.562 -16.758 1.00 87.19 665 ILE A O 1
ATOM 5131 N N . TYR A 1 666 ? 18.774 5.382 -16.328 1.00 91.31 666 TYR A N 1
ATOM 5132 C CA . TYR A 1 666 ? 19.448 5.415 -15.037 1.00 91.31 666 TYR A CA 1
ATOM 5133 C C . TYR A 1 666 ? 20.953 5.148 -15.105 1.00 91.31 666 TYR A C 1
ATOM 5135 O O . TYR A 1 666 ? 21.652 5.597 -14.202 1.00 91.31 666 TYR A O 1
ATOM 5143 N N . LEU A 1 667 ? 21.493 4.511 -16.154 1.00 92.88 667 LEU A N 1
ATOM 5144 C CA . LEU A 1 667 ? 22.953 4.367 -16.283 1.00 92.88 667 LEU A CA 1
ATOM 5145 C C . LEU A 1 667 ? 23.663 5.715 -16.460 1.00 92.88 667 LEU A C 1
ATOM 5147 O O . LEU A 1 667 ? 24.598 5.979 -15.701 1.00 92.88 667 LEU A O 1
ATOM 5151 N N . PRO A 1 668 ? 23.217 6.614 -17.363 1.00 89.06 668 PRO A N 1
ATOM 5152 C CA . PRO A 1 668 ? 23.825 7.938 -17.465 1.00 89.06 668 PRO A CA 1
ATOM 5153 C C . PRO A 1 668 ? 23.612 8.743 -16.175 1.00 89.06 668 PRO A C 1
ATOM 5155 O O . PRO A 1 668 ? 24.505 9.460 -15.730 1.00 89.06 668 PRO A O 1
ATOM 5158 N N . MET A 1 669 ? 22.466 8.555 -15.511 1.00 90.06 669 MET A N 1
ATOM 5159 C CA . MET A 1 669 ? 22.180 9.191 -14.226 1.00 90.06 669 MET A CA 1
ATOM 5160 C C . MET A 1 669 ? 23.156 8.723 -13.144 1.00 90.06 669 MET A C 1
ATOM 5162 O O . MET A 1 669 ? 23.680 9.550 -12.416 1.00 90.06 669 MET A O 1
ATOM 5166 N N . ALA A 1 670 ? 23.458 7.426 -13.058 1.00 93.31 670 ALA A N 1
ATOM 5167 C CA . ALA A 1 670 ? 24.421 6.891 -12.097 1.00 93.31 670 ALA A CA 1
ATOM 5168 C C . ALA A 1 670 ? 25.839 7.432 -12.302 1.00 93.31 670 ALA A C 1
ATOM 5170 O O . ALA A 1 670 ? 26.520 7.700 -11.315 1.00 93.31 670 ALA A O 1
ATOM 5171 N N . LEU A 1 671 ? 26.269 7.624 -13.555 1.00 92.06 671 LEU A N 1
ATOM 5172 C CA . LEU A 1 671 ? 27.543 8.290 -13.853 1.00 92.06 671 LEU A CA 1
ATOM 5173 C C . LEU A 1 671 ? 27.551 9.713 -13.284 1.00 92.06 671 LEU A C 1
ATOM 5175 O O . LEU A 1 671 ? 28.508 10.098 -12.619 1.00 92.06 671 LEU A O 1
ATOM 5179 N N . SER A 1 672 ? 26.454 10.446 -13.486 1.00 90.38 672 SER A N 1
ATOM 5180 C CA . SER A 1 672 ? 26.266 11.800 -12.963 1.00 90.38 672 SER A CA 1
ATOM 5181 C C . SER A 1 672 ? 26.215 11.860 -11.441 1.00 90.38 672 SER A C 1
ATOM 5183 O O . SER A 1 672 ? 26.786 12.762 -10.842 1.00 90.38 672 SER A O 1
ATOM 5185 N N . LEU A 1 673 ? 25.523 10.916 -10.801 1.00 92.12 673 LEU A N 1
ATOM 5186 C CA . LEU A 1 673 ? 25.436 10.824 -9.346 1.00 92.12 673 LEU A CA 1
ATOM 5187 C C . LEU A 1 673 ? 26.823 10.634 -8.729 1.00 92.12 673 LEU A C 1
ATOM 5189 O O . LEU A 1 673 ? 27.183 11.329 -7.782 1.00 92.12 673 LEU A O 1
ATOM 5193 N N . ALA A 1 674 ? 27.616 9.738 -9.316 1.00 92.75 674 ALA A N 1
ATOM 5194 C CA . ALA A 1 674 ? 28.981 9.484 -8.893 1.00 92.75 674 ALA A CA 1
ATOM 5195 C C . ALA A 1 674 ? 29.888 10.706 -9.099 1.00 92.75 674 ALA A C 1
ATOM 5197 O O . ALA A 1 674 ? 30.537 11.138 -8.148 1.00 92.75 674 ALA A O 1
ATOM 5198 N N . SER A 1 675 ? 29.899 11.293 -10.300 1.00 88.06 675 SER A N 1
ATOM 5199 C CA . SER A 1 675 ? 30.831 12.376 -10.626 1.00 88.06 675 SER A CA 1
ATOM 5200 C C . SER A 1 675 ? 30.448 13.731 -10.030 1.00 88.06 675 SER A C 1
ATOM 5202 O O . SER A 1 675 ? 31.338 14.470 -9.624 1.00 88.06 675 SER A O 1
ATOM 5204 N N . ASN A 1 676 ? 29.154 14.076 -10.011 1.00 84.44 676 ASN A N 1
ATOM 5205 C CA . ASN A 1 676 ? 28.695 15.438 -9.715 1.00 84.44 676 ASN A CA 1
ATOM 5206 C C . ASN A 1 676 ? 28.159 15.607 -8.291 1.00 84.44 676 ASN A C 1
ATOM 5208 O O . ASN A 1 676 ? 28.243 16.712 -7.778 1.00 84.44 676 ASN A O 1
ATOM 5212 N N . LEU A 1 677 ? 27.594 14.561 -7.668 1.00 85.12 677 LEU A N 1
ATOM 5213 C CA . LEU A 1 677 ? 27.064 14.653 -6.294 1.00 85.12 677 LEU A CA 1
ATOM 5214 C C . LEU A 1 677 ? 28.004 14.004 -5.278 1.00 85.12 677 LEU A C 1
ATOM 5216 O O . LEU A 1 677 ? 28.195 14.524 -4.186 1.00 85.12 677 LEU A O 1
ATOM 5220 N N . SER A 1 678 ? 28.557 12.836 -5.610 1.00 88.44 678 SER A N 1
ATOM 5221 C CA . SER A 1 678 ? 29.424 12.093 -4.692 1.00 88.44 678 SER A CA 1
ATOM 5222 C C . SER A 1 678 ? 30.905 12.420 -4.824 1.00 88.44 678 SER A C 1
ATOM 5224 O O . SER A 1 678 ? 31.658 12.046 -3.935 1.00 88.44 678 SER A O 1
ATOM 5226 N N . HIS A 1 679 ? 31.340 13.065 -5.910 1.00 86.06 679 HIS A N 1
ATOM 5227 C CA . HIS A 1 679 ? 32.760 13.310 -6.207 1.00 86.06 679 HIS A CA 1
ATOM 5228 C C . HIS A 1 679 ? 33.618 12.028 -6.180 1.00 86.06 679 HIS A C 1
ATOM 5230 O O . HIS A 1 679 ? 34.776 12.028 -5.761 1.00 86.06 679 HIS A O 1
ATOM 5236 N N . VAL A 1 680 ? 33.037 10.912 -6.631 1.00 89.69 680 VAL A N 1
ATOM 5237 C CA . VAL A 1 680 ? 33.710 9.613 -6.784 1.00 89.69 680 VAL A CA 1
ATOM 5238 C C . VAL A 1 680 ? 33.887 9.291 -8.267 1.00 89.69 680 VAL A C 1
ATOM 5240 O O . VAL A 1 680 ? 33.156 9.824 -9.109 1.00 89.69 680 VAL A O 1
ATOM 5243 N N . PRO A 1 681 ? 34.796 8.366 -8.622 1.00 89.44 681 PRO A N 1
ATOM 5244 C CA . PRO A 1 681 ? 34.927 7.914 -10.000 1.00 89.44 681 PRO A CA 1
ATOM 5245 C C . PRO A 1 681 ? 33.582 7.471 -10.579 1.00 89.44 681 PRO A C 1
ATOM 5247 O O . PRO A 1 681 ? 32.873 6.665 -9.974 1.00 89.44 681 PRO A O 1
ATOM 5250 N N . ALA A 1 682 ? 33.244 7.951 -11.779 1.00 88.88 682 ALA A N 1
ATOM 5251 C CA . ALA A 1 682 ? 31.918 7.752 -12.374 1.00 88.88 682 ALA A CA 1
ATOM 5252 C C . ALA A 1 682 ? 31.499 6.266 -12.452 1.00 88.88 682 ALA A C 1
ATOM 5254 O O . ALA A 1 682 ? 30.331 5.916 -12.278 1.00 88.88 682 ALA A O 1
ATOM 5255 N N . ILE A 1 683 ? 32.472 5.367 -12.639 1.00 90.56 683 ILE A N 1
ATOM 5256 C CA . ILE A 1 683 ? 32.262 3.914 -12.684 1.00 90.56 683 ILE A CA 1
ATOM 5257 C C . ILE A 1 683 ? 31.667 3.331 -11.389 1.00 90.56 683 ILE A C 1
ATOM 5259 O O . ILE A 1 683 ? 30.929 2.348 -11.458 1.00 90.56 683 ILE A O 1
ATOM 5263 N N . SER A 1 684 ? 31.908 3.949 -10.226 1.00 91.56 684 SER A N 1
ATOM 5264 C CA . SER A 1 684 ? 31.316 3.535 -8.945 1.00 91.56 684 SER A CA 1
ATOM 5265 C C . SER A 1 684 ? 29.788 3.611 -8.956 1.00 91.56 684 SER A C 1
ATOM 5267 O O . SER A 1 684 ? 29.122 2.807 -8.297 1.00 91.56 684 SER A O 1
ATOM 5269 N N . GLY A 1 685 ? 29.215 4.518 -9.754 1.00 92.75 685 GLY A N 1
ATOM 5270 C CA . GLY A 1 685 ? 27.776 4.561 -9.996 1.00 92.75 685 GLY A CA 1
ATOM 5271 C C . GLY A 1 685 ? 27.278 3.363 -10.806 1.00 92.75 685 GLY A C 1
ATOM 5272 O O . GLY A 1 685 ? 26.236 2.793 -10.485 1.00 92.75 685 GLY A O 1
ATOM 5273 N N . LEU A 1 686 ? 28.032 2.919 -11.817 1.00 94.00 686 LEU A N 1
ATOM 5274 C CA . LEU A 1 686 ? 27.656 1.756 -12.630 1.00 94.00 686 LEU A CA 1
ATOM 5275 C C . LEU A 1 686 ? 27.761 0.441 -11.851 1.00 94.00 686 LEU A C 1
ATOM 5277 O O . LEU A 1 686 ? 26.912 -0.431 -12.025 1.00 94.00 686 LEU A O 1
ATOM 5281 N N . TYR A 1 687 ? 28.742 0.297 -10.952 1.00 94.62 687 TYR A N 1
ATOM 5282 C CA . TYR A 1 687 ? 28.851 -0.894 -10.098 1.00 94.62 687 TYR A CA 1
ATOM 5283 C C . TYR A 1 687 ? 27.601 -1.129 -9.252 1.00 94.62 687 TYR A C 1
ATOM 5285 O O . TYR A 1 687 ? 27.195 -2.278 -9.070 1.00 94.62 687 TYR A O 1
ATOM 5293 N N . ALA A 1 688 ? 26.958 -0.053 -8.800 1.00 95.56 688 ALA A N 1
ATOM 5294 C CA . ALA A 1 688 ? 25.725 -0.139 -8.034 1.00 95.56 688 ALA A CA 1
ATOM 5295 C C . ALA A 1 688 ? 24.571 -0.736 -8.860 1.00 95.56 688 ALA A C 1
ATOM 5297 O O . ALA A 1 688 ? 23.729 -1.426 -8.300 1.00 95.56 688 ALA A O 1
ATOM 5298 N N . PHE A 1 689 ? 24.555 -0.554 -10.187 1.00 96.00 689 PHE A N 1
ATOM 5299 C CA . PHE A 1 689 ? 23.595 -1.211 -11.082 1.00 96.00 689 PHE A CA 1
ATOM 5300 C C . PHE A 1 689 ? 24.012 -2.616 -11.537 1.00 96.00 689 PHE A C 1
ATOM 5302 O O . PHE A 1 689 ? 23.178 -3.361 -12.043 1.00 96.00 689 PHE A O 1
ATOM 5309 N N . VAL A 1 690 ? 25.264 -3.026 -11.327 1.00 95.75 690 VAL A N 1
ATOM 5310 C CA . VAL A 1 690 ? 25.698 -4.406 -11.589 1.00 95.75 690 VAL A CA 1
ATOM 5311 C C . VAL A 1 690 ? 25.365 -5.302 -10.401 1.00 95.75 690 VAL A C 1
ATOM 5313 O O . VAL A 1 690 ? 24.616 -6.267 -10.546 1.00 95.75 690 VAL A O 1
ATOM 5316 N N . PHE A 1 691 ? 25.901 -5.003 -9.218 1.00 95.31 691 PHE A N 1
ATOM 5317 C CA . PHE A 1 691 ? 25.822 -5.930 -8.089 1.00 95.31 691 PHE A CA 1
ATOM 5318 C C . PHE A 1 691 ? 24.487 -5.838 -7.350 1.00 95.31 691 PHE A C 1
ATOM 5320 O O . PHE A 1 691 ? 23.874 -6.868 -7.070 1.00 95.31 691 PHE A O 1
ATOM 5327 N N . ASN A 1 692 ? 23.990 -4.632 -7.068 1.00 97.12 692 ASN A N 1
ATOM 5328 C CA . ASN A 1 692 ? 22.849 -4.477 -6.169 1.00 97.12 692 ASN A CA 1
ATOM 5329 C C . ASN A 1 692 ? 21.532 -5.017 -6.766 1.00 97.12 692 ASN A C 1
ATOM 5331 O O . ASN A 1 692 ? 20.878 -5.791 -6.065 1.00 97.12 692 ASN A O 1
ATOM 5335 N N . PRO A 1 693 ? 21.149 -4.731 -8.033 1.00 96.56 693 PRO A N 1
ATOM 5336 C CA . PRO A 1 693 ? 19.985 -5.358 -8.666 1.00 96.56 693 PRO A CA 1
ATOM 5337 C C . PRO A 1 693 ? 20.080 -6.878 -8.736 1.00 96.56 693 PRO A C 1
ATOM 5339 O O . PRO A 1 693 ? 19.079 -7.555 -8.527 1.00 96.56 693 PRO A O 1
ATOM 5342 N N . MET A 1 694 ? 21.272 -7.417 -9.013 1.00 96.19 694 MET A N 1
ATOM 5343 C CA . MET A 1 694 ? 21.486 -8.861 -9.124 1.00 96.19 694 MET A CA 1
ATOM 5344 C C . MET A 1 694 ? 21.260 -9.551 -7.776 1.00 96.19 694 MET A C 1
ATOM 5346 O O . MET A 1 694 ? 20.503 -10.512 -7.687 1.00 96.19 694 MET A O 1
ATOM 5350 N N . ILE A 1 695 ? 21.869 -9.033 -6.706 1.00 96.81 695 ILE A N 1
ATOM 5351 C CA . ILE A 1 695 ? 21.684 -9.570 -5.352 1.00 96.81 695 ILE A CA 1
ATOM 5352 C C . ILE A 1 695 ? 20.243 -9.373 -4.876 1.00 96.81 695 ILE A C 1
ATOM 5354 O O . ILE A 1 695 ? 19.655 -10.282 -4.287 1.00 96.81 695 ILE A O 1
ATOM 5358 N N . TYR A 1 696 ? 19.643 -8.219 -5.169 1.00 96.25 696 TYR A N 1
ATOM 5359 C CA . TYR A 1 696 ? 18.251 -7.967 -4.827 1.00 96.25 696 TYR A CA 1
ATOM 5360 C C . TYR A 1 696 ? 17.297 -8.909 -5.574 1.00 96.25 696 TYR A C 1
ATOM 5362 O O . TYR A 1 696 ? 16.366 -9.418 -4.966 1.00 96.25 696 TYR A O 1
ATOM 5370 N N . ALA A 1 697 ? 17.545 -9.242 -6.843 1.00 94.50 697 ALA A N 1
ATOM 5371 C CA . ALA A 1 697 ? 16.724 -10.212 -7.573 1.00 94.50 697 ALA A CA 1
ATOM 5372 C C . ALA A 1 697 ? 16.734 -11.617 -6.933 1.00 94.50 697 ALA A C 1
ATOM 5374 O O . ALA A 1 697 ? 15.777 -12.383 -7.083 1.00 94.50 697 ALA A O 1
ATOM 5375 N N . LEU A 1 698 ? 17.800 -11.948 -6.194 1.00 94.00 698 LEU A N 1
ATOM 5376 C CA . LEU A 1 698 ? 17.944 -13.224 -5.494 1.00 94.00 698 LEU A CA 1
ATOM 5377 C C . LEU A 1 698 ? 17.214 -13.265 -4.142 1.00 94.00 698 LEU A C 1
ATOM 5379 O O . LEU A 1 698 ? 16.658 -14.311 -3.786 1.00 94.00 698 LEU A O 1
ATOM 5383 N N . LEU A 1 699 ? 17.239 -12.154 -3.393 1.00 93.75 699 LEU A N 1
ATOM 5384 C CA . LEU A 1 699 ? 16.824 -12.084 -1.982 1.00 93.75 699 LEU A CA 1
ATOM 5385 C C . LEU A 1 699 ? 15.594 -11.198 -1.712 1.00 93.75 699 LEU A C 1
ATOM 5387 O O . LEU A 1 699 ? 14.966 -11.336 -0.663 1.00 93.75 699 LEU A O 1
ATOM 5391 N N . GLY A 1 700 ? 15.258 -10.293 -2.627 1.00 91.62 700 GLY A N 1
ATOM 5392 C CA . GLY A 1 700 ? 14.202 -9.293 -2.486 1.00 91.62 700 GLY A CA 1
ATOM 5393 C C . GLY A 1 700 ? 12.800 -9.893 -2.508 1.00 91.62 700 GLY A C 1
ATOM 5394 O O . GLY A 1 700 ? 12.524 -10.858 -3.220 1.00 91.62 700 GLY A O 1
ATOM 5395 N N . SER A 1 701 ? 11.900 -9.311 -1.719 1.00 88.81 701 SER A N 1
ATOM 5396 C CA . SER A 1 701 ? 10.500 -9.728 -1.611 1.00 88.81 701 SER A CA 1
ATOM 5397 C C . SER A 1 701 ? 9.540 -8.902 -2.472 1.00 88.81 701 SER A C 1
ATOM 5399 O O . SER A 1 701 ? 8.379 -9.277 -2.584 1.00 88.81 701 SER A O 1
ATOM 5401 N N . CYS A 1 702 ? 9.997 -7.828 -3.130 1.00 89.50 702 CYS A N 1
ATOM 5402 C CA . CYS A 1 702 ? 9.196 -7.076 -4.100 1.00 89.50 702 CYS A CA 1
ATOM 5403 C C . CYS A 1 702 ? 9.621 -7.392 -5.554 1.00 89.50 702 CYS A C 1
ATOM 5405 O O . CYS A 1 702 ? 10.682 -6.931 -5.987 1.00 89.50 702 CYS A O 1
ATOM 5407 N N . PRO A 1 703 ? 8.805 -8.125 -6.344 1.00 88.88 703 PRO A N 1
ATOM 5408 C CA . PRO A 1 703 ? 9.165 -8.564 -7.696 1.00 88.88 703 PRO A CA 1
ATOM 5409 C C . PRO A 1 703 ? 9.539 -7.454 -8.685 1.00 88.88 703 PRO A C 1
ATOM 5411 O O . PRO A 1 703 ? 10.386 -7.651 -9.548 1.00 88.88 703 PRO A O 1
ATOM 5414 N N . GLN A 1 704 ? 8.900 -6.290 -8.570 1.00 90.69 704 GLN A N 1
ATOM 5415 C CA . GLN A 1 704 ? 9.001 -5.184 -9.534 1.00 90.69 704 GLN A CA 1
ATOM 5416 C C . GLN A 1 704 ? 9.998 -4.097 -9.096 1.00 90.69 704 GLN A C 1
ATOM 5418 O O . GLN A 1 704 ? 10.158 -3.090 -9.794 1.00 90.69 704 GLN A O 1
ATOM 5423 N N . MET A 1 705 ? 10.642 -4.274 -7.937 1.00 93.12 705 MET A N 1
ATOM 5424 C CA . MET A 1 705 ? 11.560 -3.300 -7.356 1.00 93.12 705 MET A CA 1
ATOM 5425 C C . MET A 1 705 ? 12.884 -3.247 -8.119 1.00 93.12 705 MET A C 1
ATOM 5427 O O . MET A 1 705 ? 13.544 -4.264 -8.337 1.00 93.12 705 MET A O 1
ATOM 5431 N N . ILE A 1 706 ? 13.307 -2.025 -8.445 1.00 94.56 706 ILE A N 1
ATOM 5432 C CA . ILE A 1 706 ? 14.626 -1.734 -9.000 1.00 94.56 706 ILE A CA 1
ATOM 5433 C C . ILE A 1 706 ? 15.481 -1.053 -7.934 1.00 94.56 706 ILE A C 1
ATOM 5435 O O . ILE A 1 706 ? 15.195 0.069 -7.502 1.00 94.56 706 ILE A O 1
ATOM 5439 N N . VAL A 1 707 ? 16.567 -1.725 -7.565 1.00 95.81 707 VAL A N 1
ATOM 5440 C CA . VAL A 1 707 ? 17.593 -1.199 -6.662 1.00 95.81 707 VAL A CA 1
ATOM 5441 C C . VAL A 1 707 ? 18.657 -0.461 -7.467 1.00 95.81 707 VAL A C 1
ATOM 5443 O O . VAL A 1 707 ? 19.086 -0.931 -8.512 1.00 95.81 707 VAL A O 1
ATOM 5446 N N . GLY A 1 708 ? 19.093 0.706 -7.009 1.00 95.12 708 GLY A N 1
ATOM 5447 C CA . GLY A 1 708 ? 20.121 1.484 -7.697 1.00 95.12 708 GLY A CA 1
ATOM 5448 C C . GLY A 1 708 ? 20.561 2.700 -6.889 1.00 95.12 708 GLY A C 1
ATOM 5449 O O . GLY A 1 708 ? 19.928 3.008 -5.877 1.00 95.12 708 GLY A O 1
ATOM 5450 N N . PRO A 1 709 ? 21.644 3.381 -7.299 1.00 94.94 709 PRO A N 1
ATOM 5451 C CA . PRO A 1 709 ? 22.139 4.552 -6.593 1.00 94.94 709 PRO A CA 1
ATOM 5452 C C . PRO A 1 709 ? 21.135 5.698 -6.691 1.00 94.94 709 PRO A C 1
ATOM 5454 O O . PRO A 1 709 ? 20.507 5.903 -7.735 1.00 94.94 709 PRO A O 1
ATOM 5457 N N . GLU A 1 710 ? 20.978 6.441 -5.600 1.00 89.50 710 GLU A N 1
ATOM 5458 C CA . GLU A 1 710 ? 20.010 7.533 -5.466 1.00 89.50 710 GLU A CA 1
ATOM 5459 C C . GLU A 1 710 ? 20.706 8.869 -5.215 1.00 89.50 710 GLU A C 1
ATOM 5461 O O . GLU A 1 710 ? 21.781 8.913 -4.613 1.00 89.50 710 GLU A O 1
ATOM 5466 N N . ALA A 1 711 ? 20.080 9.963 -5.650 1.00 86.94 711 ALA A N 1
ATOM 5467 C CA . ALA A 1 711 ? 20.640 11.303 -5.518 1.00 86.94 711 ALA A CA 1
ATOM 5468 C C . ALA A 1 711 ? 20.898 11.713 -4.064 1.00 86.94 711 ALA A C 1
ATOM 5470 O O . ALA A 1 711 ? 21.982 12.197 -3.750 1.00 86.94 711 ALA A O 1
ATOM 5471 N N . ALA A 1 712 ? 19.954 11.450 -3.159 1.00 84.25 712 ALA A N 1
ATOM 5472 C CA . ALA A 1 712 ? 20.101 11.823 -1.756 1.00 84.25 712 ALA A CA 1
ATOM 5473 C C . ALA A 1 712 ? 21.257 11.073 -1.069 1.00 84.25 712 ALA A C 1
ATOM 5475 O O . ALA A 1 712 ? 22.098 11.691 -0.420 1.00 84.25 712 ALA A O 1
ATOM 5476 N N . GLY A 1 713 ? 21.356 9.754 -1.277 1.00 89.75 713 GLY A N 1
ATOM 5477 C CA . GLY A 1 713 ? 22.488 8.963 -0.785 1.00 89.75 713 GLY A CA 1
ATOM 5478 C C . GLY A 1 713 ? 23.821 9.401 -1.400 1.00 89.75 713 GLY A C 1
ATOM 5479 O O . GLY A 1 713 ? 24.830 9.459 -0.702 1.00 89.75 713 GLY A O 1
ATOM 5480 N N . SER A 1 714 ? 23.814 9.777 -2.681 1.00 91.94 714 SER A N 1
ATOM 5481 C CA . SER A 1 714 ? 25.006 10.255 -3.392 1.00 91.94 714 SER A CA 1
ATOM 5482 C C . SER A 1 714 ? 25.501 11.600 -2.850 1.00 91.94 714 SER A C 1
ATOM 5484 O O . SER A 1 714 ? 26.705 11.770 -2.662 1.00 91.94 714 SER A O 1
ATOM 5486 N N . LEU A 1 715 ? 24.588 12.518 -2.522 1.00 87.19 715 LEU A N 1
ATOM 5487 C CA . LEU A 1 715 ? 24.920 13.797 -1.890 1.00 87.19 715 LEU A CA 1
ATOM 5488 C C . LEU A 1 715 ? 25.553 13.586 -0.506 1.00 87.19 715 LEU A C 1
ATOM 5490 O O . LEU A 1 715 ? 26.564 14.201 -0.180 1.00 87.19 715 LEU A O 1
ATOM 5494 N N . LEU A 1 716 ? 25.005 12.664 0.294 1.00 88.81 716 LEU A N 1
ATOM 5495 C CA . LEU A 1 716 ? 25.556 12.314 1.607 1.00 88.81 716 LEU A CA 1
ATOM 5496 C C . LEU A 1 716 ? 26.963 11.713 1.510 1.00 88.81 716 LEU A C 1
ATOM 5498 O O . LEU A 1 716 ? 27.832 12.069 2.305 1.00 88.81 716 LEU A O 1
ATOM 5502 N N . VAL A 1 717 ? 27.212 10.857 0.516 1.00 91.94 717 VAL A N 1
ATOM 5503 C CA . VAL A 1 717 ? 28.559 10.342 0.223 1.00 91.94 717 VAL A CA 1
ATOM 5504 C C . VAL A 1 717 ? 29.525 11.489 -0.097 1.00 91.94 717 VAL A C 1
ATOM 5506 O O . VAL A 1 717 ? 30.621 11.514 0.463 1.00 91.94 717 VAL A O 1
ATOM 5509 N N . GLY A 1 718 ? 29.099 12.463 -0.909 1.00 88.12 718 GLY A N 1
ATOM 5510 C CA . GLY A 1 718 ? 29.892 13.656 -1.227 1.00 88.12 718 GLY A CA 1
ATOM 5511 C C . GLY A 1 718 ? 30.292 14.447 0.019 1.00 88.12 718 GLY A C 1
ATOM 5512 O O . GLY A 1 718 ? 31.469 14.750 0.201 1.00 88.12 718 GLY A O 1
ATOM 5513 N N . THR A 1 719 ? 29.354 14.662 0.954 1.00 84.50 719 THR A N 1
ATOM 5514 C CA . THR A 1 719 ? 29.651 15.387 2.208 1.00 84.50 719 THR A CA 1
ATOM 5515 C C . THR A 1 719 ? 30.741 14.726 3.056 1.00 84.50 719 THR A C 1
ATOM 5517 O O . THR A 1 719 ? 31.550 15.413 3.677 1.00 84.50 719 THR A O 1
ATOM 5520 N N . VAL A 1 720 ? 30.790 13.391 3.074 1.00 86.25 720 VAL A N 1
ATOM 5521 C CA . VAL A 1 720 ? 31.791 12.638 3.842 1.00 86.25 720 VAL A CA 1
ATOM 5522 C C . VAL A 1 720 ? 33.145 12.659 3.143 1.00 86.25 720 VAL A C 1
ATOM 5524 O O . VAL A 1 720 ? 34.171 12.830 3.800 1.00 86.25 720 VAL A O 1
ATOM 5527 N N . ILE A 1 721 ? 33.160 12.510 1.816 1.00 86.81 721 ILE A N 1
ATOM 5528 C CA . ILE A 1 721 ? 34.393 12.588 1.028 1.00 86.81 721 ILE A CA 1
ATOM 5529 C C . ILE A 1 721 ? 35.031 13.961 1.202 1.00 86.81 721 ILE A C 1
ATOM 5531 O O . ILE A 1 721 ? 36.221 14.033 1.504 1.00 86.81 721 ILE A O 1
ATOM 5535 N N . ARG A 1 722 ? 34.244 15.039 1.145 1.00 78.12 722 ARG A N 1
ATOM 5536 C CA . ARG A 1 722 ? 34.766 16.383 1.382 1.00 78.12 722 ARG A CA 1
ATOM 5537 C C . ARG A 1 722 ? 35.302 16.572 2.796 1.00 78.12 722 ARG A C 1
ATOM 5539 O O . ARG A 1 722 ? 36.411 17.069 2.943 1.00 78.12 722 ARG A O 1
ATOM 5546 N N . ALA A 1 723 ? 34.582 16.121 3.824 1.00 79.06 723 ALA A N 1
ATOM 5547 C CA . ALA A 1 723 ? 35.085 16.173 5.200 1.00 79.06 723 ALA A CA 1
ATOM 5548 C C . ALA A 1 723 ? 36.420 15.410 5.359 1.00 79.06 723 ALA A C 1
ATOM 5550 O O . ALA A 1 723 ? 37.302 15.806 6.127 1.00 79.06 723 ALA A O 1
ATOM 5551 N N . SER A 1 724 ? 36.605 14.332 4.592 1.00 78.69 724 SER A N 1
ATOM 5552 C CA . SER A 1 724 ? 37.874 13.607 4.519 1.00 78.69 724 SER A CA 1
ATOM 5553 C C . SER A 1 724 ? 38.972 14.433 3.837 1.00 78.69 724 SER A C 1
ATOM 5555 O O . SER A 1 724 ? 40.103 14.473 4.323 1.00 78.69 724 SER A O 1
ATOM 5557 N N . VAL A 1 725 ? 38.666 15.120 2.738 1.00 78.25 725 VAL A N 1
ATOM 5558 C CA . VAL A 1 725 ? 39.624 16.011 2.064 1.00 78.25 725 VAL A CA 1
ATOM 5559 C C . VAL A 1 725 ? 40.009 17.190 2.969 1.00 78.25 725 VAL A C 1
ATOM 5561 O O . VAL A 1 725 ? 41.195 17.443 3.168 1.00 78.25 725 VAL A O 1
ATOM 5564 N N . ASP A 1 726 ? 39.035 17.847 3.607 1.00 72.38 726 ASP A N 1
ATOM 5565 C CA . ASP A 1 726 ? 39.254 18.993 4.506 1.00 72.38 726 ASP A CA 1
ATOM 5566 C C . ASP A 1 726 ? 40.082 18.630 5.752 1.00 72.38 726 ASP A C 1
ATOM 5568 O O . ASP A 1 726 ? 40.835 19.457 6.266 1.00 72.38 726 ASP A O 1
ATOM 5572 N N . SER A 1 727 ? 39.997 17.382 6.227 1.00 72.69 727 SER A N 1
ATOM 5573 C CA . SER A 1 727 ? 40.842 16.874 7.322 1.00 72.69 727 SER A CA 1
ATOM 5574 C C . SER A 1 727 ? 42.286 16.552 6.900 1.00 72.69 727 SER A C 1
ATOM 5576 O O . SER A 1 727 ? 43.085 16.118 7.730 1.00 72.69 727 SER A O 1
ATOM 5578 N N . GLY A 1 728 ? 42.648 16.783 5.632 1.00 68.06 728 GLY A N 1
ATOM 5579 C CA . GLY A 1 728 ? 44.004 16.610 5.104 1.00 68.06 728 GLY A CA 1
ATOM 5580 C C . GLY A 1 728 ? 44.373 15.165 4.764 1.00 68.06 728 GLY A C 1
ATOM 5581 O O . GLY A 1 728 ? 45.552 14.851 4.614 1.00 68.06 728 GLY A O 1
ATOM 5582 N N . SER A 1 729 ? 43.388 14.267 4.657 1.00 62.09 729 SER A N 1
ATOM 5583 C CA . SER A 1 729 ? 43.629 12.841 4.382 1.00 62.09 729 SER A CA 1
ATOM 5584 C C . SER A 1 729 ? 43.797 12.488 2.896 1.00 62.09 729 SER A C 1
ATOM 5586 O O . SER A 1 729 ? 44.175 11.360 2.580 1.00 62.09 729 SER A O 1
ATOM 5588 N N . GLY A 1 730 ? 43.552 13.439 1.991 1.00 60.91 730 GLY A N 1
ATOM 5589 C CA . GLY A 1 730 ? 43.690 13.280 0.544 1.00 60.91 730 GLY A CA 1
ATOM 5590 C C . GLY A 1 730 ? 43.479 14.594 -0.208 1.00 60.91 730 GLY A C 1
ATOM 5591 O O . GLY A 1 730 ? 43.080 15.591 0.387 1.00 60.91 730 GLY A O 1
ATOM 5592 N N . ASN A 1 731 ? 43.753 14.584 -1.514 1.00 67.38 731 ASN A N 1
ATOM 5593 C CA . ASN A 1 731 ? 43.484 15.703 -2.423 1.00 67.38 731 ASN A CA 1
ATOM 5594 C C . ASN A 1 731 ? 42.166 15.464 -3.174 1.00 67.38 731 ASN A C 1
ATOM 5596 O O . ASN A 1 731 ? 41.839 14.312 -3.445 1.00 67.38 731 ASN A O 1
ATOM 5600 N N . ASP A 1 732 ? 41.505 16.530 -3.642 1.00 65.94 732 ASP A N 1
ATOM 5601 C CA . ASP A 1 732 ? 40.277 16.449 -4.463 1.00 65.94 732 ASP A CA 1
ATOM 5602 C C . ASP A 1 732 ? 40.429 15.582 -5.739 1.00 65.94 732 ASP A C 1
ATOM 5604 O O . ASP A 1 732 ? 39.440 15.149 -6.322 1.00 65.94 732 ASP A O 1
ATOM 5608 N N . ALA A 1 733 ? 41.665 15.308 -6.173 1.00 65.31 733 ALA A N 1
ATOM 5609 C CA . ALA A 1 733 ? 41.986 14.494 -7.347 1.00 65.31 733 ALA A CA 1
ATOM 5610 C C . ALA A 1 733 ? 42.327 13.018 -7.038 1.00 65.31 733 ALA A C 1
ATOM 5612 O O . ALA A 1 733 ? 42.701 12.279 -7.953 1.00 65.31 733 ALA A O 1
ATOM 5613 N N . ASP A 1 734 ? 42.257 12.567 -5.778 1.00 79.44 734 ASP A N 1
ATOM 5614 C CA . ASP A 1 734 ? 42.549 11.171 -5.420 1.00 79.44 734 ASP A CA 1
ATOM 5615 C C . ASP A 1 734 ? 41.323 10.261 -5.620 1.00 79.44 734 ASP A C 1
ATOM 5617 O O . ASP A 1 734 ? 40.688 9.774 -4.679 1.00 79.44 734 ASP A O 1
ATOM 5621 N N . ASP A 1 735 ? 41.021 9.988 -6.892 1.00 80.31 735 ASP A N 1
ATOM 5622 C CA . ASP A 1 735 ? 39.953 9.086 -7.348 1.00 80.31 735 ASP A CA 1
ATOM 5623 C C . ASP A 1 735 ? 39.961 7.729 -6.622 1.00 80.31 735 ASP A C 1
ATOM 5625 O O . ASP A 1 735 ? 38.915 7.125 -6.353 1.00 80.31 735 ASP A O 1
ATOM 5629 N N . VAL A 1 736 ? 41.155 7.222 -6.302 1.00 82.38 736 VAL A N 1
ATOM 5630 C CA . VAL A 1 736 ? 41.330 5.922 -5.653 1.00 82.38 736 VAL A CA 1
ATOM 5631 C C . VAL A 1 736 ? 40.907 5.994 -4.192 1.00 82.38 736 VAL A C 1
ATOM 5633 O O . VAL A 1 736 ? 40.240 5.070 -3.716 1.00 82.38 736 VAL A O 1
ATOM 5636 N N . LEU A 1 737 ? 41.286 7.054 -3.479 1.00 83.50 737 LEU A N 1
ATOM 5637 C CA . LEU A 1 737 ? 40.859 7.283 -2.103 1.00 83.50 737 LEU A CA 1
ATOM 5638 C C . LEU A 1 737 ? 39.345 7.514 -2.026 1.00 83.50 737 LEU A C 1
ATOM 5640 O O . LEU A 1 737 ? 38.680 6.868 -1.215 1.00 83.50 737 LEU A O 1
ATOM 5644 N N . HIS A 1 738 ? 38.778 8.336 -2.911 1.00 87.94 738 HIS A N 1
ATOM 5645 C CA . HIS A 1 738 ? 37.342 8.639 -2.925 1.00 87.94 738 HIS A CA 1
ATOM 5646 C C . HIS A 1 738 ? 36.498 7.383 -3.176 1.00 87.94 738 HIS A C 1
ATOM 5648 O O . HIS A 1 738 ? 35.536 7.116 -2.453 1.00 87.94 738 HIS A O 1
ATOM 5654 N N . ALA A 1 739 ? 36.906 6.535 -4.129 1.00 88.12 739 ALA A N 1
ATOM 5655 C CA . ALA A 1 739 ? 36.260 5.243 -4.359 1.00 88.12 739 ALA A CA 1
ATOM 5656 C C . ALA A 1 739 ? 36.336 4.318 -3.127 1.00 88.12 739 ALA A C 1
ATOM 5658 O O . ALA A 1 739 ? 35.401 3.564 -2.855 1.00 88.12 739 ALA A O 1
ATOM 5659 N N . ARG A 1 740 ? 37.434 4.359 -2.356 1.00 87.25 740 ARG A N 1
ATOM 5660 C CA . ARG A 1 740 ? 37.569 3.558 -1.123 1.00 87.25 740 ARG A CA 1
ATOM 5661 C C . ARG A 1 740 ? 36.634 4.057 -0.034 1.00 87.25 740 ARG A C 1
ATOM 5663 O O . ARG A 1 740 ? 35.932 3.238 0.551 1.00 87.25 740 ARG A O 1
ATOM 5670 N N . ILE A 1 741 ? 36.604 5.366 0.208 1.00 89.00 741 ILE A N 1
ATOM 5671 C CA . ILE A 1 741 ? 35.700 5.989 1.183 1.00 89.00 741 ILE A CA 1
ATOM 5672 C C . ILE A 1 741 ? 34.248 5.663 0.817 1.00 89.00 741 ILE A C 1
ATOM 5674 O O . ILE A 1 741 ? 33.483 5.223 1.671 1.00 89.00 741 ILE A O 1
ATOM 5678 N N . CYS A 1 742 ? 33.897 5.756 -0.466 1.00 91.94 742 CYS A N 1
ATOM 5679 C CA . CYS A 1 742 ? 32.592 5.344 -0.973 1.00 91.94 742 CYS A CA 1
ATOM 5680 C C . CYS A 1 742 ? 32.272 3.877 -0.644 1.00 91.94 742 CYS A C 1
ATOM 5682 O O . CYS A 1 742 ? 31.230 3.594 -0.057 1.00 91.94 742 CYS A O 1
ATOM 5684 N N . GLY A 1 743 ? 33.190 2.946 -0.929 1.00 91.88 743 GLY A N 1
ATOM 5685 C CA . GLY A 1 743 ? 33.020 1.531 -0.579 1.00 91.88 743 GLY A CA 1
ATOM 5686 C C . GLY A 1 743 ? 32.849 1.286 0.926 1.00 91.88 743 GLY A C 1
ATOM 5687 O O . GLY A 1 743 ? 32.036 0.449 1.319 1.00 91.88 743 GLY A O 1
ATOM 5688 N N . VAL A 1 744 ? 33.560 2.041 1.771 1.00 91.56 744 VAL A N 1
ATOM 5689 C CA . VAL A 1 744 ? 33.422 2.005 3.237 1.00 91.56 744 VAL A CA 1
ATOM 5690 C C . VAL A 1 744 ? 32.035 2.484 3.670 1.00 91.56 744 VAL A C 1
ATOM 5692 O O . VAL A 1 744 ? 31.365 1.776 4.419 1.00 91.56 744 VAL A O 1
ATOM 5695 N N . ILE A 1 745 ? 31.581 3.641 3.177 1.00 93.06 745 ILE A N 1
ATOM 5696 C CA . ILE A 1 745 ? 30.257 4.209 3.486 1.00 93.06 745 ILE A CA 1
ATOM 5697 C C . ILE A 1 745 ? 29.155 3.230 3.081 1.00 93.06 745 ILE A C 1
ATOM 5699 O O . ILE A 1 745 ? 28.295 2.881 3.891 1.00 93.06 745 ILE A O 1
ATOM 5703 N N . THR A 1 746 ? 29.212 2.727 1.847 1.00 95.38 746 THR A N 1
ATOM 5704 C CA . THR A 1 746 ? 28.261 1.742 1.323 1.00 95.38 746 THR A CA 1
ATOM 5705 C C . THR A 1 746 ? 28.290 0.444 2.132 1.00 95.38 746 THR A C 1
ATOM 5707 O O . THR A 1 746 ? 27.239 -0.117 2.440 1.00 95.38 746 THR A O 1
ATOM 5710 N N . GLY A 1 747 ? 29.478 -0.011 2.543 1.00 94.12 747 GLY A N 1
ATOM 5711 C CA . GLY A 1 747 ? 29.657 -1.187 3.392 1.00 94.12 747 GLY A CA 1
ATOM 5712 C C . GLY A 1 747 ? 29.058 -1.022 4.793 1.00 94.12 747 GLY A C 1
ATOM 5713 O O . GLY A 1 747 ? 28.357 -1.922 5.255 1.00 94.12 747 GLY A O 1
ATOM 5714 N N . ILE A 1 748 ? 29.275 0.122 5.457 1.00 93.88 748 ILE A N 1
ATOM 5715 C CA . ILE A 1 748 ? 28.679 0.440 6.769 1.00 93.88 748 ILE A CA 1
ATOM 5716 C C . ILE A 1 748 ? 27.163 0.570 6.641 1.00 93.88 748 ILE A C 1
ATOM 5718 O O . ILE A 1 748 ? 26.432 0.017 7.465 1.00 93.88 748 ILE A O 1
ATOM 5722 N N . ALA A 1 749 ? 26.678 1.262 5.608 1.00 95.12 749 ALA A N 1
ATOM 5723 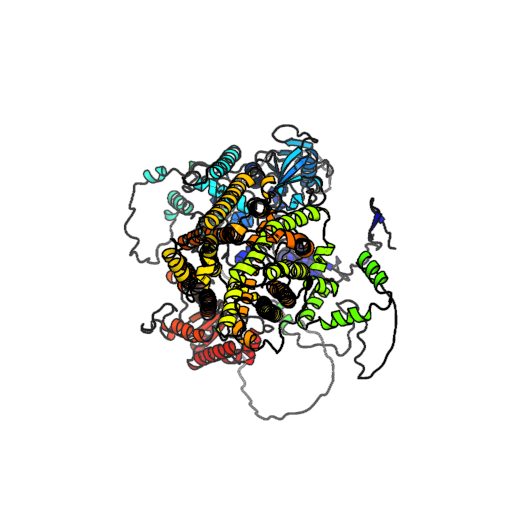C CA . ALA A 1 749 ? 25.251 1.408 5.369 1.00 95.12 749 ALA A CA 1
ATOM 5724 C C . ALA A 1 749 ? 24.598 0.032 5.149 1.00 95.12 749 ALA A C 1
ATOM 5726 O O . ALA A 1 749 ? 23.644 -0.320 5.839 1.00 95.12 749 ALA A O 1
ATOM 5727 N N . GLY A 1 750 ? 25.174 -0.800 4.276 1.00 96.56 750 GLY A N 1
ATOM 5728 C CA . GLY A 1 750 ? 24.713 -2.168 4.034 1.00 96.56 750 GLY A CA 1
ATOM 5729 C C . GLY A 1 750 ? 24.750 -3.048 5.283 1.00 96.56 750 GLY A C 1
ATOM 5730 O O . GLY A 1 750 ? 23.768 -3.726 5.578 1.00 96.56 750 GLY A O 1
ATOM 5731 N N . ALA A 1 751 ? 25.830 -2.989 6.067 1.00 95.38 751 ALA A N 1
ATOM 5732 C CA . ALA A 1 751 ? 25.936 -3.711 7.334 1.00 95.38 751 ALA A CA 1
ATOM 5733 C C . ALA A 1 751 ? 24.879 -3.252 8.351 1.00 95.38 751 ALA A C 1
ATOM 5735 O O . ALA A 1 751 ? 24.281 -4.086 9.024 1.00 95.38 751 ALA A O 1
ATOM 5736 N N . THR A 1 752 ? 24.603 -1.949 8.429 1.00 95.00 752 THR A N 1
ATOM 5737 C CA . THR A 1 752 ? 23.579 -1.379 9.320 1.00 95.00 752 THR A CA 1
ATOM 5738 C C . THR A 1 752 ? 22.190 -1.908 8.967 1.00 95.00 752 THR A C 1
ATOM 5740 O O . THR A 1 752 ? 21.485 -2.418 9.837 1.00 95.00 752 THR A O 1
ATOM 5743 N N . VAL A 1 753 ? 21.813 -1.851 7.685 1.00 95.69 753 VAL A N 1
ATOM 5744 C CA . VAL A 1 753 ? 20.525 -2.369 7.195 1.00 95.69 753 VAL A CA 1
ATOM 5745 C C . VAL A 1 753 ? 20.439 -3.888 7.385 1.00 95.69 753 VAL A C 1
ATOM 5747 O O . VAL A 1 753 ? 19.417 -4.398 7.840 1.00 95.69 753 VAL A O 1
ATOM 5750 N N . LEU A 1 754 ? 21.525 -4.620 7.119 1.00 96.56 754 LEU A N 1
ATOM 5751 C CA . LEU A 1 754 ? 21.590 -6.068 7.317 1.00 96.56 754 LEU A CA 1
ATOM 5752 C C . LEU A 1 754 ? 21.403 -6.456 8.790 1.00 96.56 754 LEU A C 1
ATOM 5754 O O . LEU A 1 754 ? 20.598 -7.337 9.094 1.00 96.56 754 LEU A O 1
ATOM 5758 N N . LEU A 1 755 ? 22.111 -5.791 9.707 1.00 96.31 755 LEU A N 1
ATOM 5759 C CA . LEU A 1 755 ? 21.976 -6.007 11.148 1.00 96.31 755 LEU A CA 1
ATOM 5760 C C . LEU A 1 755 ? 20.564 -5.665 11.627 1.00 96.31 755 LEU A C 1
ATOM 5762 O O . LEU A 1 755 ? 19.986 -6.440 12.386 1.00 96.31 755 LEU A O 1
ATOM 5766 N N . ALA A 1 756 ? 19.978 -4.571 11.134 1.00 94.38 756 ALA A N 1
ATOM 5767 C CA . ALA A 1 756 ? 18.590 -4.219 11.413 1.00 94.38 756 ALA A CA 1
ATOM 5768 C C . ALA A 1 756 ? 17.614 -5.304 10.922 1.00 94.38 756 ALA A C 1
ATOM 5770 O O . ALA A 1 756 ? 16.677 -5.658 11.637 1.00 94.38 756 ALA A O 1
ATOM 5771 N N . GLY A 1 757 ? 17.854 -5.886 9.743 1.00 94.00 757 GLY A N 1
ATOM 5772 C CA . GLY A 1 757 ? 17.057 -6.989 9.202 1.00 94.00 757 GLY A CA 1
ATOM 5773 C C . GLY A 1 757 ? 17.158 -8.268 10.031 1.00 94.00 757 GLY A C 1
ATOM 5774 O O . GLY A 1 757 ? 16.138 -8.874 10.362 1.00 94.00 757 GLY A O 1
ATOM 5775 N N . ILE A 1 758 ? 18.374 -8.649 10.439 1.00 93.38 758 ILE A N 1
ATOM 5776 C CA . ILE A 1 758 ? 18.621 -9.814 11.307 1.00 93.38 758 ILE A CA 1
ATOM 5777 C C . ILE A 1 758 ? 17.984 -9.609 12.688 1.00 93.38 758 ILE A C 1
ATOM 5779 O O . ILE A 1 758 ? 17.333 -10.517 13.208 1.00 93.38 758 ILE A O 1
ATOM 5783 N N . ALA A 1 759 ? 18.107 -8.405 13.251 1.00 94.12 759 ALA A N 1
ATOM 5784 C CA . ALA A 1 759 ? 17.481 -8.004 14.511 1.00 94.12 759 ALA A CA 1
ATOM 5785 C C . ALA A 1 759 ? 15.958 -7.787 14.401 1.00 94.12 759 ALA A C 1
ATOM 5787 O O . ALA A 1 759 ? 15.304 -7.509 15.404 1.00 94.12 759 ALA A O 1
ATOM 5788 N N . ARG A 1 760 ? 15.377 -7.951 13.204 1.00 90.44 760 ARG A N 1
ATOM 5789 C CA . ARG A 1 760 ? 13.945 -7.797 12.909 1.00 90.44 760 ARG A CA 1
ATOM 5790 C C . ARG A 1 760 ? 13.386 -6.404 13.225 1.00 90.44 760 ARG A C 1
ATOM 5792 O O . ARG A 1 760 ? 12.239 -6.268 13.649 1.00 90.44 760 ARG A O 1
ATOM 5799 N N . LEU A 1 761 ? 14.178 -5.363 12.974 1.00 89.88 761 LEU A N 1
ATOM 5800 C CA . LEU A 1 761 ? 13.795 -3.958 13.156 1.00 89.88 761 LEU A CA 1
ATOM 5801 C C . LEU A 1 761 ? 12.917 -3.406 12.018 1.00 89.88 761 LEU A C 1
ATOM 5803 O O . LEU A 1 761 ? 12.749 -2.197 11.890 1.00 89.88 761 LEU A O 1
ATOM 5807 N N . GLY A 1 762 ? 12.312 -4.264 11.195 1.00 86.19 762 GLY A N 1
ATOM 5808 C CA . GLY A 1 762 ? 11.436 -3.863 10.094 1.00 86.19 762 GLY A CA 1
ATOM 5809 C C . GLY A 1 762 ? 10.179 -3.106 10.530 1.00 86.19 762 GLY A C 1
ATOM 5810 O O . GLY A 1 762 ? 9.564 -2.453 9.699 1.00 86.19 762 GLY A O 1
ATOM 5811 N N . PHE A 1 763 ? 9.819 -3.121 11.819 1.00 83.88 763 PHE A N 1
ATOM 5812 C CA . PHE A 1 763 ? 8.743 -2.274 12.350 1.00 83.88 763 PHE A CA 1
ATOM 5813 C C . PHE A 1 763 ? 9.063 -0.771 12.257 1.00 83.88 763 PHE A C 1
ATOM 5815 O O . PHE A 1 763 ? 8.143 0.041 12.310 1.00 83.88 763 PHE A O 1
ATOM 5822 N N . LEU A 1 764 ? 10.342 -0.386 12.109 1.00 80.38 764 LEU A N 1
ATOM 5823 C CA . LEU A 1 764 ? 10.758 1.015 11.966 1.00 80.38 764 LEU A CA 1
ATOM 5824 C C . LEU A 1 764 ? 10.155 1.684 10.728 1.00 80.38 764 LEU A C 1
ATOM 5826 O O . LEU A 1 764 ? 9.936 2.891 10.734 1.00 80.38 764 LEU A O 1
ATOM 5830 N N . ASP A 1 765 ? 9.828 0.912 9.694 1.00 79.88 765 ASP A N 1
ATOM 5831 C CA . ASP A 1 765 ? 9.090 1.404 8.527 1.00 79.88 765 ASP A CA 1
ATOM 5832 C C . ASP A 1 765 ? 7.679 1.908 8.906 1.00 79.88 765 ASP A C 1
ATOM 5834 O O . ASP A 1 765 ? 7.183 2.861 8.315 1.00 79.88 765 ASP A O 1
ATOM 5838 N N . SER A 1 766 ? 7.052 1.369 9.958 1.00 75.94 766 SER A N 1
ATOM 5839 C CA . SER A 1 766 ? 5.767 1.869 10.477 1.00 75.94 766 SER A CA 1
ATOM 5840 C C . SER A 1 766 ? 5.889 3.138 11.329 1.00 75.94 766 SER A C 1
ATOM 5842 O O . SER A 1 766 ? 4.886 3.808 11.560 1.00 75.94 766 SER A O 1
ATOM 5844 N N . VAL A 1 767 ? 7.089 3.471 11.822 1.00 71.94 767 VAL A N 1
ATOM 5845 C CA . VAL A 1 767 ? 7.323 4.668 12.656 1.00 71.94 767 VAL A CA 1
ATOM 5846 C C . VAL A 1 767 ? 7.330 5.940 11.808 1.00 71.94 767 VAL A C 1
ATOM 5848 O O . VAL A 1 767 ? 6.996 7.018 12.300 1.00 71.94 767 VAL A O 1
ATOM 5851 N N . LEU A 1 768 ? 7.681 5.833 10.527 1.00 73.38 768 LEU A N 1
ATOM 5852 C CA . LEU A 1 768 ? 7.657 6.971 9.626 1.00 73.38 768 LEU A CA 1
ATOM 5853 C C . LEU A 1 768 ? 6.274 7.209 9.037 1.00 73.38 768 LEU A C 1
ATOM 5855 O O . LEU A 1 768 ? 5.760 6.435 8.230 1.00 73.38 768 LEU A O 1
ATOM 5859 N N . SER A 1 769 ? 5.699 8.349 9.391 1.00 75.88 769 SER A N 1
ATOM 5860 C CA . SER A 1 769 ? 4.428 8.783 8.838 1.00 75.88 769 SER A CA 1
ATOM 5861 C C . SER A 1 769 ? 4.575 9.197 7.362 1.00 75.88 769 SER A C 1
ATOM 5863 O O . SER A 1 769 ? 5.612 9.705 6.924 1.00 75.88 769 SER A O 1
ATOM 5865 N N . ARG A 1 770 ? 3.508 9.022 6.571 1.00 78.81 770 ARG A N 1
ATOM 5866 C CA . ARG A 1 770 ? 3.431 9.555 5.195 1.00 78.81 770 ARG A CA 1
ATOM 5867 C C . ARG A 1 770 ? 3.727 11.069 5.125 1.00 78.81 770 ARG A C 1
ATOM 5869 O O . ARG A 1 770 ? 4.488 11.453 4.238 1.00 78.81 770 ARG A O 1
ATOM 5876 N N . PRO A 1 771 ? 3.222 11.920 6.050 1.00 82.00 771 PRO A N 1
ATOM 5877 C CA . PRO A 1 771 ? 3.616 13.327 6.132 1.00 82.00 771 PRO A CA 1
ATOM 5878 C C . PRO A 1 771 ? 5.129 13.542 6.246 1.00 82.00 771 PRO A C 1
ATOM 5880 O O . PRO A 1 771 ? 5.677 14.334 5.481 1.00 82.00 771 PRO A O 1
ATOM 5883 N N . PHE A 1 772 ? 5.826 12.825 7.141 1.00 83.50 772 PHE A N 1
ATOM 5884 C CA . PHE A 1 772 ? 7.285 12.942 7.281 1.00 83.50 772 PHE A CA 1
ATOM 5885 C C . PHE A 1 772 ? 7.982 12.708 5.933 1.00 83.50 772 PHE A C 1
ATOM 5887 O O . PHE A 1 772 ? 8.750 13.558 5.478 1.00 83.50 772 PHE A O 1
ATOM 5894 N N . LEU A 1 773 ? 7.652 11.601 5.258 1.00 80.75 773 LEU A N 1
ATOM 5895 C CA . LEU A 1 773 ? 8.237 11.246 3.964 1.00 80.75 773 LEU A CA 1
ATOM 5896 C C . LEU A 1 773 ? 7.940 12.308 2.901 1.00 80.75 773 LEU A C 1
ATOM 5898 O O . LEU A 1 773 ? 8.835 12.705 2.163 1.00 80.75 773 LEU A O 1
ATOM 5902 N N . ARG A 1 774 ? 6.705 12.815 2.846 1.00 84.94 774 ARG A N 1
ATOM 5903 C CA . ARG A 1 774 ? 6.288 13.841 1.883 1.00 84.94 774 ARG A CA 1
ATOM 5904 C C . ARG A 1 774 ? 7.048 15.150 2.071 1.00 84.94 774 ARG A C 1
ATOM 5906 O O . ARG A 1 774 ? 7.554 15.702 1.091 1.00 84.94 774 ARG A O 1
ATOM 5913 N N . GLY A 1 775 ? 7.138 15.648 3.306 1.00 86.38 775 GLY A N 1
ATOM 5914 C CA . GLY A 1 775 ? 7.897 16.862 3.626 1.00 86.38 775 GLY A CA 1
ATOM 5915 C C . GLY A 1 775 ? 9.371 16.699 3.263 1.00 86.38 775 GLY A C 1
ATOM 5916 O O . GLY A 1 775 ? 9.950 17.547 2.588 1.00 86.38 775 GLY A O 1
ATOM 5917 N N . PHE A 1 776 ? 9.941 15.551 3.615 1.00 84.50 776 PHE A N 1
ATOM 5918 C CA . PHE A 1 776 ? 11.340 15.245 3.376 1.00 84.50 776 PHE A CA 1
ATOM 5919 C C . PHE A 1 776 ? 11.701 15.070 1.887 1.00 84.50 776 PHE A C 1
ATOM 5921 O O . PHE A 1 776 ? 12.630 15.716 1.406 1.00 84.50 776 PHE A O 1
ATOM 5928 N N . ILE A 1 777 ? 10.943 14.271 1.126 1.00 83.56 777 ILE A N 1
ATOM 5929 C CA . ILE A 1 777 ? 11.159 14.046 -0.318 1.00 83.56 777 ILE A CA 1
ATOM 5930 C C . ILE A 1 777 ? 11.027 15.356 -1.102 1.00 83.56 777 ILE A C 1
ATOM 5932 O O . ILE A 1 777 ? 11.813 15.622 -2.010 1.00 83.56 777 ILE A O 1
ATOM 5936 N N . SER A 1 778 ? 10.064 16.204 -0.730 1.00 86.56 778 SER A N 1
ATOM 5937 C CA . SER A 1 778 ? 9.884 17.517 -1.365 1.00 86.56 778 SER A CA 1
ATOM 5938 C C . SER A 1 778 ? 11.075 18.438 -1.086 1.00 86.56 778 SER A C 1
ATOM 5940 O O . SER A 1 778 ? 11.536 19.138 -1.987 1.00 86.56 778 SER A O 1
ATOM 5942 N N . ALA A 1 779 ? 11.605 18.401 0.140 1.00 89.94 779 ALA A N 1
ATOM 5943 C CA . ALA A 1 779 ? 12.790 19.160 0.515 1.00 89.94 779 ALA A CA 1
ATOM 5944 C C . ALA A 1 779 ? 14.036 18.675 -0.238 1.00 89.94 779 ALA A C 1
ATOM 5946 O O . ALA A 1 779 ? 14.732 19.492 -0.831 1.00 89.94 779 ALA A O 1
ATOM 5947 N N . ILE A 1 780 ? 14.279 17.360 -0.294 1.00 87.06 780 ILE A N 1
ATOM 5948 C CA . ILE A 1 780 ? 15.361 16.772 -1.097 1.00 87.06 780 ILE A CA 1
ATOM 5949 C C . ILE A 1 780 ? 15.236 17.178 -2.563 1.00 87.06 780 ILE A C 1
ATOM 5951 O O . ILE A 1 780 ? 16.227 17.587 -3.159 1.00 87.06 780 ILE A O 1
ATOM 5955 N N . GLY A 1 781 ? 14.039 17.071 -3.146 1.00 88.50 781 GLY A N 1
ATOM 5956 C CA . GLY A 1 781 ? 13.808 17.457 -4.535 1.00 88.50 781 GLY A CA 1
ATOM 5957 C C . GLY A 1 781 ? 14.239 18.901 -4.788 1.00 88.50 781 GLY A C 1
ATOM 5958 O O . GLY A 1 781 ? 14.937 19.175 -5.758 1.00 88.50 781 GLY A O 1
ATOM 5959 N N . PHE A 1 782 ? 13.917 19.817 -3.873 1.00 92.31 782 PHE A N 1
ATOM 5960 C CA . PHE A 1 782 ? 14.366 21.204 -3.964 1.00 92.31 782 PHE A CA 1
ATOM 5961 C C . PHE A 1 782 ? 15.886 21.358 -3.798 1.00 92.31 782 PHE A C 1
ATOM 5963 O O . PHE A 1 782 ? 16.516 22.041 -4.603 1.00 92.31 782 PHE A O 1
ATOM 5970 N N . VAL A 1 783 ? 16.484 20.703 -2.797 1.00 90.88 783 VAL A N 1
ATOM 5971 C CA . VAL A 1 783 ? 17.939 20.726 -2.556 1.00 90.88 783 VAL A CA 1
ATOM 5972 C C . VAL A 1 783 ? 18.700 20.242 -3.788 1.00 90.88 783 VAL A C 1
ATOM 5974 O O . VAL A 1 783 ? 19.610 20.926 -4.241 1.00 90.88 783 VAL A O 1
ATOM 5977 N N . ILE A 1 784 ? 18.305 19.100 -4.359 1.00 89.44 784 ILE A N 1
ATOM 5978 C CA . ILE A 1 784 ? 18.929 18.539 -5.562 1.00 89.44 784 ILE A CA 1
ATOM 5979 C C . ILE A 1 784 ? 18.765 19.500 -6.735 1.00 89.44 784 ILE A C 1
ATOM 5981 O O . ILE A 1 784 ? 19.724 19.736 -7.457 1.00 89.44 784 ILE A O 1
ATOM 5985 N N . PHE A 1 785 ? 17.573 20.066 -6.936 1.00 92.25 785 PHE A N 1
ATOM 5986 C CA . PHE A 1 785 ? 17.343 20.994 -8.040 1.00 92.25 785 PHE A CA 1
ATOM 5987 C C . PHE A 1 785 ? 18.292 22.198 -7.962 1.00 92.25 785 PHE A C 1
ATOM 5989 O O . PHE A 1 785 ? 18.939 22.533 -8.947 1.00 92.25 785 PHE A O 1
ATOM 5996 N N . VAL A 1 786 ? 18.449 22.800 -6.779 1.00 92.88 786 VAL A N 1
ATOM 5997 C CA . VAL A 1 786 ? 19.399 23.906 -6.563 1.00 92.88 786 VAL A CA 1
ATOM 5998 C C . VAL A 1 786 ? 20.851 23.458 -6.727 1.00 92.88 786 VAL A C 1
ATOM 6000 O O . VAL A 1 786 ? 21.650 24.178 -7.320 1.00 92.88 786 VAL A O 1
ATOM 6003 N N . ASP A 1 787 ? 21.195 22.279 -6.220 1.00 89.25 787 ASP A N 1
ATOM 6004 C CA . ASP A 1 787 ? 22.534 21.707 -6.337 1.00 89.25 787 ASP A CA 1
ATOM 6005 C C . ASP A 1 787 ? 22.944 21.500 -7.801 1.00 89.25 787 ASP A C 1
ATOM 6007 O O . ASP A 1 787 ? 24.047 21.872 -8.192 1.00 89.25 787 ASP A O 1
ATOM 6011 N N . GLN A 1 788 ? 22.025 21.009 -8.638 1.00 92.31 788 GLN A N 1
ATOM 6012 C CA . GLN A 1 788 ? 22.266 20.807 -10.066 1.00 92.31 788 GLN A CA 1
ATOM 6013 C C . GLN A 1 788 ? 22.284 22.109 -10.878 1.00 92.31 788 GLN A C 1
ATOM 6015 O O . GLN A 1 788 ? 22.939 22.151 -11.919 1.00 92.31 788 GLN A O 1
ATOM 6020 N N . LEU A 1 789 ? 21.673 23.200 -10.399 1.00 92.75 789 LEU A N 1
ATOM 6021 C CA . LEU A 1 789 ? 21.773 24.502 -11.074 1.00 92.75 789 LEU A CA 1
ATOM 6022 C C . LEU A 1 789 ? 23.222 25.015 -11.145 1.00 92.75 789 LEU A C 1
ATOM 6024 O O . LEU A 1 789 ? 23.581 25.696 -12.104 1.00 92.75 789 LEU A O 1
ATOM 6028 N N . VAL A 1 790 ? 24.078 24.679 -10.174 1.00 91.75 790 VAL A N 1
ATOM 6029 C CA . VAL A 1 790 ? 25.493 25.097 -10.166 1.00 91.75 790 VAL A CA 1
ATOM 6030 C C . VAL A 1 790 ? 26.267 24.536 -11.377 1.00 91.75 790 VAL A C 1
ATOM 6032 O O . VAL A 1 790 ? 26.823 25.336 -12.143 1.00 91.75 790 VAL A O 1
ATOM 6035 N N . PRO A 1 791 ? 26.304 23.208 -11.621 1.00 90.44 791 PRO A N 1
ATOM 6036 C CA . PRO A 1 791 ? 26.926 22.650 -12.818 1.00 90.44 791 PRO A CA 1
ATOM 6037 C C . PRO A 1 791 ? 26.161 22.957 -14.110 1.00 90.44 791 PRO A C 1
ATOM 6039 O O . PRO A 1 791 ? 26.801 23.125 -15.148 1.00 90.44 791 PRO A O 1
ATOM 6042 N N . GLU A 1 792 ? 24.830 23.090 -14.086 1.00 93.19 792 GLU A N 1
ATOM 6043 C CA . GLU A 1 792 ? 24.054 23.483 -15.277 1.00 93.19 792 GLU A CA 1
ATOM 6044 C C . GLU A 1 792 ? 24.439 24.874 -15.795 1.00 93.19 792 GLU A C 1
ATOM 6046 O O . GLU A 1 792 ? 24.503 25.090 -17.004 1.00 93.19 792 GLU A O 1
ATOM 6051 N N . LEU A 1 793 ? 24.766 25.805 -14.897 1.00 93.50 793 LEU A N 1
ATOM 6052 C CA . LEU A 1 793 ? 25.252 27.143 -15.242 1.00 93.50 793 LEU A CA 1
ATOM 6053 C C . LEU A 1 793 ? 26.761 27.184 -15.565 1.00 93.50 793 LEU A C 1
ATOM 6055 O O . LEU A 1 793 ? 27.298 28.235 -15.923 1.00 93.50 793 LEU A O 1
ATOM 6059 N N . GLY A 1 794 ? 27.468 26.055 -15.451 1.00 89.88 794 GLY A N 1
ATOM 6060 C CA . GLY A 1 794 ? 28.916 25.980 -15.653 1.00 89.88 794 GLY A CA 1
ATOM 6061 C C . GLY A 1 794 ? 29.729 26.687 -14.565 1.00 89.88 794 GLY A C 1
ATOM 6062 O O . GLY A 1 794 ? 30.850 27.117 -14.827 1.00 89.88 794 GLY A O 1
ATOM 6063 N N . LEU A 1 795 ? 29.172 26.822 -13.357 1.00 90.12 795 LEU A N 1
ATOM 6064 C CA . LEU A 1 795 ? 29.821 27.484 -12.221 1.00 90.12 795 LEU A CA 1
ATOM 6065 C C . LEU A 1 795 ? 30.587 26.510 -11.306 1.00 90.12 795 LEU A C 1
ATOM 6067 O O . LEU A 1 795 ? 31.141 26.948 -10.303 1.00 90.12 795 LEU A O 1
ATOM 6071 N N . SER A 1 796 ? 30.660 25.215 -11.639 1.00 83.38 796 SER A N 1
ATOM 6072 C CA . SER A 1 796 ? 31.275 24.173 -10.796 1.00 83.38 796 SER A CA 1
ATOM 6073 C C . SER A 1 796 ? 32.704 24.484 -10.363 1.00 83.38 796 SER A C 1
ATOM 6075 O O . SER A 1 796 ? 33.011 24.379 -9.182 1.00 83.38 796 SER A O 1
ATOM 6077 N N . LYS A 1 797 ? 33.566 24.929 -11.286 1.00 81.38 797 LYS A N 1
ATOM 6078 C CA . LYS A 1 797 ? 34.965 25.267 -10.963 1.00 81.38 797 LYS A CA 1
ATOM 6079 C C . LYS A 1 797 ? 35.057 26.411 -9.950 1.00 81.38 797 LYS A C 1
ATOM 6081 O O . LYS A 1 797 ? 35.813 26.343 -8.987 1.00 81.38 797 LYS A O 1
ATOM 6086 N N . LEU A 1 798 ? 34.223 27.434 -10.129 1.00 83.12 798 LEU A N 1
ATOM 6087 C CA . LEU A 1 798 ? 34.165 28.582 -9.228 1.00 83.12 798 LEU A CA 1
ATOM 6088 C C . LEU A 1 798 ? 33.560 28.212 -7.864 1.00 83.12 798 LEU A C 1
ATOM 6090 O O . LEU A 1 798 ? 33.970 28.752 -6.837 1.00 83.12 798 LEU A O 1
ATOM 6094 N N . ALA A 1 799 ? 32.599 27.285 -7.848 1.00 80.38 799 ALA A N 1
ATOM 6095 C CA . ALA A 1 799 ? 32.010 26.761 -6.621 1.00 80.38 799 ALA A CA 1
ATOM 6096 C C . ALA A 1 799 ? 33.039 25.963 -5.807 1.00 80.38 799 ALA A C 1
ATOM 6098 O O . ALA A 1 799 ? 33.159 26.210 -4.611 1.00 80.38 799 ALA A O 1
ATOM 6099 N N . SER A 1 800 ? 33.841 25.105 -6.453 1.00 71.19 800 SER A N 1
ATOM 6100 C CA . SER A 1 800 ? 34.917 24.352 -5.788 1.00 71.19 800 SER A CA 1
ATOM 6101 C C . SER A 1 800 ? 36.046 25.242 -5.251 1.00 71.19 800 SER A C 1
ATOM 6103 O O . SER A 1 800 ? 36.651 24.928 -4.232 1.00 71.19 800 SER A O 1
ATOM 6105 N N . GLU A 1 801 ? 36.316 26.383 -5.894 1.00 73.31 801 GLU A N 1
ATOM 6106 C CA . GLU A 1 801 ? 37.279 27.379 -5.393 1.00 73.31 801 GLU A CA 1
ATOM 6107 C C . GLU A 1 801 ? 36.731 28.175 -4.195 1.00 73.31 801 GLU A C 1
ATOM 6109 O O . GLU A 1 801 ? 37.491 28.714 -3.387 1.00 73.31 801 GLU A O 1
ATOM 6114 N N . THR A 1 802 ? 35.406 28.248 -4.056 1.00 73.94 802 THR A N 1
ATOM 6115 C CA . THR A 1 802 ? 34.743 28.988 -2.983 1.00 73.94 802 THR A CA 1
ATOM 6116 C C . THR A 1 802 ? 34.416 28.043 -1.829 1.00 73.94 802 THR A C 1
ATOM 6118 O O . THR A 1 802 ? 33.359 27.415 -1.803 1.00 73.94 802 THR A O 1
ATOM 6121 N N . ALA A 1 803 ? 35.299 27.993 -0.827 1.00 60.06 803 ALA A N 1
ATOM 6122 C CA . ALA A 1 803 ? 35.211 27.072 0.316 1.00 60.06 803 ALA A CA 1
ATOM 6123 C C . ALA A 1 803 ? 33.842 27.032 1.039 1.00 60.06 803 ALA A C 1
ATOM 6125 O O . ALA A 1 803 ? 33.513 26.033 1.669 1.00 60.06 803 ALA A O 1
ATOM 6126 N N . SER A 1 804 ? 33.030 28.094 0.962 1.00 61.16 804 SER A N 1
ATOM 6127 C CA . SER A 1 804 ? 31.721 28.177 1.627 1.00 61.16 804 SER A CA 1
ATOM 6128 C C . SER A 1 804 ? 30.530 27.633 0.825 1.00 61.16 804 SER A C 1
ATOM 6130 O O . SER A 1 804 ? 29.431 27.574 1.371 1.00 61.16 804 SER A O 1
ATOM 6132 N N . VAL A 1 805 ? 30.693 27.271 -0.453 1.00 63.41 805 VAL A N 1
ATOM 6133 C CA . VAL A 1 805 ? 29.549 27.063 -1.365 1.00 63.41 805 VAL A CA 1
ATOM 6134 C C . VAL A 1 805 ? 29.329 25.608 -1.733 1.00 63.41 805 VAL A C 1
ATOM 6136 O O . VAL A 1 805 ? 28.189 25.147 -1.689 1.00 63.41 805 VAL A O 1
ATOM 6139 N N . ASP A 1 806 ? 30.393 24.887 -2.086 1.00 59.41 806 ASP A N 1
ATOM 6140 C CA . ASP A 1 806 ? 30.304 23.531 -2.647 1.00 59.41 806 ASP A CA 1
ATOM 6141 C C . ASP A 1 806 ? 29.472 22.587 -1.746 1.00 59.41 806 ASP A C 1
ATOM 6143 O O . ASP A 1 806 ? 28.610 21.833 -2.203 1.00 59.41 806 ASP A O 1
ATOM 6147 N N . HIS A 1 807 ? 29.602 22.773 -0.427 1.00 60.50 807 HIS A N 1
ATOM 6148 C CA . HIS A 1 807 ? 28.888 22.029 0.618 1.00 60.50 807 HIS A CA 1
ATOM 6149 C C . HIS A 1 807 ? 28.076 22.930 1.564 1.00 60.50 807 HIS A C 1
ATOM 6151 O O . HIS A 1 807 ? 27.658 22.493 2.637 1.00 60.50 807 HIS A O 1
ATOM 6157 N N . GLY A 1 808 ? 27.867 24.194 1.180 1.00 67.69 808 GLY A N 1
ATOM 6158 C CA . GLY A 1 808 ? 27.047 25.135 1.936 1.00 67.69 808 GLY A CA 1
ATOM 6159 C C . GLY A 1 808 ? 25.582 24.703 1.998 1.00 67.69 808 GLY A C 1
ATOM 6160 O O . GLY A 1 808 ? 25.145 23.772 1.311 1.00 67.69 808 GLY A O 1
ATOM 6161 N N . SER A 1 809 ? 24.796 25.407 2.812 1.00 81.56 809 SER A N 1
ATOM 6162 C CA . SER A 1 809 ? 23.346 25.218 2.811 1.00 81.56 809 SER A CA 1
ATOM 6163 C C . SER A 1 809 ? 22.775 25.488 1.412 1.00 81.56 809 SER A C 1
ATOM 6165 O O . SER A 1 809 ? 23.377 26.178 0.584 1.00 81.56 809 SER A O 1
ATOM 6167 N N . THR A 1 810 ? 21.564 25.005 1.139 1.00 87.38 810 THR A N 1
ATOM 6168 C CA . THR A 1 810 ? 20.871 25.310 -0.128 1.00 87.38 810 THR A CA 1
ATOM 6169 C C . THR A 1 810 ? 20.760 26.822 -0.353 1.00 87.38 810 THR A C 1
ATOM 6171 O O . THR A 1 810 ? 20.827 27.306 -1.481 1.00 87.38 810 THR A O 1
ATOM 6174 N N . VAL A 1 811 ? 20.644 27.584 0.737 1.00 87.50 811 VAL A N 1
ATOM 6175 C CA . VAL A 1 811 ? 20.617 29.049 0.723 1.00 87.50 811 VAL A CA 1
ATOM 6176 C C . VAL A 1 811 ? 21.970 29.639 0.324 1.00 87.50 811 VAL A C 1
ATOM 6178 O O . VAL A 1 811 ? 22.000 30.598 -0.445 1.00 87.50 811 VAL A O 1
ATOM 6181 N N . ASP A 1 812 ? 23.082 29.065 0.783 1.00 87.50 812 ASP A N 1
ATOM 6182 C CA . ASP A 1 812 ? 24.425 29.498 0.379 1.00 87.50 812 ASP A CA 1
ATOM 6183 C C . ASP A 1 812 ? 24.657 29.249 -1.112 1.00 87.50 812 ASP A C 1
ATOM 6185 O O . ASP A 1 812 ? 25.169 30.129 -1.806 1.00 87.50 812 ASP A O 1
ATOM 6189 N N . LYS A 1 813 ? 24.181 28.109 -1.633 1.00 89.56 813 LYS A N 1
ATOM 6190 C CA . LYS A 1 813 ? 24.206 27.805 -3.073 1.00 89.56 813 LYS A CA 1
ATOM 6191 C C . LYS A 1 813 ? 23.370 28.800 -3.877 1.00 89.56 813 LYS A C 1
ATOM 6193 O O . LYS A 1 813 ? 23.852 29.336 -4.871 1.00 89.56 813 LYS A O 1
ATOM 6198 N N . LEU A 1 814 ? 22.159 29.133 -3.424 1.00 91.31 814 LEU A N 1
ATOM 6199 C CA . LEU A 1 814 ? 21.330 30.165 -4.064 1.00 91.31 814 LEU A CA 1
ATOM 6200 C C . LEU A 1 814 ? 21.992 31.548 -4.034 1.00 91.31 814 LEU A C 1
ATOM 6202 O O . LEU A 1 814 ? 21.997 32.250 -5.047 1.00 91.31 814 LEU A O 1
ATOM 6206 N N . ARG A 1 815 ? 22.574 31.938 -2.894 1.00 90.44 815 ARG A N 1
ATOM 6207 C CA . ARG A 1 815 ? 23.303 33.205 -2.754 1.00 90.44 815 ARG A CA 1
ATOM 6208 C C . ARG A 1 815 ? 24.514 33.247 -3.686 1.00 90.44 815 ARG A C 1
ATOM 6210 O O . ARG A 1 815 ? 24.741 34.283 -4.303 1.00 90.44 815 ARG A O 1
ATOM 6217 N N . PHE A 1 816 ? 25.249 32.143 -3.811 1.00 90.31 816 PHE A N 1
ATOM 6218 C CA . PHE A 1 816 ? 26.380 32.014 -4.726 1.00 90.31 816 PHE A CA 1
ATOM 6219 C C . PHE A 1 816 ? 25.969 32.104 -6.193 1.00 90.31 816 PHE A C 1
ATOM 6221 O O . PHE A 1 816 ? 26.620 32.813 -6.959 1.00 90.31 816 PHE A O 1
ATOM 6228 N N . ILE A 1 817 ? 24.895 31.412 -6.585 1.00 91.75 817 ILE A N 1
ATOM 6229 C CA . ILE A 1 817 ? 24.364 31.490 -7.949 1.00 91.75 817 ILE A CA 1
ATOM 6230 C C . ILE A 1 817 ? 24.011 32.943 -8.254 1.00 91.75 817 ILE A C 1
ATOM 6232 O O . ILE A 1 817 ? 24.482 33.476 -9.252 1.00 91.75 817 ILE A O 1
ATOM 6236 N N . TYR A 1 818 ? 23.258 33.601 -7.365 1.00 92.06 818 TYR A N 1
ATOM 6237 C CA . TYR A 1 818 ? 22.856 34.997 -7.529 1.00 92.06 818 TYR A CA 1
ATOM 6238 C C . TYR A 1 818 ? 24.054 35.949 -7.652 1.00 92.06 818 TYR A C 1
ATOM 6240 O O . TYR A 1 818 ? 24.055 36.815 -8.523 1.00 92.06 818 TYR A O 1
ATOM 6248 N N . SER A 1 819 ? 25.091 35.779 -6.827 1.00 90.31 819 SER A N 1
ATOM 6249 C CA . SER A 1 819 ? 26.280 36.638 -6.870 1.00 90.31 819 SER A CA 1
ATOM 6250 C C . SER A 1 819 ? 27.207 36.372 -8.059 1.00 90.31 819 SER A C 1
ATOM 6252 O O . SER A 1 819 ? 28.044 37.219 -8.362 1.00 90.31 819 SER A O 1
ATOM 6254 N N . ASN A 1 820 ? 27.071 35.231 -8.742 1.00 90.81 820 ASN A N 1
ATOM 6255 C CA . ASN A 1 820 ? 27.935 34.830 -9.856 1.00 90.81 820 ASN A CA 1
ATOM 6256 C C . ASN A 1 820 ? 27.188 34.646 -11.186 1.00 90.81 820 ASN A C 1
ATOM 6258 O O . ASN A 1 820 ? 27.753 34.074 -12.121 1.00 90.81 820 ASN A O 1
ATOM 6262 N N . LEU A 1 821 ? 25.961 35.168 -11.316 1.00 89.75 821 LEU A N 1
ATOM 6263 C CA . LEU A 1 821 ? 25.190 35.117 -12.568 1.00 89.75 821 LEU A CA 1
ATOM 6264 C C . LEU A 1 821 ? 25.954 35.711 -13.765 1.00 89.75 821 LEU A C 1
ATOM 6266 O O . LEU A 1 821 ? 25.824 35.222 -14.886 1.00 89.75 821 LEU A O 1
ATOM 6270 N N . ASP A 1 822 ? 26.808 36.708 -13.531 1.00 89.25 822 ASP A N 1
ATOM 6271 C CA . ASP A 1 822 ? 27.614 37.337 -14.584 1.00 89.25 822 ASP A CA 1
ATOM 6272 C C . ASP A 1 822 ? 28.740 36.431 -15.119 1.00 89.25 822 ASP A C 1
ATOM 6274 O O . ASP A 1 822 ? 29.253 36.658 -16.215 1.00 89.25 822 ASP A O 1
ATOM 6278 N N . ARG A 1 823 ? 29.129 35.389 -14.369 1.00 90.25 823 ARG A N 1
ATOM 6279 C CA . ARG A 1 823 ? 30.227 34.461 -14.707 1.00 90.25 823 ARG A CA 1
ATOM 6280 C C . ARG A 1 823 ? 29.749 33.135 -15.311 1.00 90.25 823 ARG A C 1
ATOM 6282 O O . ARG A 1 823 ? 30.541 32.211 -15.470 1.00 90.25 823 ARG A O 1
ATOM 6289 N N . VAL A 1 824 ? 28.466 33.033 -15.646 1.00 92.12 824 VAL A N 1
ATOM 6290 C CA . VAL A 1 824 ? 27.842 31.823 -16.200 1.00 92.12 824 VAL A CA 1
ATOM 6291 C C . VAL A 1 824 ? 28.425 31.472 -17.573 1.00 92.12 824 VAL A C 1
ATOM 6293 O O . VAL A 1 824 ? 28.482 32.308 -18.481 1.00 92.12 824 VAL A O 1
ATOM 6296 N N . HIS A 1 825 ? 28.791 30.201 -17.769 1.00 93.88 825 HIS A N 1
ATOM 6297 C CA . HIS A 1 825 ? 29.226 29.711 -19.076 1.00 93.88 825 HIS A CA 1
ATOM 6298 C C . HIS A 1 825 ? 28.009 29.520 -19.993 1.00 93.88 825 HIS A C 1
ATOM 6300 O O . HIS A 1 825 ? 27.298 28.516 -19.920 1.00 93.88 825 HIS A O 1
ATOM 6306 N N . ARG A 1 826 ? 27.764 30.501 -20.873 1.00 93.44 826 ARG A N 1
ATOM 6307 C CA . ARG A 1 826 ? 26.543 30.592 -21.701 1.00 93.44 826 ARG A CA 1
ATOM 6308 C C . ARG A 1 826 ? 26.229 29.314 -22.475 1.00 93.44 826 ARG A C 1
ATOM 6310 O O . ARG A 1 826 ? 25.075 28.903 -22.522 1.00 93.44 826 ARG A O 1
ATOM 6317 N N . LEU A 1 827 ? 27.239 28.686 -23.074 1.00 93.75 827 LEU A N 1
ATOM 6318 C CA . LEU A 1 827 ? 27.037 27.496 -23.899 1.00 93.75 827 LEU A CA 1
ATOM 6319 C C . LEU A 1 827 ? 26.640 26.277 -23.045 1.00 93.75 827 LEU A C 1
ATOM 6321 O O . LEU A 1 827 ? 25.727 25.548 -23.422 1.00 93.75 827 LEU A O 1
ATOM 6325 N N . THR A 1 828 ? 27.232 26.121 -21.855 1.00 94.94 828 THR A N 1
ATOM 6326 C CA . THR A 1 828 ? 26.846 25.076 -20.884 1.00 94.94 828 THR A CA 1
ATOM 6327 C C . THR A 1 828 ? 25.403 25.267 -20.426 1.00 94.94 828 THR A C 1
ATOM 6329 O O . THR A 1 828 ? 24.620 24.320 -20.488 1.00 94.94 828 THR A O 1
ATOM 6332 N N . ALA A 1 829 ? 25.031 26.502 -20.068 1.00 95.12 829 ALA A N 1
ATOM 6333 C CA . ALA A 1 829 ? 23.674 26.839 -19.647 1.00 95.12 829 ALA A CA 1
ATOM 6334 C C . ALA A 1 829 ? 22.641 26.561 -20.749 1.00 95.12 829 ALA A C 1
ATOM 6336 O O . ALA A 1 829 ? 21.606 25.953 -20.487 1.00 95.12 829 ALA A O 1
ATOM 6337 N N . ILE A 1 830 ? 22.928 26.941 -22.000 1.00 95.56 830 ILE A N 1
ATOM 6338 C CA . ILE A 1 830 ? 22.039 26.657 -23.136 1.00 95.56 830 ILE A CA 1
ATOM 6339 C C . ILE A 1 830 ? 21.850 25.147 -23.305 1.00 95.56 830 ILE A C 1
ATOM 6341 O O . ILE A 1 830 ? 20.712 24.693 -23.398 1.00 95.56 830 ILE A O 1
ATOM 6345 N N . ILE A 1 831 ? 22.931 24.360 -23.309 1.00 95.75 831 ILE A N 1
ATOM 6346 C CA . ILE A 1 831 ? 22.842 22.898 -23.442 1.00 95.75 831 ILE A CA 1
ATOM 6347 C C . ILE A 1 831 ? 22.007 22.298 -22.303 1.00 95.75 831 ILE A C 1
ATOM 6349 O O . ILE A 1 831 ? 21.133 21.468 -22.567 1.00 95.75 831 ILE A O 1
ATOM 6353 N N . ALA A 1 832 ? 22.241 22.725 -21.059 1.00 95.44 832 ALA A N 1
ATOM 6354 C CA . ALA A 1 832 ? 21.514 22.252 -19.884 1.00 95.44 832 ALA A CA 1
ATOM 6355 C C . ALA A 1 832 ? 20.011 22.563 -19.966 1.00 95.44 832 ALA A C 1
ATOM 6357 O O . ALA A 1 832 ? 19.186 21.650 -19.893 1.00 95.44 832 ALA A O 1
ATOM 6358 N N . PHE A 1 833 ? 19.642 23.830 -20.187 1.00 96.31 833 PHE A N 1
ATOM 6359 C CA . PHE A 1 833 ? 18.241 24.255 -20.233 1.00 96.31 833 PHE A CA 1
ATOM 6360 C C . PHE A 1 833 ? 17.493 23.704 -21.449 1.00 96.31 833 PHE A C 1
ATOM 6362 O O . PHE A 1 833 ? 16.326 23.333 -21.324 1.00 96.31 833 PHE A O 1
ATOM 6369 N N . VAL A 1 834 ? 18.144 23.595 -22.613 1.00 96.12 834 VAL A N 1
ATOM 6370 C CA . VAL A 1 834 ? 17.544 22.961 -23.798 1.00 96.12 834 VAL A CA 1
ATOM 6371 C C . VAL A 1 834 ? 17.304 21.477 -23.539 1.00 96.12 834 VAL A C 1
ATOM 6373 O O . VAL A 1 834 ? 16.216 20.981 -23.825 1.00 96.12 834 VAL A O 1
ATOM 6376 N N . SER A 1 835 ? 18.267 20.773 -22.940 1.00 95.38 835 SER A N 1
ATOM 6377 C CA . SER A 1 835 ? 18.092 19.363 -22.566 1.00 95.38 835 SER A CA 1
ATOM 6378 C C . SER A 1 835 ? 16.956 19.193 -21.557 1.00 95.38 835 SER A C 1
ATOM 6380 O O . SER A 1 835 ? 16.094 18.334 -21.745 1.00 95.38 835 SER A O 1
ATOM 6382 N N . PHE A 1 836 ? 16.886 20.071 -20.551 1.00 95.38 836 PHE A N 1
ATOM 6383 C CA . PHE A 1 836 ? 15.835 20.064 -19.533 1.00 95.38 836 PHE A CA 1
ATOM 6384 C C . PHE A 1 836 ? 14.463 20.270 -20.175 1.00 95.38 836 PHE A C 1
ATOM 6386 O O . PHE A 1 836 ? 13.538 19.489 -19.946 1.00 95.38 836 PHE A O 1
ATOM 6393 N N . ALA A 1 837 ? 14.345 21.282 -21.038 1.00 95.88 837 ALA A N 1
ATOM 6394 C CA . ALA A 1 837 ? 13.117 21.597 -21.752 1.00 95.88 837 ALA A CA 1
ATOM 6395 C C . ALA A 1 837 ? 12.675 20.443 -22.661 1.00 95.88 837 ALA A C 1
ATOM 6397 O O . ALA A 1 837 ? 11.510 20.056 -22.616 1.00 95.88 837 ALA A O 1
ATOM 6398 N N . ILE A 1 838 ? 13.587 19.845 -23.437 1.00 95.44 838 ILE A N 1
ATOM 6399 C CA . ILE A 1 838 ? 13.278 18.707 -24.315 1.00 95.44 838 ILE A CA 1
ATOM 6400 C C . ILE A 1 838 ? 12.742 17.526 -23.499 1.00 95.44 838 ILE A C 1
ATOM 6402 O O . ILE A 1 838 ? 11.692 16.975 -23.836 1.00 95.44 838 ILE A O 1
ATOM 6406 N N . ILE A 1 839 ? 13.413 17.161 -22.402 1.00 92.81 839 ILE A N 1
ATOM 6407 C CA . ILE A 1 839 ? 12.975 16.052 -21.543 1.00 92.81 839 ILE A CA 1
ATOM 6408 C C . ILE A 1 839 ? 11.605 16.363 -20.916 1.00 92.81 839 ILE A C 1
ATOM 6410 O O . ILE A 1 839 ? 10.729 15.497 -20.887 1.00 92.81 839 ILE A O 1
ATOM 6414 N N . MET A 1 840 ? 11.380 17.595 -20.450 1.00 92.75 840 MET A N 1
ATOM 6415 C CA . MET A 1 840 ? 10.094 18.012 -19.878 1.00 92.75 840 MET A CA 1
ATOM 6416 C C . MET A 1 840 ? 8.960 18.002 -20.910 1.00 92.75 840 MET A C 1
ATOM 6418 O O . MET A 1 840 ? 7.854 17.557 -20.602 1.00 92.75 840 MET A O 1
ATOM 6422 N N . VAL A 1 841 ? 9.231 18.419 -22.149 1.00 93.69 841 VAL A N 1
ATOM 6423 C CA . VAL A 1 841 ? 8.270 18.363 -23.259 1.00 93.69 841 VAL A CA 1
ATOM 6424 C C . VAL A 1 841 ? 7.908 16.914 -23.582 1.00 93.69 841 VAL A C 1
ATOM 6426 O O . VAL A 1 841 ? 6.722 16.586 -23.633 1.00 93.69 841 VAL A O 1
ATOM 6429 N N . PHE A 1 842 ? 8.890 16.017 -23.727 1.00 90.81 842 PHE A N 1
ATOM 6430 C CA . PHE A 1 842 ? 8.618 14.592 -23.950 1.00 90.81 842 PHE A CA 1
ATOM 6431 C C . PHE A 1 842 ? 7.842 13.962 -22.793 1.00 90.81 842 PHE A C 1
ATOM 6433 O O . PHE A 1 842 ? 6.913 13.186 -23.029 1.00 90.81 842 PHE A O 1
ATOM 6440 N N . ARG A 1 843 ? 8.163 14.331 -21.549 1.00 87.75 843 ARG A N 1
ATOM 6441 C CA . ARG A 1 843 ? 7.422 13.897 -20.362 1.00 87.75 843 ARG A CA 1
ATOM 6442 C C . ARG A 1 843 ? 5.957 14.336 -20.416 1.00 87.75 843 ARG A C 1
ATOM 6444 O O . ARG A 1 843 ? 5.079 13.512 -20.161 1.00 87.75 843 ARG A O 1
ATOM 6451 N N . GLU A 1 844 ? 5.679 15.590 -20.764 1.00 87.50 844 GLU A N 1
ATOM 6452 C CA . GLU A 1 844 ? 4.308 16.109 -20.842 1.00 87.50 844 GLU A CA 1
ATOM 6453 C C . GLU A 1 844 ? 3.518 15.487 -21.998 1.00 87.50 844 GLU A C 1
ATOM 6455 O O . GLU A 1 844 ? 2.357 15.107 -21.827 1.00 87.50 844 GLU A O 1
ATOM 6460 N N . ILE A 1 845 ? 4.158 15.311 -23.158 1.00 87.62 845 ILE A N 1
ATOM 6461 C CA . ILE A 1 845 ? 3.570 14.612 -24.305 1.00 87.62 845 ILE A CA 1
ATOM 6462 C C . ILE A 1 845 ? 3.204 13.182 -23.905 1.00 87.62 845 ILE A C 1
ATOM 6464 O O . ILE A 1 845 ? 2.068 12.766 -24.119 1.00 87.62 845 ILE A O 1
ATOM 6468 N N . LYS A 1 846 ? 4.118 12.446 -23.260 1.00 84.69 846 LYS A N 1
ATOM 6469 C CA . LYS A 1 846 ? 3.847 11.094 -22.753 1.00 84.69 846 LYS A CA 1
ATOM 6470 C C . LYS A 1 846 ? 2.678 11.087 -21.776 1.00 84.69 846 LYS A C 1
ATOM 6472 O O . LYS A 1 846 ? 1.756 10.302 -21.963 1.00 84.69 846 LYS A O 1
ATOM 6477 N N . ARG A 1 847 ? 2.664 11.994 -20.794 1.00 80.62 847 ARG A N 1
ATOM 6478 C CA . ARG A 1 847 ? 1.585 12.096 -19.799 1.00 80.62 847 ARG A CA 1
ATOM 6479 C C . ARG A 1 847 ? 0.213 12.296 -20.449 1.00 80.62 847 ARG A C 1
ATOM 6481 O O . ARG A 1 847 ? -0.752 11.665 -20.030 1.00 80.62 847 ARG A O 1
ATOM 6488 N N . ARG A 1 848 ? 0.120 13.143 -21.479 1.00 84.62 848 ARG A N 1
ATOM 6489 C CA . ARG A 1 848 ? -1.144 13.429 -22.183 1.00 84.62 848 ARG A CA 1
ATOM 6490 C C . ARG A 1 848 ? -1.534 12.365 -23.206 1.00 84.62 848 ARG A C 1
ATOM 6492 O O . ARG A 1 848 ? -2.721 12.136 -23.414 1.00 84.62 848 ARG A O 1
ATOM 6499 N N . MET A 1 849 ? -0.561 11.743 -23.871 1.00 83.88 849 MET A N 1
ATOM 6500 C CA . MET A 1 849 ? -0.809 10.816 -24.979 1.00 83.88 849 MET A CA 1
ATOM 6501 C C . MET A 1 849 ? -0.880 9.350 -24.561 1.00 83.88 849 MET A C 1
ATOM 6503 O O . MET A 1 849 ? -1.542 8.583 -25.253 1.00 83.88 849 MET A O 1
ATOM 6507 N N . GLN A 1 850 ? -0.261 8.953 -23.447 1.00 76.81 850 GLN A N 1
ATOM 6508 C CA . GLN A 1 850 ? -0.263 7.569 -22.961 1.00 76.81 850 GLN A CA 1
ATOM 6509 C C . GLN A 1 850 ? -1.674 6.975 -22.793 1.00 76.81 850 GLN A C 1
ATOM 6511 O O . GLN A 1 850 ? -1.857 5.835 -23.220 1.00 76.81 850 GLN A O 1
ATOM 6516 N N . PRO A 1 851 ? -2.690 7.701 -22.273 1.00 74.19 851 PRO A N 1
ATOM 6517 C CA . PRO A 1 851 ? -4.054 7.170 -22.200 1.00 74.19 851 PRO A CA 1
ATOM 6518 C C . PRO A 1 851 ? -4.670 6.869 -23.574 1.00 74.19 851 PRO A C 1
ATOM 6520 O O . PRO A 1 851 ? -5.541 6.016 -23.686 1.00 74.19 851 PRO A O 1
ATOM 6523 N N . ARG A 1 852 ? -4.231 7.577 -24.625 1.00 80.25 852 ARG A N 1
ATOM 6524 C CA . ARG A 1 852 ? -4.773 7.464 -25.987 1.00 80.25 852 ARG A CA 1
ATOM 6525 C C . ARG A 1 852 ? -3.973 6.507 -26.873 1.00 80.25 852 ARG A C 1
ATOM 6527 O O . ARG A 1 852 ? -4.543 5.880 -27.757 1.00 80.25 852 ARG A O 1
ATOM 6534 N N . TYR A 1 853 ? -2.666 6.398 -26.644 1.00 76.75 853 TYR A N 1
ATOM 6535 C CA . TYR A 1 853 ? -1.749 5.541 -27.391 1.00 76.75 853 TYR A CA 1
ATOM 6536 C C . TYR A 1 853 ? -0.775 4.853 -26.427 1.00 76.75 853 TYR A C 1
ATOM 6538 O O . TYR A 1 853 ? 0.255 5.424 -26.059 1.00 76.75 853 TYR A O 1
ATOM 6546 N N . LEU A 1 854 ? -1.057 3.594 -26.067 1.00 70.44 854 LEU A N 1
ATOM 6547 C CA . LEU A 1 854 ? -0.220 2.819 -25.138 1.00 70.44 854 LEU A CA 1
ATOM 6548 C C . LEU A 1 854 ? 1.241 2.690 -25.613 1.00 70.44 854 LEU A C 1
ATOM 6550 O O . LEU A 1 854 ? 2.158 2.639 -24.796 1.00 70.44 854 LEU A O 1
ATOM 6554 N N . GLY A 1 855 ? 1.477 2.694 -26.931 1.00 69.12 855 GLY A N 1
ATOM 6555 C CA . GLY A 1 855 ? 2.813 2.556 -27.522 1.00 69.12 855 GLY A CA 1
ATOM 6556 C C . GLY A 1 855 ? 3.795 3.685 -27.178 1.00 69.12 855 GLY A C 1
ATOM 6557 O O . GLY A 1 855 ? 5.005 3.469 -27.187 1.00 69.12 855 GLY A O 1
ATOM 6558 N N . VAL A 1 856 ? 3.299 4.877 -26.822 1.00 76.06 856 VAL A N 1
ATOM 6559 C CA . VAL A 1 856 ? 4.130 6.056 -26.506 1.00 76.06 856 VAL A CA 1
ATOM 6560 C C . VAL A 1 856 ? 4.962 5.849 -25.228 1.00 76.06 856 VAL A C 1
ATOM 6562 O O . VAL A 1 856 ? 6.022 6.461 -25.069 1.00 76.06 856 VAL A O 1
ATOM 6565 N N . ALA A 1 857 ? 4.537 4.941 -24.342 1.00 69.06 857 ALA A N 1
ATOM 6566 C CA . ALA A 1 857 ? 5.271 4.590 -23.128 1.00 69.06 857 ALA A CA 1
ATOM 6567 C C . ALA A 1 857 ? 6.655 3.974 -23.415 1.00 69.06 857 ALA A C 1
ATOM 6569 O O . ALA A 1 857 ? 7.586 4.186 -22.640 1.00 69.06 857 ALA A O 1
ATOM 6570 N N . TYR A 1 858 ? 6.813 3.275 -24.546 1.00 73.50 858 TYR A N 1
ATOM 6571 C CA . TYR A 1 858 ? 8.045 2.561 -24.906 1.00 73.50 858 TYR A CA 1
ATOM 6572 C C . TYR A 1 858 ? 9.119 3.437 -25.563 1.00 73.50 858 TYR A C 1
ATOM 6574 O O . TYR A 1 858 ? 10.213 2.952 -25.833 1.00 73.50 858 TYR A O 1
ATOM 6582 N N . ILE A 1 859 ? 8.837 4.713 -25.848 1.00 80.56 859 ILE A N 1
ATOM 6583 C CA . ILE A 1 859 ? 9.813 5.615 -26.476 1.00 80.56 859 ILE A CA 1
ATOM 6584 C C . ILE A 1 859 ? 10.919 5.935 -25.458 1.00 80.56 859 ILE A C 1
ATOM 6586 O O . ILE A 1 859 ? 10.609 6.538 -24.430 1.00 80.56 859 ILE A O 1
ATOM 6590 N N . PRO A 1 860 ? 12.201 5.616 -25.702 1.00 81.06 860 PRO A N 1
ATOM 6591 C CA . PRO A 1 860 ? 13.272 5.883 -24.747 1.00 81.06 860 PRO A CA 1
ATOM 6592 C C . PRO A 1 860 ? 13.808 7.321 -24.917 1.00 81.06 860 PRO A C 1
ATOM 6594 O O . PRO A 1 860 ? 14.971 7.537 -25.238 1.00 81.06 860 PRO A O 1
ATOM 6597 N N . ASP A 1 861 ? 12.947 8.322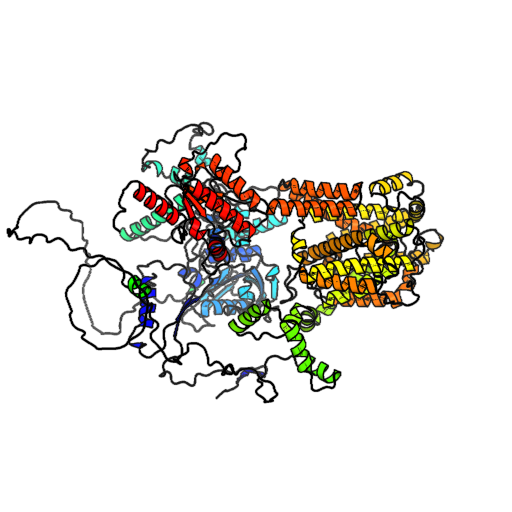 -24.719 1.00 85.25 861 ASP A N 1
ATOM 6598 C CA . ASP A 1 861 ? 13.220 9.758 -24.919 1.00 85.25 861 ASP A CA 1
ATOM 6599 C C . ASP A 1 861 ? 14.498 10.245 -24.220 1.00 85.25 861 ASP A C 1
ATOM 6601 O O . ASP A 1 861 ? 15.328 10.904 -24.841 1.00 85.25 861 ASP A O 1
ATOM 6605 N N . ARG A 1 862 ? 14.714 9.864 -22.956 1.00 87.56 862 ARG A N 1
ATOM 6606 C CA . ARG A 1 862 ? 15.921 10.262 -22.208 1.00 87.56 862 ARG A CA 1
ATOM 6607 C C . ARG A 1 862 ? 17.194 9.640 -22.783 1.00 87.56 862 ARG A C 1
ATOM 6609 O O . ARG A 1 862 ? 18.212 10.317 -22.877 1.00 87.56 862 ARG A O 1
ATOM 6616 N N . LEU A 1 863 ? 17.122 8.384 -23.231 1.00 88.44 863 LEU A N 1
ATOM 6617 C CA . LEU A 1 863 ? 18.237 7.722 -23.911 1.00 88.44 863 LEU A CA 1
ATOM 6618 C C . LEU A 1 863 ? 18.555 8.421 -25.239 1.00 88.44 863 LEU A C 1
ATOM 6620 O O . LEU A 1 863 ? 19.724 8.614 -25.558 1.00 88.44 863 LEU A O 1
ATOM 6624 N N . ILE A 1 864 ? 17.532 8.849 -25.987 1.00 90.62 864 ILE A N 1
ATOM 6625 C CA . ILE A 1 864 ? 17.708 9.620 -27.227 1.00 90.62 864 ILE A CA 1
ATOM 6626 C C . ILE A 1 864 ? 18.428 10.942 -26.936 1.00 90.62 864 ILE A C 1
ATOM 6628 O O . ILE A 1 864 ? 19.378 11.269 -27.641 1.00 90.62 864 ILE A O 1
ATOM 6632 N N . VAL A 1 865 ? 18.036 11.672 -25.885 1.00 92.44 865 VAL A N 1
ATOM 6633 C CA . VAL A 1 865 ? 18.711 12.919 -25.472 1.00 92.44 865 VAL A CA 1
ATOM 6634 C C . VAL A 1 865 ? 20.179 12.666 -25.109 1.00 92.44 865 VAL A C 1
ATOM 6636 O O . VAL A 1 865 ? 21.061 13.411 -25.537 1.00 92.44 865 VAL A O 1
ATOM 6639 N N . VAL A 1 866 ? 20.471 11.586 -24.382 1.00 91.94 866 VAL A N 1
ATOM 6640 C CA . VAL A 1 866 ? 21.839 11.190 -24.009 1.00 91.94 866 VAL A CA 1
ATOM 6641 C C . VAL A 1 866 ? 22.688 10.841 -25.236 1.00 91.94 866 VAL A C 1
ATOM 6643 O O . VAL A 1 866 ? 23.790 11.362 -25.388 1.00 91.94 866 VAL A O 1
ATOM 6646 N N . ILE A 1 867 ? 22.176 10.013 -26.148 1.00 92.69 867 ILE A N 1
ATOM 6647 C CA . ILE A 1 867 ? 22.904 9.613 -27.362 1.00 92.69 867 ILE A CA 1
ATOM 6648 C C . ILE A 1 867 ? 23.121 10.817 -28.284 1.00 92.69 867 ILE A C 1
ATOM 6650 O O . ILE A 1 867 ? 24.231 11.035 -28.769 1.00 92.69 867 ILE A O 1
ATOM 6654 N N . LEU A 1 868 ? 22.074 11.615 -28.513 1.00 93.94 868 LEU A N 1
ATOM 6655 C CA . LEU A 1 868 ? 22.143 12.782 -29.386 1.00 93.94 868 LEU A CA 1
ATOM 6656 C C . LEU A 1 868 ? 23.105 13.831 -28.828 1.00 93.94 868 LEU A C 1
ATOM 6658 O O . LEU A 1 868 ? 23.887 14.395 -29.584 1.00 93.94 868 LEU A O 1
ATOM 6662 N N . SER A 1 869 ? 23.088 14.067 -27.516 1.00 94.00 869 SER A N 1
ATOM 6663 C CA . SER A 1 869 ? 24.012 15.016 -26.895 1.00 94.00 869 SER A CA 1
ATOM 6664 C C . SER A 1 869 ? 25.464 14.549 -26.942 1.00 94.00 869 SER A C 1
ATOM 6666 O O . SER A 1 869 ? 26.324 15.362 -27.256 1.00 94.00 869 SER A O 1
ATOM 6668 N N . ALA A 1 870 ? 25.748 13.262 -26.720 1.00 93.00 870 ALA A N 1
ATOM 6669 C CA . ALA A 1 870 ? 27.097 12.717 -26.879 1.00 93.00 870 ALA A CA 1
ATOM 6670 C C . ALA A 1 870 ? 27.588 12.821 -28.335 1.00 93.00 870 ALA A C 1
ATOM 6672 O O . ALA A 1 870 ? 28.730 13.205 -28.588 1.00 93.00 870 ALA A O 1
ATOM 6673 N N . TYR A 1 871 ? 26.710 12.543 -29.306 1.00 94.62 871 TYR A N 1
ATOM 6674 C CA . TYR A 1 871 ? 27.024 12.701 -30.727 1.00 94.62 871 TYR A CA 1
ATOM 6675 C C . TYR A 1 871 ? 27.295 14.164 -31.106 1.00 94.62 871 TYR A C 1
ATOM 6677 O O . TYR A 1 871 ? 28.264 14.449 -31.809 1.00 94.62 871 TYR A O 1
ATOM 6685 N N . LEU A 1 872 ? 26.466 15.101 -30.634 1.00 94.81 872 LEU A N 1
ATOM 6686 C CA . LEU A 1 872 ? 26.655 16.532 -30.880 1.00 94.81 872 LEU A CA 1
ATOM 6687 C C . LEU A 1 872 ? 27.922 17.061 -30.207 1.00 94.81 872 LEU A C 1
ATOM 6689 O O . LEU A 1 872 ? 28.647 17.826 -30.835 1.00 94.81 872 LEU A O 1
ATOM 6693 N N . ALA A 1 873 ? 28.224 16.612 -28.989 1.00 93.94 873 ALA A N 1
ATOM 6694 C CA . ALA A 1 873 ? 29.447 16.970 -28.280 1.00 93.94 873 ALA A CA 1
ATOM 6695 C C . ALA A 1 873 ? 30.700 16.545 -29.043 1.00 93.94 873 ALA A C 1
ATOM 6697 O O . ALA A 1 873 ? 31.635 17.331 -29.163 1.00 93.94 873 ALA A O 1
ATOM 6698 N N . TRP A 1 874 ? 30.685 15.334 -29.608 1.00 93.44 874 TRP A N 1
ATOM 6699 C CA . TRP A 1 874 ? 31.751 14.842 -30.474 1.00 93.44 874 TRP A CA 1
ATOM 6700 C C . TRP A 1 874 ? 31.840 15.628 -31.788 1.00 93.44 874 TRP A C 1
ATOM 6702 O O . TRP A 1 874 ? 32.922 16.041 -32.191 1.00 93.44 874 TRP A O 1
ATOM 6712 N N . ARG A 1 875 ? 30.709 15.864 -32.466 1.00 95.06 875 ARG A N 1
ATOM 6713 C CA . ARG A 1 875 ? 30.693 16.486 -33.801 1.00 95.06 875 ARG A CA 1
ATOM 6714 C C . ARG A 1 875 ? 31.017 17.981 -33.788 1.00 95.06 875 ARG A C 1
ATOM 6716 O O . ARG A 1 875 ? 31.570 18.472 -34.774 1.00 95.06 875 ARG A O 1
ATOM 6723 N N . LEU A 1 876 ? 30.593 18.684 -32.739 1.00 94.19 876 LEU A N 1
ATOM 6724 C CA . LEU A 1 876 ? 30.763 20.128 -32.550 1.00 94.19 876 LEU A CA 1
ATOM 6725 C C . LEU A 1 876 ? 31.944 20.473 -31.633 1.00 94.19 876 LEU A C 1
ATOM 6727 O O . LEU A 1 876 ? 32.165 21.657 -31.387 1.00 94.19 876 LEU A O 1
ATOM 6731 N N . GLU A 1 877 ? 32.670 19.465 -31.137 1.00 91.69 877 GLU A N 1
ATOM 6732 C CA . GLU A 1 877 ? 33.861 19.626 -30.292 1.00 91.69 877 GLU A CA 1
ATOM 6733 C C . GLU A 1 877 ? 33.576 20.508 -29.063 1.00 91.69 877 GLU A C 1
ATOM 6735 O O . GLU A 1 877 ? 34.281 21.471 -28.752 1.00 91.69 877 GLU A O 1
ATOM 6740 N N . TRP A 1 878 ? 32.475 20.203 -28.365 1.00 92.19 878 TRP A N 1
ATOM 6741 C CA . TRP A 1 878 ? 32.037 20.959 -27.184 1.00 92.19 878 TRP A CA 1
ATOM 6742 C C . TRP A 1 878 ? 33.071 20.953 -26.052 1.00 92.19 878 TRP A C 1
ATOM 6744 O O . TRP A 1 878 ? 33.142 21.912 -25.283 1.00 92.19 878 TRP A O 1
ATOM 6754 N N . ASP A 1 879 ? 33.893 19.908 -25.977 1.00 87.75 879 ASP A N 1
ATOM 6755 C CA . ASP A 1 879 ? 35.018 19.795 -25.052 1.00 87.75 879 ASP A CA 1
ATOM 6756 C C . ASP A 1 879 ? 36.060 20.905 -25.266 1.00 87.75 879 ASP A C 1
ATOM 6758 O O . ASP A 1 879 ? 36.540 21.497 -24.299 1.00 87.75 879 ASP A O 1
ATOM 6762 N N . GLN A 1 880 ? 36.341 21.270 -26.520 1.00 88.62 880 GLN A N 1
ATOM 6763 C CA . GLN A 1 880 ? 37.240 22.381 -26.858 1.00 88.62 880 GLN A CA 1
ATOM 6764 C C . GLN A 1 880 ? 36.604 23.755 -26.610 1.00 88.62 880 GLN A C 1
ATOM 6766 O O . GLN A 1 880 ? 37.305 24.739 -26.380 1.00 88.62 880 GLN A O 1
ATOM 6771 N N . GLN A 1 881 ? 35.273 23.828 -26.616 1.00 89.38 881 GLN A N 1
ATOM 6772 C CA . GLN A 1 881 ? 34.507 25.051 -26.351 1.00 89.38 881 GLN A CA 1
ATOM 6773 C C . GLN A 1 881 ? 34.282 25.310 -24.853 1.00 89.38 881 GLN A C 1
ATOM 6775 O O . GLN A 1 881 ? 33.541 26.222 -24.492 1.00 89.38 881 GLN A O 1
ATOM 6780 N N . GLY A 1 882 ? 34.901 24.516 -23.973 1.00 87.81 882 GLY A N 1
ATOM 6781 C CA . GLY A 1 882 ? 34.821 24.686 -22.523 1.00 87.81 882 GLY A CA 1
ATOM 6782 C C . GLY A 1 882 ? 33.619 24.011 -21.858 1.00 87.81 882 GLY A C 1
ATOM 6783 O O . GLY A 1 882 ? 33.428 24.183 -20.653 1.00 87.81 882 GLY A O 1
ATOM 6784 N N . VAL A 1 883 ? 32.819 23.226 -22.590 1.00 91.81 883 VAL A N 1
ATOM 6785 C CA . VAL A 1 883 ? 31.766 22.401 -21.979 1.00 91.81 883 VAL A CA 1
ATOM 6786 C C . VAL A 1 883 ? 32.407 21.231 -21.261 1.00 91.81 883 VAL A C 1
ATOM 6788 O O . VAL A 1 883 ? 33.180 20.470 -21.840 1.00 91.81 883 VAL A O 1
ATOM 6791 N N . GLU A 1 884 ? 32.042 21.039 -19.999 1.00 89.00 884 GLU A N 1
ATOM 6792 C CA . GLU A 1 884 ? 32.517 19.881 -19.260 1.00 89.00 884 GLU A CA 1
ATOM 6793 C C . GLU A 1 884 ? 31.868 18.594 -19.776 1.00 89.00 884 GLU A C 1
ATOM 6795 O O . GLU A 1 884 ? 30.653 18.396 -19.688 1.00 89.00 884 GLU A O 1
ATOM 6800 N N . ILE A 1 885 ? 32.708 17.697 -20.281 1.00 91.06 885 ILE A N 1
ATOM 6801 C CA . ILE A 1 885 ? 32.360 16.314 -20.600 1.00 91.06 885 ILE A CA 1
ATOM 6802 C C . ILE A 1 885 ? 32.768 15.385 -19.451 1.00 91.06 885 ILE A C 1
ATOM 6804 O O . ILE A 1 885 ? 33.557 15.755 -18.579 1.00 91.06 885 ILE A O 1
ATOM 6808 N N . LEU A 1 886 ? 32.220 14.170 -19.436 1.00 86.69 886 LEU A N 1
ATOM 6809 C CA . LEU A 1 886 ? 32.543 13.155 -18.431 1.00 86.69 886 LEU A CA 1
ATOM 6810 C C . LEU A 1 886 ? 34.024 12.737 -18.484 1.00 86.69 886 LEU A C 1
ATOM 6812 O O . LEU A 1 886 ? 34.622 12.463 -17.445 1.00 86.69 886 LEU A O 1
ATOM 6816 N N . GLY A 1 887 ? 34.621 12.718 -19.680 1.00 85.31 887 GLY A N 1
ATOM 6817 C CA . GLY A 1 887 ? 36.026 12.368 -19.877 1.00 85.31 887 GLY A CA 1
ATOM 6818 C C . GLY A 1 887 ? 36.308 10.870 -19.730 1.00 85.31 887 GLY A C 1
ATOM 6819 O O . GLY A 1 887 ? 35.414 10.026 -19.823 1.00 85.31 887 GLY A O 1
ATOM 6820 N N . THR A 1 888 ? 37.582 10.499 -19.548 1.00 78.69 888 THR A N 1
ATOM 6821 C CA . THR A 1 888 ? 37.962 9.080 -19.459 1.00 78.69 888 THR A CA 1
ATOM 6822 C C . THR A 1 888 ? 37.437 8.455 -18.169 1.00 78.69 888 THR A C 1
ATOM 6824 O O . THR A 1 888 ? 38.003 8.673 -17.099 1.00 78.69 888 THR A O 1
ATOM 6827 N N . VAL A 1 889 ? 36.414 7.609 -18.275 1.00 77.38 889 VAL A N 1
ATOM 6828 C CA . VAL A 1 889 ? 35.921 6.800 -17.154 1.00 77.38 889 VAL A CA 1
ATOM 6829 C C . VAL A 1 889 ? 36.882 5.633 -16.925 1.00 77.38 889 VAL A C 1
ATOM 6831 O O . VAL A 1 889 ? 36.735 4.556 -17.502 1.00 77.38 889 VAL A O 1
ATOM 6834 N N . LYS A 1 890 ? 37.917 5.854 -16.113 1.00 67.12 890 LYS A N 1
ATOM 6835 C CA . LYS A 1 890 ? 38.862 4.799 -15.731 1.00 67.12 890 LYS A CA 1
ATOM 6836 C C . LYS A 1 890 ? 38.352 4.060 -14.500 1.00 67.12 890 LYS A C 1
ATOM 6838 O O . LYS A 1 890 ? 37.893 4.666 -13.536 1.00 67.12 890 LYS A O 1
ATOM 6843 N N . ALA A 1 891 ? 38.494 2.737 -14.503 1.00 58.56 891 ALA A N 1
ATOM 6844 C CA . ALA A 1 891 ? 38.429 1.985 -13.262 1.00 58.56 891 ALA A CA 1
ATOM 6845 C C . ALA A 1 891 ? 39.622 2.402 -12.390 1.00 58.56 891 ALA A C 1
ATOM 6847 O O . ALA A 1 891 ? 40.766 2.282 -12.833 1.00 58.56 891 ALA A O 1
ATOM 6848 N N . ALA A 1 892 ? 39.366 2.869 -11.164 1.00 53.72 892 ALA A N 1
ATOM 6849 C CA . ALA A 1 892 ? 40.378 3.391 -10.234 1.00 53.72 892 ALA A CA 1
ATOM 6850 C C . ALA A 1 892 ? 41.578 2.440 -10.003 1.00 53.72 892 ALA A C 1
ATOM 6852 O O . ALA A 1 892 ? 42.644 2.850 -9.561 1.00 53.72 892 ALA A O 1
ATOM 6853 N N . SER A 1 893 ? 41.420 1.149 -10.298 1.00 53.75 893 SER A N 1
ATOM 6854 C CA . SER A 1 893 ? 42.428 0.102 -10.119 1.00 53.75 893 SER A CA 1
ATOM 6855 C C . SER A 1 893 ? 43.089 -0.400 -11.410 1.00 53.75 893 SER A C 1
ATOM 6857 O O . SER A 1 893 ? 43.910 -1.315 -11.346 1.00 53.75 893 SER A O 1
ATOM 6859 N N . GLY A 1 894 ? 42.707 0.117 -12.582 1.00 59.56 894 GLY A N 1
ATOM 6860 C CA . GLY A 1 894 ? 43.158 -0.379 -13.889 1.00 59.56 894 GLY A CA 1
ATOM 6861 C C . GLY A 1 894 ? 42.533 -1.712 -14.333 1.00 59.56 894 GLY A C 1
ATOM 6862 O O . GLY A 1 894 ? 42.688 -2.098 -15.489 1.00 59.56 894 GLY A O 1
ATOM 6863 N N . ARG A 1 895 ? 41.787 -2.409 -13.461 1.00 65.31 895 ARG A N 1
ATOM 6864 C CA . ARG A 1 895 ? 40.996 -3.609 -13.795 1.00 65.31 895 ARG A CA 1
ATOM 6865 C C . ARG A 1 895 ? 39.509 -3.272 -13.737 1.00 65.31 895 ARG A C 1
ATOM 6867 O O . ARG A 1 895 ? 39.096 -2.522 -12.862 1.00 65.31 895 ARG A O 1
ATOM 6874 N N . ALA A 1 896 ? 38.706 -3.872 -14.620 1.00 65.69 896 ALA A N 1
ATOM 6875 C CA . ALA A 1 896 ? 37.266 -3.595 -14.711 1.00 65.69 896 ALA A CA 1
ATOM 6876 C C . ALA A 1 896 ? 36.492 -3.880 -13.409 1.00 65.69 896 ALA A C 1
ATOM 6878 O O . ALA A 1 896 ? 35.484 -3.239 -13.154 1.00 65.69 896 ALA A O 1
ATOM 6879 N N . PHE A 1 897 ? 36.971 -4.816 -12.582 1.00 78.00 897 PHE A N 1
ATOM 6880 C CA . PHE A 1 897 ? 36.410 -5.111 -11.266 1.00 78.00 897 PHE A CA 1
ATOM 6881 C C . PHE A 1 897 ? 37.536 -5.343 -10.265 1.00 78.00 897 PHE A C 1
ATOM 6883 O O . PHE A 1 897 ? 38.457 -6.125 -10.521 1.00 78.00 897 PHE A O 1
ATOM 6890 N N . THR A 1 898 ? 37.445 -4.706 -9.100 1.00 77.00 898 THR A N 1
ATOM 6891 C CA . THR A 1 898 ? 38.326 -4.998 -7.968 1.00 77.00 898 THR A CA 1
ATOM 6892 C C . THR A 1 898 ? 37.531 -5.231 -6.711 1.00 77.00 898 THR A C 1
ATOM 6894 O O . THR A 1 898 ? 36.897 -4.313 -6.203 1.00 77.00 898 THR A O 1
ATOM 6897 N N . PHE A 1 899 ? 37.634 -6.454 -6.198 1.00 86.06 899 PHE A N 1
ATOM 6898 C CA . PHE A 1 899 ? 37.150 -6.790 -4.873 1.00 86.06 899 PHE A CA 1
ATOM 6899 C C . PHE A 1 899 ? 38.058 -6.149 -3.822 1.00 86.06 899 PHE A C 1
ATOM 6901 O O . PHE A 1 899 ? 39.276 -6.352 -3.824 1.00 86.06 899 PHE A O 1
ATOM 6908 N N . ARG A 1 900 ? 37.467 -5.378 -2.917 1.00 81.94 900 ARG A N 1
ATOM 6909 C CA . ARG A 1 900 ? 38.137 -4.780 -1.768 1.00 81.94 900 ARG A CA 1
ATOM 6910 C C . ARG A 1 900 ? 37.243 -4.909 -0.557 1.00 81.94 900 ARG A C 1
ATOM 6912 O O . ARG A 1 900 ? 36.119 -4.436 -0.554 1.00 81.94 900 ARG A O 1
ATOM 6919 N N . TRP A 1 901 ? 37.773 -5.515 0.492 1.00 85.81 901 TRP A N 1
ATOM 6920 C CA . TRP A 1 901 ? 37.067 -5.587 1.759 1.00 85.81 901 TRP A CA 1
ATOM 6921 C C . TRP A 1 901 ? 36.846 -4.172 2.333 1.00 85.81 901 TRP A C 1
ATOM 6923 O O . TRP A 1 901 ? 37.837 -3.458 2.505 1.00 85.81 901 TRP A O 1
ATOM 6933 N N . PRO A 1 902 ? 35.601 -3.752 2.636 1.00 79.75 902 PRO A N 1
ATOM 6934 C CA . PRO A 1 902 ? 35.326 -2.389 3.091 1.00 79.75 902 PRO A CA 1
ATOM 6935 C C . PRO A 1 902 ? 35.904 -2.099 4.488 1.00 79.75 902 PRO A C 1
ATOM 6937 O O . PRO A 1 902 ? 36.365 -0.993 4.740 1.00 79.75 902 PRO A O 1
ATOM 6940 N N . PHE A 1 903 ? 35.982 -3.084 5.390 1.00 82.62 903 PHE A N 1
ATOM 6941 C CA . PHE A 1 903 ? 36.468 -2.883 6.767 1.00 82.62 903 PHE A CA 1
ATOM 6942 C C . PHE A 1 903 ? 37.962 -3.197 6.917 1.00 82.62 903 PHE A C 1
ATOM 6944 O O . PHE A 1 903 ? 38.357 -4.088 7.670 1.00 82.62 903 PHE A O 1
ATOM 6951 N N . GLN A 1 904 ? 38.812 -2.499 6.165 1.00 76.19 904 GLN A N 1
ATOM 6952 C CA . GLN A 1 904 ? 40.267 -2.586 6.333 1.00 76.19 904 GLN A CA 1
ATOM 6953 C C . GLN A 1 904 ? 40.745 -1.698 7.489 1.00 76.19 904 GLN A C 1
ATOM 6955 O O . GLN A 1 904 ? 40.360 -0.534 7.580 1.00 76.19 904 GLN A O 1
ATOM 6960 N N . ALA A 1 905 ? 41.644 -2.225 8.330 1.00 68.38 905 ALA A N 1
ATOM 6961 C CA . ALA A 1 905 ? 42.198 -1.508 9.485 1.00 68.38 905 ALA A CA 1
ATOM 6962 C C . ALA A 1 905 ? 42.855 -0.163 9.114 1.00 68.38 905 ALA A C 1
ATOM 6964 O O . ALA A 1 905 ? 42.782 0.789 9.885 1.00 68.38 905 ALA A O 1
ATOM 6965 N N . SER A 1 906 ? 43.431 -0.056 7.910 1.00 63.16 906 SER A N 1
ATOM 6966 C CA . SER A 1 906 ? 44.083 1.159 7.403 1.00 63.16 906 SER A CA 1
ATOM 6967 C C . SER A 1 906 ? 43.144 2.354 7.195 1.00 63.16 906 SER A C 1
ATOM 6969 O O . SER A 1 906 ? 43.632 3.467 7.059 1.00 63.16 906 SER A O 1
ATOM 6971 N N . HIS A 1 907 ? 41.822 2.148 7.161 1.00 65.56 907 HIS A N 1
ATOM 6972 C CA . HIS A 1 907 ? 40.826 3.207 6.936 1.00 65.56 907 HIS A CA 1
ATOM 6973 C C . HIS A 1 907 ? 39.907 3.424 8.156 1.00 65.56 907 HIS A C 1
ATOM 6975 O O . HIS A 1 907 ? 38.858 4.056 8.040 1.00 65.56 907 HIS A O 1
ATOM 6981 N N . MET A 1 908 ? 40.279 2.899 9.334 1.00 56.91 908 MET A N 1
ATOM 6982 C CA . MET A 1 908 ? 39.472 3.006 10.561 1.00 56.91 908 MET A CA 1
ATOM 6983 C C . MET A 1 908 ? 39.229 4.447 11.026 1.00 56.91 908 MET A C 1
ATOM 6985 O O . MET A 1 908 ? 38.209 4.701 11.664 1.00 56.91 908 MET A O 1
ATOM 6989 N N . SER A 1 909 ? 40.105 5.392 10.668 1.00 65.31 909 SER A N 1
ATOM 6990 C CA . SER A 1 909 ? 39.886 6.827 10.897 1.00 65.31 909 SER A CA 1
ATOM 6991 C C . SER A 1 909 ? 38.618 7.316 10.192 1.00 65.31 909 SER A C 1
ATOM 6993 O O . SER A 1 909 ? 37.719 7.843 10.841 1.00 65.31 909 SER A O 1
ATOM 6995 N N . HIS A 1 910 ? 38.489 7.040 8.892 1.00 69.06 910 HIS A N 1
ATOM 6996 C CA . HIS A 1 910 ? 37.331 7.449 8.095 1.00 69.06 910 HIS A CA 1
ATOM 6997 C C . HIS A 1 910 ? 36.049 6.737 8.517 1.00 69.06 910 HIS A C 1
ATOM 6999 O O . HIS A 1 910 ? 34.979 7.332 8.446 1.00 69.06 910 HIS A O 1
ATOM 7005 N N . ILE A 1 911 ? 36.136 5.484 8.981 1.00 68.56 911 ILE A N 1
ATOM 7006 C CA . ILE A 1 911 ? 34.974 4.718 9.460 1.00 68.56 911 ILE A CA 1
ATOM 7007 C C . ILE A 1 911 ? 34.267 5.456 10.599 1.00 68.56 911 ILE A C 1
ATOM 7009 O O . ILE A 1 911 ? 33.040 5.544 10.588 1.00 68.56 911 ILE A O 1
ATOM 7013 N N . ARG A 1 912 ? 35.024 6.011 11.554 1.00 73.88 912 ARG A N 1
ATOM 7014 C CA . ARG A 1 912 ? 34.460 6.727 12.704 1.00 73.88 912 ARG A CA 1
ATOM 7015 C C . ARG A 1 912 ? 33.690 7.977 12.272 1.00 73.88 912 ARG A C 1
ATOM 7017 O O . ARG A 1 912 ? 32.565 8.167 12.726 1.00 73.88 912 ARG A O 1
ATOM 7024 N N . ASP A 1 913 ? 34.259 8.775 11.373 1.00 72.50 913 ASP A N 1
ATOM 7025 C CA . ASP A 1 913 ? 33.628 10.015 10.902 1.00 72.50 913 ASP A CA 1
ATOM 7026 C C . ASP A 1 913 ? 32.458 9.731 9.944 1.00 72.50 913 ASP A C 1
ATOM 7028 O O . ASP A 1 913 ? 31.436 10.417 9.958 1.00 72.50 913 ASP A O 1
ATOM 7032 N N . SER A 1 914 ? 32.554 8.647 9.171 1.00 82.94 914 SER A N 1
ATOM 7033 C CA . SER A 1 914 ? 31.526 8.221 8.215 1.00 82.94 914 SER A CA 1
ATOM 7034 C C . SER A 1 914 ? 30.347 7.496 8.865 1.00 82.94 914 SER A C 1
ATOM 7036 O O . SER A 1 914 ? 29.317 7.328 8.213 1.00 82.94 914 SER A O 1
ATOM 7038 N N . MET A 1 915 ? 30.469 7.025 10.113 1.00 87.38 915 MET A N 1
ATOM 7039 C CA . MET A 1 915 ? 29.481 6.136 10.739 1.00 87.38 915 MET A CA 1
ATOM 7040 C C . MET A 1 915 ? 28.097 6.785 10.850 1.00 87.38 915 MET A C 1
ATOM 7042 O O . MET A 1 915 ? 27.105 6.164 10.472 1.00 87.38 915 MET A O 1
ATOM 7046 N N . SER A 1 916 ? 28.032 8.038 11.314 1.00 88.25 916 SER A N 1
ATOM 7047 C CA . SER A 1 916 ? 26.769 8.774 11.466 1.00 88.25 916 SER A CA 1
ATOM 7048 C C . SER A 1 916 ? 26.079 8.973 10.114 1.00 88.25 916 SER A C 1
ATOM 7050 O O . SER A 1 916 ? 24.928 8.581 9.932 1.00 88.25 916 SER A O 1
ATOM 7052 N N . THR A 1 917 ? 26.807 9.477 9.116 1.00 88.62 917 THR A N 1
ATOM 7053 C CA . THR A 1 917 ? 26.258 9.699 7.772 1.00 88.62 917 THR A CA 1
ATOM 7054 C C . THR A 1 917 ? 25.878 8.390 7.081 1.00 88.62 917 THR A C 1
ATOM 7056 O O . THR A 1 917 ? 24.838 8.319 6.437 1.00 88.62 917 THR A O 1
ATOM 7059 N N . SER A 1 918 ? 26.652 7.317 7.266 1.00 92.69 918 SER A N 1
ATOM 7060 C CA . SER A 1 918 ? 26.328 5.987 6.724 1.00 92.69 918 SER A CA 1
ATOM 7061 C C . SER A 1 918 ? 25.072 5.395 7.363 1.00 92.69 918 SER A C 1
ATOM 7063 O O . SER A 1 918 ? 24.276 4.763 6.672 1.00 92.69 918 SER A O 1
ATOM 7065 N N . PHE A 1 919 ? 24.861 5.624 8.664 1.00 92.06 919 PHE A N 1
ATOM 7066 C CA . PHE A 1 919 ? 23.619 5.266 9.346 1.00 92.06 919 PHE A CA 1
ATOM 7067 C C . PHE A 1 919 ? 22.428 6.048 8.773 1.00 92.06 919 PHE A C 1
ATOM 7069 O O . PHE A 1 919 ? 21.386 5.455 8.500 1.00 92.06 919 PHE A O 1
ATOM 7076 N N . LEU A 1 920 ? 22.590 7.351 8.509 1.00 89.31 920 LEU A N 1
ATOM 7077 C CA . LEU A 1 920 ? 21.557 8.158 7.851 1.00 89.31 920 LEU A CA 1
ATOM 7078 C C . LEU A 1 920 ? 21.268 7.670 6.424 1.00 89.31 920 LEU A C 1
ATOM 7080 O O . LEU A 1 920 ? 20.102 7.564 6.060 1.00 89.31 920 LEU A O 1
ATOM 7084 N N . ILE A 1 921 ? 22.295 7.309 5.645 1.00 92.75 921 ILE A N 1
ATOM 7085 C CA . ILE A 1 921 ? 22.146 6.713 4.305 1.00 92.75 921 ILE A CA 1
ATOM 7086 C C . ILE A 1 921 ? 21.392 5.379 4.381 1.00 92.75 921 ILE A C 1
ATOM 7088 O O . ILE A 1 921 ? 20.471 5.156 3.600 1.00 92.75 921 ILE A O 1
ATOM 7092 N N . ALA A 1 922 ? 21.761 4.496 5.314 1.00 93.81 922 ALA A N 1
ATOM 7093 C CA . ALA A 1 922 ? 21.097 3.211 5.537 1.00 93.81 922 ALA A CA 1
ATOM 7094 C C . ALA A 1 922 ? 19.609 3.381 5.843 1.00 93.81 922 ALA A C 1
ATOM 7096 O O . ALA A 1 922 ? 18.760 2.692 5.278 1.00 93.81 922 ALA A O 1
ATOM 7097 N N . LEU A 1 923 ? 19.313 4.313 6.742 1.00 88.25 923 LEU A N 1
ATOM 7098 C CA . LEU A 1 923 ? 17.970 4.586 7.209 1.00 88.25 923 LEU A CA 1
ATOM 7099 C C . LEU A 1 923 ? 17.119 5.213 6.098 1.00 88.25 923 LEU A C 1
ATOM 7101 O O . LEU A 1 923 ? 16.042 4.709 5.790 1.00 88.25 923 LEU A O 1
ATOM 7105 N N . LEU A 1 924 ? 17.654 6.235 5.427 1.00 86.88 924 LEU A N 1
ATOM 7106 C CA . LEU A 1 924 ? 17.051 6.852 4.250 1.00 86.88 924 LEU A CA 1
ATOM 7107 C C . LEU A 1 924 ? 16.746 5.818 3.161 1.00 86.88 924 LEU A C 1
ATOM 7109 O O . LEU A 1 924 ? 15.615 5.713 2.691 1.00 86.88 924 LEU A O 1
ATOM 7113 N N . GLY A 1 925 ? 17.744 5.014 2.809 1.00 91.12 925 GLY A N 1
ATOM 7114 C CA . GLY A 1 925 ? 17.630 3.998 1.780 1.00 91.12 925 GLY A CA 1
ATOM 7115 C C . GLY A 1 925 ? 16.602 2.914 2.102 1.00 91.12 925 GLY A C 1
ATOM 7116 O O . GLY A 1 925 ? 15.826 2.512 1.231 1.00 91.12 925 GLY A O 1
ATOM 7117 N N . PHE A 1 926 ? 16.544 2.456 3.356 1.00 89.38 926 PHE A N 1
ATOM 7118 C CA . PHE A 1 926 ? 15.506 1.529 3.810 1.00 89.38 926 PHE A CA 1
ATOM 7119 C C . PHE A 1 926 ? 14.106 2.132 3.668 1.00 89.38 926 PHE A C 1
ATOM 7121 O O . PHE A 1 926 ? 13.181 1.453 3.216 1.00 89.38 926 PHE A O 1
ATOM 7128 N N . PHE A 1 927 ? 13.943 3.406 4.013 1.00 83.88 927 PHE A N 1
ATOM 7129 C CA . PHE A 1 927 ? 12.649 4.068 3.967 1.00 83.88 927 PHE A CA 1
ATOM 7130 C C . PHE A 1 927 ? 12.155 4.323 2.546 1.00 83.88 927 PHE A C 1
ATOM 7132 O O . PHE A 1 927 ? 11.011 3.988 2.241 1.00 83.88 927 PHE A O 1
ATOM 7139 N N . GLU A 1 928 ? 13.009 4.809 1.647 1.00 85.50 928 GLU A N 1
ATOM 7140 C CA . GLU A 1 928 ? 12.661 4.940 0.226 1.00 85.50 928 GLU A CA 1
ATOM 7141 C C . GLU A 1 928 ? 12.256 3.590 -0.380 1.00 85.50 928 GLU A C 1
ATOM 7143 O O . GLU A 1 928 ? 11.231 3.485 -1.066 1.00 85.50 928 GLU A O 1
ATOM 7148 N N . SER A 1 929 ? 13.003 2.535 -0.039 1.00 90.88 929 SER A N 1
ATOM 7149 C CA . SER A 1 929 ? 12.700 1.175 -0.484 1.00 90.88 929 SER A CA 1
ATOM 7150 C C . SER A 1 929 ? 11.367 0.680 0.069 1.00 90.88 929 SER A C 1
ATOM 7152 O O . SER A 1 929 ? 10.593 0.070 -0.662 1.00 90.88 929 SER A O 1
ATOM 7154 N N . SER A 1 930 ? 11.065 0.958 1.337 1.00 84.19 930 SER A N 1
ATOM 7155 C CA . SER A 1 930 ? 9.825 0.509 1.979 1.00 84.19 930 SER A CA 1
ATOM 7156 C C . SER A 1 930 ? 8.593 1.199 1.391 1.00 84.19 930 SER A C 1
ATOM 7158 O O . SER A 1 930 ? 7.585 0.544 1.117 1.00 84.19 930 SER A O 1
ATOM 7160 N N . VAL A 1 931 ? 8.690 2.501 1.097 1.00 79.81 931 VAL A N 1
ATOM 7161 C CA . VAL A 1 931 ? 7.634 3.262 0.405 1.00 79.81 931 VAL A CA 1
ATOM 7162 C C . VAL A 1 931 ? 7.385 2.700 -0.989 1.00 79.81 931 VAL A C 1
ATOM 7164 O O . VAL A 1 931 ? 6.233 2.473 -1.374 1.00 79.81 931 VAL A O 1
ATOM 7167 N N . ALA A 1 932 ? 8.457 2.439 -1.739 1.00 83.62 932 ALA A N 1
ATOM 7168 C CA . ALA A 1 932 ? 8.363 1.831 -3.056 1.00 83.62 932 ALA A CA 1
ATOM 7169 C C . ALA A 1 932 ? 7.754 0.422 -2.977 1.00 83.62 932 ALA A C 1
ATOM 7171 O O . ALA A 1 932 ? 6.853 0.102 -3.749 1.00 83.62 932 ALA A O 1
ATOM 7172 N N . ALA A 1 933 ? 8.170 -0.395 -2.009 1.00 85.25 933 ALA A N 1
ATOM 7173 C CA . ALA A 1 933 ? 7.705 -1.765 -1.861 1.00 85.25 933 ALA A CA 1
ATOM 7174 C C . ALA A 1 933 ? 6.216 -1.836 -1.502 1.00 85.25 933 ALA A C 1
ATOM 7176 O O . ALA A 1 933 ? 5.483 -2.580 -2.143 1.00 85.25 933 ALA A O 1
ATOM 7177 N N . LYS A 1 934 ? 5.737 -1.015 -0.559 1.00 78.19 934 LYS A N 1
ATOM 7178 C CA . LYS A 1 934 ? 4.308 -0.937 -0.197 1.00 78.19 934 LYS A CA 1
ATOM 7179 C C . LYS A 1 934 ? 3.436 -0.411 -1.334 1.00 78.19 934 LYS A C 1
ATOM 7181 O O . LYS A 1 934 ? 2.341 -0.915 -1.548 1.00 78.19 934 LYS A O 1
ATOM 7186 N N . SER A 1 935 ? 3.922 0.583 -2.078 1.00 68.50 935 SER A N 1
ATOM 7187 C CA . SER A 1 935 ? 3.173 1.170 -3.201 1.00 68.50 935 SER A CA 1
ATOM 7188 C C . SER A 1 935 ? 3.049 0.216 -4.394 1.00 68.50 935 SER A C 1
ATOM 7190 O O . SER A 1 935 ? 2.172 0.385 -5.238 1.00 68.50 935 SER A O 1
ATOM 7192 N N . LEU A 1 936 ? 3.938 -0.776 -4.486 1.00 72.50 936 LEU A N 1
ATOM 7193 C CA . LEU A 1 936 ? 3.922 -1.804 -5.528 1.00 72.50 936 LEU A CA 1
ATOM 7194 C C . LEU A 1 936 ? 3.276 -3.113 -5.047 1.00 72.50 936 LEU A C 1
ATOM 7196 O O . LEU A 1 936 ? 2.658 -3.801 -5.854 1.00 72.50 936 LEU A O 1
ATOM 7200 N N . GLY A 1 937 ? 3.389 -3.425 -3.752 1.00 56.28 937 GLY A N 1
ATOM 7201 C CA . GLY A 1 937 ? 3.064 -4.708 -3.119 1.00 56.28 937 GLY A CA 1
ATOM 7202 C C . GLY A 1 937 ? 1.583 -5.011 -2.881 1.00 56.28 937 GLY A C 1
ATOM 7203 O O . GLY A 1 937 ? 1.286 -5.899 -2.093 1.00 56.28 937 GLY A O 1
ATOM 7204 N N . GLY A 1 938 ? 0.667 -4.298 -3.539 1.00 50.62 938 GLY A N 1
ATOM 7205 C CA . GLY A 1 938 ? -0.774 -4.587 -3.512 1.00 50.62 938 GLY A CA 1
ATOM 7206 C C . GLY A 1 938 ? -1.294 -5.355 -4.732 1.00 50.62 938 GLY A C 1
ATOM 7207 O O . GLY A 1 938 ? -2.477 -5.650 -4.779 1.00 50.62 938 GLY A O 1
ATOM 7208 N N . GLN A 1 939 ? -0.451 -5.644 -5.728 1.00 47.50 939 GLN A N 1
ATOM 7209 C CA . GLN A 1 939 ? -0.869 -6.361 -6.939 1.00 47.50 939 GLN A CA 1
ATOM 7210 C C . GLN A 1 939 ? -0.298 -7.775 -6.945 1.00 47.50 939 GLN A C 1
ATOM 7212 O O . GLN A 1 939 ? 0.925 -7.945 -6.907 1.00 47.50 939 GLN A O 1
ATOM 7217 N N . GLU A 1 940 ? -1.188 -8.765 -7.014 1.00 44.53 940 GLU A N 1
ATOM 7218 C CA . GLU A 1 940 ? -0.972 -10.216 -6.906 1.00 44.53 940 GLU A CA 1
ATOM 7219 C C . GLU A 1 940 ? -0.162 -10.815 -8.074 1.00 44.53 940 GLU A C 1
ATOM 7221 O O . GLU A 1 940 ? -0.475 -11.863 -8.626 1.00 44.53 940 GLU A O 1
ATOM 7226 N N . THR A 1 941 ? 0.933 -10.169 -8.479 1.00 50.66 941 THR A N 1
ATOM 7227 C CA . THR A 1 941 ? 1.683 -10.566 -9.682 1.00 50.66 941 THR A CA 1
ATOM 7228 C C . THR A 1 941 ? 2.297 -11.970 -9.531 1.00 50.66 941 THR A C 1
ATOM 7230 O O . THR A 1 941 ? 2.522 -12.645 -10.534 1.00 50.66 941 THR A O 1
ATOM 7233 N N . PHE A 1 942 ? 2.562 -12.417 -8.291 1.00 55.69 942 PHE A N 1
ATOM 7234 C CA . PHE A 1 942 ? 3.029 -13.771 -7.971 1.00 55.69 942 PHE A CA 1
ATOM 7235 C C . PHE A 1 942 ? 2.371 -14.324 -6.692 1.00 55.69 942 PHE A C 1
ATOM 7237 O O . PHE A 1 942 ? 2.692 -13.840 -5.599 1.00 55.69 942 PHE A O 1
ATOM 7244 N N . PRO A 1 943 ? 1.529 -15.372 -6.777 1.00 51.59 943 PRO A N 1
ATOM 7245 C CA . PRO A 1 943 ? 1.021 -16.056 -5.594 1.00 51.59 943 PRO A CA 1
ATOM 7246 C C . PRO A 1 943 ? 2.183 -16.693 -4.810 1.00 51.59 943 PRO A C 1
ATOM 7248 O O . PRO A 1 943 ? 2.891 -17.570 -5.307 1.00 51.59 943 PRO A O 1
ATOM 7251 N N . GLY A 1 944 ? 2.396 -16.232 -3.572 1.00 57.72 944 GLY A N 1
ATOM 7252 C CA . GLY A 1 944 ? 3.343 -16.824 -2.615 1.00 57.72 944 GLY A CA 1
ATOM 7253 C C . GLY A 1 944 ? 4.516 -15.943 -2.166 1.00 57.72 944 GLY A C 1
ATOM 7254 O O . GLY A 1 944 ? 5.194 -16.306 -1.203 1.00 57.72 944 GLY A O 1
ATOM 7255 N N . ILE A 1 945 ? 4.759 -14.778 -2.781 1.00 70.81 945 ILE A N 1
ATOM 7256 C CA . ILE A 1 945 ? 5.787 -13.836 -2.298 1.00 70.81 945 ILE A CA 1
ATOM 7257 C C . ILE A 1 945 ? 5.126 -12.760 -1.439 1.00 70.81 945 ILE A C 1
ATOM 7259 O O . ILE A 1 945 ? 4.636 -11.752 -1.934 1.00 70.81 945 ILE A O 1
ATOM 7263 N N . GLN A 1 946 ? 5.130 -12.976 -0.125 1.00 75.88 946 GLN A N 1
ATOM 7264 C CA . GLN A 1 946 ? 4.683 -11.971 0.835 1.00 75.88 946 GLN A CA 1
ATOM 7265 C C . GLN A 1 946 ? 5.760 -10.903 1.041 1.00 75.88 946 GLN A C 1
ATOM 7267 O O . GLN A 1 946 ? 6.911 -11.222 1.370 1.00 75.88 946 GLN A O 1
ATOM 7272 N N . LEU A 1 947 ? 5.362 -9.638 0.898 1.00 84.06 947 LEU A N 1
ATOM 7273 C CA . LEU A 1 947 ? 6.209 -8.499 1.222 1.00 84.06 947 LEU A CA 1
ATOM 7274 C C . LEU A 1 947 ? 6.498 -8.482 2.728 1.00 84.06 947 LEU A C 1
ATOM 7276 O O . LEU A 1 947 ? 5.584 -8.478 3.551 1.00 84.06 947 LEU A O 1
ATOM 7280 N N . SER A 1 948 ? 7.777 -8.446 3.101 1.00 86.50 948 SER A N 1
ATOM 7281 C CA . SER A 1 948 ? 8.189 -8.375 4.505 1.00 86.50 948 SER A CA 1
ATOM 7282 C C . SER A 1 948 ? 9.293 -7.333 4.694 1.00 86.50 948 SER A C 1
ATOM 7284 O O . SER A 1 948 ? 10.385 -7.525 4.155 1.00 86.50 948 SER A O 1
ATOM 7286 N N . PRO A 1 949 ? 9.087 -6.287 5.522 1.00 89.88 949 PRO A N 1
ATOM 7287 C CA . PRO A 1 949 ? 10.110 -5.266 5.777 1.00 89.88 949 PRO A CA 1
ATOM 7288 C C . PRO A 1 949 ? 11.435 -5.837 6.303 1.00 89.88 949 PRO A C 1
ATOM 7290 O O . PRO A 1 949 ? 12.511 -5.382 5.929 1.00 89.88 949 PRO A O 1
ATOM 7293 N N . ASN A 1 950 ? 11.382 -6.894 7.122 1.00 92.31 950 ASN A N 1
ATOM 7294 C CA . ASN A 1 950 ? 12.585 -7.565 7.627 1.00 92.31 950 ASN A CA 1
ATOM 7295 C C . ASN A 1 950 ? 13.381 -8.255 6.510 1.00 92.31 950 ASN A C 1
ATOM 7297 O O . ASN A 1 950 ? 14.610 -8.256 6.538 1.00 92.31 950 ASN A O 1
ATOM 7301 N N . ARG A 1 951 ? 12.692 -8.844 5.524 1.00 91.00 951 ARG A N 1
ATOM 7302 C CA . ARG A 1 951 ? 13.339 -9.482 4.368 1.00 91.00 951 ARG A CA 1
ATOM 7303 C C . ARG A 1 951 ? 13.911 -8.438 3.418 1.00 91.00 951 ARG A C 1
ATOM 7305 O O . ARG A 1 951 ? 15.016 -8.634 2.927 1.00 91.00 951 ARG A O 1
ATOM 7312 N N . GLU A 1 952 ? 13.216 -7.317 3.240 1.00 92.81 952 GLU A N 1
ATOM 7313 C CA . GLU A 1 952 ? 13.738 -6.168 2.496 1.00 92.81 952 GLU A CA 1
ATOM 7314 C C . GLU A 1 952 ? 15.018 -5.617 3.133 1.00 92.81 952 GLU A C 1
ATOM 7316 O O . GLU A 1 952 ? 16.002 -5.422 2.425 1.00 92.81 952 GLU A O 1
ATOM 7321 N N . LEU A 1 953 ? 15.060 -5.457 4.463 1.00 95.12 953 LEU A N 1
ATOM 7322 C CA . LEU A 1 953 ? 16.280 -5.064 5.178 1.00 95.12 953 LEU A CA 1
ATOM 7323 C C . LEU A 1 953 ? 17.442 -6.029 4.896 1.00 95.12 953 LEU A C 1
ATOM 7325 O O . LEU A 1 953 ? 18.547 -5.599 4.573 1.00 95.12 953 LEU A O 1
ATOM 7329 N N . VAL A 1 954 ? 17.206 -7.341 4.964 1.00 95.88 954 VAL A N 1
ATOM 7330 C CA . VAL A 1 954 ? 18.254 -8.326 4.654 1.00 95.88 954 VAL A CA 1
ATOM 7331 C C . VAL A 1 954 ? 18.680 -8.232 3.185 1.00 95.88 954 VAL A C 1
ATOM 7333 O O . VAL A 1 954 ? 19.875 -8.165 2.912 1.00 95.88 954 VAL A O 1
ATOM 7336 N N . ALA A 1 955 ? 17.744 -8.174 2.235 1.00 95.56 955 ALA A N 1
ATOM 7337 C CA . ALA A 1 955 ? 18.052 -8.115 0.806 1.00 95.56 955 ALA A CA 1
ATOM 7338 C C . ALA A 1 955 ? 18.844 -6.852 0.429 1.00 95.56 955 ALA A C 1
ATOM 7340 O O . ALA A 1 955 ? 19.887 -6.944 -0.219 1.00 95.56 955 ALA A O 1
ATOM 7341 N N . LEU A 1 956 ? 18.389 -5.680 0.881 1.00 96.44 956 LEU A N 1
ATOM 7342 C CA . LEU A 1 956 ? 19.053 -4.393 0.659 1.00 96.44 956 LEU A CA 1
ATOM 7343 C C . LEU A 1 956 ? 20.390 -4.313 1.399 1.00 96.44 956 LEU A C 1
ATOM 7345 O O . LEU A 1 956 ? 21.361 -3.779 0.860 1.00 96.44 956 LEU A O 1
ATOM 7349 N N . GLY A 1 957 ? 20.455 -4.862 2.613 1.00 97.12 957 GLY A N 1
ATOM 7350 C CA . GLY A 1 957 ? 21.670 -4.926 3.416 1.00 97.12 957 GLY A CA 1
ATOM 7351 C C . GLY A 1 957 ? 22.754 -5.768 2.749 1.00 97.12 957 GLY A C 1
ATOM 7352 O O . GLY A 1 957 ? 23.870 -5.288 2.568 1.00 97.12 957 GLY A O 1
ATOM 7353 N N . VAL A 1 958 ? 22.421 -6.984 2.294 1.00 97.19 958 VAL A N 1
ATOM 7354 C CA . VAL A 1 958 ? 23.355 -7.845 1.546 1.00 97.19 958 VAL A CA 1
ATOM 7355 C C . VAL A 1 958 ? 23.741 -7.199 0.213 1.00 97.19 958 VAL A C 1
ATOM 7357 O O . VAL A 1 958 ? 24.922 -7.191 -0.126 1.00 97.19 958 VAL A O 1
ATOM 7360 N N . ALA A 1 959 ? 22.790 -6.610 -0.522 1.00 97.19 959 ALA A N 1
ATOM 7361 C CA . ALA A 1 959 ? 23.067 -5.937 -1.792 1.00 97.19 959 ALA A CA 1
ATOM 7362 C C . ALA A 1 959 ? 24.079 -4.790 -1.635 1.00 97.19 959 ALA A C 1
ATOM 7364 O O . ALA A 1 959 ? 25.056 -4.735 -2.380 1.00 97.19 959 ALA A O 1
ATOM 7365 N N . ASN A 1 960 ? 23.899 -3.923 -0.634 1.00 97.44 960 ASN A N 1
ATOM 7366 C CA . ASN A 1 960 ? 24.835 -2.831 -0.354 1.00 97.44 960 ASN A CA 1
ATOM 7367 C C . ASN A 1 960 ? 26.155 -3.322 0.234 1.00 97.44 960 ASN A C 1
ATOM 7369 O O . ASN A 1 960 ? 27.202 -2.809 -0.131 1.00 97.44 960 ASN A O 1
ATOM 7373 N N . PHE A 1 961 ? 26.146 -4.337 1.097 1.00 96.06 961 PHE A N 1
ATOM 7374 C CA . PHE A 1 961 ? 27.383 -4.901 1.631 1.00 96.06 961 PHE A CA 1
ATOM 7375 C C . PHE A 1 961 ? 28.266 -5.476 0.513 1.00 96.06 961 PHE A C 1
ATOM 7377 O O . PHE A 1 961 ? 29.461 -5.188 0.450 1.00 96.06 961 PHE A O 1
ATOM 7384 N N . VAL A 1 962 ? 27.666 -6.234 -0.414 1.00 95.69 962 VAL A N 1
ATOM 7385 C CA . VAL A 1 962 ? 28.354 -6.753 -1.605 1.00 95.69 962 VAL A CA 1
ATOM 7386 C C . VAL A 1 962 ? 28.783 -5.609 -2.525 1.00 95.69 962 VAL A C 1
ATOM 7388 O O . VAL A 1 962 ? 29.933 -5.599 -2.954 1.00 95.69 962 VAL A O 1
ATOM 7391 N N . GLY A 1 963 ? 27.918 -4.627 -2.792 1.00 95.06 963 GLY A N 1
ATOM 7392 C CA . GLY A 1 963 ? 28.264 -3.447 -3.594 1.00 95.06 963 GLY A CA 1
ATOM 7393 C C . GLY A 1 963 ? 29.441 -2.647 -3.015 1.00 95.06 963 GLY A C 1
ATOM 7394 O O . GLY A 1 963 ? 30.366 -2.278 -3.742 1.00 95.06 963 GLY A O 1
ATOM 7395 N N . GLY A 1 964 ? 29.486 -2.483 -1.690 1.00 93.44 964 GLY A N 1
ATOM 7396 C CA . GLY A 1 964 ? 30.585 -1.842 -0.966 1.00 93.44 964 GLY A CA 1
ATOM 7397 C C . GLY A 1 964 ? 31.924 -2.554 -1.169 1.00 93.44 964 GLY A C 1
ATOM 7398 O O . GLY A 1 964 ? 32.949 -1.891 -1.336 1.00 93.44 964 GLY A O 1
ATOM 7399 N N . CYS A 1 965 ? 31.917 -3.889 -1.294 1.00 92.94 965 CYS A N 1
ATOM 7400 C CA . CYS A 1 965 ? 33.113 -4.662 -1.648 1.00 92.94 965 CYS A CA 1
ATOM 7401 C C . CYS A 1 965 ? 33.659 -4.351 -3.054 1.00 92.94 965 CYS A C 1
ATOM 7403 O O . CYS A 1 965 ? 34.810 -4.668 -3.353 1.00 92.94 965 CYS A O 1
ATOM 7405 N N . PHE A 1 966 ? 32.854 -3.742 -3.922 1.00 92.69 966 PHE A N 1
ATOM 7406 C CA . PHE A 1 966 ? 33.241 -3.301 -5.261 1.00 92.69 966 PHE A CA 1
ATOM 7407 C C . PHE A 1 966 ? 33.284 -1.776 -5.388 1.00 92.69 966 PHE A C 1
ATOM 7409 O O . PHE A 1 966 ? 33.338 -1.270 -6.505 1.00 92.69 966 PHE A O 1
ATOM 7416 N N . MET A 1 967 ? 33.305 -1.038 -4.269 1.00 90.94 967 MET A N 1
ATOM 7417 C CA . MET A 1 967 ? 33.376 0.430 -4.265 1.00 90.94 967 MET A CA 1
ATOM 7418 C C . MET A 1 967 ? 32.175 1.076 -4.978 1.00 90.94 967 MET A C 1
ATOM 7420 O O . MET A 1 967 ? 32.322 2.104 -5.644 1.00 90.94 967 MET A O 1
ATOM 7424 N N . SER A 1 968 ? 30.999 0.444 -4.895 1.00 93.88 968 SER A N 1
ATOM 7425 C CA . SER A 1 968 ? 29.769 0.986 -5.467 1.00 93.88 968 SER A CA 1
ATOM 7426 C C . SER A 1 968 ? 29.207 2.115 -4.613 1.00 93.88 968 SER A C 1
ATOM 7428 O O . SER A 1 968 ? 29.377 2.129 -3.390 1.00 93.88 968 SER A O 1
ATOM 7430 N N . LEU A 1 969 ? 28.437 3.003 -5.242 1.00 95.69 969 LEU A N 1
ATOM 7431 C CA . LEU A 1 969 ? 27.550 3.892 -4.496 1.00 95.69 969 LEU A CA 1
ATOM 7432 C C . LEU A 1 969 ? 26.514 3.091 -3.684 1.00 95.69 969 LEU A C 1
ATOM 7434 O O . LEU A 1 969 ? 26.135 1.987 -4.104 1.00 95.69 969 LEU A O 1
ATOM 7438 N N . PRO A 1 970 ? 26.024 3.643 -2.557 1.00 96.44 970 PRO A N 1
ATOM 7439 C CA . PRO A 1 970 ? 24.883 3.089 -1.846 1.00 96.44 970 PRO A CA 1
ATOM 7440 C C . PRO A 1 970 ? 23.672 3.053 -2.771 1.00 96.44 970 PRO A C 1
ATOM 7442 O O . PRO A 1 970 ? 23.337 4.053 -3.409 1.00 96.44 970 PRO A O 1
ATOM 7445 N N . ALA A 1 971 ? 23.020 1.899 -2.852 1.00 96.38 971 ALA A N 1
ATOM 7446 C CA . ALA A 1 971 ? 21.920 1.667 -3.767 1.00 96.38 971 ALA A CA 1
ATOM 7447 C C . ALA A 1 971 ? 20.742 0.990 -3.080 1.00 96.38 971 ALA A C 1
ATOM 7449 O O . ALA A 1 971 ? 20.869 -0.060 -2.451 1.00 96.38 971 ALA A O 1
ATOM 7450 N N . PHE A 1 972 ? 19.575 1.596 -3.251 1.00 95.50 972 PHE A N 1
ATOM 7451 C CA . PHE A 1 972 ? 18.336 1.239 -2.577 1.00 95.50 972 PHE A CA 1
ATOM 7452 C C . PHE A 1 972 ? 17.176 1.199 -3.574 1.00 95.50 972 PHE A C 1
ATOM 7454 O O . PHE A 1 972 ? 17.318 1.584 -4.740 1.00 95.50 972 PHE A O 1
ATOM 7461 N N . GLY A 1 973 ? 16.038 0.669 -3.135 1.00 91.62 973 GLY A N 1
ATOM 7462 C CA . GLY A 1 973 ? 14.807 0.655 -3.909 1.00 91.62 973 GLY A CA 1
ATOM 7463 C C . GLY A 1 973 ? 14.260 2.067 -4.097 1.00 91.62 973 GLY A C 1
ATOM 7464 O O . GLY A 1 973 ? 13.968 2.756 -3.127 1.00 91.62 973 GLY A O 1
ATOM 7465 N N . GLY A 1 974 ? 14.107 2.499 -5.351 1.00 86.38 974 GLY A N 1
ATOM 7466 C CA . GLY A 1 974 ? 13.553 3.817 -5.677 1.00 86.38 974 GLY A CA 1
ATOM 7467 C C . GLY A 1 974 ? 12.133 3.712 -6.228 1.00 86.38 974 GLY A C 1
ATOM 7468 O O . GLY A 1 974 ? 11.900 2.965 -7.185 1.00 86.38 974 GLY A O 1
ATOM 7469 N N . TYR A 1 975 ? 11.189 4.491 -5.689 1.00 77.56 975 TYR A N 1
ATOM 7470 C CA . TYR A 1 975 ? 9.796 4.492 -6.161 1.00 77.56 975 TYR A CA 1
ATOM 7471 C C . TYR A 1 975 ? 9.694 4.876 -7.641 1.00 77.56 975 TYR A C 1
ATOM 7473 O O . TYR A 1 975 ? 9.100 4.137 -8.424 1.00 77.56 975 TYR A O 1
ATOM 7481 N N . GLY A 1 976 ? 10.343 5.972 -8.054 1.00 77.12 976 GLY A N 1
ATOM 7482 C CA . GLY A 1 976 ? 10.335 6.422 -9.450 1.00 77.12 976 GLY A CA 1
ATOM 7483 C C . GLY A 1 976 ? 10.855 5.359 -10.428 1.00 77.12 976 GLY A C 1
ATOM 7484 O O . GLY A 1 976 ? 10.208 5.089 -11.438 1.00 77.12 976 GLY A O 1
ATOM 7485 N N . ARG A 1 977 ? 11.969 4.688 -10.091 1.00 88.44 977 ARG A N 1
ATOM 7486 C CA . ARG A 1 977 ? 12.548 3.589 -10.894 1.00 88.44 977 ARG A CA 1
ATOM 7487 C C . ARG A 1 977 ? 11.585 2.423 -11.019 1.00 88.44 977 ARG A C 1
ATOM 7489 O O . ARG A 1 977 ? 11.292 1.958 -12.116 1.00 88.44 977 ARG A O 1
ATOM 7496 N N . SER A 1 978 ? 11.094 1.960 -9.880 1.00 90.19 978 SER A N 1
ATOM 7497 C CA . SER A 1 978 ? 10.286 0.749 -9.797 1.00 90.19 978 SER A CA 1
ATOM 7498 C C . SER A 1 978 ? 8.904 0.954 -10.425 1.00 90.19 978 SER A C 1
ATOM 7500 O O . SER A 1 978 ? 8.375 0.060 -11.081 1.00 90.19 978 SER A O 1
ATOM 7502 N N . LYS A 1 979 ? 8.357 2.173 -10.337 1.00 82.00 979 LYS A N 1
ATOM 7503 C CA . LYS A 1 979 ? 7.147 2.575 -11.058 1.00 82.00 979 LYS A CA 1
ATOM 7504 C C . LYS A 1 979 ? 7.350 2.551 -12.570 1.00 82.00 979 LYS A C 1
ATOM 7506 O O . LYS A 1 979 ? 6.508 1.998 -13.271 1.00 82.00 979 LYS A O 1
ATOM 7511 N N . VAL A 1 980 ? 8.455 3.108 -13.073 1.00 83.38 980 VAL A N 1
ATOM 7512 C CA . VAL A 1 980 ? 8.770 3.049 -14.510 1.00 83.38 980 VAL A CA 1
ATOM 7513 C C . VAL A 1 980 ? 8.959 1.600 -14.953 1.00 83.38 980 VAL A C 1
ATOM 7515 O O . VAL A 1 980 ? 8.401 1.231 -15.976 1.00 83.38 980 VAL A O 1
ATOM 7518 N N . ASN A 1 981 ? 9.660 0.770 -14.174 1.00 89.88 981 ASN A N 1
ATOM 7519 C CA . ASN A 1 981 ? 9.868 -0.651 -14.472 1.00 89.88 981 ASN A CA 1
ATOM 7520 C C . ASN A 1 981 ? 8.537 -1.393 -14.637 1.00 89.88 981 ASN A C 1
ATOM 7522 O O . ASN A 1 981 ? 8.315 -2.083 -15.625 1.00 89.88 981 ASN A O 1
ATOM 7526 N N . LYS A 1 982 ? 7.607 -1.175 -13.707 1.00 85.38 982 LYS A N 1
ATOM 7527 C CA . LYS A 1 982 ? 6.256 -1.730 -13.777 1.00 85.38 982 LYS A CA 1
ATOM 7528 C C . LYS A 1 982 ? 5.482 -1.230 -15.000 1.00 85.38 982 LYS A C 1
ATOM 7530 O O . LYS A 1 982 ? 4.885 -2.024 -15.721 1.00 85.38 982 LYS A O 1
ATOM 7535 N N . GLN A 1 983 ? 5.516 0.077 -15.267 1.00 82.00 983 GLN A N 1
ATOM 7536 C CA . GLN A 1 983 ? 4.814 0.686 -16.403 1.00 82.00 983 GLN A CA 1
ATOM 7537 C C . GLN A 1 983 ? 5.362 0.245 -17.767 1.00 82.00 983 GLN A C 1
ATOM 7539 O O . GLN A 1 983 ? 4.611 0.202 -18.737 1.00 82.00 983 GLN A O 1
ATOM 7544 N N . THR A 1 984 ? 6.650 -0.091 -17.856 1.00 83.44 984 THR A N 1
ATOM 7545 C CA . THR A 1 984 ? 7.302 -0.550 -19.094 1.00 83.44 984 THR A CA 1
ATOM 7546 C C . THR A 1 984 ? 7.205 -2.063 -19.302 1.00 83.44 984 THR A C 1
ATOM 7548 O O . THR A 1 984 ? 7.669 -2.566 -20.326 1.00 83.44 984 THR A O 1
ATOM 7551 N N . GLY A 1 985 ? 6.540 -2.782 -18.391 1.00 84.88 985 GLY A N 1
ATOM 7552 C CA . GLY A 1 985 ? 6.226 -4.206 -18.526 1.00 84.88 985 GLY A CA 1
ATOM 7553 C C . GLY A 1 985 ? 7.050 -5.145 -17.645 1.00 84.88 985 GLY A C 1
ATOM 7554 O O . GLY A 1 985 ? 6.924 -6.357 -17.810 1.00 84.88 985 GLY A O 1
ATOM 7555 N N . GLY A 1 986 ? 7.858 -4.622 -16.721 1.00 87.88 986 GLY A N 1
ATOM 7556 C CA . GLY A 1 986 ? 8.597 -5.407 -15.736 1.00 87.88 986 GLY A CA 1
ATOM 7557 C C . GLY A 1 986 ? 7.635 -6.040 -14.739 1.00 87.88 986 GLY A C 1
ATOM 7558 O O . GLY A 1 986 ? 6.974 -5.341 -13.968 1.00 87.88 986 GLY A O 1
ATOM 7559 N N . LYS A 1 987 ? 7.537 -7.369 -14.773 1.00 87.88 987 LYS A N 1
ATOM 7560 C CA . LYS A 1 987 ? 6.630 -8.151 -13.920 1.00 87.88 987 LYS A CA 1
ATOM 7561 C C . LYS A 1 987 ? 7.382 -8.943 -12.863 1.00 87.88 987 LYS A C 1
ATOM 7563 O O . LYS A 1 987 ? 6.810 -9.239 -11.817 1.00 87.88 987 LYS A O 1
ATOM 7568 N N . THR A 1 988 ? 8.638 -9.289 -13.129 1.00 90.62 988 THR A N 1
ATOM 7569 C CA . THR A 1 988 ? 9.419 -10.206 -12.295 1.00 90.62 988 THR A CA 1
ATOM 7570 C C . THR A 1 988 ? 10.789 -9.614 -11.934 1.00 90.62 988 THR A C 1
ATOM 7572 O O . THR A 1 988 ? 11.267 -8.716 -12.634 1.00 90.62 988 THR A O 1
ATOM 7575 N N . PRO A 1 989 ? 11.498 -10.170 -10.930 1.00 92.12 989 PRO A N 1
ATOM 7576 C CA . PRO A 1 989 ? 12.875 -9.774 -10.626 1.00 92.12 989 PRO A CA 1
ATOM 7577 C C . PRO A 1 989 ? 13.860 -9.987 -11.779 1.00 92.12 989 PRO A C 1
ATOM 7579 O O . PRO A 1 989 ? 14.977 -9.469 -11.734 1.00 92.12 989 PRO A O 1
ATOM 7582 N N . MET A 1 990 ? 13.468 -10.716 -12.829 1.00 94.19 990 MET A N 1
ATOM 7583 C CA . MET A 1 990 ? 14.266 -10.874 -14.039 1.00 94.19 990 MET A CA 1
ATOM 7584 C C . MET A 1 990 ? 14.562 -9.525 -14.712 1.00 94.19 990 MET A C 1
ATOM 7586 O O . MET A 1 990 ? 15.623 -9.377 -15.317 1.00 94.19 990 MET A O 1
ATOM 7590 N N . SER A 1 991 ? 13.709 -8.502 -14.548 1.00 94.50 991 SER A N 1
ATOM 7591 C CA . SER A 1 991 ? 14.022 -7.143 -15.018 1.00 94.50 991 SER A CA 1
ATOM 7592 C C . SER A 1 991 ? 15.280 -6.578 -14.341 1.00 94.50 991 SER A C 1
ATOM 7594 O O . SER A 1 991 ? 16.103 -5.939 -14.992 1.00 94.50 991 SER A O 1
ATOM 7596 N N . SER A 1 992 ? 15.486 -6.863 -13.051 1.00 95.31 992 SER A N 1
ATOM 7597 C CA . SER A 1 992 ? 16.688 -6.467 -12.302 1.00 95.31 992 SER A CA 1
ATOM 7598 C C . SER A 1 992 ? 17.925 -7.267 -12.726 1.00 95.31 992 SER A C 1
ATOM 7600 O O . SER A 1 992 ? 19.021 -6.709 -12.807 1.00 95.31 992 SER A O 1
ATOM 7602 N N . VAL A 1 993 ? 17.758 -8.549 -13.071 1.00 96.75 993 VAL A N 1
ATOM 7603 C CA . VAL A 1 993 ? 18.836 -9.378 -13.643 1.00 96.75 993 VAL A CA 1
ATOM 7604 C C . VAL A 1 993 ? 19.268 -8.832 -15.005 1.00 96.75 993 VAL A C 1
ATOM 7606 O O . VAL A 1 993 ? 20.458 -8.615 -15.231 1.00 96.75 993 VAL A O 1
ATOM 7609 N N . PHE A 1 994 ? 18.317 -8.544 -15.899 1.00 97.44 994 PHE A N 1
ATOM 7610 C CA . PHE A 1 994 ? 18.620 -7.927 -17.190 1.00 97.44 994 PHE A CA 1
ATOM 7611 C C . PHE A 1 994 ? 19.260 -6.553 -17.033 1.00 97.44 994 PHE A C 1
ATOM 7613 O O . PHE A 1 994 ? 20.227 -6.264 -17.733 1.00 97.44 994 PHE A O 1
ATOM 7620 N N . LEU A 1 995 ? 18.789 -5.731 -16.093 1.00 97.12 995 LEU A N 1
ATOM 7621 C CA . LEU A 1 995 ? 19.399 -4.437 -15.799 1.00 97.12 995 LEU A CA 1
ATOM 7622 C C . LEU A 1 995 ? 20.871 -4.597 -15.396 1.00 97.12 995 LEU A C 1
ATOM 7624 O O . LEU A 1 995 ? 21.727 -3.883 -15.916 1.00 97.12 995 LEU A O 1
ATOM 7628 N N . SER A 1 996 ? 21.183 -5.567 -14.534 1.00 97.69 996 SER A N 1
ATOM 7629 C CA . SER A 1 996 ? 22.560 -5.885 -14.141 1.00 97.69 996 SER A CA 1
ATOM 7630 C C . SER A 1 996 ? 23.420 -6.340 -15.324 1.00 97.69 996 SER A C 1
ATOM 7632 O O . SER A 1 996 ? 24.526 -5.830 -15.512 1.00 97.69 996 SER A O 1
ATOM 7634 N N . LEU A 1 997 ? 22.898 -7.219 -16.186 1.00 97.31 997 LEU A N 1
ATOM 7635 C CA . LEU A 1 997 ? 23.599 -7.673 -17.392 1.00 97.31 997 LEU A CA 1
ATOM 7636 C C . LEU A 1 997 ? 23.846 -6.529 -18.390 1.00 97.31 997 LEU A C 1
ATOM 7638 O O . LEU A 1 997 ? 24.949 -6.402 -18.916 1.00 97.31 997 LEU A O 1
ATOM 7642 N N . ILE A 1 998 ? 22.859 -5.659 -18.622 1.00 96.19 998 ILE A N 1
ATOM 7643 C CA . ILE A 1 998 ? 22.996 -4.479 -19.494 1.00 96.19 998 ILE A CA 1
ATOM 7644 C C . ILE A 1 998 ? 24.017 -3.491 -18.913 1.00 96.19 998 ILE A C 1
ATOM 7646 O O . ILE A 1 998 ? 24.807 -2.900 -19.653 1.00 96.19 998 ILE A O 1
ATOM 7650 N N . SER A 1 999 ? 24.051 -3.345 -17.589 1.00 95.25 999 SER A N 1
ATOM 7651 C CA . SER A 1 999 ? 25.041 -2.519 -16.889 1.00 95.25 999 SER A CA 1
ATOM 7652 C C . SER A 1 999 ? 26.450 -3.097 -17.034 1.00 95.25 999 SER A C 1
ATOM 7654 O O . SER A 1 999 ? 27.391 -2.363 -17.325 1.00 95.25 999 SER A O 1
ATOM 7656 N N . LEU A 1 1000 ? 26.596 -4.420 -16.920 1.00 94.69 1000 LEU A N 1
ATOM 7657 C CA . LEU A 1 1000 ? 27.857 -5.125 -17.146 1.00 94.69 1000 LEU A CA 1
ATOM 7658 C C . LEU A 1 1000 ? 28.350 -4.949 -18.591 1.00 94.69 1000 LEU A C 1
ATOM 7660 O O . LEU A 1 1000 ? 29.510 -4.605 -18.806 1.00 94.69 1000 LEU A O 1
ATOM 7664 N N . VAL A 1 1001 ? 27.466 -5.111 -19.579 1.00 94.19 1001 VAL A N 1
ATOM 7665 C CA . VAL A 1 1001 ? 27.771 -4.839 -20.996 1.00 94.19 1001 VAL A CA 1
ATOM 7666 C C . VAL A 1 1001 ? 28.176 -3.377 -21.193 1.00 94.19 1001 VAL A C 1
ATOM 7668 O O . VAL A 1 1001 ? 29.140 -3.098 -21.904 1.00 94.19 1001 VAL A O 1
ATOM 7671 N N . SER A 1 1002 ? 27.507 -2.442 -20.514 1.00 91.88 1002 SER A N 1
ATOM 7672 C CA . SER A 1 1002 ? 27.856 -1.019 -20.569 1.00 91.88 1002 SER A CA 1
ATOM 7673 C C . SER A 1 1002 ? 29.267 -0.738 -20.043 1.00 91.88 1002 SER A C 1
ATOM 7675 O O . SER A 1 1002 ? 30.013 0.013 -20.668 1.00 91.88 1002 SER A O 1
ATOM 7677 N N . ILE A 1 1003 ? 29.670 -1.386 -18.946 1.00 91.06 1003 ILE A N 1
ATOM 7678 C CA . ILE A 1 1003 ? 31.030 -1.266 -18.396 1.00 91.06 1003 ILE A CA 1
ATOM 7679 C C . ILE A 1 1003 ? 32.076 -1.855 -19.354 1.00 91.06 1003 ILE A C 1
ATOM 7681 O O . ILE A 1 1003 ? 33.152 -1.288 -19.514 1.00 91.06 1003 ILE A O 1
ATOM 7685 N N . LEU A 1 1004 ? 31.783 -2.986 -19.997 1.00 90.06 1004 LEU A N 1
ATOM 7686 C CA . LEU A 1 1004 ? 32.759 -3.668 -20.853 1.00 90.06 1004 LEU A CA 1
ATOM 7687 C C . LEU A 1 1004 ? 32.910 -3.021 -22.238 1.00 90.06 1004 LEU A C 1
ATOM 7689 O O . LEU A 1 1004 ? 34.014 -3.018 -22.778 1.00 90.06 1004 LEU A O 1
ATOM 7693 N N . PHE A 1 1005 ? 31.830 -2.476 -22.809 1.00 91.00 1005 PHE A N 1
ATOM 7694 C CA . PHE A 1 1005 ? 31.805 -2.035 -24.210 1.00 91.00 1005 PHE A CA 1
ATOM 7695 C C . PHE A 1 1005 ? 31.419 -0.564 -24.418 1.00 91.00 1005 PHE A C 1
ATOM 7697 O O . PHE A 1 1005 ? 31.845 0.024 -25.411 1.00 91.00 1005 PHE A O 1
ATOM 7704 N N . LEU A 1 1006 ? 30.629 0.050 -23.525 1.00 88.81 1006 LEU A N 1
ATOM 7705 C CA . LEU A 1 1006 ? 30.112 1.414 -23.734 1.00 88.81 1006 LEU A CA 1
ATOM 7706 C C . LEU A 1 1006 ? 30.958 2.516 -23.074 1.00 88.81 1006 LEU A C 1
ATOM 7708 O O . LEU A 1 1006 ? 30.818 3.675 -23.459 1.00 88.81 1006 LEU A O 1
ATOM 7712 N N . LEU A 1 1007 ? 31.871 2.191 -22.146 1.00 87.31 1007 LEU A N 1
ATOM 7713 C CA . LEU A 1 1007 ? 32.712 3.196 -21.468 1.00 87.31 1007 LEU A CA 1
ATOM 7714 C C . LEU A 1 1007 ? 33.469 4.149 -22.413 1.00 87.31 1007 LEU A C 1
ATOM 7716 O O . LEU A 1 1007 ? 33.471 5.347 -22.126 1.00 87.31 1007 LEU A O 1
ATOM 7720 N N . PRO A 1 1008 ? 34.071 3.701 -23.537 1.00 86.12 1008 PRO A N 1
ATOM 7721 C CA . PRO A 1 1008 ? 34.737 4.619 -24.463 1.00 86.12 1008 PRO A CA 1
ATOM 7722 C C . PRO A 1 1008 ? 33.782 5.651 -25.076 1.00 86.12 1008 PRO A C 1
ATOM 7724 O O . PRO A 1 1008 ? 34.169 6.793 -25.299 1.00 86.12 1008 PRO A O 1
ATOM 7727 N N . TYR A 1 1009 ? 32.520 5.276 -25.302 1.00 86.62 1009 TYR A N 1
ATOM 7728 C CA . TYR A 1 1009 ? 31.503 6.167 -25.864 1.00 86.62 1009 TYR A CA 1
ATOM 7729 C C . TYR A 1 1009 ? 30.976 7.176 -24.838 1.00 86.62 1009 TYR A C 1
ATOM 7731 O O . TYR A 1 1009 ? 30.535 8.259 -25.216 1.00 86.62 1009 TYR A O 1
ATOM 7739 N N . PHE A 1 1010 ? 31.065 6.867 -23.541 1.00 88.31 1010 PHE A N 1
ATOM 7740 C CA . PHE A 1 1010 ? 30.713 7.812 -22.479 1.00 88.31 1010 PHE A CA 1
ATOM 7741 C C . PHE A 1 1010 ? 31.714 8.965 -22.329 1.00 88.31 1010 PHE A C 1
ATOM 7743 O O . PHE A 1 1010 ? 31.406 9.924 -21.627 1.00 88.31 1010 PHE A O 1
ATOM 7750 N N . TYR A 1 1011 ? 32.863 8.925 -23.015 1.00 89.62 1011 TYR A N 1
ATOM 7751 C CA . TYR A 1 1011 ? 33.853 10.005 -22.993 1.00 89.62 1011 TYR A CA 1
ATOM 7752 C C . TYR A 1 1011 ? 33.249 11.366 -23.368 1.00 89.62 1011 TYR A C 1
ATOM 7754 O O . TYR A 1 1011 ? 33.434 12.344 -22.645 1.00 89.62 1011 TYR A O 1
ATOM 7762 N N . TYR A 1 1012 ? 32.474 11.411 -24.457 1.00 91.06 1012 TYR A N 1
ATOM 7763 C CA . TYR A 1 1012 ? 31.879 12.637 -25.004 1.00 91.06 1012 TYR A CA 1
ATOM 7764 C C . TYR A 1 1012 ? 30.574 13.053 -24.322 1.00 91.06 1012 TYR A C 1
ATOM 7766 O O . TYR A 1 1012 ? 29.893 13.957 -24.797 1.00 91.06 1012 TYR A O 1
ATOM 7774 N N . LEU A 1 1013 ? 30.182 12.395 -23.231 1.00 92.19 1013 LEU A N 1
ATOM 7775 C CA . LEU A 1 1013 ? 28.910 12.673 -22.584 1.00 92.19 1013 LEU A CA 1
ATOM 7776 C C . LEU A 1 1013 ? 28.966 14.025 -21.849 1.00 92.19 1013 LEU A C 1
ATOM 7778 O O . LEU A 1 1013 ? 29.765 14.161 -20.918 1.00 92.19 1013 LEU A O 1
ATOM 7782 N N . PRO A 1 1014 ? 28.141 15.026 -22.212 1.00 93.62 1014 PRO A N 1
ATOM 7783 C CA . PRO A 1 1014 ? 28.197 16.333 -21.562 1.00 93.62 1014 PRO A CA 1
ATOM 7784 C C . PRO A 1 1014 ? 27.626 16.267 -20.146 1.00 93.62 1014 PRO A C 1
ATOM 7786 O O . PRO A 1 1014 ? 26.464 15.896 -19.953 1.00 93.62 1014 PRO A O 1
ATOM 7789 N N . LYS A 1 1015 ? 28.398 16.718 -19.153 1.00 91.94 1015 LYS A N 1
ATOM 7790 C CA . LYS A 1 1015 ? 27.916 16.875 -17.777 1.00 91.94 1015 LYS A CA 1
ATOM 7791 C C . LYS A 1 1015 ? 26.654 17.743 -17.645 1.00 91.94 1015 LYS A C 1
ATOM 7793 O O . LYS A 1 1015 ? 25.774 17.318 -16.906 1.00 91.94 1015 LYS A O 1
ATOM 7798 N N . PRO A 1 1016 ? 26.469 18.884 -18.348 1.00 93.75 1016 PRO A N 1
ATOM 7799 C CA . PRO A 1 1016 ? 25.230 19.666 -18.216 1.00 93.75 1016 PRO A CA 1
ATOM 7800 C C . PRO A 1 1016 ? 23.958 18.885 -18.579 1.00 93.75 1016 PRO A C 1
ATOM 7802 O O . PRO A 1 1016 ? 22.907 19.105 -17.985 1.00 93.75 1016 PRO A O 1
ATOM 7805 N N . VAL A 1 1017 ? 24.041 17.945 -19.526 1.00 93.75 1017 VAL A N 1
ATOM 7806 C CA . VAL A 1 1017 ? 22.905 17.090 -19.917 1.00 93.75 1017 VAL A CA 1
ATOM 7807 C C . VAL A 1 1017 ? 22.593 16.079 -18.817 1.00 93.75 1017 VAL A C 1
ATOM 7809 O O . VAL A 1 1017 ? 21.433 15.792 -18.526 1.00 93.75 1017 VAL A O 1
ATOM 7812 N N . LEU A 1 1018 ? 23.638 15.557 -18.180 1.00 91.94 1018 LEU A N 1
ATOM 7813 C CA . LEU A 1 1018 ? 23.516 14.664 -17.040 1.00 91.94 1018 LEU A CA 1
ATOM 7814 C C . LEU A 1 1018 ? 22.878 15.360 -15.825 1.00 91.94 1018 LEU A C 1
ATOM 7816 O O . LEU A 1 1018 ? 21.930 14.819 -15.252 1.00 91.94 1018 LEU A O 1
ATOM 7820 N N . CYS A 1 1019 ? 23.328 16.575 -15.492 1.00 92.50 1019 CYS A N 1
ATOM 7821 C CA . CYS A 1 1019 ? 22.738 17.397 -14.431 1.00 92.50 1019 CYS A CA 1
ATOM 7822 C C . CYS A 1 1019 ? 21.268 17.706 -14.721 1.00 92.50 1019 CYS A C 1
ATOM 7824 O O . CYS A 1 1019 ? 20.412 17.468 -13.876 1.00 92.50 1019 CYS A O 1
ATOM 7826 N N . SER A 1 1020 ? 20.964 18.092 -15.962 1.00 93.62 1020 SER A N 1
ATOM 7827 C CA . SER A 1 1020 ? 19.597 18.311 -16.439 1.00 93.62 1020 SER A CA 1
ATOM 7828 C C . SER A 1 1020 ? 18.689 17.096 -16.219 1.00 93.62 1020 SER A C 1
ATOM 7830 O O . SER A 1 1020 ? 17.540 17.228 -15.789 1.00 93.62 1020 SER A O 1
ATOM 7832 N N . MET A 1 1021 ? 19.205 15.885 -16.442 1.00 89.81 1021 MET A N 1
ATOM 7833 C CA . MET A 1 1021 ? 18.448 14.662 -16.192 1.00 89.81 1021 MET A CA 1
ATOM 7834 C C . MET A 1 1021 ? 18.153 14.452 -14.699 1.00 89.81 1021 MET A C 1
ATOM 7836 O O . MET A 1 1021 ? 17.041 14.039 -14.356 1.00 89.81 1021 MET A O 1
ATOM 7840 N N . ILE A 1 1022 ? 19.102 14.773 -13.813 1.00 90.00 1022 ILE A N 1
ATOM 7841 C CA . ILE A 1 1022 ? 18.880 14.772 -12.360 1.00 90.00 1022 ILE A CA 1
ATOM 7842 C C . ILE A 1 1022 ? 17.862 15.857 -11.975 1.00 90.00 1022 ILE A C 1
ATOM 7844 O O . ILE A 1 1022 ? 16.934 15.564 -11.222 1.00 90.00 1022 ILE A O 1
ATOM 7848 N N . SER A 1 1023 ? 17.948 17.064 -12.539 1.00 92.06 1023 SER A N 1
ATOM 7849 C CA . SER A 1 1023 ? 17.003 18.164 -12.298 1.00 92.06 1023 SER A CA 1
ATOM 7850 C C . SER A 1 1023 ? 15.565 17.801 -12.669 1.00 92.06 1023 SER A C 1
ATOM 7852 O O . SER A 1 1023 ? 14.629 18.150 -11.951 1.00 92.06 1023 SER A O 1
ATOM 7854 N N . VAL A 1 1024 ? 15.352 17.034 -13.743 1.00 89.62 1024 VAL A N 1
ATOM 7855 C CA . VAL A 1 1024 ? 14.015 16.520 -14.100 1.00 89.62 1024 VAL A CA 1
ATOM 7856 C C . VAL A 1 1024 ? 13.493 15.522 -13.060 1.00 89.62 1024 VAL A C 1
ATOM 7858 O O . VAL A 1 1024 ? 12.297 15.517 -12.740 1.00 89.62 1024 VAL A O 1
ATOM 7861 N N . VAL A 1 1025 ? 14.362 14.660 -12.525 1.00 84.00 1025 VAL A N 1
ATOM 7862 C CA . VAL A 1 1025 ? 13.991 13.739 -11.439 1.00 84.00 1025 VAL A CA 1
ATOM 7863 C C . VAL A 1 1025 ? 13.645 14.535 -10.182 1.00 84.00 1025 VAL A C 1
ATOM 7865 O O . VAL A 1 1025 ? 12.578 14.320 -9.613 1.00 84.00 1025 VAL A O 1
ATOM 7868 N N . ALA A 1 1026 ? 14.470 15.516 -9.821 1.00 88.56 1026 ALA A N 1
ATOM 7869 C CA . ALA A 1 1026 ? 14.243 16.422 -8.702 1.00 88.56 1026 ALA A CA 1
ATOM 7870 C C . ALA A 1 1026 ? 12.901 17.169 -8.824 1.00 88.56 1026 ALA A C 1
ATOM 7872 O O . ALA A 1 1026 ? 12.104 17.177 -7.887 1.00 88.56 1026 ALA A O 1
ATOM 7873 N N . TRP A 1 1027 ? 12.585 17.689 -10.014 1.00 90.31 1027 TRP A N 1
ATOM 7874 C CA . TRP A 1 1027 ? 11.295 18.317 -10.308 1.00 90.31 1027 TRP A CA 1
ATOM 7875 C C . TRP A 1 1027 ? 10.113 17.355 -10.123 1.00 90.31 1027 TRP A C 1
ATOM 7877 O O . TRP A 1 1027 ? 9.075 17.726 -9.578 1.00 90.31 1027 TRP A O 1
ATOM 7887 N N . SER A 1 1028 ? 10.272 16.097 -10.543 1.00 83.75 1028 SER A N 1
ATOM 7888 C CA . SER A 1 1028 ? 9.245 15.061 -10.368 1.00 83.75 1028 SER A CA 1
ATOM 7889 C C . SER A 1 1028 ? 8.969 14.764 -8.890 1.00 83.75 1028 SER A C 1
ATOM 7891 O O . SER A 1 1028 ? 7.819 14.532 -8.532 1.00 83.75 1028 SER A O 1
ATOM 7893 N N . LEU A 1 1029 ? 9.997 14.812 -8.032 1.00 82.81 1029 LEU A N 1
ATOM 7894 C CA . LEU A 1 1029 ? 9.841 14.639 -6.584 1.00 82.81 1029 LEU A CA 1
ATOM 7895 C C . LEU A 1 1029 ? 9.078 15.809 -5.950 1.00 82.81 1029 LEU A C 1
ATOM 7897 O O . LEU A 1 1029 ? 8.246 15.582 -5.076 1.00 82.81 1029 LEU A O 1
ATOM 7901 N N . ILE A 1 1030 ? 9.313 17.047 -6.401 1.00 88.19 1030 ILE A N 1
ATOM 7902 C CA . ILE A 1 1030 ? 8.608 18.243 -5.903 1.00 88.19 1030 ILE A CA 1
ATOM 7903 C C . ILE A 1 1030 ? 7.122 18.221 -6.302 1.00 88.19 1030 ILE A C 1
ATOM 7905 O O . ILE A 1 1030 ? 6.262 18.556 -5.486 1.00 88.19 1030 ILE A O 1
ATOM 7909 N N . GLU A 1 1031 ? 6.804 17.795 -7.530 1.00 85.31 1031 GLU A N 1
ATOM 7910 C CA . GLU A 1 1031 ? 5.441 17.812 -8.096 1.00 85.31 1031 GLU A CA 1
ATOM 7911 C C . GLU A 1 1031 ? 4.430 16.955 -7.318 1.00 85.31 1031 GLU A C 1
ATOM 7913 O O . GLU A 1 1031 ? 3.230 17.211 -7.367 1.00 85.31 1031 GLU A O 1
ATOM 7918 N N . GLU A 1 1032 ? 4.883 15.959 -6.563 1.00 78.12 1032 GLU A N 1
ATOM 7919 C CA . GLU A 1 1032 ? 3.990 15.124 -5.759 1.00 78.12 1032 GLU A CA 1
ATOM 7920 C C . GLU A 1 1032 ? 3.462 15.851 -4.488 1.00 78.12 1032 GLU A C 1
ATOM 7922 O O . GLU A 1 1032 ? 2.435 15.463 -3.931 1.00 78.12 1032 GLU A O 1
ATOM 7927 N N . ALA A 1 1033 ? 4.103 16.941 -4.039 1.00 83.88 1033 ALA A N 1
ATOM 7928 C CA . ALA A 1 1033 ? 3.815 17.604 -2.757 1.00 83.88 1033 ALA A CA 1
ATOM 7929 C C . ALA A 1 1033 ? 2.460 18.314 -2.670 1.00 83.88 1033 ALA A C 1
ATOM 7931 O O . ALA A 1 1033 ? 1.784 18.166 -1.649 1.00 83.88 1033 ALA A O 1
ATOM 7932 N N . PRO A 1 1034 ? 2.028 19.073 -3.695 1.00 87.06 1034 PRO A N 1
ATOM 7933 C CA . PRO A 1 1034 ? 0.789 19.839 -3.626 1.00 87.06 1034 PRO A CA 1
ATOM 7934 C C . PRO A 1 1034 ? -0.446 18.970 -3.384 1.00 87.06 1034 PRO A C 1
ATOM 7936 O O . PRO A 1 1034 ? -1.355 19.394 -2.674 1.00 87.06 1034 PRO A O 1
ATOM 7939 N N . SER A 1 1035 ? -0.475 17.754 -3.939 1.00 83.25 1035 SER A N 1
ATOM 7940 C CA . SER A 1 1035 ? -1.612 16.841 -3.789 1.00 83.25 1035 SER A CA 1
ATOM 7941 C C . SER A 1 1035 ? -1.817 16.414 -2.329 1.00 83.25 1035 SER A C 1
ATOM 7943 O O . SER A 1 1035 ? -2.903 16.617 -1.785 1.00 83.25 1035 SER A O 1
ATOM 7945 N N . ASP A 1 1036 ? -0.756 15.973 -1.653 1.00 84.69 1036 ASP A N 1
ATOM 7946 C CA . ASP A 1 1036 ? -0.796 15.573 -0.243 1.00 84.69 1036 ASP A CA 1
ATOM 7947 C C . ASP A 1 1036 ? -0.999 16.768 0.701 1.00 84.69 1036 ASP A C 1
ATOM 7949 O O . ASP A 1 1036 ? -1.779 16.688 1.649 1.00 84.69 1036 ASP A O 1
ATOM 7953 N N . ILE A 1 1037 ? -0.365 17.915 0.427 1.00 88.88 1037 ILE A N 1
ATOM 7954 C CA . ILE A 1 1037 ? -0.569 19.138 1.223 1.00 88.88 1037 ILE A CA 1
ATOM 7955 C C . ILE A 1 1037 ? -2.032 19.588 1.136 1.00 88.88 1037 ILE A C 1
ATOM 7957 O O . ILE A 1 1037 ? -2.632 19.934 2.153 1.00 88.88 1037 ILE A O 1
ATOM 7961 N N . SER A 1 1038 ? -2.634 19.542 -0.058 1.00 87.50 1038 SER A N 1
ATOM 7962 C CA . SER A 1 1038 ? -4.047 19.888 -0.240 1.00 87.50 1038 SER A CA 1
ATOM 7963 C C . SER A 1 1038 ? -4.983 18.942 0.517 1.00 87.50 1038 SER A C 1
ATOM 7965 O O . SER A 1 1038 ? -6.014 19.382 1.027 1.00 87.50 1038 SER A O 1
ATOM 7967 N N . PHE A 1 1039 ? -4.607 17.664 0.640 1.00 89.75 1039 PHE A N 1
ATOM 7968 C CA . PHE A 1 1039 ? -5.331 16.676 1.430 1.00 89.75 1039 PHE A CA 1
ATOM 7969 C C . PHE A 1 1039 ? -5.229 16.975 2.932 1.00 89.75 1039 PHE A C 1
ATOM 7971 O O . PHE A 1 1039 ? -6.263 17.100 3.587 1.00 89.75 1039 PHE A O 1
ATOM 7978 N N . PHE A 1 1040 ? -4.022 17.189 3.470 1.00 89.19 1040 PHE A N 1
ATOM 7979 C CA . PHE A 1 1040 ? -3.840 17.495 4.896 1.00 89.19 1040 PHE A CA 1
ATOM 7980 C C . PHE A 1 1040 ? -4.480 18.825 5.309 1.00 89.19 1040 PHE A C 1
ATOM 7982 O O . PHE A 1 1040 ? -5.069 18.915 6.387 1.00 89.19 1040 PHE A O 1
ATOM 7989 N N . LEU A 1 1041 ? -4.430 19.842 4.440 1.00 89.12 1041 LEU A N 1
ATOM 7990 C CA . LEU A 1 1041 ? -5.124 21.115 4.666 1.00 89.12 1041 LEU A CA 1
ATOM 7991 C C . LEU A 1 1041 ? -6.641 20.924 4.709 1.00 89.12 1041 LEU A C 1
ATOM 7993 O O . LEU A 1 1041 ? -7.314 21.533 5.536 1.00 89.12 1041 LEU A O 1
ATOM 7997 N N . ARG A 1 1042 ? -7.184 20.053 3.852 1.00 90.38 1042 ARG A N 1
ATOM 7998 C CA . ARG A 1 1042 ? -8.623 19.770 3.795 1.00 90.38 1042 ARG A CA 1
ATOM 7999 C C . ARG A 1 1042 ? -9.142 19.105 5.072 1.00 90.38 1042 ARG A C 1
ATOM 8001 O O . ARG A 1 1042 ? -10.252 19.422 5.490 1.00 90.38 1042 ARG A O 1
ATOM 8008 N N . ILE A 1 1043 ? -8.357 18.222 5.691 1.00 91.25 1043 ILE A N 1
ATOM 8009 C CA . ILE A 1 1043 ? -8.725 17.539 6.945 1.00 91.25 1043 ILE A CA 1
ATOM 8010 C C . ILE A 1 1043 ? -8.272 18.286 8.214 1.00 91.25 1043 ILE A C 1
ATOM 8012 O O . ILE A 1 1043 ? -8.457 17.777 9.311 1.00 91.25 1043 ILE A O 1
ATOM 8016 N N . HIS A 1 1044 ? -7.702 19.493 8.091 1.00 88.94 1044 HIS A N 1
ATOM 8017 C CA . HIS A 1 1044 ? -7.183 20.289 9.216 1.00 88.94 1044 HIS A CA 1
ATOM 8018 C C . HIS A 1 1044 ? -6.120 19.562 10.071 1.00 88.94 1044 HIS A C 1
ATOM 8020 O O . HIS A 1 1044 ? -6.013 19.790 11.278 1.00 88.94 1044 HIS A O 1
ATOM 8026 N N . ALA A 1 1045 ? -5.296 18.718 9.441 1.00 89.31 1045 ALA A N 1
ATOM 8027 C CA . ALA A 1 1045 ? -4.200 17.979 10.076 1.00 89.31 1045 ALA A CA 1
ATOM 8028 C C . ALA A 1 1045 ? -2.973 18.884 10.332 1.00 89.31 1045 ALA A C 1
ATOM 8030 O O . ALA A 1 1045 ? -1.919 18.762 9.704 1.00 89.31 1045 ALA A O 1
ATOM 8031 N N . TRP A 1 1046 ? -3.130 19.866 11.226 1.00 90.75 1046 TRP A N 1
ATOM 8032 C CA . TRP A 1 1046 ? -2.098 20.863 11.539 1.00 90.75 1046 TRP A CA 1
ATOM 8033 C C . TRP A 1 1046 ? -0.792 20.286 12.105 1.00 90.75 1046 TRP A C 1
ATOM 8035 O O . TRP A 1 1046 ? 0.261 20.790 11.713 1.00 90.75 1046 TRP A O 1
ATOM 8045 N N . PRO A 1 1047 ? -0.795 19.270 12.996 1.00 89.31 1047 PRO A N 1
ATOM 8046 C CA . PRO A 1 1047 ? 0.448 18.664 13.477 1.00 89.31 1047 PRO A CA 1
ATOM 8047 C C . PRO A 1 1047 ? 1.285 18.051 12.346 1.00 89.31 1047 PRO A C 1
ATOM 8049 O O . PRO A 1 1047 ? 2.500 18.228 12.310 1.00 89.31 1047 PRO A O 1
ATOM 8052 N N . GLU A 1 1048 ? 0.635 17.384 11.395 1.00 90.62 1048 GLU A N 1
ATOM 8053 C CA . GLU A 1 1048 ? 1.246 16.729 10.241 1.00 90.62 1048 GLU A CA 1
ATOM 8054 C C . GLU A 1 1048 ? 1.813 17.759 9.257 1.00 90.62 1048 GLU A C 1
ATOM 8056 O O . GLU A 1 1048 ? 2.954 17.629 8.810 1.00 90.62 1048 GLU A O 1
ATOM 8061 N N . ILE A 1 1049 ? 1.056 18.826 8.974 1.00 91.75 1049 ILE A N 1
ATOM 8062 C CA . ILE A 1 1049 ? 1.527 19.961 8.163 1.00 91.75 1049 ILE A CA 1
ATOM 8063 C C . ILE A 1 1049 ? 2.698 20.667 8.853 1.00 91.75 1049 ILE A C 1
ATOM 8065 O O . ILE A 1 1049 ? 3.689 21.002 8.205 1.00 91.75 1049 ILE A O 1
ATOM 8069 N N . GLY A 1 1050 ? 2.607 20.873 10.169 1.00 91.62 1050 GLY A N 1
ATOM 8070 C CA . GLY A 1 1050 ? 3.669 21.467 10.975 1.00 91.62 1050 GLY A CA 1
ATOM 8071 C C . GLY A 1 1050 ? 4.955 20.646 10.910 1.00 91.62 1050 GLY A C 1
ATOM 8072 O O . GLY A 1 1050 ? 6.022 21.204 10.660 1.00 91.62 1050 GLY A O 1
ATOM 8073 N N . LEU A 1 1051 ? 4.854 19.319 11.043 1.00 91.56 1051 LEU A N 1
ATOM 8074 C CA . LEU A 1 1051 ? 5.978 18.394 10.885 1.00 91.56 1051 LEU A CA 1
ATOM 8075 C C . LEU A 1 1051 ? 6.603 18.503 9.485 1.00 91.56 1051 LEU A C 1
ATOM 8077 O O . LEU A 1 1051 ? 7.818 18.657 9.373 1.00 91.56 1051 LEU A O 1
ATOM 8081 N N . MET A 1 1052 ? 5.787 18.480 8.425 1.00 91.88 1052 MET A N 1
ATOM 8082 C CA . MET A 1 1052 ? 6.256 18.644 7.042 1.00 91.88 1052 MET A CA 1
ATOM 8083 C C . MET A 1 1052 ? 7.018 19.954 6.847 1.00 91.88 1052 MET A C 1
ATOM 8085 O O . MET A 1 1052 ? 8.105 19.961 6.270 1.00 91.88 1052 MET A O 1
ATOM 8089 N N . PHE A 1 1053 ? 6.463 21.058 7.344 1.00 92.69 1053 PHE A N 1
ATOM 8090 C CA . PHE A 1 1053 ? 7.056 22.382 7.211 1.00 92.69 1053 PHE A CA 1
ATOM 8091 C C . PHE A 1 1053 ? 8.385 22.496 7.965 1.00 92.69 1053 PHE A C 1
ATOM 8093 O O . PHE A 1 1053 ? 9.359 22.995 7.406 1.00 92.69 1053 PHE A O 1
ATOM 8100 N N . ILE A 1 1054 ? 8.461 21.970 9.194 1.00 93.31 1054 ILE A N 1
ATOM 8101 C CA . ILE A 1 1054 ? 9.702 21.931 9.984 1.00 93.31 1054 ILE A CA 1
ATOM 8102 C C . ILE A 1 1054 ? 10.803 21.181 9.229 1.00 93.31 1054 ILE A C 1
ATOM 8104 O O . ILE A 1 1054 ? 11.928 21.671 9.160 1.00 93.31 1054 ILE A O 1
ATOM 8108 N N . ILE A 1 1055 ? 10.488 20.027 8.634 1.00 91.69 1055 ILE A N 1
ATOM 8109 C CA . ILE A 1 1055 ? 11.458 19.231 7.870 1.00 91.69 1055 ILE A CA 1
ATOM 8110 C C . ILE A 1 1055 ? 11.943 20.004 6.642 1.00 91.69 1055 ILE A C 1
ATOM 8112 O O . ILE A 1 1055 ? 13.148 20.114 6.430 1.00 91.69 1055 ILE A O 1
ATOM 8116 N N . VAL A 1 1056 ? 11.024 20.585 5.864 1.00 92.75 1056 VAL A N 1
ATOM 8117 C CA . VAL A 1 1056 ? 11.370 21.374 4.672 1.00 92.75 1056 VAL A CA 1
ATOM 8118 C C . VAL A 1 1056 ? 12.285 22.543 5.034 1.00 92.75 1056 VAL A C 1
ATOM 8120 O O . VAL A 1 1056 ? 13.322 22.728 4.398 1.00 92.75 1056 VAL A O 1
ATOM 8123 N N . LEU A 1 1057 ? 11.952 23.297 6.084 1.00 93.38 1057 LEU A N 1
ATOM 8124 C CA . LEU A 1 1057 ? 12.785 24.406 6.542 1.00 93.38 1057 LEU A CA 1
ATOM 8125 C C . LEU A 1 1057 ? 14.156 23.930 7.034 1.00 93.38 1057 LEU A C 1
ATOM 8127 O O . LEU A 1 1057 ? 15.175 24.490 6.637 1.00 93.38 1057 LEU A O 1
ATOM 8131 N N . ALA A 1 1058 ? 14.198 22.888 7.863 1.00 92.81 1058 ALA A N 1
ATOM 8132 C CA . ALA A 1 1058 ? 15.443 22.340 8.391 1.00 92.81 1058 ALA A CA 1
ATOM 8133 C C . ALA A 1 1058 ? 16.380 21.852 7.271 1.00 92.81 1058 ALA A C 1
ATOM 8135 O O . ALA A 1 1058 ? 17.576 22.144 7.288 1.00 92.81 1058 ALA A O 1
ATOM 8136 N N . THR A 1 1059 ? 15.838 21.159 6.271 1.00 90.62 1059 THR A N 1
ATOM 8137 C CA . THR A 1 1059 ? 16.603 20.635 5.136 1.00 90.62 1059 THR A CA 1
ATOM 8138 C C . THR A 1 1059 ? 17.101 21.741 4.200 1.00 90.62 1059 THR A C 1
ATOM 8140 O O . THR A 1 1059 ? 18.250 21.686 3.766 1.00 90.62 1059 THR A O 1
ATOM 8143 N N . ILE A 1 1060 ? 16.278 22.752 3.896 1.00 91.62 1060 ILE A N 1
ATOM 8144 C CA . ILE A 1 1060 ? 16.651 23.827 2.960 1.00 91.62 1060 ILE A CA 1
ATOM 8145 C C . ILE A 1 1060 ? 17.618 24.826 3.608 1.00 91.62 1060 ILE A C 1
ATOM 8147 O O . ILE A 1 1060 ? 18.637 25.164 3.004 1.00 91.62 1060 ILE A O 1
ATOM 8151 N N . PHE A 1 1061 ? 17.307 25.300 4.819 1.00 90.38 1061 PHE A N 1
ATOM 8152 C CA . PHE A 1 1061 ? 18.048 26.391 5.460 1.00 90.38 1061 PHE A CA 1
ATOM 8153 C C . PHE A 1 1061 ? 19.292 25.934 6.224 1.00 90.38 1061 PHE A C 1
ATOM 8155 O O . PHE A 1 1061 ? 20.217 26.728 6.361 1.00 90.38 1061 PHE A O 1
ATOM 8162 N N . TYR A 1 1062 ? 19.336 24.692 6.717 1.00 87.00 1062 TYR A N 1
ATOM 8163 C CA . TYR A 1 1062 ? 20.462 24.206 7.519 1.00 87.00 1062 TYR A CA 1
ATOM 8164 C C . TYR A 1 1062 ? 21.242 23.111 6.800 1.00 87.00 1062 TYR A C 1
ATOM 8166 O O . TYR A 1 1062 ? 22.327 23.364 6.288 1.00 87.00 1062 TYR A O 1
ATOM 8174 N N . SER A 1 1063 ? 20.729 21.881 6.781 1.00 85.19 1063 SER A N 1
ATOM 8175 C CA . SER A 1 1063 ? 21.390 20.770 6.093 1.00 85.19 1063 SER A CA 1
ATOM 8176 C C . SER A 1 1063 ? 20.466 19.571 5.926 1.00 85.19 1063 SER A C 1
ATOM 8178 O O . SER A 1 1063 ? 19.527 19.364 6.702 1.00 85.19 1063 SER A O 1
ATOM 8180 N N . LEU A 1 1064 ? 20.796 18.721 4.951 1.00 84.62 1064 LEU A N 1
ATOM 8181 C CA . LEU A 1 1064 ? 20.111 17.450 4.733 1.00 84.62 1064 LEU A CA 1
ATOM 8182 C C . LEU A 1 1064 ? 20.187 16.538 5.972 1.00 84.62 1064 LEU A C 1
ATOM 8184 O O . LEU A 1 1064 ? 19.158 16.028 6.411 1.00 84.62 1064 LEU A O 1
ATOM 8188 N N . ASN A 1 1065 ? 21.374 16.392 6.576 1.00 85.38 1065 ASN A N 1
ATOM 8189 C CA . ASN A 1 1065 ? 21.591 15.556 7.767 1.00 85.38 1065 ASN A CA 1
ATOM 8190 C C . ASN A 1 1065 ? 20.711 15.979 8.947 1.00 85.38 1065 ASN A C 1
ATOM 8192 O O . ASN A 1 1065 ? 20.082 15.140 9.594 1.00 85.38 1065 ASN A O 1
ATOM 8196 N N . LEU A 1 1066 ? 20.642 17.286 9.208 1.00 86.94 1066 LEU A N 1
ATOM 8197 C CA . LEU A 1 1066 ? 19.844 17.836 10.297 1.00 86.94 1066 LEU A CA 1
ATOM 8198 C C . LEU A 1 1066 ? 18.344 17.667 10.028 1.00 86.94 1066 LEU A C 1
ATOM 8200 O O . LEU A 1 1066 ? 17.611 17.279 10.935 1.00 86.94 1066 LEU A O 1
ATOM 8204 N N . GLY A 1 1067 ? 17.887 17.881 8.791 1.00 86.94 1067 GLY A N 1
ATOM 8205 C CA . GLY A 1 1067 ? 16.488 17.652 8.417 1.00 86.94 1067 GLY A CA 1
ATOM 8206 C C . GLY A 1 1067 ? 16.039 16.199 8.613 1.00 86.94 1067 GLY A C 1
ATOM 8207 O O . GLY A 1 1067 ? 14.964 15.962 9.168 1.00 86.94 1067 GLY A O 1
ATOM 8208 N N . ILE A 1 1068 ? 16.892 15.229 8.250 1.00 84.06 1068 ILE A N 1
ATOM 8209 C CA . ILE A 1 1068 ? 16.659 13.796 8.503 1.00 84.06 1068 ILE A CA 1
ATOM 8210 C C . ILE A 1 1068 ? 16.558 13.529 10.010 1.00 84.06 1068 ILE A C 1
ATOM 8212 O O . ILE A 1 1068 ? 15.576 12.947 10.475 1.00 84.06 1068 ILE A O 1
ATOM 8216 N N . ALA A 1 1069 ? 17.555 13.977 10.779 1.00 86.25 1069 ALA A N 1
ATOM 8217 C CA . ALA A 1 1069 ? 17.625 13.736 12.217 1.00 86.25 1069 ALA A CA 1
ATOM 8218 C C . ALA A 1 1069 ? 16.423 14.333 12.968 1.00 86.25 1069 ALA A C 1
ATOM 8220 O O . ALA A 1 1069 ? 15.820 13.652 13.799 1.00 86.25 1069 ALA A O 1
ATOM 8221 N N . ILE A 1 1070 ? 16.031 15.572 12.643 1.00 88.44 1070 ILE A N 1
ATOM 8222 C CA . ILE A 1 1070 ? 14.858 16.226 13.235 1.00 88.44 1070 ILE A CA 1
ATOM 8223 C C . ILE A 1 1070 ? 13.584 15.473 12.872 1.00 88.44 1070 ILE A C 1
ATOM 8225 O O . ILE A 1 1070 ? 12.789 15.171 13.758 1.00 88.44 1070 ILE A O 1
ATOM 8229 N N . GLY A 1 1071 ? 13.366 15.156 11.596 1.00 85.88 1071 GLY A N 1
ATOM 8230 C CA . GLY A 1 1071 ? 12.103 14.550 11.195 1.00 85.88 1071 GLY A CA 1
ATOM 8231 C C . GLY A 1 1071 ? 11.917 13.129 11.747 1.00 85.88 1071 GLY A C 1
ATOM 8232 O O . GLY A 1 1071 ? 10.820 12.803 12.202 1.00 85.88 1071 GLY A O 1
ATOM 8233 N N . ILE A 1 1072 ? 12.975 12.310 11.808 1.00 84.88 1072 ILE A N 1
ATOM 8234 C CA . ILE A 1 1072 ? 12.915 10.993 12.468 1.00 84.88 1072 ILE A CA 1
ATOM 8235 C C . ILE A 1 1072 ? 12.745 11.157 13.976 1.00 84.88 1072 ILE A C 1
ATOM 8237 O O . ILE A 1 1072 ? 11.901 10.486 14.565 1.00 84.88 1072 ILE A O 1
ATOM 8241 N N . GLY A 1 1073 ? 13.509 12.057 14.601 1.00 88.44 1073 GLY A N 1
ATOM 8242 C CA . GLY A 1 1073 ? 13.424 12.316 16.037 1.00 88.44 1073 GLY A CA 1
ATOM 8243 C C . GLY A 1 1073 ? 12.021 12.749 16.463 1.00 88.44 1073 GLY A C 1
ATOM 8244 O O . GLY A 1 1073 ? 11.476 12.201 17.417 1.00 88.44 1073 GLY A O 1
ATOM 8245 N N . LEU A 1 1074 ? 11.398 13.665 15.716 1.00 89.06 1074 LEU A N 1
ATOM 8246 C CA . LEU A 1 1074 ? 10.024 14.110 15.954 1.00 89.06 1074 LEU A CA 1
ATOM 8247 C C . LEU A 1 1074 ? 8.996 13.006 15.677 1.00 89.06 1074 LEU A C 1
ATOM 8249 O O . LEU A 1 1074 ? 8.061 12.862 16.461 1.00 89.06 1074 LEU A O 1
ATOM 8253 N N . SER A 1 1075 ? 9.182 12.200 14.626 1.00 86.00 1075 SER A N 1
ATOM 8254 C CA . SER A 1 1075 ? 8.290 11.067 14.325 1.00 86.00 1075 SER A CA 1
ATOM 8255 C C . SER A 1 1075 ? 8.340 10.010 15.433 1.00 86.00 1075 SER A C 1
ATOM 8257 O O . SER A 1 1075 ? 7.303 9.571 15.928 1.00 86.00 1075 SER A O 1
ATOM 8259 N N . LEU A 1 1076 ? 9.541 9.657 15.901 1.00 86.75 1076 LEU A N 1
ATOM 8260 C CA . LEU A 1 1076 ? 9.721 8.722 17.008 1.00 86.75 1076 LEU A CA 1
ATOM 8261 C C . LEU A 1 1076 ? 9.159 9.295 18.315 1.00 86.75 1076 LEU A C 1
ATOM 8263 O O . LEU A 1 1076 ? 8.464 8.589 19.039 1.00 86.75 1076 LEU A O 1
ATOM 8267 N N . LEU A 1 1077 ? 9.391 10.579 18.598 1.00 87.88 1077 LEU A N 1
ATOM 8268 C CA . LEU A 1 1077 ? 8.840 11.247 19.778 1.00 87.88 1077 LEU A CA 1
ATOM 8269 C C . LEU A 1 1077 ? 7.306 11.295 19.745 1.00 87.88 1077 LEU A C 1
ATOM 8271 O O . LEU A 1 1077 ? 6.670 11.125 20.784 1.00 87.88 1077 LEU A O 1
ATOM 8275 N N . GLN A 1 1078 ? 6.703 11.486 18.568 1.00 85.69 1078 GLN A N 1
ATOM 8276 C CA . GLN A 1 1078 ? 5.252 11.444 18.382 1.00 85.69 1078 GLN A CA 1
ATOM 8277 C C . GLN A 1 1078 ? 4.695 10.044 18.668 1.00 85.69 1078 GLN A C 1
ATOM 8279 O O . GLN A 1 1078 ? 3.710 9.926 19.399 1.00 85.69 1078 GLN A O 1
ATOM 8284 N N . VAL A 1 1079 ? 5.350 8.992 18.163 1.00 84.38 1079 VAL A N 1
ATOM 8285 C CA . VAL A 1 1079 ? 4.978 7.596 18.447 1.00 84.38 1079 VAL A CA 1
ATOM 8286 C C . VAL A 1 1079 ? 5.136 7.275 19.934 1.00 84.38 1079 VAL A C 1
ATOM 8288 O O . VAL A 1 1079 ? 4.210 6.731 20.531 1.00 84.38 1079 VAL A O 1
ATOM 8291 N N . ILE A 1 1080 ? 6.249 7.672 20.563 1.00 86.38 1080 ILE A N 1
ATOM 8292 C CA . ILE A 1 1080 ? 6.489 7.469 22.001 1.00 86.38 1080 ILE A CA 1
ATOM 8293 C C . ILE A 1 1080 ? 5.423 8.193 22.827 1.00 86.38 1080 ILE A C 1
ATOM 8295 O O . ILE A 1 1080 ? 4.777 7.568 23.659 1.00 86.38 1080 ILE A O 1
ATOM 8299 N N . ARG A 1 1081 ? 5.165 9.479 22.559 1.00 85.25 1081 ARG A N 1
ATOM 8300 C CA . ARG A 1 1081 ? 4.128 10.261 23.254 1.00 85.25 1081 ARG A CA 1
ATOM 8301 C C . ARG A 1 1081 ? 2.740 9.636 23.120 1.00 85.25 1081 ARG A C 1
ATOM 8303 O O . ARG A 1 1081 ? 1.913 9.783 24.017 1.00 85.25 1081 ARG A O 1
ATOM 8310 N N . HIS A 1 1082 ? 2.451 9.009 21.984 1.00 81.38 1082 HIS A N 1
ATOM 8311 C CA . HIS A 1 1082 ? 1.186 8.321 21.773 1.00 81.38 1082 HIS A CA 1
ATOM 8312 C C . HIS A 1 1082 ? 1.139 6.972 22.512 1.00 81.38 1082 HIS A C 1
ATOM 8314 O O . HIS A 1 1082 ? 0.091 6.622 23.044 1.00 81.38 1082 HIS A O 1
ATOM 8320 N N . ALA A 1 1083 ? 2.258 6.248 22.590 1.00 81.25 1083 ALA A N 1
ATOM 8321 C CA . ALA A 1 1083 ? 2.372 4.978 23.306 1.00 81.25 1083 ALA A CA 1
ATOM 8322 C C . ALA A 1 1083 ? 2.364 5.130 24.840 1.00 81.25 1083 ALA A C 1
ATOM 8324 O O . ALA A 1 1083 ? 1.890 4.238 25.535 1.00 81.25 1083 ALA A O 1
ATOM 8325 N N . THR A 1 1084 ? 2.858 6.249 25.383 1.00 84.00 1084 THR A N 1
ATOM 8326 C CA . THR A 1 1084 ? 2.911 6.487 26.839 1.00 84.00 1084 THR A CA 1
ATOM 8327 C C . THR A 1 1084 ? 1.590 6.968 27.440 1.00 84.00 1084 THR A C 1
ATOM 8329 O O . THR A 1 1084 ? 1.463 6.990 28.659 1.00 84.00 1084 THR A O 1
ATOM 8332 N N . ARG A 1 1085 ? 0.611 7.392 26.626 1.00 76.62 1085 ARG A N 1
ATOM 8333 C CA . ARG A 1 1085 ? -0.681 7.902 27.115 1.00 76.62 1085 ARG A CA 1
ATOM 8334 C C . ARG A 1 1085 ? -1.638 6.752 27.415 1.00 76.62 1085 ARG A C 1
ATOM 8336 O O . ARG A 1 1085 ? -2.120 6.146 26.460 1.00 76.62 1085 ARG A O 1
ATOM 8343 N N . PRO A 1 1086 ? -2.025 6.518 28.679 1.00 75.00 1086 PRO A N 1
ATOM 8344 C CA . PRO A 1 1086 ? -2.973 5.479 28.989 1.00 75.00 1086 PRO A CA 1
ATOM 8345 C C . PRO A 1 1086 ? -4.390 5.908 28.591 1.00 75.00 1086 PRO A C 1
ATOM 8347 O O . PRO A 1 1086 ? -4.862 7.010 28.928 1.00 75.00 1086 PRO A O 1
ATOM 8350 N N . ARG A 1 1087 ? -5.080 5.025 27.874 1.00 76.19 1087 ARG A N 1
ATOM 8351 C CA . ARG A 1 1087 ? -6.437 5.209 27.344 1.00 76.19 1087 ARG A CA 1
ATOM 8352 C C . ARG A 1 1087 ? -7.492 4.663 28.303 1.00 76.19 1087 ARG A C 1
ATOM 8354 O O . ARG A 1 1087 ? -8.341 3.876 27.913 1.00 76.19 1087 ARG A O 1
ATOM 8361 N N . ILE A 1 1088 ? -7.453 5.083 29.564 1.00 84.62 1088 ILE A N 1
ATOM 8362 C CA . ILE A 1 1088 ? -8.473 4.695 30.548 1.00 84.62 1088 ILE A CA 1
ATOM 8363 C C . ILE A 1 1088 ? -9.800 5.397 30.234 1.00 84.62 1088 ILE A C 1
ATOM 8365 O O . ILE A 1 1088 ? -9.805 6.605 29.996 1.00 84.62 1088 ILE A O 1
ATOM 8369 N N . GLN A 1 1089 ? -10.909 4.660 30.282 1.00 84.00 1089 GLN A N 1
ATOM 8370 C CA . GLN A 1 1089 ? -12.265 5.182 30.084 1.00 84.00 1089 GLN A CA 1
ATOM 8371 C C . GLN A 1 1089 ? -13.110 4.937 31.340 1.00 84.00 1089 GLN A C 1
ATOM 8373 O O . GLN A 1 1089 ? -13.027 3.859 31.928 1.00 84.00 1089 GLN A O 1
ATOM 8378 N N . ILE A 1 1090 ? -13.942 5.905 31.742 1.00 86.62 1090 ILE A N 1
ATOM 8379 C CA . ILE A 1 1090 ? -15.020 5.641 32.710 1.00 86.62 1090 ILE A CA 1
ATOM 8380 C C . ILE A 1 1090 ? -16.207 5.080 31.942 1.00 86.62 1090 ILE A C 1
ATOM 8382 O O . ILE A 1 1090 ? -16.591 5.634 30.913 1.00 86.62 1090 ILE A O 1
ATOM 8386 N N . LEU A 1 1091 ? -16.807 4.017 32.460 1.00 89.31 1091 LEU A N 1
ATOM 8387 C CA . LEU A 1 1091 ? -18.038 3.463 31.923 1.00 89.31 1091 LEU A CA 1
ATOM 8388 C C . LEU A 1 1091 ? -19.257 3.967 32.706 1.00 89.31 1091 LEU A C 1
ATOM 8390 O O . LEU A 1 1091 ? -19.249 3.997 33.935 1.00 89.31 1091 LEU A O 1
ATOM 8394 N N . GLY A 1 1092 ? -20.304 4.350 31.977 1.00 88.06 1092 GLY A N 1
ATOM 8395 C CA . GLY A 1 1092 ? -21.639 4.626 32.510 1.00 88.06 1092 GLY A CA 1
ATOM 8396 C C . GLY A 1 1092 ? -22.664 3.673 31.900 1.00 88.06 1092 GLY A C 1
ATOM 8397 O O . GLY A 1 1092 ? -22.462 3.171 30.791 1.00 88.06 1092 GLY A O 1
ATOM 8398 N N . ARG A 1 1093 ? -23.750 3.399 32.622 1.00 88.31 1093 ARG A N 1
ATOM 8399 C CA . ARG A 1 1093 ? -24.826 2.506 32.176 1.00 88.31 1093 ARG A CA 1
ATOM 8400 C C . ARG A 1 1093 ? -25.812 3.284 31.311 1.00 88.31 1093 ARG A C 1
ATOM 8402 O O . ARG A 1 1093 ? -26.201 4.390 31.664 1.00 88.31 1093 ARG A O 1
ATOM 8409 N N . ILE A 1 1094 ? -26.253 2.730 30.187 1.00 85.94 1094 ILE A N 1
ATOM 8410 C CA . ILE A 1 1094 ? -27.361 3.329 29.431 1.00 85.94 1094 ILE A CA 1
ATOM 8411 C C . ILE A 1 1094 ? -28.671 3.063 30.200 1.00 85.94 1094 ILE A C 1
ATOM 8413 O O . ILE A 1 1094 ? -28.974 1.886 30.442 1.00 85.94 1094 ILE A O 1
ATOM 8417 N N . PRO A 1 1095 ? -29.470 4.099 30.530 1.00 82.00 1095 PRO A N 1
ATOM 8418 C CA . PRO A 1 1095 ? -30.704 3.959 31.301 1.00 82.00 1095 PRO A CA 1
ATOM 8419 C C . PRO A 1 1095 ? -31.635 2.873 30.748 1.00 82.00 1095 PRO A C 1
ATOM 8421 O O . PRO A 1 1095 ? -31.922 2.825 29.551 1.00 82.00 1095 PRO A O 1
ATOM 8424 N N . GLY A 1 1096 ? -32.104 1.981 31.624 1.00 79.88 1096 GLY A N 1
ATOM 8425 C CA . GLY A 1 1096 ? -33.012 0.883 31.265 1.00 79.88 1096 GLY A CA 1
ATOM 8426 C C . GLY A 1 1096 ? -32.366 -0.293 30.520 1.00 79.88 1096 GLY A C 1
ATOM 8427 O O . GLY A 1 1096 ? -33.079 -1.186 30.058 1.00 79.88 1096 GLY A O 1
ATOM 8428 N N . THR A 1 1097 ? -31.037 -0.329 30.389 1.00 83.31 1097 THR A N 1
ATOM 8429 C CA . THR A 1 1097 ? -30.321 -1.435 29.736 1.00 83.31 1097 THR A CA 1
ATOM 8430 C C . THR A 1 1097 ? -29.142 -1.931 30.571 1.00 83.31 1097 THR A C 1
ATOM 8432 O O . THR A 1 1097 ? -28.665 -1.234 31.458 1.00 83.31 1097 THR A O 1
ATOM 8435 N N . GLN A 1 1098 ? -28.628 -3.120 30.242 1.00 79.06 1098 GLN A N 1
ATOM 8436 C CA . GLN A 1 1098 ? -27.393 -3.682 30.815 1.00 79.06 1098 GLN A CA 1
ATOM 8437 C C . GLN A 1 1098 ? -26.143 -3.352 29.989 1.00 79.06 1098 GLN A C 1
ATOM 8439 O O . GLN A 1 1098 ? -25.197 -4.129 29.926 1.00 79.06 1098 GLN A O 1
ATOM 8444 N N . ARG A 1 1099 ? -26.155 -2.235 29.255 1.00 83.19 1099 ARG A N 1
ATOM 8445 C CA . ARG A 1 1099 ? -25.044 -1.847 28.380 1.00 83.19 1099 ARG A CA 1
ATOM 8446 C C . ARG A 1 1099 ? -24.287 -0.669 28.964 1.00 83.19 1099 ARG A C 1
ATOM 8448 O O . ARG A 1 1099 ? -24.892 0.313 29.388 1.00 83.19 1099 ARG A O 1
ATOM 8455 N N . PHE A 1 1100 ? -22.963 -0.766 28.903 1.00 84.69 1100 PHE A N 1
ATOM 8456 C CA . PHE A 1 1100 ? -22.040 0.252 29.385 1.00 84.69 1100 PHE A CA 1
ATOM 8457 C C . PHE A 1 1100 ? -21.321 0.942 28.219 1.00 84.69 1100 PHE A C 1
ATOM 8459 O O . PHE A 1 1100 ? -20.815 0.278 27.307 1.00 84.69 1100 PHE A O 1
ATOM 8466 N N . GLU A 1 1101 ? -21.256 2.272 28.256 1.00 85.06 1101 GLU A N 1
ATOM 8467 C CA . GLU A 1 1101 ? -20.566 3.109 27.264 1.00 85.06 1101 GLU A CA 1
ATOM 8468 C C . GLU A 1 1101 ? -19.619 4.116 27.924 1.00 85.06 1101 GLU A C 1
ATOM 8470 O O . GLU A 1 1101 ? -19.650 4.318 29.137 1.00 85.06 1101 GLU A O 1
ATOM 8475 N N . ASN A 1 1102 ? -18.741 4.727 27.121 1.00 83.38 1102 ASN A N 1
ATOM 8476 C CA . ASN A 1 1102 ? -17.763 5.696 27.604 1.00 83.38 1102 ASN A CA 1
ATOM 8477 C C . ASN A 1 1102 ? -18.453 6.980 28.088 1.00 83.38 1102 ASN A C 1
ATOM 8479 O O . ASN A 1 1102 ? -18.994 7.757 27.299 1.00 83.38 1102 ASN A O 1
ATOM 8483 N N . ALA A 1 1103 ? -18.358 7.234 29.388 1.00 78.56 1103 ALA A N 1
ATOM 8484 C CA . ALA A 1 1103 ? -18.903 8.419 30.026 1.00 78.56 1103 ALA A CA 1
ATOM 8485 C C . ALA A 1 1103 ? -18.183 9.719 29.634 1.00 78.56 1103 ALA A C 1
ATOM 8487 O O . ALA A 1 1103 ? -18.749 10.797 29.795 1.00 78.56 1103 ALA A O 1
ATOM 8488 N N . GLU A 1 1104 ? -16.951 9.656 29.109 1.00 73.25 1104 GLU A N 1
ATOM 8489 C CA . GLU A 1 1104 ? -16.217 10.859 28.686 1.00 73.25 1104 GLU A CA 1
ATOM 8490 C C . GLU A 1 1104 ? -16.702 11.455 27.352 1.00 73.25 1104 GLU A C 1
ATOM 8492 O O . GLU A 1 1104 ? -16.394 12.624 27.075 1.00 73.25 1104 GLU A O 1
ATOM 8497 N N . ASP A 1 1105 ? -17.411 10.664 26.538 1.00 73.88 1105 ASP A N 1
ATOM 8498 C CA . ASP A 1 1105 ? -17.898 11.066 25.213 1.00 73.88 1105 ASP A CA 1
ATOM 8499 C C . ASP A 1 1105 ? -19.335 11.611 25.278 1.00 73.88 1105 ASP A C 1
ATOM 8501 O O . ASP A 1 1105 ? -19.622 12.644 24.672 1.00 73.88 1105 ASP A O 1
ATOM 8505 N N . HIS A 1 1106 ? -20.216 10.957 26.051 1.00 75.25 1106 HIS A N 1
ATOM 8506 C CA . HIS A 1 1106 ? -21.643 11.302 26.183 1.00 75.25 1106 HIS A CA 1
ATOM 8507 C C . HIS A 1 1106 ? -22.150 11.205 27.639 1.00 75.25 1106 HIS A C 1
ATOM 8509 O O . HIS A 1 1106 ? -23.008 10.367 27.935 1.00 75.25 1106 HIS A O 1
ATOM 8515 N N . PRO A 1 1107 ? -21.645 12.033 28.575 1.00 70.50 1107 PRO A N 1
ATOM 8516 C CA . PRO A 1 1107 ? -22.015 11.944 29.990 1.00 70.50 1107 PRO A CA 1
ATOM 8517 C C . PRO A 1 1107 ? -23.516 12.156 30.241 1.00 70.50 1107 PRO A C 1
ATOM 8519 O O . PRO A 1 1107 ? -24.068 11.589 31.175 1.00 70.50 1107 PRO A O 1
ATOM 8522 N N . GLU A 1 1108 ? -24.197 12.942 29.407 1.00 75.38 1108 GLU A N 1
ATOM 8523 C CA . GLU A 1 1108 ? -25.617 13.279 29.551 1.00 75.38 1108 GLU A CA 1
ATOM 8524 C C . GLU A 1 1108 ? -26.589 12.130 29.243 1.00 75.38 1108 GLU A C 1
ATOM 8526 O O . GLU A 1 1108 ? -27.769 12.225 29.577 1.00 75.38 1108 GLU A O 1
ATOM 8531 N N . ARG A 1 1109 ? -26.123 11.058 28.590 1.00 77.88 1109 ARG A N 1
ATOM 8532 C CA . ARG A 1 1109 ? -26.956 9.902 28.205 1.00 77.88 1109 ARG A CA 1
ATOM 8533 C C . ARG A 1 1109 ? -26.806 8.710 29.137 1.00 77.88 1109 ARG A C 1
ATOM 8535 O O . ARG A 1 1109 ? -27.484 7.705 28.936 1.00 77.88 1109 ARG A O 1
ATOM 8542 N N . LEU A 1 1110 ? -25.892 8.797 30.095 1.00 82.62 1110 LEU A N 1
ATOM 8543 C CA . LEU A 1 1110 ? -25.445 7.661 30.880 1.00 82.62 1110 LEU A CA 1
ATOM 8544 C C . LEU A 1 1110 ? -25.775 7.874 32.352 1.00 82.62 1110 LEU A C 1
ATOM 8546 O O . LEU A 1 1110 ? -25.586 8.948 32.916 1.00 82.62 1110 LEU A O 1
ATOM 8550 N N . GLU A 1 1111 ? -26.270 6.815 32.967 1.00 80.50 1111 GLU A N 1
ATOM 8551 C CA . GLU A 1 1111 ? -26.485 6.702 34.395 1.00 80.50 1111 GLU A CA 1
ATOM 8552 C C . GLU A 1 1111 ? -25.177 6.258 35.059 1.00 80.50 1111 GLU A C 1
ATOM 8554 O O . GLU A 1 1111 ? -24.568 5.247 34.688 1.00 80.50 1111 GLU A O 1
ATOM 8559 N N . PHE A 1 1112 ? -24.728 7.032 36.044 1.00 82.94 1112 PHE A N 1
ATOM 8560 C CA . PHE A 1 1112 ? -23.638 6.623 36.919 1.00 82.94 1112 PHE A CA 1
ATOM 8561 C C . PHE A 1 1112 ? -24.224 5.878 38.106 1.00 82.94 1112 PHE A C 1
ATOM 8563 O O . PHE A 1 1112 ? -25.081 6.407 38.805 1.00 82.94 1112 PHE A O 1
ATOM 8570 N N . ILE A 1 1113 ? -23.721 4.675 38.348 1.00 84.69 1113 ILE A N 1
ATOM 8571 C CA . ILE A 1 1113 ? -24.147 3.869 39.485 1.00 84.69 1113 ILE A CA 1
ATOM 8572 C C . ILE A 1 1113 ? -23.530 4.463 40.751 1.00 84.69 1113 ILE A C 1
ATOM 8574 O O . ILE A 1 1113 ? -22.317 4.689 40.820 1.00 84.69 1113 ILE A O 1
ATOM 8578 N N . GLU A 1 1114 ? -24.373 4.766 41.736 1.00 81.69 1114 GLU A N 1
ATOM 8579 C CA . GLU A 1 1114 ? -23.928 5.308 43.018 1.00 81.69 1114 GLU A CA 1
ATOM 8580 C C . GLU A 1 1114 ? -22.989 4.319 43.724 1.00 81.69 1114 GLU A C 1
ATOM 8582 O O . GLU A 1 1114 ? -23.097 3.106 43.573 1.00 81.69 1114 GLU A O 1
ATOM 8587 N N . GLY A 1 1115 ? -21.982 4.835 44.431 1.00 85.75 1115 GLY A N 1
ATOM 8588 C CA . GLY A 1 1115 ? -20.973 3.997 45.090 1.00 85.75 1115 GLY A CA 1
ATOM 8589 C C . GLY A 1 1115 ? -19.930 3.346 44.172 1.00 85.75 1115 GLY A C 1
ATOM 8590 O O . GLY A 1 1115 ? -18.874 2.954 44.669 1.00 85.75 1115 GLY A O 1
ATOM 8591 N N . CYS A 1 1116 ? -20.164 3.282 42.855 1.00 89.44 1116 CYS A N 1
ATOM 8592 C CA . CYS A 1 1116 ? -19.337 2.516 41.923 1.00 89.44 1116 CYS A CA 1
ATOM 8593 C C . CYS A 1 1116 ? -18.571 3.390 40.913 1.00 89.44 1116 CYS A C 1
ATOM 8595 O O . CYS A 1 1116 ? -19.109 4.309 40.286 1.00 89.44 1116 CYS A O 1
ATOM 8597 N N . LEU A 1 1117 ? -17.298 3.055 40.696 1.00 91.06 1117 LEU A N 1
ATOM 8598 C CA . LEU A 1 1117 ? -16.453 3.599 39.636 1.00 91.06 1117 LEU A CA 1
ATOM 8599 C C . LEU A 1 1117 ? -16.039 2.471 38.685 1.00 91.06 1117 LEU A C 1
ATOM 8601 O O . LEU A 1 1117 ? -15.165 1.667 39.000 1.00 91.06 1117 LEU A O 1
ATOM 8605 N N . ILE A 1 1118 ? -16.660 2.431 37.508 1.00 92.50 1118 ILE A N 1
ATOM 8606 C CA . ILE A 1 1118 ? -16.377 1.422 36.485 1.00 92.50 1118 ILE A CA 1
ATOM 8607 C C . ILE A 1 1118 ? -15.335 1.982 35.518 1.00 92.50 1118 ILE A C 1
ATOM 8609 O O . ILE A 1 1118 ? -15.552 3.009 34.870 1.00 92.50 1118 ILE A O 1
ATOM 8613 N N . VAL A 1 1119 ? -14.198 1.304 35.425 1.00 92.31 1119 VAL A N 1
ATOM 8614 C CA . VAL A 1 1119 ? -13.016 1.736 34.690 1.00 92.31 1119 VAL A CA 1
ATOM 8615 C C . VAL A 1 1119 ? -12.647 0.691 33.651 1.00 92.31 1119 VAL A C 1
ATOM 8617 O O . VAL A 1 1119 ? -12.278 -0.427 33.991 1.00 92.31 1119 VAL A O 1
ATOM 8620 N N . LYS A 1 1120 ? -12.672 1.072 32.377 1.00 92.00 1120 LYS A N 1
ATOM 8621 C CA . LYS A 1 1120 ? -12.211 0.225 31.280 1.00 92.00 1120 LYS A CA 1
ATOM 8622 C C . LYS A 1 1120 ? -10.768 0.535 30.914 1.00 92.00 1120 LYS A C 1
ATOM 8624 O O . LYS A 1 1120 ? -10.425 1.694 30.661 1.00 92.00 1120 LYS A O 1
ATOM 8629 N N . ILE A 1 1121 ? -9.954 -0.515 30.813 1.00 91.31 1121 ILE A N 1
ATOM 8630 C CA . ILE A 1 1121 ? -8.576 -0.461 30.317 1.00 91.31 1121 ILE A CA 1
ATOM 8631 C C . ILE A 1 1121 ? -8.536 -1.177 28.952 1.00 91.31 1121 ILE A C 1
ATOM 8633 O O . ILE A 1 1121 ? -8.459 -2.403 28.892 1.00 91.31 1121 ILE A O 1
ATOM 8637 N N . PRO A 1 1122 ? -8.642 -0.441 27.828 1.00 87.38 1122 PRO A N 1
ATOM 8638 C CA . PRO A 1 1122 ? -8.773 -1.003 26.485 1.00 87.38 1122 PRO A CA 1
ATOM 8639 C C . PRO A 1 1122 ? -7.422 -1.347 25.822 1.00 87.38 1122 PRO A C 1
ATOM 8641 O O . PRO A 1 1122 ? -7.352 -1.407 24.596 1.00 87.38 1122 PRO A O 1
ATOM 8644 N N . GLU A 1 1123 ? -6.340 -1.501 26.585 1.00 88.25 1123 GLU A N 1
ATOM 8645 C CA . GLU A 1 1123 ? -4.981 -1.630 26.044 1.00 88.25 1123 GLU A CA 1
ATOM 8646 C C . GLU A 1 1123 ? -4.057 -2.444 26.967 1.00 88.25 1123 GLU A C 1
ATOM 8648 O O . GLU A 1 1123 ? -4.338 -2.559 28.163 1.00 88.25 1123 GLU A O 1
ATOM 8653 N N . PRO A 1 1124 ? -2.948 -3.006 26.444 1.00 90.38 1124 PRO A N 1
ATOM 8654 C CA . PRO A 1 1124 ? -1.978 -3.728 27.260 1.00 90.38 1124 PRO A CA 1
ATOM 8655 C C . PRO A 1 1124 ? -1.307 -2.822 28.297 1.00 90.38 1124 PRO A C 1
ATOM 8657 O O . PRO A 1 1124 ? -1.030 -1.648 28.040 1.00 90.38 1124 PRO A O 1
ATOM 8660 N N . LEU A 1 1125 ? -0.982 -3.392 29.455 1.00 90.06 1125 LEU A N 1
ATOM 8661 C CA . LEU A 1 1125 ? -0.271 -2.699 30.525 1.00 90.06 1125 LEU A CA 1
ATOM 8662 C C . LEU A 1 1125 ? 1.233 -2.914 30.359 1.00 90.06 1125 LEU A C 1
ATOM 8664 O O . LEU A 1 1125 ? 1.732 -4.034 30.445 1.00 90.06 1125 LEU A O 1
ATOM 8668 N N . THR A 1 1126 ? 1.952 -1.827 30.097 1.00 88.00 1126 THR A N 1
ATOM 8669 C CA . THR A 1 1126 ? 3.402 -1.836 29.875 1.00 88.00 1126 THR A CA 1
ATOM 8670 C C . THR A 1 1126 ? 4.087 -0.799 30.755 1.00 88.00 1126 THR A C 1
ATOM 8672 O O . THR A 1 1126 ? 3.466 0.171 31.195 1.00 88.00 1126 THR A O 1
ATOM 8675 N N . PHE A 1 1127 ? 5.395 -0.921 30.968 1.00 85.88 1127 PHE A N 1
ATOM 8676 C CA . PHE A 1 1127 ? 6.182 0.073 31.703 1.00 85.88 1127 PHE A CA 1
ATOM 8677 C C . PHE A 1 1127 ? 6.011 1.505 31.150 1.00 85.88 1127 PHE A C 1
ATOM 8679 O O . PHE A 1 1127 ? 6.168 2.476 31.889 1.00 85.88 1127 PHE A O 1
ATOM 8686 N N . ALA A 1 1128 ? 5.688 1.648 29.857 1.00 84.44 1128 ALA A N 1
ATOM 8687 C CA . ALA A 1 1128 ? 5.566 2.935 29.182 1.00 84.44 1128 ALA A CA 1
ATOM 8688 C C . ALA A 1 1128 ? 4.272 3.692 29.526 1.00 84.44 1128 ALA A C 1
ATOM 8690 O O . ALA A 1 1128 ? 4.297 4.920 29.593 1.00 84.44 1128 ALA A O 1
ATOM 8691 N N . ASN A 1 1129 ? 3.151 2.992 29.738 1.00 85.94 1129 ASN A N 1
ATOM 8692 C CA . ASN A 1 1129 ? 1.838 3.615 29.969 1.00 85.94 1129 ASN A CA 1
ATOM 8693 C C . ASN A 1 1129 ? 1.367 3.538 31.433 1.00 85.94 1129 ASN A C 1
ATOM 8695 O O . ASN A 1 1129 ? 0.558 4.362 31.871 1.00 85.94 1129 ASN A O 1
ATOM 8699 N N . THR A 1 1130 ? 1.908 2.612 32.228 1.00 85.62 1130 THR A N 1
ATOM 8700 C CA . THR A 1 1130 ? 1.498 2.403 33.626 1.00 85.62 1130 THR A CA 1
ATOM 8701 C C . THR A 1 1130 ? 1.872 3.566 34.549 1.00 85.62 1130 THR A C 1
ATOM 8703 O O . THR A 1 1130 ? 1.131 3.870 35.484 1.00 85.62 1130 THR A O 1
ATOM 8706 N N . GLY A 1 1131 ? 2.947 4.306 34.253 1.00 79.81 1131 GLY A N 1
ATOM 8707 C CA . GLY A 1 1131 ? 3.329 5.498 35.023 1.00 79.81 1131 GLY A CA 1
ATOM 8708 C C . GLY A 1 1131 ? 2.243 6.586 35.056 1.00 79.81 1131 GLY A C 1
ATOM 8709 O O . GLY A 1 1131 ? 1.951 7.158 36.109 1.00 79.81 1131 GLY A O 1
ATOM 8710 N N . GLU A 1 1132 ? 1.581 6.845 33.925 1.00 81.69 1132 GLU A N 1
ATOM 8711 C CA . GLU A 1 1132 ? 0.462 7.796 33.859 1.00 81.69 1132 GLU A CA 1
ATOM 8712 C C . GLU A 1 1132 ? -0.861 7.193 34.373 1.00 81.69 1132 GLU A C 1
ATOM 8714 O O . GLU A 1 1132 ? -1.746 7.952 34.783 1.00 81.69 1132 GLU A O 1
ATOM 8719 N N . LEU A 1 1133 ? -0.995 5.857 34.407 1.00 86.19 1133 LEU A N 1
ATOM 8720 C CA . LEU A 1 1133 ? -2.219 5.143 34.801 1.00 86.19 1133 LEU A CA 1
ATOM 8721 C C . LEU A 1 1133 ? -2.700 5.586 36.190 1.00 86.19 1133 LEU A C 1
ATOM 8723 O O . LEU A 1 1133 ? -3.835 6.034 36.332 1.00 86.19 1133 LEU A O 1
ATOM 8727 N N . LYS A 1 1134 ? -1.811 5.580 37.195 1.00 84.88 1134 LYS A N 1
ATOM 8728 C CA . LYS A 1 1134 ? -2.108 6.037 38.569 1.00 84.88 1134 LYS A CA 1
ATOM 8729 C C . LYS A 1 1134 ? -2.619 7.474 38.621 1.00 84.88 1134 LYS A C 1
ATOM 8731 O O . LYS A 1 1134 ? -3.580 7.786 39.321 1.00 84.88 1134 LYS A O 1
ATOM 8736 N N . THR A 1 1135 ? -1.973 8.363 37.869 1.00 83.81 1135 THR A N 1
ATOM 8737 C CA . THR A 1 1135 ? -2.325 9.788 37.843 1.00 83.81 1135 THR A CA 1
ATOM 8738 C C . THR A 1 1135 ? -3.682 9.997 37.178 1.00 83.81 1135 THR A C 1
ATOM 8740 O O . THR A 1 1135 ? -4.472 10.830 37.625 1.00 83.81 1135 THR A O 1
ATOM 8743 N N . ARG A 1 1136 ? -3.976 9.233 36.123 1.00 86.19 1136 ARG A N 1
ATOM 8744 C CA . ARG A 1 1136 ? -5.252 9.286 35.406 1.00 86.19 1136 ARG A CA 1
ATOM 8745 C C . ARG A 1 1136 ? -6.373 8.701 36.259 1.00 86.19 1136 ARG A C 1
ATOM 8747 O O . ARG A 1 1136 ? -7.358 9.404 36.439 1.00 86.19 1136 ARG A O 1
ATOM 8754 N N . LEU A 1 1137 ? -6.184 7.536 36.885 1.00 89.00 1137 LEU A N 1
ATOM 8755 C CA . LEU A 1 1137 ? -7.129 6.973 37.861 1.00 89.00 1137 LEU A CA 1
ATOM 8756 C C . LEU A 1 1137 ? -7.437 7.965 38.983 1.00 89.00 1137 LEU A C 1
ATOM 8758 O O . LEU A 1 1137 ? -8.598 8.264 39.234 1.00 89.00 1137 LEU A O 1
ATOM 8762 N N . ARG A 1 1138 ? -6.414 8.594 39.572 1.00 87.31 1138 ARG A N 1
ATOM 8763 C CA . ARG A 1 1138 ? -6.611 9.625 40.599 1.00 87.31 1138 ARG A CA 1
ATOM 8764 C C . ARG A 1 1138 ? -7.425 10.826 40.098 1.00 87.31 1138 ARG A C 1
ATOM 8766 O O . ARG A 1 1138 ? -8.221 11.382 40.847 1.00 87.31 1138 ARG A O 1
ATOM 8773 N N . ARG A 1 1139 ? -7.259 11.248 38.839 1.00 86.31 1139 ARG A N 1
ATOM 8774 C CA . ARG A 1 1139 ? -8.100 12.307 38.243 1.00 86.31 1139 ARG A CA 1
ATOM 8775 C C . ARG A 1 1139 ? -9.543 11.845 38.047 1.00 86.31 1139 ARG A C 1
ATOM 8777 O O . ARG A 1 1139 ? -10.455 12.621 38.319 1.00 86.31 1139 ARG A O 1
ATOM 8784 N N . LEU A 1 1140 ? -9.750 10.599 37.624 1.00 86.06 1140 LEU A N 1
ATOM 8785 C CA . LEU A 1 1140 ? -11.082 10.000 37.520 1.00 86.06 1140 LEU A CA 1
ATOM 8786 C C . LEU A 1 1140 ? -11.763 9.933 38.897 1.00 86.06 1140 LEU A C 1
ATOM 8788 O O . LEU A 1 1140 ? -12.924 10.310 39.016 1.00 86.06 1140 LEU A O 1
ATOM 8792 N N . GLU A 1 1141 ? -11.028 9.580 39.953 1.00 86.88 1141 GLU A N 1
ATOM 8793 C CA . GLU A 1 1141 ? -11.540 9.559 41.330 1.00 86.88 1141 GLU A CA 1
ATOM 8794 C C . GLU A 1 1141 ? -11.961 10.936 41.848 1.00 86.88 1141 GLU A C 1
ATOM 8796 O O . GLU A 1 1141 ? -12.971 11.047 42.542 1.00 86.88 1141 GLU A O 1
ATOM 8801 N N . LEU A 1 1142 ? -11.162 11.970 41.563 1.00 86.50 1142 LEU A N 1
ATOM 8802 C CA . LEU A 1 1142 ? -11.376 13.320 42.088 1.00 86.50 1142 LEU A CA 1
ATOM 8803 C C . LEU A 1 1142 ? -12.440 14.092 41.306 1.00 86.50 1142 LEU A C 1
ATOM 8805 O O . LEU A 1 1142 ? -13.194 14.865 41.900 1.00 86.50 1142 LEU A O 1
ATOM 8809 N N . TYR A 1 1143 ? -12.484 13.912 39.986 1.00 85.12 1143 TYR A N 1
ATOM 8810 C CA . TYR A 1 1143 ? -13.264 14.762 39.086 1.00 85.12 1143 TYR A CA 1
ATOM 8811 C C . TYR A 1 1143 ? -14.330 14.017 38.285 1.00 85.12 1143 TYR A C 1
ATOM 8813 O O . TYR A 1 1143 ? -15.190 14.664 37.699 1.00 85.12 1143 TYR A O 1
ATOM 8821 N N . GLY A 1 1144 ? -14.270 12.685 38.205 1.00 79.69 1144 GLY A N 1
ATOM 8822 C CA . GLY A 1 1144 ? -15.116 11.899 37.301 1.00 79.69 1144 GLY A CA 1
ATOM 8823 C C . GLY A 1 1144 ? -14.775 12.074 35.817 1.00 79.69 1144 GLY A C 1
ATOM 8824 O O . GLY A 1 1144 ? -15.493 11.573 34.963 1.00 79.69 1144 GLY A O 1
ATOM 8825 N N . THR A 1 1145 ? -13.700 12.790 35.479 1.00 78.19 1145 THR A N 1
ATOM 8826 C CA . THR A 1 1145 ? -13.218 12.936 34.102 1.00 78.19 1145 THR A CA 1
ATOM 8827 C C . THR A 1 1145 ? -11.726 13.219 34.089 1.00 78.19 1145 THR A C 1
ATOM 8829 O O . THR A 1 1145 ? -11.188 13.926 34.945 1.00 78.19 1145 THR A O 1
ATOM 8832 N N . SER A 1 1146 ? -11.038 12.697 33.078 1.00 74.00 1146 SER A N 1
ATOM 8833 C CA . SER A 1 1146 ? -9.610 12.927 32.908 1.00 74.00 1146 SER A CA 1
ATOM 8834 C C . SER A 1 1146 ? -9.274 14.296 32.286 1.00 74.00 1146 SER A C 1
ATOM 8836 O O . SER A 1 1146 ? -8.103 14.694 32.290 1.00 74.00 1146 SER A O 1
ATOM 8838 N N . LYS A 1 1147 ? -10.295 15.016 31.783 1.00 76.62 1147 LYS A N 1
ATOM 8839 C CA . LYS A 1 1147 ? -10.209 16.347 31.148 1.00 76.62 1147 LYS A CA 1
ATOM 8840 C C . LYS A 1 1147 ? -10.239 17.510 32.152 1.00 76.62 1147 LYS A C 1
ATOM 8842 O O . LYS A 1 1147 ? -9.929 18.639 31.780 1.00 76.62 1147 LYS A O 1
ATOM 8847 N N . ALA A 1 1148 ? -10.608 17.256 33.408 1.00 79.38 1148 ALA A N 1
ATOM 8848 C CA . ALA A 1 1148 ? -10.671 18.285 34.441 1.00 79.38 1148 ALA A CA 1
ATOM 8849 C C . ALA A 1 1148 ? -9.279 18.857 34.754 1.00 79.38 1148 ALA A C 1
ATOM 8851 O O . ALA A 1 1148 ? -8.287 18.129 34.859 1.00 79.38 1148 ALA A O 1
ATOM 8852 N N . HIS A 1 1149 ? -9.211 20.179 34.916 1.00 81.75 1149 HIS A N 1
ATOM 8853 C CA . HIS A 1 1149 ? -7.973 20.857 35.279 1.00 81.75 1149 HIS A CA 1
ATOM 8854 C C . HIS A 1 1149 ? -7.576 20.501 36.727 1.00 81.75 1149 HIS A C 1
ATOM 8856 O O . HIS A 1 1149 ? -8.429 20.571 37.612 1.00 81.75 1149 HIS A O 1
ATOM 8862 N N . PRO A 1 1150 ? -6.297 20.188 37.019 1.00 79.88 1150 PRO A N 1
ATOM 8863 C CA . PRO A 1 1150 ? -5.855 19.741 38.348 1.00 79.88 1150 PRO A CA 1
ATOM 8864 C C . PRO A 1 1150 ? -5.995 20.795 39.457 1.00 79.88 1150 PRO A C 1
ATOM 8866 O O . PRO A 1 1150 ? -5.899 20.464 40.632 1.00 79.88 1150 PRO A O 1
ATOM 8869 N N . ALA A 1 1151 ? -6.209 22.064 39.100 1.00 82.75 1151 ALA A N 1
ATOM 8870 C CA . ALA A 1 1151 ? -6.481 23.128 40.071 1.00 82.75 1151 ALA A CA 1
ATOM 8871 C C . ALA A 1 1151 ? -7.932 23.136 40.582 1.00 82.75 1151 ALA A C 1
ATOM 8873 O O . ALA A 1 1151 ? -8.247 23.899 41.492 1.00 82.75 1151 ALA A O 1
ATOM 8874 N N . LEU A 1 1152 ? -8.828 22.338 39.990 1.00 81.56 1152 LEU A N 1
ATOM 8875 C CA . LEU A 1 1152 ? -10.194 22.234 40.487 1.00 81.56 1152 LEU A CA 1
ATOM 8876 C C . LEU A 1 1152 ? -10.204 21.518 41.847 1.00 81.56 1152 LEU A C 1
ATOM 8878 O O . LEU A 1 1152 ? -9.439 20.563 42.041 1.00 81.56 1152 LEU A O 1
ATOM 8882 N N . PRO A 1 1153 ? -11.076 21.940 42.781 1.00 83.44 1153 PRO A N 1
ATOM 8883 C CA . PRO A 1 1153 ? -11.339 21.163 43.981 1.00 83.44 1153 PRO A CA 1
ATOM 8884 C C . PRO A 1 1153 ? -11.966 19.819 43.601 1.00 83.44 1153 PRO A C 1
ATOM 8886 O O . PRO A 1 1153 ? -12.505 19.647 42.506 1.00 83.44 1153 PRO A O 1
ATOM 8889 N N . ARG A 1 1154 ? -11.910 18.859 44.522 1.00 82.38 1154 ARG A N 1
ATOM 8890 C CA . ARG A 1 1154 ? -12.548 17.553 44.349 1.00 82.38 1154 ARG A CA 1
ATOM 8891 C C . ARG A 1 1154 ? -14.045 17.727 44.048 1.00 82.38 1154 ARG A C 1
ATOM 8893 O O . ARG A 1 1154 ? -14.762 18.307 44.857 1.00 82.38 1154 ARG A O 1
ATOM 8900 N N . LEU A 1 1155 ? -14.502 17.211 42.906 1.00 81.75 1155 LEU A N 1
ATOM 8901 C CA . LEU A 1 1155 ? -15.902 17.281 42.461 1.00 81.75 1155 LEU A CA 1
ATOM 8902 C C . LEU A 1 1155 ? -16.680 16.007 42.818 1.00 81.75 1155 LEU A C 1
ATOM 8904 O O . LEU A 1 1155 ? -17.858 16.079 43.156 1.00 81.75 1155 LEU A O 1
ATOM 8908 N N . ARG A 1 1156 ? -16.023 14.842 42.766 1.00 82.50 1156 ARG A N 1
ATOM 8909 C CA . ARG A 1 1156 ? -16.623 13.535 43.065 1.00 82.50 1156 ARG A CA 1
ATOM 8910 C C . ARG A 1 1156 ? -16.323 13.140 44.513 1.00 82.50 1156 ARG A C 1
ATOM 8912 O O . ARG A 1 1156 ? -15.158 13.065 44.905 1.00 82.50 1156 ARG A O 1
ATOM 8919 N N . ARG A 1 1157 ? -17.362 12.924 45.327 1.00 82.50 1157 ARG A N 1
ATOM 8920 C CA . ARG A 1 1157 ? -17.241 12.569 46.759 1.00 82.50 1157 ARG A CA 1
ATOM 8921 C C . ARG A 1 1157 ? -16.608 11.184 46.953 1.00 82.50 1157 ARG A C 1
ATOM 8923 O O . ARG A 1 1157 ? -16.646 10.360 46.046 1.00 82.50 1157 ARG A O 1
ATOM 8930 N N . GLU A 1 1158 ? -16.030 10.924 48.130 1.00 80.50 1158 GLU A N 1
ATOM 8931 C CA . GLU A 1 1158 ? -15.435 9.609 48.475 1.00 80.50 1158 GLU A CA 1
ATOM 8932 C C . GLU A 1 1158 ? -16.442 8.473 48.406 1.00 80.50 1158 GLU A C 1
ATOM 8934 O O . GLU A 1 1158 ? -16.127 7.405 47.894 1.00 80.50 1158 GLU A O 1
ATOM 8939 N N . GLU A 1 1159 ? -17.673 8.745 48.825 1.00 79.62 1159 GLU A N 1
ATOM 8940 C CA . GLU A 1 1159 ? -18.776 7.786 48.834 1.00 79.62 1159 GLU A CA 1
ATOM 8941 C C . GLU A 1 1159 ? -19.095 7.220 47.445 1.00 79.62 1159 GLU A C 1
ATOM 8943 O O . GLU A 1 1159 ? -19.597 6.112 47.354 1.00 79.62 1159 GLU A O 1
ATOM 8948 N N . HIS A 1 1160 ? -18.761 7.931 46.364 1.00 83.06 1160 HIS A N 1
ATOM 8949 C CA . HIS A 1 1160 ? -19.007 7.483 44.988 1.00 83.06 1160 HIS A CA 1
ATOM 8950 C C . HIS A 1 1160 ? -17.918 6.535 44.454 1.00 83.06 1160 HIS A C 1
ATOM 8952 O O . HIS A 1 1160 ? -18.001 6.104 43.303 1.00 83.06 1160 HIS A O 1
ATOM 8958 N N . ASN A 1 1161 ? -16.874 6.272 45.244 1.00 86.44 1161 ASN A N 1
ATOM 8959 C CA . ASN A 1 1161 ? -15.733 5.431 44.881 1.00 86.44 1161 ASN A CA 1
ATOM 8960 C C . ASN A 1 1161 ? -15.565 4.264 45.874 1.00 86.44 1161 ASN A C 1
ATOM 8962 O O . ASN A 1 1161 ? -14.442 3.808 46.071 1.00 86.44 1161 ASN A O 1
ATOM 8966 N N . ARG A 1 1162 ? -16.643 3.819 46.539 1.00 88.25 1162 ARG A N 1
ATOM 8967 C CA . ARG A 1 1162 ? -16.615 2.686 47.487 1.00 88.25 1162 ARG A CA 1
ATOM 8968 C C . ARG A 1 1162 ? -16.255 1.372 46.801 1.00 88.25 1162 ARG A C 1
ATOM 8970 O O . ARG A 1 1162 ? -15.536 0.562 47.379 1.00 88.25 1162 ARG A O 1
ATOM 8977 N N . ASN A 1 1163 ? -16.709 1.214 45.560 1.00 91.81 1163 ASN A N 1
ATOM 8978 C CA . ASN A 1 1163 ? -16.439 0.066 44.710 1.00 91.81 1163 ASN A CA 1
ATOM 8979 C C . ASN A 1 1163 ? -15.767 0.533 43.415 1.00 91.81 1163 ASN A C 1
ATOM 8981 O O . ASN A 1 1163 ? -16.220 1.485 42.774 1.00 91.81 1163 ASN A O 1
ATOM 8985 N N . VAL A 1 1164 ? -14.691 -0.136 43.012 1.00 93.38 1164 VAL A N 1
ATOM 8986 C CA . VAL A 1 1164 ? -13.981 0.121 41.755 1.00 93.38 1164 VAL A CA 1
ATOM 8987 C C . VAL A 1 1164 ? -13.973 -1.153 40.930 1.00 93.38 1164 VAL A C 1
ATOM 8989 O O . VAL A 1 1164 ? -13.448 -2.175 41.359 1.00 93.38 1164 VAL A O 1
ATOM 8992 N N . ILE A 1 1165 ? -14.552 -1.087 39.735 1.00 94.38 1165 ILE A N 1
ATOM 8993 C CA . ILE A 1 1165 ? -14.657 -2.225 38.822 1.00 94.38 1165 ILE A CA 1
ATOM 8994 C C . ILE A 1 1165 ? -13.713 -1.972 37.649 1.00 94.38 1165 ILE A C 1
ATOM 8996 O O . ILE A 1 1165 ? -13.933 -1.049 36.867 1.00 94.38 1165 ILE A O 1
ATOM 9000 N N . PHE A 1 1166 ? -12.668 -2.782 37.519 1.00 94.56 1166 PHE A N 1
ATOM 9001 C CA . PHE A 1 1166 ? -11.743 -2.758 36.393 1.00 94.56 1166 PHE A CA 1
ATOM 9002 C C . PHE A 1 1166 ? -12.190 -3.734 35.310 1.00 94.56 1166 PHE A C 1
ATOM 9004 O O . PHE A 1 1166 ? -12.038 -4.945 35.434 1.00 94.56 1166 PHE A O 1
ATOM 9011 N N . ASP A 1 1167 ? -12.692 -3.196 34.210 1.00 93.38 1167 ASP A N 1
ATOM 9012 C CA . ASP A 1 1167 ? -12.928 -3.940 32.982 1.00 93.38 1167 ASP A CA 1
ATOM 9013 C C . ASP A 1 1167 ? -11.610 -4.078 32.205 1.00 93.38 1167 ASP A C 1
ATOM 9015 O O . ASP A 1 1167 ? -11.128 -3.127 31.573 1.00 93.38 1167 ASP A O 1
ATOM 9019 N N . ILE A 1 1168 ? -11.013 -5.269 32.294 1.00 92.69 1168 ILE A N 1
ATOM 9020 C CA . ILE A 1 1168 ? -9.667 -5.579 31.790 1.00 92.69 1168 ILE A CA 1
ATOM 9021 C C . ILE A 1 1168 ? -9.671 -6.384 30.490 1.00 92.69 1168 ILE A C 1
ATOM 9023 O O . ILE A 1 1168 ? -8.620 -6.848 30.058 1.00 92.69 1168 ILE A O 1
ATOM 9027 N N . HIS A 1 1169 ? -10.809 -6.472 29.799 1.00 90.19 1169 HIS A N 1
ATOM 9028 C CA . HIS A 1 1169 ? -10.908 -7.143 28.497 1.00 90.19 1169 HIS A CA 1
ATOM 9029 C C . HIS A 1 1169 ? -9.877 -6.646 27.465 1.00 90.19 1169 HIS A C 1
ATOM 9031 O O . HIS A 1 1169 ? -9.456 -7.384 26.578 1.00 90.19 1169 HIS A O 1
ATOM 9037 N N . GLY A 1 1170 ? -9.475 -5.372 27.532 1.00 87.69 1170 GLY A N 1
ATOM 9038 C CA . GLY A 1 1170 ? -8.467 -4.810 26.626 1.00 87.69 1170 GLY A CA 1
ATOM 9039 C C . GLY A 1 1170 ? -7.014 -5.095 27.013 1.00 87.69 1170 GLY A C 1
ATOM 9040 O O . GLY A 1 1170 ? -6.113 -4.838 26.209 1.00 87.69 1170 GLY A O 1
ATOM 9041 N N . VAL A 1 1171 ? -6.768 -5.631 28.211 1.00 91.38 1171 VAL A N 1
ATOM 9042 C CA . VAL A 1 1171 ? -5.429 -5.941 28.723 1.00 91.38 1171 VAL A CA 1
ATOM 9043 C C . VAL A 1 1171 ? -4.964 -7.272 28.132 1.00 91.38 1171 VAL A C 1
ATOM 9045 O O . VAL A 1 1171 ? -4.961 -8.317 28.772 1.00 91.38 1171 VAL A O 1
ATOM 9048 N N . THR A 1 1172 ? -4.570 -7.228 26.862 1.00 89.25 1172 THR A N 1
ATOM 9049 C CA . THR A 1 1172 ? -4.102 -8.399 26.095 1.00 89.25 1172 THR A CA 1
ATOM 9050 C C . THR A 1 1172 ? -2.714 -8.884 26.506 1.00 89.25 1172 THR A C 1
ATOM 9052 O O . THR A 1 1172 ? -2.360 -10.033 26.270 1.00 89.25 1172 THR A O 1
ATOM 9055 N N . SER A 1 1173 ? -1.908 -8.026 27.124 1.00 90.81 1173 SER A N 1
ATOM 9056 C CA . SER A 1 1173 ? -0.614 -8.386 27.698 1.00 90.81 1173 SER A CA 1
ATOM 9057 C C . SER A 1 1173 ? -0.292 -7.467 28.866 1.00 90.81 1173 SER A C 1
ATOM 9059 O O . SER A 1 1173 ? -0.682 -6.296 28.858 1.00 90.81 1173 SER A O 1
ATOM 9061 N N . MET A 1 1174 ? 0.463 -7.979 29.832 1.00 91.62 1174 MET A N 1
ATOM 9062 C CA . MET A 1 1174 ? 0.927 -7.227 30.990 1.00 91.62 1174 MET A CA 1
ATOM 9063 C C . MET A 1 1174 ? 2.400 -7.557 31.235 1.00 91.62 1174 MET A C 1
ATOM 9065 O O . MET A 1 1174 ? 2.752 -8.729 31.356 1.00 91.62 1174 MET A O 1
ATOM 9069 N N . ASP A 1 1175 ? 3.267 -6.542 31.238 1.00 91.75 1175 ASP A N 1
ATOM 9070 C CA . ASP A 1 1175 ? 4.673 -6.722 31.613 1.00 91.75 1175 ASP A CA 1
ATOM 9071 C C . ASP A 1 1175 ? 4.864 -6.630 33.134 1.00 91.75 1175 ASP A C 1
ATOM 9073 O O . ASP A 1 1175 ? 3.992 -6.155 33.857 1.00 91.75 1175 ASP A O 1
ATOM 9077 N N . GLY A 1 1176 ? 6.018 -7.080 33.639 1.00 92.75 1176 GLY A N 1
ATOM 9078 C CA . GLY A 1 1176 ? 6.263 -7.130 35.086 1.00 92.75 1176 GLY A CA 1
ATOM 9079 C C . GLY A 1 1176 ? 6.165 -5.764 35.779 1.00 92.75 1176 GLY A C 1
ATOM 9080 O O . GLY A 1 1176 ? 5.661 -5.677 36.897 1.00 92.75 1176 GLY A O 1
ATOM 9081 N N . SER A 1 1177 ? 6.587 -4.683 35.112 1.00 90.12 1177 SER A N 1
ATOM 9082 C CA . SER A 1 1177 ? 6.430 -3.321 35.639 1.00 90.12 1177 SER A CA 1
ATOM 9083 C C . SER A 1 1177 ? 4.962 -2.896 35.694 1.00 90.12 1177 SER A C 1
ATOM 9085 O O . SER A 1 1177 ? 4.543 -2.275 36.667 1.00 90.12 1177 SER A O 1
ATOM 9087 N N . GLY A 1 1178 ? 4.163 -3.249 34.687 1.00 90.44 1178 GLY A N 1
ATOM 9088 C CA . GLY A 1 1178 ? 2.726 -3.015 34.679 1.00 90.44 1178 GLY A CA 1
ATOM 9089 C C . GLY A 1 1178 ? 1.990 -3.810 35.747 1.00 90.44 1178 GLY A C 1
ATOM 9090 O O . GLY A 1 1178 ? 1.148 -3.232 36.434 1.00 90.44 1178 GLY A O 1
ATOM 9091 N N . THR A 1 1179 ? 2.368 -5.074 35.960 1.00 93.38 1179 THR A N 1
ATOM 9092 C CA . THR A 1 1179 ? 1.854 -5.906 37.056 1.00 93.38 1179 THR A CA 1
ATOM 9093 C C . THR A 1 1179 ? 2.123 -5.254 38.410 1.00 93.38 1179 THR A C 1
ATOM 9095 O O . THR A 1 1179 ? 1.204 -5.100 39.207 1.00 93.38 1179 THR A O 1
ATOM 9098 N N . GLN A 1 1180 ? 3.358 -4.802 38.657 1.00 94.00 1180 GLN A N 1
ATOM 9099 C CA . GLN A 1 1180 ? 3.721 -4.127 39.906 1.00 94.00 1180 GLN A CA 1
ATOM 9100 C C . GLN A 1 1180 ? 2.902 -2.846 40.123 1.00 94.00 1180 GLN A C 1
ATOM 9102 O O . GLN A 1 1180 ? 2.383 -2.609 41.210 1.00 94.00 1180 GLN A O 1
ATOM 9107 N N . VAL A 1 1181 ? 2.751 -2.011 39.092 1.00 91.56 1181 VAL A N 1
ATOM 9108 C CA . VAL A 1 1181 ? 1.974 -0.769 39.210 1.00 91.56 1181 VAL A CA 1
ATOM 9109 C C . VAL A 1 1181 ? 0.495 -1.058 39.479 1.00 91.56 1181 VAL A C 1
ATOM 9111 O O . VAL A 1 1181 ? -0.117 -0.332 40.264 1.00 91.56 1181 VAL A O 1
ATOM 9114 N N . LEU A 1 1182 ? -0.075 -2.094 38.853 1.00 92.88 1182 LEU A N 1
ATOM 9115 C CA . LEU A 1 1182 ? -1.453 -2.521 39.093 1.00 92.88 1182 LEU A CA 1
ATOM 9116 C C . LEU A 1 1182 ? -1.635 -3.061 40.515 1.00 92.88 1182 LEU A C 1
ATOM 9118 O O . LEU A 1 1182 ? -2.593 -2.688 41.184 1.00 92.88 1182 LEU A O 1
ATOM 9122 N N . GLU A 1 1183 ? -0.697 -3.868 41.001 1.00 94.50 1183 GLU A N 1
ATOM 9123 C CA . GLU A 1 1183 ? -0.668 -4.363 42.379 1.00 94.50 1183 GLU A CA 1
ATOM 9124 C C . GLU A 1 1183 ? -0.650 -3.206 43.385 1.00 94.50 1183 GLU A C 1
ATOM 9126 O O . GLU A 1 1183 ? -1.503 -3.141 44.268 1.00 94.50 1183 GLU A O 1
ATOM 9131 N N . GLU A 1 1184 ? 0.224 -2.219 43.181 1.00 93.25 1184 GLU A N 1
ATOM 9132 C CA . GLU A 1 1184 ? 0.291 -1.020 44.019 1.00 93.25 1184 GLU A CA 1
ATOM 9133 C C . GLU A 1 1184 ? -1.012 -0.197 43.972 1.00 93.25 1184 GLU A C 1
ATOM 9135 O O . GLU A 1 1184 ? -1.397 0.408 44.974 1.00 93.25 1184 GLU A O 1
ATOM 9140 N N . ILE A 1 1185 ? -1.702 -0.157 42.823 1.00 92.31 1185 ILE A N 1
ATOM 9141 C CA . ILE A 1 1185 ? -3.019 0.485 42.687 1.00 92.31 1185 ILE A CA 1
ATOM 9142 C C . ILE A 1 1185 ? -4.069 -0.267 43.513 1.00 92.31 1185 ILE A C 1
ATOM 9144 O O . ILE A 1 1185 ? -4.782 0.354 44.299 1.00 92.31 1185 ILE A O 1
ATOM 9148 N N . VAL A 1 1186 ? -4.162 -1.589 43.352 1.00 94.00 1186 VAL A N 1
ATOM 9149 C CA . VAL A 1 1186 ? -5.143 -2.436 44.050 1.00 94.00 1186 VAL A CA 1
ATOM 9150 C C . VAL A 1 1186 ? -4.913 -2.396 45.558 1.00 94.00 1186 VAL A C 1
ATOM 9152 O O . VAL A 1 1186 ? -5.858 -2.186 46.318 1.00 94.00 1186 VAL A O 1
ATOM 9155 N N . ARG A 1 1187 ? -3.656 -2.502 46.001 1.00 94.62 1187 ARG A N 1
ATOM 9156 C CA . ARG A 1 1187 ? -3.280 -2.370 47.411 1.00 94.62 1187 ARG A CA 1
ATOM 9157 C C . ARG A 1 1187 ? -3.697 -1.011 47.972 1.00 94.62 1187 ARG A C 1
ATOM 9159 O O . ARG A 1 1187 ? -4.341 -0.959 49.013 1.00 94.62 1187 ARG A O 1
ATOM 9166 N N . ALA A 1 1188 ? -3.435 0.078 47.244 1.00 92.31 1188 ALA A N 1
ATOM 9167 C CA . ALA A 1 1188 ? -3.849 1.417 47.660 1.00 92.31 1188 ALA A CA 1
ATOM 9168 C C . ALA A 1 1188 ? -5.380 1.587 47.736 1.00 92.31 1188 ALA A C 1
ATOM 9170 O O . ALA A 1 1188 ? -5.866 2.350 48.571 1.00 92.31 1188 ALA A O 1
ATOM 9171 N N . TYR A 1 1189 ? -6.158 0.900 46.893 1.00 92.75 1189 TYR A N 1
ATOM 9172 C CA . TYR A 1 1189 ? -7.617 0.859 47.038 1.00 92.75 1189 TYR A CA 1
ATOM 9173 C C . TYR A 1 1189 ? -8.034 0.107 48.301 1.00 92.75 1189 TYR A C 1
ATOM 9175 O O . TYR A 1 1189 ? -8.797 0.654 49.101 1.00 92.75 1189 TYR A O 1
ATOM 9183 N N . ARG A 1 1190 ? -7.476 -1.087 48.521 1.00 90.19 1190 ARG A N 1
ATOM 9184 C CA . ARG A 1 1190 ? -7.776 -1.918 49.690 1.00 90.19 1190 ARG A CA 1
ATOM 9185 C C . ARG A 1 1190 ? -7.439 -1.210 51.005 1.00 90.19 1190 ARG A C 1
ATOM 9187 O O . ARG A 1 1190 ? -8.254 -1.227 51.923 1.00 90.19 1190 ARG A O 1
ATOM 9194 N N . ASP A 1 1191 ? -6.300 -0.520 51.072 1.00 91.38 1191 ASP A N 1
ATOM 9195 C CA . ASP A 1 1191 ? -5.871 0.252 52.249 1.00 91.38 1191 ASP A CA 1
ATOM 9196 C C . ASP A 1 1191 ? -6.835 1.405 52.585 1.00 91.38 1191 ASP A C 1
ATOM 9198 O O . ASP A 1 1191 ? -6.977 1.786 53.746 1.00 91.38 1191 ASP A O 1
ATOM 9202 N N . ARG A 1 1192 ? -7.532 1.957 51.581 1.00 89.62 1192 ARG A N 1
ATOM 9203 C CA . ARG A 1 1192 ? -8.583 2.975 51.768 1.00 89.62 1192 ARG A CA 1
ATOM 9204 C C . ARG A 1 1192 ? -9.962 2.375 52.069 1.00 89.62 1192 ARG A C 1
ATOM 9206 O O . ARG A 1 1192 ? -10.928 3.129 52.150 1.00 89.62 1192 ARG A O 1
ATOM 9213 N N . GLY A 1 1193 ? -10.075 1.052 52.191 1.00 89.00 1193 GLY A N 1
ATOM 9214 C CA . GLY A 1 1193 ? -11.353 0.356 52.356 1.00 89.00 1193 GLY A CA 1
ATOM 9215 C C . GLY A 1 1193 ? -12.228 0.361 51.098 1.00 89.00 1193 GLY A C 1
ATOM 9216 O O . GLY A 1 1193 ? -13.438 0.194 51.204 1.00 89.00 1193 GLY A O 1
ATOM 9217 N N . VAL A 1 1194 ? -11.638 0.580 49.918 1.00 91.06 1194 VAL A N 1
ATOM 9218 C CA . VAL A 1 1194 ? -12.339 0.516 48.628 1.00 91.06 1194 VAL A CA 1
ATOM 9219 C C . VAL A 1 1194 ? -12.264 -0.907 48.094 1.00 91.06 1194 VAL A C 1
ATOM 9221 O O . VAL A 1 1194 ? -11.177 -1.484 48.010 1.00 91.06 1194 VAL A O 1
ATOM 9224 N N . ARG A 1 1195 ? -13.407 -1.464 47.700 1.00 91.38 1195 ARG A N 1
ATOM 9225 C CA . ARG A 1 1195 ? -13.489 -2.817 47.140 1.00 91.38 1195 ARG A CA 1
ATOM 9226 C C . ARG A 1 1195 ? -13.172 -2.790 45.654 1.00 91.38 1195 ARG A C 1
ATOM 9228 O O . ARG A 1 1195 ? -13.620 -1.892 44.939 1.00 91.38 1195 ARG A O 1
ATOM 9235 N N . VAL A 1 1196 ? -12.387 -3.758 45.193 1.00 93.94 1196 VAL A N 1
ATOM 9236 C CA . VAL A 1 1196 ? -11.899 -3.811 43.813 1.00 93.94 1196 VAL A CA 1
ATOM 9237 C C . VAL A 1 1196 ? -12.370 -5.095 43.151 1.00 93.94 1196 VAL A C 1
ATOM 9239 O O . VAL A 1 1196 ? -12.116 -6.177 43.664 1.00 93.94 1196 VAL A O 1
ATOM 9242 N N . PHE A 1 1197 ? -12.999 -4.963 41.989 1.00 94.31 1197 PHE A N 1
ATOM 9243 C CA . PHE A 1 1197 ? -13.461 -6.077 41.169 1.00 94.31 1197 PHE A CA 1
ATOM 9244 C C . PHE A 1 1197 ? -12.766 -6.026 39.814 1.00 94.31 1197 PHE A C 1
ATOM 9246 O O . PHE A 1 1197 ? -12.575 -4.944 39.256 1.00 94.31 1197 PHE A O 1
ATOM 9253 N N . PHE A 1 1198 ? -12.427 -7.182 39.259 1.00 94.75 1198 PHE A N 1
ATOM 9254 C CA . PHE A 1 1198 ? -11.982 -7.307 37.875 1.00 94.75 1198 PHE A CA 1
ATOM 9255 C C . PHE A 1 1198 ? -13.083 -7.961 37.051 1.00 94.75 1198 PHE A C 1
ATOM 9257 O O . PHE A 1 1198 ? -13.671 -8.949 37.470 1.00 94.75 1198 PHE A O 1
ATOM 9264 N N . SER A 1 1199 ? -13.365 -7.400 35.881 1.00 92.62 1199 SER A N 1
ATOM 9265 C CA . SER A 1 1199 ? -14.388 -7.891 34.963 1.00 92.62 1199 SER A CA 1
ATOM 9266 C C . SER A 1 1199 ? -13.790 -8.201 33.594 1.00 92.62 1199 SER A C 1
ATOM 9268 O O . SER A 1 1199 ? -12.892 -7.482 33.133 1.00 92.62 1199 SER A O 1
ATOM 9270 N N . ARG A 1 1200 ? -14.312 -9.247 32.935 1.00 89.56 1200 ARG A N 1
ATOM 9271 C CA . ARG A 1 1200 ? -13.938 -9.672 31.573 1.00 89.56 1200 ARG A CA 1
ATOM 9272 C C . ARG A 1 1200 ? -12.442 -9.886 31.386 1.00 89.56 1200 ARG A C 1
ATOM 9274 O O . ARG A 1 1200 ? -11.874 -9.499 30.362 1.00 89.56 1200 ARG A O 1
ATOM 9281 N N . GLY A 1 1201 ? -11.775 -10.430 32.390 1.00 85.19 1201 GLY A N 1
ATOM 9282 C CA . GLY A 1 1201 ? -10.371 -10.754 32.233 1.00 85.19 1201 GLY A CA 1
ATOM 9283 C C . GLY A 1 1201 ? -10.158 -12.097 31.519 1.00 85.19 1201 GLY A C 1
ATOM 9284 O O . GLY A 1 1201 ? -11.118 -12.818 31.248 1.00 85.19 1201 GLY A O 1
ATOM 9285 N N . PRO A 1 1202 ? -8.915 -12.399 31.117 1.00 85.75 1202 PRO A N 1
ATOM 9286 C CA . PRO A 1 1202 ? -8.625 -13.584 30.322 1.00 85.75 1202 PRO A CA 1
ATOM 9287 C C . PRO A 1 1202 ? -8.648 -14.882 31.142 1.00 85.75 1202 PRO A C 1
ATOM 9289 O O . PRO A 1 1202 ? -8.455 -14.869 32.356 1.00 85.75 1202 PRO A O 1
ATOM 9292 N N . ASP A 1 1203 ? -8.792 -16.014 30.446 1.00 84.81 1203 ASP A N 1
ATOM 9293 C CA . ASP A 1 1203 ? -8.764 -17.356 31.041 1.00 84.81 1203 ASP A CA 1
ATOM 9294 C C . ASP A 1 1203 ? -7.513 -17.604 31.900 1.00 84.81 1203 ASP A C 1
ATOM 9296 O O . ASP A 1 1203 ? -6.432 -17.074 31.632 1.00 84.81 1203 ASP A O 1
ATOM 9300 N N . LYS A 1 1204 ? -7.609 -18.534 32.860 1.00 82.94 1204 LYS A N 1
ATOM 9301 C CA . LYS A 1 1204 ? -6.503 -18.885 33.777 1.00 82.94 1204 LYS A CA 1
ATOM 9302 C C . LYS A 1 1204 ? -5.211 -19.340 33.085 1.00 82.94 1204 LYS A C 1
ATOM 9304 O O . LYS A 1 1204 ? -4.120 -19.250 33.644 1.00 82.94 1204 LYS A O 1
ATOM 9309 N N . ALA A 1 1205 ? -5.320 -19.842 31.855 1.00 83.31 1205 ALA A N 1
ATOM 9310 C CA . ALA A 1 1205 ? -4.174 -20.254 31.047 1.00 83.31 1205 ALA A CA 1
ATOM 9311 C C . ALA A 1 1205 ? -3.393 -19.072 30.444 1.00 83.31 1205 ALA A C 1
ATOM 9313 O O . ALA A 1 1205 ? -2.289 -19.268 29.941 1.00 83.31 1205 ALA A O 1
ATOM 9314 N N . HIS A 1 1206 ? -3.963 -17.869 30.458 1.00 88.81 1206 HIS A N 1
ATOM 9315 C CA . HIS A 1 1206 ? -3.393 -16.688 29.835 1.00 88.81 1206 HIS A CA 1
ATOM 9316 C C . HIS A 1 1206 ? -2.335 -16.028 30.730 1.00 88.81 1206 HIS A C 1
ATOM 9318 O O . HIS A 1 1206 ? -2.497 -15.940 31.948 1.00 88.81 1206 HIS A O 1
ATOM 9324 N N . ASP A 1 1207 ? -1.279 -15.484 30.119 1.00 88.19 1207 ASP A N 1
ATOM 9325 C CA . ASP A 1 1207 ? -0.138 -14.895 30.836 1.00 88.19 1207 ASP A CA 1
ATOM 9326 C C . ASP A 1 1207 ? -0.559 -13.790 31.819 1.00 88.19 1207 ASP A C 1
ATOM 9328 O O . ASP A 1 1207 ? -0.016 -13.686 32.911 1.00 88.19 1207 ASP A O 1
ATOM 9332 N N . VAL A 1 1208 ? -1.560 -12.979 31.466 1.00 91.62 1208 VAL A N 1
ATOM 9333 C CA . VAL A 1 1208 ? -2.070 -11.884 32.317 1.00 91.62 1208 VAL A CA 1
ATOM 9334 C C . VAL A 1 1208 ? -2.681 -12.401 33.621 1.00 91.62 1208 VAL A C 1
ATOM 9336 O O . VAL A 1 1208 ? -2.369 -11.850 34.673 1.00 91.62 1208 VAL A O 1
ATOM 9339 N N . TRP A 1 1209 ? -3.496 -13.463 33.571 1.00 91.94 1209 TRP A N 1
ATOM 9340 C CA . TRP A 1 1209 ? -4.042 -14.086 34.782 1.00 91.94 1209 TRP A CA 1
ATOM 9341 C C . TRP A 1 1209 ? -2.908 -14.597 35.669 1.00 91.94 1209 TRP A C 1
ATOM 9343 O O . TRP A 1 1209 ? -2.840 -14.253 36.846 1.00 91.94 1209 TRP A O 1
ATOM 9353 N N . GLN A 1 1210 ? -1.968 -15.344 35.081 1.00 91.69 1210 GLN A N 1
ATOM 9354 C CA . GLN A 1 1210 ? -0.825 -15.892 35.813 1.00 91.69 1210 GLN A CA 1
ATOM 9355 C C . GLN A 1 1210 ? 0.005 -14.790 36.473 1.00 91.69 1210 GLN A C 1
ATOM 9357 O O . GLN A 1 1210 ? 0.438 -14.944 37.609 1.00 91.69 1210 GLN A O 1
ATOM 9362 N N . GLN A 1 1211 ? 0.211 -13.657 35.795 1.00 92.69 1211 GLN A N 1
ATOM 9363 C CA . GLN A 1 1211 ? 0.902 -12.512 36.384 1.00 92.69 1211 GLN A CA 1
ATOM 9364 C C . GLN A 1 1211 ? 0.129 -11.916 37.568 1.00 92.69 1211 GLN A C 1
ATOM 9366 O O . GLN A 1 1211 ? 0.757 -11.602 38.574 1.00 92.69 1211 GLN A O 1
ATOM 9371 N N . MET A 1 1212 ? -1.201 -11.789 37.482 1.00 93.06 1212 MET A N 1
ATOM 9372 C CA . MET A 1 1212 ? -2.038 -11.283 38.582 1.00 93.06 1212 MET A CA 1
ATOM 9373 C C . MET A 1 1212 ? -2.060 -12.230 39.788 1.00 93.06 1212 MET A C 1
ATOM 9375 O O . MET A 1 1212 ? -2.049 -11.774 40.932 1.00 93.06 1212 MET A O 1
ATOM 9379 N N . GLU A 1 1213 ? -2.094 -13.538 39.539 1.00 92.44 1213 GLU A N 1
ATOM 9380 C CA . GLU A 1 1213 ? -2.040 -14.569 40.575 1.00 92.44 1213 GLU A CA 1
ATOM 9381 C C . GLU A 1 1213 ? -0.665 -14.569 41.260 1.00 92.44 1213 GLU A C 1
ATOM 9383 O O . GLU A 1 1213 ? -0.576 -14.407 42.474 1.00 92.44 1213 GLU A O 1
ATOM 9388 N N . LEU A 1 1214 ? 0.422 -14.625 40.481 1.00 92.75 1214 LEU A N 1
ATOM 9389 C CA . LEU A 1 1214 ? 1.795 -14.624 41.001 1.00 92.75 1214 LEU A CA 1
ATOM 9390 C C . LEU A 1 1214 ? 2.172 -13.328 41.727 1.00 92.75 1214 LEU A C 1
ATOM 9392 O O . LEU A 1 1214 ? 2.996 -13.360 42.640 1.00 92.75 1214 LEU A O 1
ATOM 9396 N N . SER A 1 1215 ? 1.601 -12.186 41.336 1.00 92.75 1215 SER A N 1
ATOM 9397 C CA . SER A 1 1215 ? 1.825 -10.914 42.029 1.00 92.75 1215 SER A CA 1
ATOM 9398 C C . SER A 1 1215 ? 0.967 -10.742 43.284 1.00 92.75 1215 SER A C 1
ATOM 9400 O O . SER A 1 1215 ? 1.111 -9.732 43.970 1.00 92.75 1215 SER A O 1
ATOM 9402 N N . GLY A 1 1216 ? 0.053 -11.675 43.571 1.00 92.50 1216 GLY A N 1
ATOM 9403 C CA . GLY A 1 1216 ? -0.875 -11.596 44.699 1.00 92.50 1216 GLY A CA 1
ATOM 9404 C C . GLY A 1 1216 ? -2.030 -10.610 44.500 1.00 92.50 1216 GLY A C 1
ATOM 9405 O O . GLY A 1 1216 ? -2.715 -10.288 45.464 1.00 92.50 1216 GLY A O 1
ATOM 9406 N N . ILE A 1 1217 ? -2.287 -10.123 43.277 1.00 94.12 1217 ILE A N 1
ATOM 9407 C CA . ILE A 1 1217 ? -3.431 -9.230 43.006 1.00 94.12 1217 ILE A CA 1
ATOM 9408 C C . ILE A 1 1217 ? -4.752 -9.956 43.280 1.00 94.12 1217 ILE A C 1
ATOM 9410 O O . ILE A 1 1217 ? -5.664 -9.363 43.854 1.00 94.12 1217 ILE A O 1
ATOM 9414 N N . VAL A 1 1218 ? -4.839 -11.237 42.909 1.00 91.44 1218 VAL A N 1
ATOM 9415 C CA . VAL A 1 1218 ? -6.032 -12.073 43.136 1.00 91.44 1218 VAL A CA 1
ATOM 9416 C C . VAL A 1 1218 ? -6.311 -12.236 44.637 1.00 91.44 1218 VAL A C 1
ATOM 9418 O O . VAL A 1 1218 ? -7.442 -12.064 45.086 1.00 91.44 1218 VAL A O 1
ATOM 9421 N N . ASP A 1 1219 ? -5.272 -12.448 45.446 1.00 89.75 1219 ASP A N 1
ATOM 9422 C CA . ASP A 1 1219 ? -5.398 -12.490 46.910 1.00 89.75 1219 ASP A CA 1
ATOM 9423 C C . ASP A 1 1219 ? -5.714 -11.105 47.505 1.00 89.75 1219 ASP A C 1
ATOM 9425 O O . ASP A 1 1219 ? -6.391 -10.976 48.535 1.00 89.75 1219 ASP A O 1
ATOM 9429 N N . LEU A 1 1220 ? -5.227 -10.039 46.860 1.00 90.75 1220 LEU A N 1
ATOM 9430 C CA . LEU A 1 1220 ? -5.439 -8.669 47.306 1.00 90.75 1220 LEU A CA 1
ATOM 9431 C C . LEU A 1 1220 ? -6.884 -8.204 47.137 1.00 90.75 1220 LEU A C 1
ATOM 9433 O O . LEU A 1 1220 ? -7.360 -7.469 47.998 1.00 90.75 1220 LEU A O 1
ATOM 9437 N N . ILE A 1 1221 ? -7.584 -8.620 46.087 1.00 90.75 1221 ILE A N 1
ATOM 9438 C CA . ILE A 1 1221 ? -8.990 -8.237 45.900 1.00 90.75 1221 ILE A CA 1
ATOM 9439 C C . ILE A 1 1221 ? -9.931 -8.997 46.841 1.00 90.75 1221 ILE A C 1
ATOM 9441 O O . ILE A 1 1221 ? -10.887 -8.402 47.320 1.00 90.75 1221 ILE A O 1
ATOM 9445 N N . GLY A 1 1222 ? -9.587 -10.233 47.217 1.00 85.06 1222 GLY A N 1
ATOM 9446 C CA . GLY A 1 1222 ? -10.408 -11.099 48.075 1.00 85.06 1222 GLY A CA 1
ATOM 9447 C C . GLY A 1 1222 ? -10.589 -12.524 47.541 1.00 85.06 1222 GLY A C 1
ATOM 9448 O O . GLY A 1 1222 ? -11.390 -13.278 48.089 1.00 85.06 1222 GLY A O 1
ATOM 9449 N N . GLY A 1 1223 ? -9.822 -12.910 46.517 1.00 86.38 1223 GLY A N 1
ATOM 9450 C CA . GLY A 1 1223 ? -9.865 -14.217 45.869 1.00 86.38 1223 GLY A CA 1
ATOM 9451 C C . GLY A 1 1223 ? -10.506 -14.168 44.482 1.00 86.38 1223 GLY A C 1
ATOM 9452 O O . GLY A 1 1223 ? -10.832 -13.106 43.950 1.00 86.38 1223 GLY A O 1
ATOM 9453 N N . GLU A 1 1224 ? -10.711 -15.346 43.889 1.00 84.25 1224 GLU A N 1
ATOM 9454 C CA . GLU A 1 1224 ? -11.288 -15.483 42.542 1.00 84.25 1224 GLU A CA 1
ATOM 9455 C C . GLU A 1 1224 ? -12.734 -14.964 42.442 1.00 84.25 1224 GLU A C 1
ATOM 9457 O O . GLU A 1 1224 ? -13.196 -14.667 41.350 1.00 84.25 1224 GLU A O 1
ATOM 9462 N N . THR A 1 1225 ? -13.446 -14.798 43.562 1.00 84.56 1225 THR A N 1
ATOM 9463 C CA . THR A 1 1225 ? -14.840 -14.315 43.593 1.00 84.56 1225 THR A CA 1
ATOM 9464 C C . THR A 1 1225 ? -15.000 -12.864 43.151 1.00 84.56 1225 THR A C 1
ATOM 9466 O O . THR A 1 1225 ? -16.082 -12.466 42.730 1.00 84.56 1225 THR A O 1
ATOM 9469 N N . HIS A 1 1226 ? -13.940 -12.059 43.253 1.00 88.62 1226 HIS A N 1
ATOM 9470 C CA . HIS A 1 1226 ? -13.928 -10.671 42.777 1.00 88.62 1226 HIS A CA 1
ATOM 9471 C C . HIS A 1 1226 ? -13.460 -10.549 41.326 1.00 88.62 1226 HIS A C 1
ATOM 9473 O O . HIS A 1 1226 ? -13.282 -9.439 40.819 1.00 88.62 1226 HIS A O 1
ATOM 9479 N N . TYR A 1 1227 ? -13.277 -11.685 40.657 1.00 89.00 1227 TYR A N 1
ATOM 9480 C CA . TYR A 1 1227 ? -13.031 -11.783 39.233 1.00 89.00 1227 TYR A CA 1
ATOM 9481 C C . TYR A 1 1227 ? -14.280 -12.332 38.546 1.00 89.00 1227 TYR A C 1
ATOM 9483 O O . TYR A 1 1227 ? -14.653 -13.482 38.751 1.00 89.00 1227 TYR A O 1
ATOM 9491 N N . VAL A 1 1228 ? -14.941 -11.496 37.754 1.00 89.31 1228 VAL A N 1
ATOM 9492 C CA . VAL A 1 1228 ? -16.256 -11.795 37.179 1.00 89.31 1228 VAL A CA 1
ATOM 9493 C C . VAL A 1 1228 ? -16.244 -11.722 35.657 1.00 89.31 1228 VAL A C 1
ATOM 9495 O O . VAL A 1 1228 ? -15.430 -11.015 35.050 1.00 89.31 1228 VAL A O 1
ATOM 9498 N N . ASP A 1 1229 ? -17.194 -12.404 35.027 1.00 86.19 1229 ASP A N 1
ATOM 9499 C CA . ASP A 1 1229 ? -17.257 -12.480 33.568 1.00 86.19 1229 ASP A CA 1
ATOM 9500 C C . ASP A 1 1229 ? -17.862 -11.218 32.948 1.00 86.19 1229 ASP A C 1
ATOM 9502 O O . ASP A 1 1229 ? -17.578 -10.899 31.797 1.00 86.19 1229 ASP A O 1
ATOM 9506 N N . ASP A 1 1230 ? -18.670 -10.461 33.696 1.00 87.06 1230 ASP A N 1
ATOM 9507 C CA . ASP A 1 1230 ? -19.317 -9.244 33.201 1.00 87.06 1230 ASP A CA 1
ATOM 9508 C C . ASP A 1 1230 ? -19.394 -8.143 34.266 1.00 87.06 1230 ASP A C 1
ATOM 9510 O O . ASP A 1 1230 ? -19.350 -8.389 35.470 1.00 87.06 1230 ASP A O 1
ATOM 9514 N N . VAL A 1 1231 ? -19.500 -6.893 33.818 1.00 89.00 1231 VAL A N 1
ATOM 9515 C CA . VAL A 1 1231 ? -19.569 -5.719 34.699 1.00 89.00 1231 VAL A CA 1
ATOM 9516 C C . VAL A 1 1231 ? -20.837 -5.769 35.553 1.00 89.00 1231 VAL A C 1
ATOM 9518 O O . VAL A 1 1231 ? -20.817 -5.373 36.714 1.00 89.00 1231 VAL A O 1
ATOM 9521 N N . GLU A 1 1232 ? -21.928 -6.302 35.004 1.00 86.69 1232 GLU A N 1
ATOM 9522 C CA . GLU A 1 1232 ? -23.191 -6.475 35.723 1.00 86.69 1232 GLU A CA 1
ATOM 9523 C C . GLU A 1 1232 ? -23.074 -7.462 36.891 1.00 86.69 1232 GLU A C 1
ATOM 9525 O O . GLU A 1 1232 ? -23.690 -7.272 37.937 1.00 86.69 1232 GLU A O 1
ATOM 9530 N N . GLU A 1 1233 ? -22.271 -8.514 36.737 1.00 86.00 1233 GLU A N 1
ATOM 9531 C CA . GLU A 1 1233 ? -22.016 -9.467 37.815 1.00 86.00 1233 GLU A CA 1
ATOM 9532 C C . GLU A 1 1233 ? -21.218 -8.811 38.948 1.00 86.00 1233 GLU A C 1
ATOM 9534 O O . GLU A 1 1233 ? -21.574 -8.980 40.114 1.00 86.00 1233 GLU A O 1
ATOM 9539 N N . ALA A 1 1234 ? -20.232 -7.965 38.619 1.00 88.62 1234 ALA A N 1
ATOM 9540 C CA . ALA A 1 1234 ? -19.524 -7.166 39.622 1.00 88.62 1234 ALA A CA 1
ATOM 9541 C C . ALA A 1 1234 ? -20.494 -6.260 40.393 1.00 88.62 1234 ALA A C 1
ATOM 9543 O O . ALA A 1 1234 ? -20.425 -6.179 41.615 1.00 88.62 1234 ALA A O 1
ATOM 9544 N N . LEU A 1 1235 ? -21.426 -5.606 39.694 1.00 88.31 1235 LEU A N 1
ATOM 9545 C CA . LEU A 1 1235 ? -22.414 -4.724 40.318 1.00 88.31 1235 LEU A CA 1
ATOM 9546 C C . LEU A 1 1235 ? -23.351 -5.484 41.260 1.00 88.31 1235 LEU A C 1
ATOM 9548 O O . LEU A 1 1235 ? -23.539 -5.071 42.403 1.00 88.31 1235 LEU A O 1
ATOM 9552 N N . LYS A 1 1236 ? -23.858 -6.647 40.846 1.00 86.81 1236 LYS A N 1
ATOM 9553 C CA . LYS A 1 1236 ? -24.659 -7.507 41.731 1.00 86.81 1236 LYS A CA 1
ATOM 9554 C C . LYS A 1 1236 ? -23.882 -7.927 42.977 1.00 86.81 1236 LYS A C 1
ATOM 9556 O O . LYS A 1 1236 ? -24.441 -7.925 44.069 1.00 86.81 1236 LYS A O 1
ATOM 9561 N N . MET A 1 1237 ? -22.596 -8.252 42.841 1.00 84.06 1237 MET A N 1
ATOM 9562 C CA . MET A 1 1237 ? -21.750 -8.586 43.990 1.00 84.06 1237 MET A CA 1
ATOM 9563 C C . MET A 1 1237 ? -21.574 -7.396 44.939 1.00 84.06 1237 MET A C 1
ATOM 9565 O O . MET A 1 1237 ? -21.637 -7.578 46.155 1.00 84.06 1237 MET A O 1
ATOM 9569 N N . THR A 1 1238 ? -21.429 -6.174 44.408 1.00 85.44 1238 THR A N 1
ATOM 9570 C CA . THR A 1 1238 ? -21.370 -4.970 45.253 1.00 85.44 1238 THR A CA 1
ATOM 9571 C C . THR A 1 1238 ? -22.652 -4.777 46.064 1.00 85.44 1238 THR A C 1
ATOM 9573 O O . THR A 1 1238 ? -22.570 -4.518 47.263 1.00 85.44 1238 THR A O 1
ATOM 9576 N N . GLU A 1 1239 ? -23.824 -5.001 45.458 1.00 81.94 1239 GLU A N 1
ATOM 9577 C CA . GLU A 1 1239 ? -25.123 -4.928 46.143 1.00 81.94 1239 GLU A CA 1
ATOM 9578 C C . GLU A 1 1239 ? -25.269 -6.011 47.226 1.00 81.94 1239 GLU A C 1
ATOM 9580 O O . GLU A 1 1239 ? -25.759 -5.735 48.323 1.00 81.94 1239 GLU A O 1
ATOM 9585 N N . VAL A 1 1240 ? -24.822 -7.244 46.952 1.00 78.81 1240 VAL A N 1
ATOM 9586 C CA . VAL A 1 1240 ? -24.875 -8.364 47.911 1.00 78.81 1240 VAL A CA 1
ATOM 9587 C C . VAL A 1 1240 ? -24.001 -8.091 49.135 1.00 78.81 1240 VAL A C 1
ATOM 9589 O O . VAL A 1 1240 ? -24.436 -8.301 50.270 1.00 78.81 1240 VAL A O 1
ATOM 9592 N N . GLU A 1 1241 ? -22.776 -7.614 48.934 1.00 74.00 1241 GLU A N 1
ATOM 9593 C CA . GLU A 1 1241 ? -21.865 -7.323 50.039 1.00 74.00 1241 GLU A CA 1
ATOM 9594 C C . GLU A 1 1241 ? -22.286 -6.073 50.837 1.00 74.00 1241 GLU A C 1
ATOM 9596 O O . GLU A 1 1241 ? -22.138 -6.058 52.059 1.00 74.00 1241 GLU A O 1
ATOM 9601 N N . GLU A 1 1242 ? -22.839 -5.035 50.193 1.00 71.06 1242 GLU A N 1
ATOM 9602 C CA . GLU A 1 1242 ? -23.475 -3.908 50.903 1.00 71.06 1242 GLU A CA 1
ATOM 9603 C C . GLU A 1 1242 ? -24.695 -4.368 51.719 1.00 71.06 1242 GLU A C 1
ATOM 9605 O O . GLU A 1 1242 ? -24.855 -3.984 52.881 1.00 71.06 1242 GLU A O 1
ATOM 9610 N N . GLY A 1 1243 ? -25.526 -5.252 51.156 1.00 60.47 1243 GLY A N 1
ATOM 9611 C CA . GLY A 1 1243 ? -26.651 -5.869 51.860 1.00 60.47 1243 GLY A CA 1
ATOM 9612 C C . GLY A 1 1243 ? -26.209 -6.677 53.084 1.00 60.47 1243 GLY A C 1
ATOM 9613 O O . GLY A 1 1243 ? -26.826 -6.571 54.146 1.00 60.47 1243 GLY A O 1
ATOM 9614 N N . SER A 1 1244 ? -25.102 -7.419 52.976 1.00 60.03 1244 SER A N 1
ATOM 9615 C CA . SER A 1 1244 ? -24.521 -8.171 54.094 1.00 60.03 1244 SER A CA 1
ATOM 9616 C C . SER A 1 1244 ? -24.007 -7.260 55.216 1.00 60.03 1244 SER A C 1
ATOM 9618 O O . SER A 1 1244 ? -24.188 -7.594 56.388 1.00 60.03 1244 SER A O 1
ATOM 9620 N N . GLU A 1 1245 ? -23.399 -6.113 54.898 1.00 57.41 1245 GLU A N 1
ATOM 9621 C CA . GLU A 1 1245 ? -22.993 -5.117 55.905 1.00 57.41 1245 GLU A CA 1
ATOM 9622 C C . GLU A 1 1245 ? -24.195 -4.461 56.602 1.00 57.41 1245 GLU A C 1
ATOM 9624 O O . GLU A 1 1245 ? -24.144 -4.191 57.802 1.00 57.41 1245 GLU A O 1
ATOM 9629 N N . LEU A 1 1246 ? -25.302 -4.263 55.880 1.00 60.34 1246 LEU A N 1
ATOM 9630 C CA . LEU A 1 1246 ? -26.567 -3.753 56.425 1.00 60.34 1246 LEU A CA 1
ATOM 9631 C C . LEU A 1 1246 ? -27.387 -4.817 57.183 1.00 60.34 1246 LEU A C 1
ATOM 9633 O O . LEU A 1 1246 ? -28.447 -4.503 57.728 1.00 60.34 1246 LEU A O 1
ATOM 9637 N N . GLY A 1 1247 ? -26.928 -6.074 57.235 1.00 44.69 1247 GLY A N 1
ATOM 9638 C CA . GLY A 1 1247 ? -27.646 -7.183 57.874 1.00 44.69 1247 GLY A CA 1
ATOM 9639 C C . GLY A 1 1247 ? -28.875 -7.676 57.096 1.00 44.69 1247 GLY A C 1
ATOM 9640 O O . GLY A 1 1247 ? -29.714 -8.390 57.652 1.00 44.69 1247 GLY A O 1
ATOM 9641 N N . ILE A 1 1248 ? -28.999 -7.314 55.817 1.00 42.97 1248 ILE A N 1
ATOM 9642 C CA . ILE A 1 1248 ? -30.070 -7.752 54.921 1.00 42.97 1248 ILE A CA 1
ATOM 9643 C C . ILE A 1 1248 ? -29.687 -9.135 54.382 1.00 42.97 1248 ILE A C 1
ATOM 9645 O O . ILE A 1 1248 ? -28.731 -9.278 53.623 1.00 42.97 1248 ILE A O 1
ATOM 9649 N N . ARG A 1 1249 ? -30.418 -10.185 54.782 1.00 31.72 1249 ARG A N 1
ATOM 9650 C CA . ARG A 1 1249 ? -30.245 -11.516 54.178 1.00 31.72 1249 ARG A CA 1
ATOM 9651 C C . ARG A 1 1249 ? -30.608 -11.444 52.688 1.00 31.72 1249 ARG A C 1
ATOM 9653 O O . ARG A 1 1249 ? -31.680 -10.917 52.384 1.00 31.72 1249 ARG A O 1
ATOM 9660 N N . PRO A 1 1250 ? -29.783 -11.995 51.779 1.00 36.97 1250 PRO A N 1
ATOM 9661 C CA . PRO A 1 1250 ? -30.141 -12.067 50.369 1.00 36.97 1250 PRO A CA 1
ATOM 9662 C C . PRO A 1 1250 ? -31.436 -12.881 50.201 1.00 36.97 1250 PRO A C 1
ATOM 9664 O O . PRO A 1 1250 ? -31.670 -13.814 50.983 1.00 36.97 1250 PRO A O 1
ATOM 9667 N N . PRO A 1 1251 ? -32.297 -12.537 49.225 1.00 41.47 1251 PRO A N 1
ATOM 9668 C CA . PRO A 1 1251 ? -33.483 -13.330 48.933 1.00 41.47 1251 PRO A CA 1
ATOM 9669 C C . PRO A 1 1251 ? -33.039 -14.759 48.607 1.00 41.47 1251 PRO A C 1
ATOM 9671 O O . PRO A 1 1251 ? -32.128 -14.962 47.808 1.00 41.47 1251 PRO A O 1
ATOM 9674 N N . SER A 1 1252 ? -33.640 -15.743 49.281 1.00 37.53 1252 SER A N 1
ATOM 9675 C CA . SER A 1 1252 ? -33.419 -17.156 48.977 1.00 37.53 1252 SER A CA 1
ATOM 9676 C C . SER A 1 1252 ? -33.723 -17.386 47.499 1.00 37.53 1252 SER A C 1
ATOM 9678 O O . SER A 1 1252 ? -34.845 -17.093 47.079 1.00 37.53 1252 SER A O 1
ATOM 9680 N N . ALA A 1 1253 ? -32.710 -17.839 46.757 1.00 33.72 1253 ALA A N 1
ATOM 9681 C CA . ALA A 1 1253 ? -32.801 -18.199 45.346 1.00 33.72 1253 ALA A CA 1
ATOM 9682 C C . ALA A 1 1253 ? -33.913 -19.220 45.081 1.00 33.72 1253 ALA A C 1
ATOM 9684 O O . ALA A 1 1253 ? -34.102 -20.115 45.944 1.00 33.72 1253 ALA A O 1
#

InterPro domains:
  IPR001902 SLC26A/SulP transporter [PTHR11814] (633-1238)
  IPR002645 STAS domain [PF01740] (1110-1218)
  IPR002645 STAS domain [PS50801] (1106-1238)
  IPR008334 5'-Nucleotidase, C-terminal [PF02872] (110-252)
  IPR011547 SLC26A/SulP transporter domain [PF00916] (652-1035)
  IPR029052 Metallo-dependent phosphatase-like [G3DSA:3.60.21.10] (27-103)
  IPR029052 Metallo-dependent phosphatase-like [SSF56300] (24-95)
  IPR036513 STAS domain superfamily [G3DSA:3.30.750.24] (1085-1241)
  IPR036513 STAS domain superfamily [SSF52091] (1110-1237)
  IPR036907 5'-Nucleotidase, C-terminal domain superfamily [G3DSA:3.90.780.10] (104-294)
  IPR036907 5'-Nucleotidase, C-terminal domain superfamily [SSF55816] (97-286)